Protein 2YIN (pdb70)

Secondary structure (DSSP, 8-state):
-HHHHHHHHHHHHHHHHHHT-HHHHHHHHHHHHHHHHHTT-HHHHHHHHHHHHTT--SS----HHHHHHHHHHHHHHHHHHHT-HHHHHHHHHHHHHIIIIIS--HHHHHHHHHHHHHHHHHHHHS--PPPPEEEEEEESTTS-TTTTTEEEEEEPPTT--HHHHHHHHHHH-SS-EE-S--SPPPHHHHH-SS-EEEEEEEEEEPPP-GGGSSS---HHHHHHHHHSSEEEEEEEEEEE-S---SS-HHHHEEEEEEEEEEEEEESSSSSEEEEEEEEEEEE-HHHHHHHHHHHHHHHHHHHHHHHHH-SSS-SHHHHHHHHHHH--SSS--THHHHHHH-SHHHHHH--TTHHHHHHHHHHHHHHHHHHHHHHHHHHHT--GGGHHHHHHHHHHHHHHHHHHHHHH---/-HHHHHHHHHHHHHHHHTT-HHHHHHHHHHHHHHHHHHT-HHHHHHHHHHHHTT--SS----HHHHHHHHHHHHHHHHHHHT-HHHHHHHHHHHHHIIIIIS--HHHHHHHHHHHHHHHHHHHHS--PPP-EEEEEE-STTS-TTTTTEEEEEEPPTT--HHHHHHHHHHH-SS-EE-S--SPP-HHHHT-SS-EEEEEEEEE-PPP-STTSSS---HHHHHHHHSSSEEEEEEEEEEE-S---SS-GGGGEEEEEEEEEEEEEESSSSSEEEEEEEEEEEE-HHHHHHHHHHHHHHHHHHHHHHHHH-SSS-SHHHHHHHHHHH---SS--THHHHHHH-SHHHHHH-STTHHHHHHHHHHHHHHHHHHHHHHHHHHHT--GGGHHHHHHHHHHHHHHHHHHHHHS---/---PEEEEEEEE--GGG--HHHHHHHHTT--SS-----SS--EEEEEEETTEEEEEEEEE---SSGGGTTGGGG-TT-SEEEEEEETT-HHHHHHIIIIIHHHHHHH-SSS-EEEEEE-TTTTT-HHHHHHHHHTT--PPPHHHHHHHHHHHT-SEEEE--TTT-TTHHHHHHHHHHTT-/----PEEEEEEEE--GGG-HHHHHHHHHTT--SS-----SS--EEEEEEETTEEEEEEEEE---SGGGGTTGGGG-TT-SEEEEEEETT-HHHHHHIIIIIHHHHHHH-SSS-EEEEEE-TTGGG-HHHHHHHHHTT--PPPHHHHHHHHHHHT-SEEEE--TTT-TTHHHHHHHHHHHH-

Radius of gyration: 41.95 Å; Cα contacts (8 Å, |Δi|>4): 1909; chains: 4; bounding box: 64×72×157 Å

GO terms:
  GO:0005515 protein binding (F, IPI)
  GO:0005085 guanyl-nucleotide exchange factor activity (F, TAS)
  GO:0035580 specific granule lumen (C, TAS)
  GO:0005576 extracellular region (C, TAS)
  GO:0005829 cytosol (C, TAS)
  GO:0051056 regulation of small GTPase mediated signal transduction (P, TAS)
  GO:0005085 guanyl-nucleotide exchange factor activity (F, IDA)
  GO:0042608 T cell receptor binding (F, IDA)
  GO:0030036 actin cytoskeleton organization (P, TAS)
  GO:0070062 extracellular exosome (C, HDA)
  GO:0016020 membrane (C, HDA)

B-factor: mean 68.97, std 21.31, range [21.59, 166.81]

InterPro domains:
  IPR001452 SH3 domain [PF07653] (12-63)
  IPR001452 SH3 domain [PS50002] (8-69)
  IPR001452 SH3 domain [SM00326] (11-68)
  IPR016024 Armadillo-type fold [SSF48371] (645-1333)
  IPR026791 Dedicator of cytokinesis [PTHR45653] (3-1752)
  IPR026799 Dedicator of cytokinesis protein 2, DHR2 domain [cd11706] (1200-1620)
  IPR027007 C2 DOCK-type domain [PF14429] (419-615)
  IPR027007 C2 DOCK-type domain [PS51650] (423-607)
  IPR027357 DOCKER domain [PS51651] (1211-1622)
  IPR032376 Dedicator of cytokinesis, N-terminal domain [PF16172] (72-414)
  IPR035892 C2 domain superfamily [G3DSA:2.60.40.150] (423-617)
  IPR036028 SH3-like domain superfamily [SSF50044] (9-66)
  IPR042455 Dedicator of cytokinesis, N-terminal, subdomain 1 [G3DSA:1.20.1270.350] (81-177)
  IPR043161 Dedicator of cytokinesis, C-terminal, lobe A [G3DSA:1.25.40.410] (1187-1337)
  IPR043162 Dedicator of cytokinesis, C-terminal, lobe C [G3DSA:1.20.58.740] (1493-1622)
  IPR046769 DOCKER, Lobe A [PF06920] (1205-1334)
  IPR046770 DOCKER, Lobe B [PF20422] (1395-1473)
  IPR046773 DOCKER, Lobe C [PF20421] (1514-1615)
  IPR056372 Dedicator of cytokinesis, TPR repeats region [PF23554] (626-1156)

Organism: Homo sapiens (NCBI:txid9606)

Nearest PDB structures (foldseek):
  2yin-assembly1_B  TM=1.001E+00  e=1.514E-69  Homo sapiens
  3b13-assembly1_C  TM=9.935E-01  e=2.365E-67  Homo sapiens
  6tgc-assembly1_D  TM=9.607E-01  e=6.500E-53  Homo sapiens
  7dpa-assembly1_D  TM=9.639E-01  e=2.703E-47  Homo sapiens
  8zj2-assembly1_B  TM=9.642E-01  e=5.658E-46  Homo sapiens

Structure (mmCIF, N/CA/C/O backbone):
data_2YIN
#
_entry.id   2YIN
#
_cell.length_a   68.510
_cell.length_b   98.610
_cell.length_c   130.130
_cell.angle_alpha   90.00
_cell.angle_beta   99.64
_cell.angle_gamma   90.00
#
_symmetry.space_group_name_H-M   'P 1 21 1'
#
loop_
_entity.id
_entity.type
_entity.pdbx_description
1 polymer 'DEDICATOR OF CYTOKINESIS PROTEIN 2'
2 polymer 'RAS-RELATED C3 BOTULINUM TOXIN SUBSTRATE 1'
3 water water
#
loop_
_atom_site.group_PDB
_atom_site.id
_atom_site.type_symbol
_atom_site.label_atom_id
_atom_site.label_alt_id
_atom_site.label_comp_id
_atom_site.label_asym_id
_atom_site.label_entity_id
_atom_site.label_seq_id
_atom_site.pdbx_PDB_ins_code
_atom_site.Cartn_x
_atom_site.Cartn_y
_atom_site.Cartn_z
_atom_site.occupancy
_atom_site.B_iso_or_equiv
_atom_site.auth_seq_id
_atom_site.auth_comp_id
_atom_site.auth_asym_id
_atom_site.auth_atom_id
_atom_site.pdbx_PDB_model_num
ATOM 1 N N . SER A 1 10 ? 10.675 62.138 162.384 1.00 68.15 1196 SER A N 1
ATOM 2 C CA . SER A 1 10 ? 11.176 62.411 163.763 1.00 79.77 1196 SER A CA 1
ATOM 3 C C . SER A 1 10 ? 10.216 61.840 164.817 1.00 90.54 1196 SER A C 1
ATOM 4 O O . SER A 1 10 ? 10.653 61.499 165.917 1.00 102.86 1196 SER A O 1
ATOM 7 N N . LYS A 1 11 ? 8.926 61.723 164.477 1.00 90.23 1197 LYS A N 1
ATOM 8 C CA . LYS A 1 11 ? 8.008 60.819 165.193 1.00 97.16 1197 LYS A CA 1
ATOM 9 C C . LYS A 1 11 ? 8.751 59.515 165.468 1.00 101.50 1197 LYS A C 1
ATOM 10 O O . LYS A 1 11 ? 8.946 59.113 166.621 1.00 87.47 1197 LYS A O 1
ATOM 16 N N . ASP A 1 12 ? 9.194 58.881 164.388 1.00 102.60 1198 ASP A N 1
ATOM 17 C CA . ASP A 1 12 ? 9.974 57.657 164.477 1.00 98.66 1198 ASP A CA 1
ATOM 18 C C . ASP A 1 12 ? 11.328 57.863 165.152 1.00 87.94 1198 ASP A C 1
ATOM 19 O O . ASP A 1 12 ? 11.811 56.992 165.851 1.00 84.13 1198 ASP A O 1
ATOM 24 N N . ASN A 1 13 ? 11.932 59.021 164.956 1.00 85.86 1199 ASN A N 1
ATOM 25 C CA . ASN A 1 13 ? 13.217 59.274 165.572 1.00 85.16 1199 ASN A CA 1
ATOM 26 C C . ASN A 1 13 ? 13.178 59.274 167.093 1.00 84.51 1199 ASN A C 1
ATOM 27 O O . ASN A 1 13 ? 14.034 58.648 167.734 1.00 90.63 1199 ASN A O 1
ATOM 32 N N . ARG A 1 14 ? 12.184 59.951 167.665 1.00 63.24 1200 ARG A N 1
ATOM 33 C CA . ARG A 1 14 ? 12.126 60.133 169.105 1.00 55.82 1200 ARG A CA 1
ATOM 34 C C . ARG A 1 14 ? 11.942 58.796 169.753 1.00 72.39 1200 ARG A C 1
ATOM 35 O O . ARG A 1 14 ? 12.415 58.560 170.858 1.00 80.65 1200 ARG A O 1
ATOM 43 N N . MET A 1 15 ? 11.295 57.897 169.029 1.00 62.19 1201 MET A N 1
ATOM 44 C CA . MET A 1 15 ? 11.040 56.561 169.526 1.00 63.90 1201 MET A CA 1
ATOM 45 C C . MET A 1 15 ? 12.254 55.653 169.507 1.00 66.92 1201 MET A C 1
ATOM 46 O O . MET A 1 15 ? 12.573 55.021 170.501 1.00 75.83 1201 MET A O 1
ATOM 51 N N . SER A 1 16 ? 12.930 55.599 168.377 1.00 52.99 1202 SER A N 1
ATOM 52 C CA . SER A 1 16 ? 14.049 54.719 168.215 1.00 53.09 1202 SER A CA 1
ATOM 53 C C . SER A 1 16 ? 15.054 55.106 169.257 1.00 62.90 1202 SER A C 1
ATOM 54 O O . SER A 1 16 ? 15.689 54.248 169.882 1.00 62.83 1202 SER A O 1
ATOM 57 N N . CYS A 1 17 ? 15.145 56.422 169.438 1.00 50.80 1203 CYS A N 1
ATOM 58 C CA . CYS A 1 17 ? 16.047 57.059 170.361 1.00 62.70 1203 CYS A CA 1
ATOM 59 C C . CYS A 1 17 ? 15.806 56.553 171.769 1.00 69.89 1203 CYS A C 1
ATOM 60 O O . CYS A 1 17 ? 16.730 56.074 172.460 1.00 68.32 1203 CYS A O 1
ATOM 63 N N . THR A 1 18 ? 14.546 56.638 172.173 1.00 48.39 1204 THR A N 1
ATOM 64 C CA . THR A 1 18 ? 14.135 56.248 173.500 1.00 59.29 1204 THR A CA 1
ATOM 65 C C . THR A 1 18 ? 14.432 54.791 173.778 1.00 58.80 1204 THR A C 1
ATOM 66 O O . THR A 1 18 ? 14.819 54.459 174.892 1.00 61.12 1204 THR A O 1
ATOM 70 N N . VAL A 1 19 ? 14.164 53.952 172.787 1.00 49.80 1205 VAL A N 1
ATOM 71 C CA . VAL A 1 19 ? 14.368 52.522 172.893 1.00 49.69 1205 VAL A CA 1
ATOM 72 C C . VAL A 1 19 ? 15.834 52.202 173.068 1.00 61.49 1205 VAL A C 1
ATOM 73 O O . VAL A 1 19 ? 16.189 51.308 173.819 1.00 71.43 1205 VAL A O 1
ATOM 77 N N . ASN A 1 20 ? 16.688 52.927 172.359 1.00 59.62 1206 ASN A N 1
ATOM 78 C CA . ASN A 1 20 ? 18.121 52.732 172.491 1.00 73.75 1206 ASN A CA 1
ATOM 79 C C . ASN A 1 20 ? 18.590 53.094 173.895 1.00 70.45 1206 ASN A C 1
ATOM 80 O O . ASN A 1 20 ? 19.379 52.376 174.507 1.00 83.60 1206 ASN A O 1
ATOM 85 N N . LEU A 1 21 ? 18.104 54.222 174.397 1.00 56.77 1207 LEU A N 1
ATOM 86 C CA . LEU A 1 21 ? 18.428 54.666 175.743 1.00 57.76 1207 LEU A CA 1
ATOM 87 C C . LEU A 1 21 ? 17.890 53.670 176.751 1.00 75.46 1207 LEU A C 1
ATOM 88 O O . LEU A 1 21 ? 18.537 53.357 177.746 1.00 83.18 1207 LEU A O 1
ATOM 93 N N . LEU A 1 22 ? 16.689 53.179 176.480 1.00 63.11 1208 LEU A N 1
ATOM 94 C CA . LEU A 1 22 ? 16.030 52.222 177.347 1.00 45.75 1208 LEU A CA 1
ATOM 95 C C . LEU A 1 22 ? 16.838 50.938 177.420 1.00 54.62 1208 LEU A C 1
ATOM 96 O O . LEU A 1 22 ? 17.000 50.360 178.488 1.00 64.55 1208 LEU A O 1
ATOM 101 N N . ASN A 1 23 ? 17.345 50.497 176.276 1.00 60.09 1209 ASN A N 1
ATOM 102 C CA . ASN A 1 23 ? 18.170 49.299 176.209 1.00 66.81 1209 ASN A CA 1
ATOM 103 C C . ASN A 1 23 ? 19.467 49.474 176.976 1.00 67.08 1209 ASN A C 1
ATOM 104 O O . ASN A 1 23 ? 19.924 48.568 177.665 1.00 59.92 1209 ASN A O 1
ATOM 109 N N . PHE A 1 24 ? 20.054 50.656 176.843 1.00 70.68 1210 PHE A N 1
ATOM 110 C CA . PHE A 1 24 ? 21.298 50.969 177.517 1.00 68.33 1210 PHE A CA 1
ATOM 111 C C . PHE A 1 24 ? 21.119 50.934 179.023 1.00 76.71 1210 PHE A C 1
ATOM 112 O O . PHE A 1 24 ? 21.961 50.406 179.740 1.00 84.50 1210 PHE A O 1
ATOM 120 N N . TYR A 1 25 ? 20.031 51.518 179.508 1.00 67.22 1211 TYR A N 1
ATOM 121 C CA . TYR A 1 25 ? 19.782 51.534 180.942 1.00 74.66 1211 TYR A CA 1
ATOM 122 C C . TYR A 1 25 ? 19.567 50.142 181.520 1.00 84.37 1211 TYR A C 1
ATOM 123 O O . TYR A 1 25 ? 20.080 49.826 182.586 1.00 98.39 1211 TYR A O 1
ATOM 132 N N . LYS A 1 26 ? 18.810 49.309 180.817 1.00 75.31 1212 LYS A N 1
ATOM 133 C CA . LYS A 1 26 ? 18.554 47.957 181.294 1.00 88.73 1212 LYS A CA 1
ATOM 134 C C . LYS A 1 26 ? 19.845 47.154 181.337 1.00 81.81 1212 LYS A C 1
ATOM 135 O O . LYS A 1 26 ? 20.082 46.386 182.265 1.00 89.74 1212 LYS A O 1
ATOM 141 N N . ASP A 1 27 ? 20.676 47.342 180.321 1.00 62.43 1213 ASP A N 1
ATOM 142 C CA . ASP A 1 27 ? 21.951 46.644 180.219 1.00 75.24 1213 ASP A CA 1
ATOM 143 C C . ASP A 1 27 ? 22.886 47.000 181.362 1.00 80.16 1213 ASP A C 1
ATOM 144 O O . ASP A 1 27 ? 23.605 46.148 181.879 1.00 95.34 1213 ASP A O 1
ATOM 149 N N . ASN A 1 28 ? 22.878 48.269 181.746 1.00 80.07 1214 ASN A N 1
ATOM 150 C CA . ASN A 1 28 ? 23.727 48.752 182.824 1.00 82.79 1214 ASN A CA 1
ATOM 151 C C . ASN A 1 28 ? 23.093 48.724 184.214 1.00 92.51 1214 ASN A C 1
ATOM 152 O O . ASN A 1 28 ? 23.714 49.140 185.188 1.00 118.92 1214 ASN A O 1
ATOM 157 N N . ASN A 1 29 ? 21.870 48.225 184.306 1.00 74.34 1215 ASN A N 1
ATOM 158 C CA . ASN A 1 29 ? 21.195 48.138 185.592 1.00 98.75 1215 ASN A CA 1
ATOM 159 C C . ASN A 1 29 ? 20.709 49.460 186.165 1.00 96.17 1215 ASN A C 1
ATOM 160 O O . ASN A 1 29 ? 20.407 49.552 187.352 1.00 85.00 1215 ASN A O 1
ATOM 165 N N . ARG A 1 30 ? 20.627 50.481 185.324 1.00 86.12 1216 ARG A N 1
ATOM 166 C CA . ARG A 1 30 ? 20.157 51.774 185.780 1.00 72.88 1216 ARG A CA 1
ATOM 167 C C . ARG A 1 30 ? 18.650 51.672 185.713 1.00 78.84 1216 ARG A C 1
ATOM 168 O O . ARG A 1 30 ? 18.015 52.215 184.815 1.00 82.40 1216 ARG A O 1
ATOM 176 N N . GLU A 1 31 ? 18.073 50.991 186.695 1.00 77.76 1217 GLU A N 1
ATOM 177 C CA . GLU A 1 31 ? 16.631 50.787 186.758 1.00 85.52 1217 GLU A CA 1
ATOM 178 C C . GLU A 1 31 ? 15.778 52.045 186.840 1.00 81.55 1217 GLU A C 1
ATOM 179 O O . GLU A 1 31 ? 14.729 52.114 186.211 1.00 78.36 1217 GLU A O 1
ATOM 185 N N . GLU A 1 32 ? 16.201 53.039 187.606 1.00 74.41 1218 GLU A N 1
ATOM 186 C CA . GLU A 1 32 ? 15.396 54.247 187.703 1.00 64.62 1218 GLU A CA 1
ATOM 187 C C . GLU A 1 32 ? 15.282 54.917 186.345 1.00 73.63 1218 GLU A C 1
ATOM 188 O O . GLU A 1 32 ? 14.217 55.386 185.963 1.00 73.47 1218 GLU A O 1
ATOM 194 N N . MET A 1 33 ? 16.391 54.963 185.621 1.00 78.32 1219 MET A N 1
ATOM 195 C CA . MET A 1 33 ? 16.420 55.567 184.298 1.00 63.93 1219 MET A CA 1
ATOM 196 C C . MET A 1 33 ? 15.565 54.794 183.307 1.00 67.76 1219 MET A C 1
ATOM 197 O O . MET A 1 33 ? 14.861 55.374 182.490 1.00 55.06 1219 MET A O 1
ATOM 202 N N . TYR A 1 34 ? 15.641 53.473 183.396 1.00 66.13 1220 TYR A N 1
ATOM 203 C CA . TYR A 1 34 ? 14.903 52.584 182.515 1.00 52.45 1220 TYR A CA 1
ATOM 204 C C . TYR A 1 34 ? 13.407 52.784 182.664 1.00 46.78 1220 TYR A C 1
ATOM 205 O O . TYR A 1 34 ? 12.679 52.847 181.680 1.00 63.26 1220 TYR A O 1
ATOM 214 N N . ILE A 1 35 ? 12.954 52.886 183.902 1.00 51.50 1221 ILE A N 1
ATOM 215 C CA . ILE A 1 35 ? 11.546 53.089 184.193 1.00 55.17 1221 ILE A CA 1
ATOM 216 C C . ILE A 1 35 ? 11.021 54.438 183.728 1.00 55.57 1221 ILE A C 1
ATOM 217 O O . ILE A 1 35 ? 9.894 54.548 183.262 1.00 75.92 1221 ILE A O 1
ATOM 222 N N . ARG A 1 36 ? 11.842 55.467 183.873 1.00 47.01 1222 ARG A N 1
ATOM 223 C CA . ARG A 1 36 ? 11.450 56.791 183.499 1.00 60.49 1222 ARG A CA 1
ATOM 224 C C . ARG A 1 36 ? 11.256 56.782 182.013 1.00 63.85 1222 ARG A C 1
ATOM 225 O O . ARG A 1 36 ? 10.314 57.353 181.483 1.00 64.11 1222 ARG A O 1
ATOM 233 N N . TYR A 1 37 ? 12.162 56.106 181.340 1.00 53.49 1223 TYR A N 1
ATOM 234 C CA . TYR A 1 37 ? 12.088 55.956 179.906 1.00 55.02 1223 TYR A CA 1
ATOM 235 C C . TYR A 1 37 ? 10.921 55.154 179.425 1.00 66.31 1223 TYR A C 1
ATOM 236 O O . TYR A 1 37 ? 10.416 55.409 178.362 1.00 59.25 1223 TYR A O 1
ATOM 245 N N . LEU A 1 38 ? 10.498 54.156 180.174 1.00 55.37 1224 LEU A N 1
ATOM 246 C CA . LEU A 1 38 ? 9.359 53.427 179.707 1.00 49.05 1224 LEU A CA 1
ATOM 247 C C . LEU A 1 38 ? 8.262 54.405 179.636 1.00 56.75 1224 LEU A C 1
ATOM 248 O O . LEU A 1 38 ? 7.553 54.464 178.674 1.00 61.88 1224 LEU A O 1
ATOM 253 N N . TYR A 1 39 ? 8.114 55.197 180.675 1.00 53.96 1225 TYR A N 1
ATOM 254 C CA . TYR A 1 39 ? 7.013 56.133 180.655 1.00 61.40 1225 TYR A CA 1
ATOM 255 C C . TYR A 1 39 ? 7.143 57.153 179.543 1.00 56.60 1225 TYR A C 1
ATOM 256 O O . TYR A 1 39 ? 6.169 57.534 178.934 1.00 47.03 1225 TYR A O 1
ATOM 265 N N . LYS A 1 40 ? 8.349 57.605 179.272 1.00 39.52 1226 LYS A N 1
ATOM 266 C CA . LYS A 1 40 ? 8.508 58.551 178.196 1.00 58.68 1226 LYS A CA 1
ATOM 267 C C . LYS A 1 40 ? 8.082 57.945 176.876 1.00 59.54 1226 LYS A C 1
ATOM 268 O O . LYS A 1 40 ? 7.409 58.577 176.104 1.00 55.81 1226 LYS A O 1
ATOM 274 N N . LEU A 1 41 ? 8.476 56.703 176.636 1.00 46.80 1227 LEU A N 1
ATOM 275 C CA . LEU A 1 41 ? 8.118 56.023 175.402 1.00 55.22 1227 LEU A CA 1
ATOM 276 C C . LEU A 1 41 ? 6.613 55.855 175.281 1.00 43.27 1227 LEU A C 1
ATOM 277 O O . LEU A 1 41 ? 6.049 56.026 174.209 1.00 55.22 1227 LEU A O 1
ATOM 282 N N . ARG A 1 42 ? 5.963 55.522 176.387 1.00 42.40 1228 ARG A N 1
ATOM 283 C CA . ARG A 1 42 ? 4.523 55.336 176.378 1.00 49.43 1228 ARG A CA 1
ATOM 284 C C . ARG A 1 42 ? 3.807 56.620 176.011 1.00 60.80 1228 ARG A C 1
ATOM 285 O O . ARG A 1 42 ? 2.827 56.604 175.274 1.00 56.14 1228 ARG A O 1
ATOM 293 N N . ASP A 1 43 ? 4.299 57.734 176.530 1.00 59.70 1229 ASP A N 1
ATOM 294 C CA . ASP A 1 43 ? 3.695 59.023 176.248 1.00 61.86 1229 ASP A CA 1
ATOM 295 C C . ASP A 1 43 ? 3.790 59.312 174.760 1.00 60.04 1229 ASP A C 1
ATOM 296 O O . ASP A 1 43 ? 2.860 59.844 174.165 1.00 56.96 1229 ASP A O 1
ATOM 301 N N . LEU A 1 44 ? 4.922 58.957 174.163 1.00 61.77 1230 LEU A N 1
ATOM 302 C CA . LEU A 1 44 ? 5.130 59.175 172.740 1.00 66.85 1230 LEU A CA 1
ATOM 303 C C . LEU A 1 44 ? 4.109 58.368 171.964 1.00 64.34 1230 LEU A C 1
ATOM 304 O O . LEU A 1 44 ? 3.543 58.832 170.982 1.00 62.78 1230 LEU A O 1
ATOM 309 N N . HIS A 1 45 ? 3.881 57.147 172.423 1.00 53.87 1231 HIS A N 1
ATOM 310 C CA . HIS A 1 45 ? 2.925 56.258 171.794 1.00 47.09 1231 HIS A CA 1
ATOM 311 C C . HIS A 1 45 ? 1.525 56.825 171.892 1.00 63.15 1231 HIS A C 1
ATOM 312 O O . HIS A 1 45 ? 0.730 56.690 170.969 1.00 54.21 1231 HIS A O 1
ATOM 319 N N . LEU A 1 46 ? 1.219 57.451 173.022 1.00 62.01 1232 LEU A N 1
ATOM 320 C CA . LE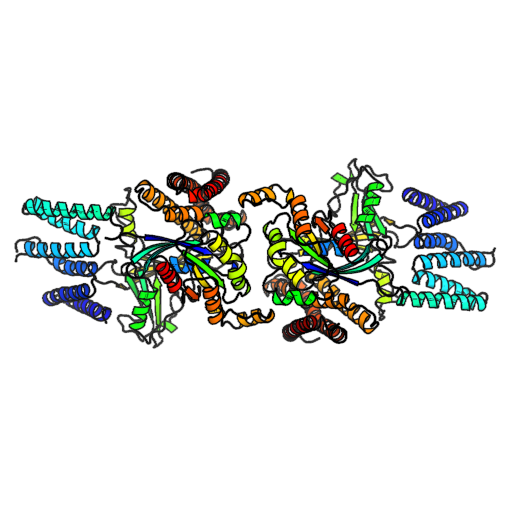U A 1 46 ? -0.112 58.016 173.222 1.00 47.68 1232 LEU A CA 1
ATOM 321 C C . LEU A 1 46 ? -0.322 59.251 172.394 1.00 63.98 1232 LEU A C 1
ATOM 322 O O . LEU A 1 46 ? -1.433 59.500 171.934 1.00 70.13 1232 LEU A O 1
ATOM 327 N N . ASP A 1 47 ? 0.746 60.018 172.189 1.00 66.68 1233 ASP A N 1
ATOM 328 C CA . ASP A 1 47 ? 0.678 61.156 171.281 1.00 69.38 1233 ASP A CA 1
ATOM 329 C C . ASP A 1 47 ? 0.207 60.651 169.936 1.00 61.21 1233 ASP A C 1
ATOM 330 O O . ASP A 1 47 ? -0.677 61.225 169.351 1.00 74.09 1233 ASP A O 1
ATOM 335 N N . CYS A 1 48 ? 0.773 59.544 169.478 1.00 74.25 1234 CYS A N 1
ATOM 336 C CA . CYS A 1 48 ? 0.410 58.968 168.194 1.00 63.90 1234 CYS A CA 1
ATOM 337 C C . CYS A 1 48 ? -0.814 58.062 168.191 1.00 68.60 1234 CYS A C 1
ATOM 338 O O . CYS A 1 48 ? -1.175 57.542 167.146 1.00 74.21 1234 CYS A O 1
ATOM 341 N N . ASP A 1 49 ? -1.432 57.845 169.348 1.00 64.09 1235 ASP A N 1
ATOM 342 C CA . ASP A 1 49 ? -2.545 56.890 169.476 1.00 54.98 1235 ASP A CA 1
ATOM 343 C C . ASP A 1 49 ? -2.202 55.427 169.257 1.00 53.56 1235 ASP A C 1
ATOM 344 O O . ASP A 1 49 ? -3.087 54.646 168.962 1.00 50.45 1235 ASP A O 1
ATOM 349 N N . ASN A 1 50 ? -0.930 55.060 169.400 1.00 55.92 1236 ASN A N 1
ATOM 350 C CA . ASN A 1 50 ? -0.512 53.671 169.359 1.00 57.25 1236 ASN A CA 1
ATOM 351 C C . ASN A 1 50 ? -0.834 53.036 170.689 1.00 57.43 1236 ASN A C 1
ATOM 352 O O . ASN A 1 50 ? -0.003 53.004 171.586 1.00 63.93 1236 ASN A O 1
ATOM 357 N N . TYR A 1 51 ? -2.041 52.542 170.838 1.00 43.19 1237 TYR A N 1
ATOM 358 C CA . TYR A 1 51 ? -2.443 52.044 172.122 1.00 52.34 1237 TYR A CA 1
ATOM 359 C C . TYR A 1 51 ? -1.755 50.768 172.457 1.00 59.89 1237 TYR A C 1
ATOM 360 O O . TYR A 1 51 ? -1.255 50.618 173.575 1.00 48.78 1237 TYR A O 1
ATOM 369 N N . THR A 1 52 ? -1.687 49.861 171.487 1.00 54.82 1238 THR A N 1
ATOM 370 C CA . THR A 1 52 ? -1.194 48.533 171.791 1.00 50.78 1238 THR A CA 1
ATOM 371 C C . THR A 1 52 ? 0.322 48.558 172.030 1.00 45.88 1238 THR A C 1
ATOM 372 O O . THR A 1 52 ? 0.863 47.841 172.880 1.00 39.38 1238 THR A O 1
ATOM 376 N N . GLU A 1 53 ? 1.003 49.434 171.330 1.00 32.30 1239 GLU A N 1
ATOM 377 C CA . GLU A 1 53 ? 2.409 49.535 171.582 1.00 47.10 1239 GLU A CA 1
ATOM 378 C C . GLU A 1 53 ? 2.616 50.218 172.913 1.00 44.38 1239 GLU A C 1
ATOM 379 O O . GLU A 1 53 ? 3.545 49.870 173.635 1.00 55.81 1239 GLU A O 1
ATOM 385 N N . ALA A 1 54 ? 1.721 51.133 173.275 1.00 50.31 1240 ALA A N 1
ATOM 386 C CA . ALA A 1 54 ? 1.794 51.776 174.604 1.00 56.07 1240 ALA A CA 1
ATOM 387 C C . ALA A 1 54 ? 1.616 50.756 175.744 1.00 57.37 1240 ALA A C 1
ATOM 388 O O . ALA A 1 54 ? 2.382 50.761 176.733 1.00 44.56 1240 ALA A O 1
ATOM 390 N N . ALA A 1 55 ? 0.612 49.889 175.575 1.00 42.64 1241 ALA A N 1
ATOM 391 C CA . ALA A 1 55 ? 0.363 48.801 176.473 1.00 34.86 1241 ALA A CA 1
ATOM 392 C C . ALA A 1 55 ? 1.560 47.836 176.635 1.00 54.66 1241 ALA A C 1
ATOM 393 O O . ALA A 1 55 ? 1.906 47.425 177.736 1.00 50.50 1241 ALA A O 1
ATOM 395 N N . TYR A 1 56 ? 2.179 47.432 175.547 1.00 48.83 1242 TYR A N 1
ATOM 396 C CA . TYR A 1 56 ? 3.304 46.529 175.671 1.00 40.59 1242 TYR A CA 1
ATOM 397 C C . TYR A 1 56 ? 4.457 47.153 176.427 1.00 54.65 1242 TYR A C 1
ATOM 398 O O . TYR A 1 56 ? 5.288 46.436 177.024 1.00 43.64 1242 TYR A O 1
ATOM 407 N N . THR A 1 57 ? 4.541 48.485 176.360 1.00 33.33 1243 THR A N 1
ATOM 408 C CA . THR A 1 57 ? 5.687 49.141 176.966 1.00 52.87 1243 THR A CA 1
ATOM 409 C C . THR A 1 57 ? 5.507 49.248 178.468 1.00 56.21 1243 THR A C 1
ATOM 410 O O . THR A 1 57 ? 6.464 49.027 179.202 1.00 57.13 1243 THR A O 1
ATOM 414 N N . LEU A 1 58 ? 4.301 49.546 178.924 1.00 38.38 1244 LEU A N 1
ATOM 415 C CA . LEU A 1 58 ? 3.997 49.410 180.338 1.00 35.68 1244 LEU A CA 1
ATOM 416 C C . LEU A 1 58 ? 4.252 47.992 180.927 1.00 50.96 1244 LEU A C 1
ATOM 417 O O . LEU A 1 58 ? 4.615 47.855 182.085 1.00 42.04 1244 LEU A O 1
ATOM 422 N N . LEU A 1 59 ? 4.066 46.948 180.122 1.00 48.89 1245 LEU A N 1
ATOM 423 C CA . LEU A 1 59 ? 4.300 45.581 180.539 1.00 43.50 1245 LEU A CA 1
ATOM 424 C C . LEU A 1 59 ? 5.763 45.348 180.820 1.00 55.30 1245 LEU A C 1
ATOM 425 O O . LEU A 1 59 ? 6.151 44.305 181.357 1.00 69.82 1245 LEU A O 1
ATOM 430 N N . LEU A 1 60 ? 6.588 46.300 180.436 1.00 52.21 1246 LEU A N 1
ATOM 431 C CA . LEU A 1 60 ? 7.989 46.201 180.767 1.00 55.22 1246 LEU A CA 1
ATOM 432 C C . LEU A 1 60 ? 8.216 46.564 182.234 1.00 65.05 1246 LEU A C 1
ATOM 433 O O . LEU A 1 60 ? 9.138 46.011 182.871 1.00 70.96 1246 LEU A O 1
ATOM 438 N N . HIS A 1 61 ? 7.382 47.475 182.750 1.00 41.16 1247 HIS A N 1
ATOM 439 C CA . HIS A 1 61 ? 7.362 47.817 184.169 1.00 53.67 1247 HIS A CA 1
ATOM 440 C C . HIS A 1 61 ? 6.914 46.642 185.019 1.00 65.88 1247 HIS A C 1
ATOM 441 O O . HIS A 1 61 ? 7.605 46.260 185.980 1.00 74.33 1247 HIS A O 1
ATOM 448 N N . THR A 1 62 ? 5.768 46.066 184.666 1.00 51.41 1248 THR A N 1
ATOM 449 C CA . THR A 1 62 ? 5.149 45.067 185.502 1.00 54.84 1248 THR A CA 1
ATOM 450 C C . THR A 1 62 ? 6.014 43.827 185.580 1.00 56.43 1248 THR A C 1
ATOM 451 O O . THR A 1 62 ? 5.861 43.021 186.488 1.00 65.00 1248 THR A O 1
ATOM 455 N N . TRP A 1 63 ? 6.917 43.670 184.618 1.00 54.84 1249 TRP A N 1
ATOM 456 C CA . TRP A 1 63 ? 7.863 42.565 184.629 1.00 67.96 1249 TRP A CA 1
ATOM 457 C C . TRP A 1 63 ? 8.782 42.672 185.855 1.00 71.25 1249 TRP A C 1
ATOM 458 O O . TRP A 1 63 ? 9.345 41.687 186.346 1.00 67.23 1249 TRP A O 1
ATOM 469 N N . LEU A 1 64 ? 8.891 43.886 186.360 1.00 51.24 1250 LEU A N 1
ATOM 470 C CA . LEU A 1 64 ? 9.690 44.158 187.531 1.00 56.54 1250 LEU A CA 1
ATOM 471 C C . LEU A 1 64 ? 8.918 44.047 188.825 1.00 71.68 1250 LEU A C 1
ATOM 472 O O . LEU A 1 64 ? 9.479 44.074 189.904 1.00 55.68 1250 LEU A O 1
ATOM 477 N N . LEU A 1 65 ? 7.603 43.956 188.716 1.00 74.49 1251 LEU A N 1
ATOM 478 C CA . LEU A 1 65 ? 6.756 43.869 189.894 1.00 58.58 1251 LEU A CA 1
ATOM 479 C C . LEU A 1 65 ? 6.386 42.455 190.306 1.00 66.23 1251 LEU A C 1
ATOM 480 O O . LEU A 1 65 ? 6.393 41.534 189.497 1.00 77.20 1251 LEU A O 1
ATOM 485 N N . LYS A 1 66 ? 6.059 42.306 191.584 1.00 75.78 1252 LYS A N 1
ATOM 486 C CA . LYS A 1 66 ? 5.678 41.025 192.153 1.00 81.18 1252 LYS A CA 1
ATOM 487 C C . LYS A 1 66 ? 4.364 41.176 192.890 1.00 79.84 1252 LYS A C 1
ATOM 488 O O . LYS A 1 66 ? 4.040 42.252 193.384 1.00 67.53 1252 LYS A O 1
ATOM 494 N N . TRP A 1 67 ? 3.607 40.091 192.963 1.00 71.85 1253 TRP A N 1
ATOM 495 C CA . TRP A 1 67 ? 2.333 40.118 193.653 1.00 85.31 1253 TRP A CA 1
ATOM 496 C C . TRP A 1 67 ? 2.586 39.881 195.133 1.00 85.61 1253 TRP A C 1
ATOM 497 O O . TRP A 1 67 ? 2.301 38.808 195.658 1.00 88.39 1253 TRP A O 1
ATOM 508 N N . SER A 1 68 ? 3.127 40.890 195.803 1.00 90.74 1254 SER A N 1
ATOM 509 C CA . SER A 1 68 ? 3.418 40.794 197.225 1.00 92.05 1254 SER A CA 1
ATOM 510 C C . SER A 1 68 ? 3.205 42.128 197.922 1.00 93.61 1254 SER A C 1
ATOM 511 O O . SER A 1 68 ? 3.234 43.180 197.293 1.00 105.02 1254 SER A O 1
ATOM 514 N N . ASP A 1 69 ? 3.030 42.097 199.229 1.00 88.40 1255 ASP A N 1
ATOM 515 C CA . ASP A 1 69 ? 2.803 43.330 199.954 1.00 99.84 1255 ASP A CA 1
ATOM 516 C C . ASP A 1 69 ? 4.047 44.201 200.053 1.00 117.97 1255 ASP A C 1
ATOM 517 O O . ASP A 1 69 ? 3.955 45.390 200.327 1.00 137.34 1255 ASP A O 1
ATOM 522 N N . GLU A 1 70 ? 5.208 43.614 199.801 1.00 103.42 1256 GLU A N 1
ATOM 523 C CA . GLU A 1 70 ? 6.449 44.368 199.833 1.00 95.69 1256 GLU A CA 1
ATOM 524 C C . GLU A 1 70 ? 6.195 45.837 199.534 1.00 96.20 1256 GLU A C 1
ATOM 525 O O . GLU A 1 70 ? 7.127 46.593 199.272 1.00 81.92 1256 GLU A O 1
ATOM 531 N N . GLN A 1 85 ? 2.856 52.573 198.156 1.00 108.30 1271 GLN A N 1
ATOM 532 C CA . GLN A 1 85 ? 2.110 51.504 197.422 1.00 103.89 1271 GLN A CA 1
ATOM 533 C C . GLN A 1 85 ? 2.936 50.228 197.329 1.00 92.33 1271 GLN A C 1
ATOM 534 O O . GLN A 1 85 ? 4.000 50.212 196.688 1.00 113.82 1271 GLN A O 1
ATOM 540 N N . THR A 1 86 ? 2.461 49.146 197.930 1.00 63.87 1272 THR A N 1
ATOM 541 C CA . THR A 1 86 ? 3.191 47.873 197.829 1.00 80.88 1272 THR A CA 1
ATOM 542 C C . THR A 1 86 ? 3.054 47.313 196.404 1.00 95.54 1272 THR A C 1
ATOM 543 O O . THR A 1 86 ? 2.189 47.751 195.627 1.00 103.30 1272 THR A O 1
ATOM 547 N N . HIS A 1 87 ? 3.902 46.345 196.070 1.00 78.44 1273 HIS A N 1
ATOM 548 C CA . HIS A 1 87 ? 3.898 45.722 194.748 1.00 78.50 1273 HIS A CA 1
ATOM 549 C C . HIS A 1 87 ? 2.520 45.426 194.160 1.00 85.42 1273 HIS A C 1
ATOM 550 O O . HIS A 1 87 ? 2.131 46.030 193.160 1.00 87.15 1273 HIS A O 1
ATOM 557 N N . ARG A 1 88 ? 1.788 44.506 194.789 1.00 88.62 1274 ARG A N 1
ATOM 558 C CA . ARG A 1 88 ? 0.456 44.113 194.341 1.00 80.64 1274 ARG A CA 1
ATOM 559 C C . ARG A 1 88 ? -0.478 45.275 193.952 1.00 75.48 1274 ARG A C 1
ATOM 560 O O . ARG A 1 88 ? -1.105 45.220 192.902 1.00 77.61 1274 ARG A O 1
ATOM 568 N N . GLN A 1 89 ? -0.600 46.317 194.761 1.00 83.98 1275 GLN A N 1
ATOM 569 C CA . GLN A 1 89 ? -1.525 47.379 194.341 1.00 86.16 1275 GLN A CA 1
ATOM 570 C C . GLN A 1 89 ? -0.979 48.128 193.144 1.00 82.08 1275 GLN A C 1
ATOM 571 O O . GLN A 1 89 ? -1.754 48.588 192.294 1.00 79.11 1275 GLN A O 1
ATOM 577 N N . LEU A 1 90 ? 0.332 48.326 193.107 1.00 71.26 1276 LEU A N 1
ATOM 578 C CA . LEU A 1 90 ? 0.933 49.024 191.985 1.00 67.99 1276 LEU A CA 1
ATOM 579 C C . LEU A 1 90 ? 0.770 48.215 190.712 1.00 55.94 1276 LEU A C 1
ATOM 580 O O . LEU A 1 90 ? 0.410 48.744 189.668 1.00 55.05 1276 LEU A O 1
ATOM 585 N N . LYS A 1 91 ? 1.025 46.918 190.820 1.00 46.32 1277 LYS A N 1
ATOM 586 C CA . LYS A 1 91 ? 0.918 46.014 189.686 1.00 48.91 1277 LYS A CA 1
ATOM 587 C C . LYS A 1 91 ? -0.519 45.930 189.207 1.00 69.15 1277 LYS A C 1
ATOM 588 O O . LYS A 1 91 ? -0.785 45.885 188.012 1.00 68.23 1277 LYS A O 1
ATOM 594 N N . GLU A 1 92 ? -1.442 45.905 190.159 1.00 62.68 1278 GLU A N 1
ATOM 595 C CA . GLU A 1 92 ? -2.860 45.827 189.853 1.00 59.77 1278 GLU A CA 1
ATOM 596 C C . GLU A 1 92 ? -3.306 47.054 189.078 1.00 59.99 1278 GLU A C 1
ATOM 597 O O . GLU A 1 92 ? -4.064 46.953 188.122 1.00 48.79 1278 GLU A O 1
ATOM 603 N N . THR A 1 93 ? -2.829 48.217 189.498 1.00 57.23 1279 THR A N 1
ATOM 604 C CA . THR A 1 93 ? -3.158 49.461 188.824 1.00 62.30 1279 THR A CA 1
ATOM 605 C C . THR A 1 93 ? -2.601 49.473 187.409 1.00 62.61 1279 THR A C 1
ATOM 606 O O . THR A 1 93 ? -3.262 49.916 186.475 1.00 57.73 1279 THR A O 1
ATOM 610 N N . LEU A 1 94 ? -1.372 48.990 187.260 1.00 64.18 1280 LEU A N 1
ATOM 611 C CA . LEU A 1 94 ? -0.729 48.939 185.954 1.00 69.05 1280 LEU A CA 1
ATOM 612 C C . LEU A 1 94 ? -1.470 48.010 185.012 1.00 66.51 1280 LEU A C 1
ATOM 613 O O . LEU A 1 94 ? -1.702 48.343 183.856 1.00 41.23 1280 LEU A O 1
ATOM 618 N N . TYR A 1 95 ? -1.861 46.849 185.518 1.00 43.37 1281 TYR A N 1
ATOM 619 C CA . TYR A 1 95 ? -2.619 45.911 184.710 1.00 47.03 1281 TYR A CA 1
ATOM 620 C C . TYR A 1 95 ? -3.922 46.503 184.256 1.00 56.98 1281 TYR A C 1
ATOM 621 O O . TYR A 1 95 ? -4.334 46.269 183.137 1.00 65.45 1281 TYR A O 1
ATOM 630 N N . GLU A 1 96 ? -4.577 47.266 185.120 1.00 48.75 1282 GLU A N 1
ATOM 631 C CA . GLU A 1 96 ? -5.829 47.888 184.751 1.00 44.35 1282 GLU A CA 1
ATOM 632 C C . GLU A 1 96 ? -5.653 48.847 183.591 1.00 54.78 1282 GLU A C 1
ATOM 633 O O . GLU A 1 96 ? -6.465 48.849 182.662 1.00 66.63 1282 GLU A O 1
ATOM 639 N N . THR A 1 97 ? -4.597 49.655 183.647 1.00 48.13 1283 THR A N 1
ATOM 640 C CA . THR A 1 97 ? -4.342 50.663 182.633 1.00 59.50 1283 THR A CA 1
ATOM 641 C C . THR A 1 97 ? -3.987 49.975 181.325 1.00 68.10 1283 THR A C 1
ATOM 642 O O . THR A 1 97 ? -4.605 50.262 180.296 1.00 56.18 1283 THR A O 1
ATOM 646 N N . ILE A 1 98 ? -3.012 49.060 181.387 1.00 43.51 1284 ILE A N 1
ATOM 647 C CA . ILE A 1 98 ? -2.596 48.241 180.254 1.00 40.06 1284 ILE A CA 1
ATOM 648 C C . ILE A 1 98 ? -3.806 47.570 179.617 1.00 49.62 1284 ILE A C 1
ATOM 649 O O . ILE A 1 98 ? -4.024 47.640 178.423 1.00 44.04 1284 ILE A O 1
ATOM 654 N N . ILE A 1 99 ? -4.613 46.919 180.424 1.00 49.15 1285 ILE A N 1
ATOM 655 C CA . ILE A 1 99 ? -5.771 46.242 179.886 1.00 35.54 1285 ILE A CA 1
ATOM 656 C C . ILE A 1 99 ? -6.604 47.253 179.184 1.00 43.64 1285 ILE A C 1
ATOM 657 O O . ILE A 1 99 ? -7.251 46.930 178.213 1.00 56.21 1285 ILE A O 1
ATOM 662 N N . GLY A 1 100 ? -6.584 48.480 179.669 1.00 36.74 1286 GLY A N 1
ATOM 663 C CA . GLY A 1 100 ? -7.418 49.496 179.093 1.00 40.02 1286 GLY A CA 1
ATOM 664 C C . GLY A 1 100 ? -6.878 49.787 177.713 1.00 59.02 1286 GLY A C 1
ATOM 665 O O . GLY A 1 100 ? -7.634 49.979 176.770 1.00 49.96 1286 GLY A O 1
ATOM 666 N N . TYR A 1 101 ? -5.557 49.790 177.581 1.00 61.05 1287 TYR A N 1
ATOM 667 C CA . TYR A 1 101 ? -4.944 50.151 176.325 1.00 43.69 1287 TYR A CA 1
ATOM 668 C C . TYR A 1 101 ? -5.274 49.080 175.296 1.00 52.41 1287 TYR A C 1
ATOM 669 O O . TYR A 1 101 ? -5.740 49.372 174.198 1.00 44.92 1287 TYR A O 1
ATOM 678 N N . PHE A 1 102 ? -5.057 47.829 175.665 1.00 34.94 1288 PHE A N 1
ATOM 679 C CA . PHE A 1 102 ? -5.282 46.748 174.748 1.00 43.42 1288 PHE A CA 1
ATOM 680 C C . PHE A 1 102 ? -6.687 46.764 174.246 1.00 45.02 1288 PHE A C 1
ATOM 681 O O . PHE A 1 102 ? -6.925 46.402 173.112 1.00 54.31 1288 PHE A O 1
ATOM 689 N N . ASP A 1 103 ? -7.617 47.164 175.102 1.00 43.90 1289 ASP A N 1
ATOM 690 C CA . ASP A 1 103 ? -8.984 47.281 174.700 1.00 41.63 1289 ASP A CA 1
ATOM 691 C C . ASP A 1 103 ? -9.106 48.274 173.547 1.00 48.56 1289 ASP A C 1
ATOM 692 O O . ASP A 1 103 ? -9.659 47.935 172.513 1.00 55.20 1289 ASP A O 1
ATOM 697 N N . LYS A 1 104 ? -8.572 49.482 173.702 1.00 47.59 1290 LYS A N 1
ATOM 698 C CA . LYS A 1 104 ? -8.566 50.448 172.597 1.00 53.83 1290 LYS A CA 1
ATOM 699 C C . LYS A 1 104 ? -7.865 49.896 171.364 1.00 47.56 1290 LYS A C 1
ATOM 700 O O . LYS A 1 104 ? -8.333 50.088 170.257 1.00 53.92 1290 LYS A O 1
ATOM 706 N N . GLY A 1 105 ? -6.768 49.174 171.577 1.00 52.23 1291 GLY A N 1
ATOM 707 C CA . GLY A 1 105 ? -6.004 48.573 170.498 1.00 44.66 1291 GLY A CA 1
ATOM 708 C C . GLY A 1 105 ? -6.701 47.386 169.901 1.00 51.10 1291 GLY A C 1
ATOM 709 O O . GLY A 1 105 ? -6.296 46.875 168.871 1.00 54.99 1291 GLY A O 1
ATOM 710 N N . LYS A 1 106 ? -7.760 46.937 170.553 1.00 55.58 1292 LYS A N 1
ATOM 711 C CA . LYS A 1 106 ? -8.512 45.753 170.111 1.00 59.91 1292 LYS A CA 1
ATOM 712 C C . LYS A 1 106 ? -7.687 44.462 170.138 1.00 64.36 1292 LYS A C 1
ATOM 713 O O . LYS A 1 106 ? -7.972 43.492 169.411 1.00 53.27 1292 LYS A O 1
ATOM 719 N N . MET A 1 107 ? -6.675 44.473 171.002 1.00 46.33 1293 MET A N 1
ATOM 720 C CA . MET A 1 107 ? -5.932 43.298 171.371 1.00 48.52 1293 MET A CA 1
ATOM 721 C C . MET A 1 107 ? -6.660 42.513 172.483 1.00 46.43 1293 MET A C 1
ATOM 722 O O . MET A 1 107 ? -6.151 42.367 173.593 1.00 46.49 1293 MET A O 1
ATOM 727 N N . TRP A 1 108 ? -7.864 42.051 172.189 1.00 37.43 1294 TRP A N 1
ATOM 728 C CA . TRP A 1 108 ? -8.682 41.385 173.193 1.00 38.25 1294 TRP A CA 1
ATOM 729 C C . TRP A 1 108 ? -8.091 40.110 173.766 1.00 42.18 1294 TRP A C 1
ATOM 730 O O . TRP A 1 108 ? -8.231 39.848 174.951 1.00 59.45 1294 TRP A O 1
ATOM 741 N N . GLU A 1 109 ? -7.439 39.311 172.939 1.00 50.10 1295 GLU A N 1
ATOM 742 C CA . GLU A 1 109 ? -6.832 38.101 173.451 1.00 46.69 1295 GLU A CA 1
ATOM 743 C C . GLU A 1 109 ? -5.763 38.463 174.473 1.00 26.69 1295 GLU A C 1
ATOM 744 O O . GLU A 1 109 ? -5.665 37.833 175.517 1.00 55.71 1295 GLU A O 1
ATOM 750 N N . GLU A 1 110 ? -4.967 39.482 174.172 1.00 45.06 1296 GLU A N 1
ATOM 751 C CA . GLU A 1 110 ? -3.925 39.937 175.086 1.00 55.12 1296 GLU A CA 1
ATOM 752 C C . GLU A 1 110 ? -4.512 40.487 176.378 1.00 55.11 1296 GLU A C 1
ATOM 753 O O . GLU A 1 110 ? -4.000 40.237 177.461 1.00 50.11 1296 GLU A O 1
ATOM 759 N N . ALA A 1 111 ? -5.588 41.250 176.249 1.00 40.83 1297 ALA A N 1
ATOM 760 C CA . ALA A 1 111 ? -6.249 41.837 177.401 1.00 31.48 1297 ALA A CA 1
ATOM 761 C C . ALA A 1 111 ? -6.820 40.766 178.311 1.00 52.79 1297 ALA A C 1
ATOM 762 O O . ALA A 1 111 ? -6.727 40.858 179.528 1.00 54.02 1297 ALA A O 1
ATOM 764 N N . ILE A 1 112 ? -7.403 39.737 177.716 1.00 49.72 1298 ILE A N 1
ATOM 765 C CA . ILE A 1 112 ? -8.001 38.656 178.482 1.00 51.56 1298 ILE A CA 1
ATOM 766 C C . ILE A 1 112 ? -6.974 37.926 179.324 1.00 44.59 1298 ILE A C 1
ATOM 767 O O . ILE A 1 112 ? -7.242 37.566 180.463 1.00 61.58 1298 ILE A O 1
ATOM 772 N N . SER A 1 113 ? -5.792 37.711 178.765 1.00 52.73 1299 SER A N 1
ATOM 773 C CA . SER A 1 113 ? -4.753 37.008 179.491 1.00 48.91 1299 SER A CA 1
ATOM 774 C C . SER A 1 113 ? -4.404 37.803 180.732 1.00 44.21 1299 SER A C 1
ATOM 775 O O . SER A 1 113 ? -4.195 37.235 181.794 1.00 52.99 1299 SER A O 1
ATOM 778 N N . LEU A 1 114 ? -4.342 39.121 180.599 1.00 41.84 1300 LEU A N 1
ATOM 779 C CA . LEU A 1 114 ? -4.055 39.965 181.747 1.00 42.23 1300 LEU A CA 1
ATOM 780 C C . LEU A 1 114 ? -5.172 39.824 182.769 1.00 57.48 1300 LEU A C 1
ATOM 781 O O . LEU A 1 114 ? -4.916 39.712 183.959 1.00 38.61 1300 LEU A O 1
ATOM 786 N N . CYS A 1 115 ? -6.414 39.807 182.298 1.00 47.46 1301 CYS A N 1
ATOM 787 C CA . CYS A 1 115 ? -7.537 39.608 183.195 1.00 40.58 1301 CYS A CA 1
ATOM 788 C C . CYS A 1 115 ? -7.424 38.323 183.983 1.00 49.40 1301 CYS A C 1
ATOM 789 O O . CYS A 1 115 ? -7.751 38.275 185.152 1.00 43.75 1301 CYS A O 1
ATOM 792 N N . LYS A 1 116 ? -6.941 37.286 183.344 1.00 44.20 1302 LYS A N 1
ATOM 793 C CA . LYS A 1 116 ? -6.854 35.996 184.000 1.00 51.12 1302 LYS A CA 1
ATOM 794 C C . LYS A 1 116 ? -5.886 36.038 185.149 1.00 46.25 1302 LYS A C 1
ATOM 795 O O . LYS A 1 116 ? -6.168 35.486 186.211 1.00 59.72 1302 LYS A O 1
ATOM 801 N N . GLU A 1 117 ? -4.774 36.726 184.961 1.00 43.53 1303 GLU A N 1
ATOM 802 C CA . GLU A 1 117 ? -3.777 36.797 186.016 1.00 54.61 1303 GLU A CA 1
ATOM 803 C C . GLU A 1 117 ? -4.309 37.494 187.240 1.00 55.79 1303 GLU A C 1
ATOM 804 O O . GLU A 1 117 ? -4.048 37.048 188.368 1.00 62.72 1303 GLU A O 1
ATOM 810 N N . LEU A 1 118 ? -5.023 38.588 187.008 1.00 30.56 1304 LEU A N 1
ATOM 811 C CA . LEU A 1 118 ? -5.697 39.292 188.058 1.00 34.14 1304 LEU A CA 1
ATOM 812 C C . LEU A 1 118 ? -6.739 38.401 188.721 1.00 47.51 1304 LEU A C 1
ATOM 813 O O . LEU A 1 118 ? -6.762 38.287 189.926 1.00 58.96 1304 LEU A O 1
ATOM 818 N N . ALA A 1 119 ? -7.587 37.750 187.942 1.00 49.77 1305 ALA A N 1
ATOM 819 C CA . ALA A 1 119 ? -8.640 36.951 188.517 1.00 38.08 1305 ALA A CA 1
ATOM 820 C C . ALA A 1 119 ? -8.057 35.878 189.428 1.00 51.95 1305 ALA A C 1
ATOM 821 O O . ALA A 1 119 ? -8.657 35.511 190.435 1.00 45.70 1305 ALA A O 1
ATOM 823 N N . GLU A 1 120 ? -6.878 35.373 189.103 1.00 45.98 1306 GLU A N 1
ATOM 824 C CA . GLU A 1 120 ? -6.292 34.367 189.981 1.00 48.70 1306 GLU A CA 1
ATOM 825 C C . GLU A 1 120 ? -5.995 34.968 191.365 1.00 54.32 1306 GLU A C 1
ATOM 826 O O . GLU A 1 120 ? -6.299 34.384 192.396 1.00 60.26 1306 GLU A O 1
ATOM 832 N N . GLN A 1 121 ? -5.418 36.155 191.391 1.00 54.34 1307 GLN A N 1
ATOM 833 C CA . GLN A 1 121 ? -5.161 36.795 192.651 1.00 56.96 1307 GLN A CA 1
ATOM 834 C C . GLN A 1 121 ? -6.457 37.036 193.421 1.00 62.05 1307 GLN A C 1
ATOM 835 O O . GLN A 1 121 ? -6.503 36.856 194.634 1.00 58.33 1307 GLN A O 1
ATOM 841 N N . TYR A 1 122 ? -7.503 37.449 192.713 1.00 48.64 1308 TYR A N 1
ATOM 842 C CA . TYR A 1 122 ? -8.754 37.817 193.361 1.00 56.50 1308 TYR A CA 1
ATOM 843 C C . TYR A 1 122 ? -9.431 36.595 193.942 1.00 47.58 1308 TYR A C 1
ATOM 844 O O . TYR A 1 122 ? -9.966 36.644 195.040 1.00 72.61 1308 TYR A O 1
ATOM 853 N N . GLU A 1 123 ? -9.464 35.530 193.157 1.00 39.30 1309 GLU A N 1
ATOM 854 C CA . GLU A 1 123 ? -10.085 34.284 193.565 1.00 41.94 1309 GLU A CA 1
ATOM 855 C C . GLU A 1 123 ? -9.379 33.515 194.675 1.00 57.73 1309 GLU A C 1
ATOM 856 O O . GLU A 1 123 ? -10.022 32.995 195.579 1.00 72.10 1309 GLU A O 1
ATOM 862 N N . MET A 1 124 ? -8.057 33.429 194.600 1.00 57.98 1310 MET A N 1
ATOM 863 C CA . MET A 1 124 ? -7.309 32.690 195.608 1.00 61.41 1310 MET A CA 1
ATOM 864 C C . MET A 1 124 ? -6.186 33.373 196.367 1.00 67.63 1310 MET A C 1
ATOM 865 O O . MET A 1 124 ? -5.589 32.757 197.242 1.00 67.63 1310 MET A O 1
ATOM 870 N N . GLU A 1 125 ? -5.871 34.618 196.049 1.00 68.18 1311 GLU A N 1
ATOM 871 C CA . GLU A 1 125 ? -4.786 35.254 196.776 1.00 58.31 1311 GLU A CA 1
ATOM 872 C C . GLU A 1 125 ? -5.202 36.352 197.745 1.00 69.37 1311 GLU A C 1
ATOM 873 O O . GLU A 1 125 ? -4.447 36.694 198.649 1.00 75.56 1311 GLU A O 1
ATOM 879 N N . ILE A 1 126 ? -6.395 36.905 197.571 1.00 57.00 1312 ILE A N 1
ATOM 880 C CA . ILE A 1 126 ? -6.837 37.967 198.470 1.00 50.36 1312 ILE A CA 1
ATOM 881 C C . ILE A 1 126 ? -8.349 37.948 198.552 1.00 47.81 1312 ILE A C 1
ATOM 882 O O . ILE A 1 126 ? -8.972 38.763 199.214 1.00 54.12 1312 ILE A O 1
ATOM 887 N N . PHE A 1 127 ? -8.937 37.009 197.833 1.00 54.95 1313 PHE A N 1
ATOM 888 C CA . PHE A 1 127 ? -10.363 36.764 197.886 1.00 53.02 1313 PHE A CA 1
ATOM 889 C C . PHE A 1 127 ? -11.134 38.043 197.781 1.00 66.80 1313 PHE A C 1
ATOM 890 O O . PHE A 1 127 ? -11.949 38.368 198.656 1.00 52.19 1313 PHE A O 1
ATOM 898 N N . ASP A 1 128 ? -10.890 38.784 196.706 1.00 59.71 1314 ASP A N 1
ATOM 899 C CA . ASP A 1 128 ? -11.772 39.901 196.449 1.00 52.83 1314 ASP A CA 1
ATOM 900 C C . ASP A 1 128 ? -12.827 39.575 195.395 1.00 52.09 1314 ASP A C 1
ATOM 901 O O . ASP A 1 128 ? -12.694 39.944 194.245 1.00 63.94 1314 ASP A O 1
ATOM 906 N N . TYR A 1 129 ? -13.886 38.898 195.803 1.00 44.18 1315 TYR A N 1
ATOM 907 C CA . TYR A 1 129 ? -14.901 38.475 194.862 1.00 51.63 1315 TYR A CA 1
ATOM 908 C C . TYR A 1 129 ? -15.643 39.598 194.160 1.00 40.26 1315 TYR A C 1
ATOM 909 O O . TYR A 1 129 ? -16.170 39.398 193.094 1.00 53.81 1315 TYR A O 1
ATOM 918 N N . GLU A 1 130 ? -15.761 40.754 194.778 1.00 42.29 1316 GLU A N 1
ATOM 919 C CA . GLU A 1 130 ? -16.497 41.838 194.142 1.00 58.66 1316 GLU A CA 1
ATOM 920 C C . GLU A 1 130 ? -15.690 42.302 192.926 1.00 63.71 1316 GLU A C 1
ATOM 921 O O . GLU A 1 130 ? -16.221 42.464 191.828 1.00 64.27 1316 GLU A O 1
ATOM 927 N N . LEU A 1 131 ? -14.392 42.471 193.139 1.00 49.97 1317 LEU A N 1
ATOM 928 C CA . LEU A 1 131 ? -13.437 42.728 192.068 1.00 56.03 1317 LEU A CA 1
ATOM 929 C C . LEU A 1 131 ? -13.335 41.636 191.036 1.00 50.97 1317 LEU A C 1
ATOM 930 O O . LEU A 1 131 ? -13.110 41.906 189.878 1.00 52.17 1317 LEU A O 1
ATOM 935 N N . LEU A 1 132 ? -13.474 40.403 191.502 1.00 58.84 1318 LEU A N 1
ATOM 936 C CA . LEU A 1 132 ? -13.408 39.231 190.654 1.00 46.96 1318 LEU A CA 1
ATOM 937 C C . LEU A 1 132 ? -14.560 39.214 189.672 1.00 51.97 1318 LEU A C 1
ATOM 938 O O . LEU A 1 132 ? -14.389 38.878 188.511 1.00 54.08 1318 LEU A O 1
ATOM 943 N N . SER A 1 133 ? -15.741 39.577 190.154 1.00 48.34 1319 SER A N 1
ATOM 944 C CA . SER A 1 133 ? -16.931 39.606 189.320 1.00 63.34 1319 SER A CA 1
ATOM 945 C C . SER A 1 133 ? -16.777 40.634 188.217 1.00 52.75 1319 SER A C 1
ATOM 946 O O . SER A 1 133 ? -17.156 40.396 187.077 1.00 57.10 1319 SER A O 1
ATOM 949 N N . GLN A 1 134 ? -16.215 41.783 188.567 1.00 44.87 1320 GLN A N 1
ATOM 950 C CA . GLN A 1 134 ? -16.004 42.847 187.603 1.00 54.16 1320 GLN A CA 1
ATOM 951 C C . GLN A 1 134 ? -15.048 42.359 186.535 1.00 47.24 1320 GLN A C 1
ATOM 952 O O . GLN A 1 134 ? -15.225 42.636 185.357 1.00 53.89 1320 GLN A O 1
ATOM 958 N N . ASN A 1 135 ? -14.031 41.626 186.964 1.00 51.53 1321 ASN A N 1
ATOM 959 C CA . ASN A 1 135 ? -13.035 41.081 186.064 1.00 39.78 1321 ASN A CA 1
ATOM 960 C C . ASN A 1 135 ? -13.678 40.100 185.103 1.00 51.70 1321 ASN A C 1
ATOM 961 O O . ASN A 1 135 ? -13.396 40.103 183.911 1.00 41.18 1321 ASN A O 1
ATOM 966 N N . LEU A 1 136 ? -14.538 39.247 185.640 1.00 49.29 1322 LEU A N 1
ATOM 967 C CA . LEU A 1 136 ? -15.232 38.250 184.843 1.00 31.24 1322 LEU A CA 1
ATOM 968 C C . LEU A 1 136 ? -16.148 38.915 183.834 1.00 41.49 1322 LEU A C 1
ATOM 969 O O . LEU A 1 136 ? -16.268 38.460 182.706 1.00 64.71 1322 LEU A O 1
ATOM 974 N N . ILE A 1 137 ? -16.799 39.994 184.245 1.00 29.79 1323 ILE A N 1
ATOM 975 C CA . ILE A 1 137 ? -17.695 40.711 183.353 1.00 51.58 1323 ILE A CA 1
ATOM 976 C C . ILE A 1 137 ? -16.882 41.253 182.191 1.00 55.02 1323 ILE A C 1
ATOM 977 O O . ILE A 1 137 ? -17.313 41.212 181.046 1.00 46.97 1323 ILE A O 1
ATOM 982 N N . GLN A 1 138 ? -15.691 41.750 182.492 1.00 40.39 1324 GLN A N 1
ATOM 983 C CA . GLN A 1 138 ? -14.798 42.281 181.477 1.00 42.82 1324 GLN A CA 1
ATOM 984 C C . GLN A 1 138 ? -14.296 41.204 180.535 1.00 53.05 1324 GLN A C 1
ATOM 985 O O . GLN A 1 138 ? -14.278 41.391 179.336 1.00 55.18 1324 GLN A O 1
ATOM 991 N N . GLN A 1 139 ? -13.874 40.075 181.076 1.00 36.52 1325 GLN A N 1
ATOM 992 C CA . GLN A 1 139 ? -13.390 38.997 180.237 1.00 40.38 1325 GLN A CA 1
ATOM 993 C C . GLN A 1 139 ? -14.467 38.520 179.292 1.00 55.53 1325 GLN A C 1
ATOM 994 O O . GLN A 1 139 ? -14.179 37.972 178.241 1.00 64.63 1325 GLN A O 1
ATOM 1000 N N . ALA A 1 140 ? -15.717 38.710 179.679 1.00 45.41 1326 ALA A N 1
ATOM 1001 C CA . ALA A 1 140 ? -16.831 38.243 178.878 1.00 39.19 1326 ALA A CA 1
ATOM 1002 C C . ALA A 1 140 ? -17.105 39.186 177.730 1.00 46.35 1326 ALA A C 1
ATOM 1003 O O . ALA A 1 140 ? -17.560 38.771 176.679 1.00 56.54 1326 ALA A O 1
ATOM 1005 N N . LYS A 1 141 ? -16.821 40.463 177.939 1.00 45.46 1327 LYS A N 1
ATOM 1006 C CA . LYS A 1 141 ? -16.969 41.468 176.901 1.00 60.16 1327 LYS A CA 1
ATOM 1007 C C . LYS A 1 141 ? -15.970 41.210 175.804 1.00 55.52 1327 LYS A C 1
ATOM 1008 O O . LYS A 1 141 ? -16.267 41.328 174.628 1.00 47.75 1327 LYS A O 1
ATOM 1014 N N . PHE A 1 142 ? -14.759 40.878 176.208 1.00 60.11 1328 PHE A N 1
ATOM 1015 C CA . PHE A 1 142 ? -13.702 40.676 175.279 1.00 50.66 1328 PHE A CA 1
ATOM 1016 C C . PHE A 1 142 ? -14.002 39.477 174.415 1.00 53.82 1328 PHE A C 1
ATOM 1017 O O . PHE A 1 142 ? -13.986 39.563 173.202 1.00 57.14 1328 PHE A O 1
ATOM 1025 N N . TYR A 1 143 ? -14.316 38.346 175.033 1.00 56.55 1329 TYR A N 1
ATOM 1026 C CA . TYR A 1 143 ? -14.565 37.120 174.294 1.00 51.63 1329 TYR A CA 1
ATOM 1027 C C . TYR A 1 143 ? -15.713 37.289 173.340 1.00 39.03 1329 TYR A C 1
ATOM 1028 O O . TYR A 1 143 ? -15.756 36.630 172.328 1.00 49.19 1329 TYR A O 1
ATOM 1037 N N . GLU A 1 144 ? -16.662 38.150 173.705 1.00 48.10 1330 GLU A N 1
ATOM 1038 C CA . GLU A 1 144 ? -17.793 38.375 172.852 1.00 48.98 1330 GLU A CA 1
ATOM 1039 C C . GLU A 1 144 ? -17.252 39.157 171.651 1.00 61.73 1330 GLU A C 1
ATOM 1040 O O . GLU A 1 144 ? -17.373 38.701 170.504 1.00 57.65 1330 GLU A O 1
ATOM 1046 N N . SER A 1 145 ? -16.620 40.300 171.927 1.00 39.67 1331 SER A N 1
ATOM 1047 C CA . SER A 1 145 ? -16.086 41.149 170.903 1.00 36.01 1331 SER A CA 1
ATOM 1048 C C . SER A 1 145 ? -15.260 40.380 169.914 1.00 45.69 1331 SER A C 1
ATOM 1049 O O . SER A 1 145 ? -15.294 40.666 168.738 1.00 48.72 1331 SER A O 1
ATOM 1052 N N . ILE A 1 146 ? -14.490 39.419 170.397 1.00 40.65 1332 ILE A N 1
ATOM 1053 C CA . ILE A 1 146 ? -13.644 38.640 169.536 1.00 37.61 1332 ILE A CA 1
ATOM 1054 C C . ILE A 1 146 ? -14.482 38.003 168.489 1.00 47.06 1332 ILE A C 1
ATOM 1055 O O . ILE A 1 146 ? -14.077 37.946 167.340 1.00 72.89 1332 ILE A O 1
ATOM 1060 N N . MET A 1 147 ? -15.669 37.563 168.877 1.00 50.35 1333 MET A N 1
ATOM 1061 C CA . MET A 1 147 ? -16.573 36.864 167.968 1.00 54.60 1333 MET A CA 1
ATOM 1062 C C . MET A 1 147 ? -17.397 37.778 167.117 1.00 51.60 1333 MET A C 1
ATOM 1063 O O . MET A 1 147 ? -17.683 37.422 165.985 1.00 61.10 1333 MET A O 1
ATOM 1068 N N . LYS A 1 148 ? -17.789 38.931 167.658 1.00 51.61 1334 LYS A N 1
ATOM 1069 C CA . LYS A 1 148 ? -18.822 39.766 167.031 1.00 54.96 1334 LYS A CA 1
ATOM 1070 C C . LYS A 1 148 ? -18.334 41.096 166.461 1.00 64.15 1334 LYS A C 1
ATOM 1071 O O . LYS A 1 148 ? -19.061 41.764 165.749 1.00 76.88 1334 LYS A O 1
ATOM 1077 N N . ILE A 1 149 ? -17.131 41.520 166.806 1.00 66.04 1335 ILE A N 1
ATOM 1078 C CA . ILE A 1 149 ? -16.556 42.698 166.186 1.00 61.46 1335 ILE A CA 1
ATOM 1079 C C . ILE A 1 149 ? -15.387 42.267 165.302 1.00 77.07 1335 ILE A C 1
ATOM 1080 O O . ILE A 1 149 ? -14.401 41.683 165.801 1.00 80.46 1335 ILE A O 1
ATOM 1085 N N . LEU A 1 150 ? -15.507 42.530 163.990 1.00 91.71 1336 LEU A N 1
ATOM 1086 C CA . LEU A 1 150 ? -14.424 42.226 163.016 1.00 93.49 1336 LEU A CA 1
ATOM 1087 C C . LEU A 1 150 ? -13.418 43.356 163.087 1.00 81.74 1336 LEU A C 1
ATOM 1088 O O . LEU A 1 150 ? -13.796 44.554 163.090 1.00 75.91 1336 LEU A O 1
ATOM 1093 N N . ARG A 1 151 ? -12.152 42.973 163.216 1.00 50.39 1337 ARG A N 1
ATOM 1094 C CA . ARG A 1 151 ? -11.094 43.954 163.374 1.00 52.82 1337 ARG A CA 1
ATOM 1095 C C . ARG A 1 151 ? -10.295 43.908 162.092 1.00 55.17 1337 ARG A C 1
ATOM 1096 O O . ARG A 1 151 ? -9.844 42.843 161.678 1.00 55.63 1337 ARG A O 1
ATOM 1104 N N . PRO A 1 152 ? -10.109 45.054 161.456 1.00 42.14 1338 PRO A N 1
ATOM 1105 C CA . PRO A 1 152 ? -9.495 45.085 160.142 1.00 42.91 1338 PRO A CA 1
ATOM 1106 C C . PRO A 1 152 ? -8.102 44.503 160.213 1.00 46.20 1338 PRO A C 1
ATOM 1107 O O . PRO A 1 152 ? -7.367 44.812 161.146 1.00 55.87 1338 PRO A O 1
ATOM 1111 N N . LYS A 1 153 ? -7.754 43.657 159.251 1.00 50.11 1339 LYS A N 1
ATOM 1112 C CA . LYS A 1 153 ? -6.466 43.045 159.217 1.00 29.64 1339 LYS A CA 1
ATOM 1113 C C . LYS A 1 153 ? -5.423 44.118 158.883 1.00 57.01 1339 LYS A C 1
ATOM 1114 O O . LYS A 1 153 ? -5.599 44.907 157.952 1.00 45.85 1339 LYS A O 1
ATOM 1120 N N . PRO A 1 154 ? -4.354 44.208 159.682 1.00 34.14 1340 PRO A N 1
ATOM 1121 C CA . PRO A 1 154 ? -3.327 45.171 159.356 1.00 43.32 1340 PRO A CA 1
ATOM 1122 C C . PRO A 1 154 ? -2.389 44.661 158.222 1.00 55.78 1340 PRO A C 1
ATOM 1123 O O . PRO A 1 154 ? -2.302 43.435 157.954 1.00 40.82 1340 PRO A O 1
ATOM 1127 N N . ASP A 1 155 ? -1.697 45.590 157.559 1.00 47.50 1341 ASP A N 1
ATOM 1128 C CA . ASP A 1 155 ? -0.715 45.200 156.574 1.00 29.52 1341 ASP A CA 1
ATOM 1129 C C . ASP A 1 155 ? 0.663 45.331 157.180 1.00 52.05 1341 ASP A C 1
ATOM 1130 O O . ASP A 1 155 ? 0.891 46.139 158.097 1.00 48.25 1341 ASP A O 1
ATOM 1135 N N . TYR A 1 156 ? 1.585 44.553 156.619 1.00 52.20 1342 TYR A N 1
ATOM 1136 C CA . TYR A 1 156 ? 2.990 44.683 156.922 1.00 50.65 1342 TYR A CA 1
ATOM 1137 C C . TYR A 1 156 ? 3.853 45.109 155.725 1.00 57.16 1342 TYR A C 1
ATOM 1138 O O . TYR A 1 156 ? 3.680 44.621 154.617 1.00 54.69 1342 TYR A O 1
ATOM 1147 N N . PHE A 1 157 ? 4.756 46.056 155.958 1.00 44.36 1343 PHE A N 1
ATOM 1148 C CA . PHE A 1 157 ? 5.568 46.591 154.916 1.00 34.52 1343 PHE A CA 1
ATOM 1149 C C . PHE A 1 157 ? 7.008 46.371 155.307 1.00 47.60 1343 PHE A C 1
ATOM 1150 O O . PHE A 1 157 ? 7.443 46.700 156.401 1.00 48.75 1343 PHE A O 1
ATOM 1158 N N . ALA A 1 158 ? 7.781 45.852 154.368 1.00 53.93 1344 ALA A N 1
ATOM 1159 C CA . ALA A 1 158 ? 9.190 45.656 154.610 1.00 50.73 1344 ALA A CA 1
ATOM 1160 C C . ALA A 1 158 ? 9.901 46.825 153.960 1.00 37.43 1344 ALA A C 1
ATOM 1161 O O . ALA A 1 158 ? 9.744 47.065 152.771 1.00 54.15 1344 ALA A O 1
ATOM 1163 N N . VAL A 1 159 ? 10.677 47.562 154.744 1.00 43.65 1345 VAL A N 1
ATOM 1164 C CA . VAL A 1 159 ? 11.416 48.692 154.208 1.00 52.59 1345 VAL A CA 1
ATOM 1165 C C . VAL A 1 159 ? 12.898 48.442 154.389 1.00 55.60 1345 VAL A C 1
ATOM 1166 O O . VAL A 1 159 ? 13.358 48.135 155.482 1.00 42.59 1345 VAL A O 1
ATOM 1170 N N . GLY A 1 160 ? 13.644 48.582 153.304 1.00 43.91 1346 GLY A N 1
ATOM 1171 C CA . GLY A 1 160 ? 15.071 48.370 153.340 1.00 54.11 1346 GLY A CA 1
ATOM 1172 C C . GLY A 1 160 ? 15.793 49.659 153.040 1.00 57.14 1346 GLY A C 1
ATOM 1173 O O . GLY A 1 160 ? 15.474 50.347 152.080 1.00 47.50 1346 GLY A O 1
ATOM 1174 N N . TYR A 1 161 ? 16.768 49.991 153.873 1.00 59.02 1347 TYR A N 1
ATOM 1175 C CA . TYR A 1 161 ? 17.534 51.201 153.669 1.00 59.69 1347 TYR A CA 1
ATOM 1176 C C . TYR A 1 161 ? 18.900 50.800 153.163 1.00 71.16 1347 TYR A C 1
ATOM 1177 O O . TYR A 1 161 ? 19.624 50.067 153.828 1.00 78.41 1347 TYR A O 1
ATOM 1186 N N . TYR A 1 162 ? 19.258 51.286 151.983 1.00 66.74 1348 TYR A N 1
ATOM 1187 C CA . TYR A 1 162 ? 20.535 50.954 151.414 1.00 64.41 1348 TYR A CA 1
ATOM 1188 C C . TYR A 1 162 ? 21.237 52.192 150.963 1.00 81.89 1348 TYR A C 1
ATOM 1189 O O . TYR A 1 162 ? 20.617 53.133 150.502 1.00 99.09 1348 TYR A O 1
ATOM 1198 N N . GLY A 1 163 ? 22.549 52.171 151.087 1.00 75.91 1349 GLY A N 1
ATOM 1199 C CA . GLY A 1 163 ? 23.382 53.306 150.766 1.00 88.17 1349 GLY A CA 1
ATOM 1200 C C . GLY A 1 163 ? 24.014 53.751 152.058 1.00 81.73 1349 GLY A C 1
ATOM 1201 O O . GLY A 1 163 ? 23.519 53.452 153.126 1.00 86.53 1349 GLY A O 1
ATOM 1202 N N . GLN A 1 164 ? 25.117 54.467 151.970 1.00 84.85 1350 GLN A N 1
ATOM 1203 C CA . GLN A 1 164 ? 25.803 54.886 153.170 1.00 90.20 1350 GLN A CA 1
ATOM 1204 C C . GLN A 1 164 ? 25.238 56.189 153.664 1.00 94.15 1350 GLN A C 1
ATOM 1205 O O . GLN A 1 164 ? 25.682 56.731 154.658 1.00 95.56 1350 GLN A O 1
ATOM 1211 N N . GLY A 1 165 ? 24.245 56.696 152.965 1.00 89.12 1351 GLY A N 1
ATOM 1212 C CA . GLY A 1 165 ? 23.641 57.935 153.381 1.00 97.64 1351 GLY A CA 1
ATOM 1213 C C . GLY A 1 165 ? 23.069 57.721 154.756 1.00 99.04 1351 GLY A C 1
ATOM 1214 O O . GLY A 1 165 ? 23.098 58.595 155.594 1.00 101.72 1351 GLY A O 1
ATOM 1215 N N . PHE A 1 166 ? 22.527 56.539 154.974 1.00 96.28 1352 PHE A N 1
ATOM 1216 C CA . PHE A 1 166 ? 21.907 56.189 156.238 1.00 91.82 1352 PHE A CA 1
ATOM 1217 C C . PHE A 1 166 ? 22.818 56.016 157.438 1.00 81.18 1352 PHE A C 1
ATOM 1218 O O . PHE A 1 166 ? 23.949 55.578 157.328 1.00 57.96 1352 PHE A O 1
ATOM 1226 N N . PRO A 1 167 ? 22.255 56.273 158.611 1.00 78.55 1353 PRO A N 1
ATOM 1227 C CA . PRO A 1 167 ? 22.967 56.124 159.877 1.00 76.11 1353 PRO A CA 1
ATOM 1228 C C . PRO A 1 167 ? 23.221 54.650 160.139 1.00 86.69 1353 PRO A C 1
ATOM 1229 O O . PRO A 1 167 ? 22.579 53.805 159.524 1.00 95.70 1353 PRO A O 1
ATOM 1233 N N . SER A 1 168 ? 24.150 54.346 161.036 1.00 84.32 1354 SER A N 1
ATOM 1234 C CA . SER A 1 168 ? 24.533 52.968 161.306 1.00 89.66 1354 SER A CA 1
ATOM 1235 C C . SER A 1 168 ? 23.352 52.132 161.758 1.00 89.05 1354 SER A C 1
ATOM 1236 O O . SER A 1 168 ? 23.244 50.965 161.395 1.00 95.05 1354 SER A O 1
ATOM 1239 N N . PHE A 1 169 ? 22.469 52.717 162.553 1.00 82.72 1355 PHE A N 1
ATOM 1240 C CA . PHE A 1 169 ? 21.297 51.987 163.018 1.00 85.55 1355 PHE A CA 1
ATOM 1241 C C . PHE A 1 169 ? 20.387 51.566 161.857 1.00 77.48 1355 PHE A C 1
ATOM 1242 O O . PHE A 1 169 ? 19.760 50.513 161.915 1.00 65.40 1355 PHE A O 1
ATOM 1250 N N . LEU A 1 170 ? 20.302 52.393 160.817 1.00 75.43 1356 LEU A N 1
ATOM 1251 C CA . LEU A 1 170 ? 19.463 52.073 159.649 1.00 68.39 1356 LEU A CA 1
ATOM 1252 C C . LEU A 1 170 ? 20.218 51.477 158.466 1.00 68.66 1356 LEU A C 1
ATOM 1253 O O . LEU A 1 170 ? 19.610 50.853 157.609 1.00 71.26 1356 LEU A O 1
ATOM 1258 N N . ARG A 1 171 ? 21.528 51.703 158.401 1.00 85.04 1357 ARG A N 1
ATOM 1259 C CA . ARG A 1 171 ? 22.373 51.358 157.221 1.00 96.06 1357 ARG A CA 1
ATOM 1260 C C . ARG A 1 171 ? 22.217 49.943 156.692 1.00 81.48 1357 ARG A C 1
ATOM 1261 O O . ARG A 1 171 ? 22.504 48.986 157.409 1.00 75.46 1357 ARG A O 1
ATOM 1269 N N . ASN A 1 172 ? 21.820 49.817 155.426 1.00 78.29 1358 ASN A N 1
ATOM 1270 C CA . ASN A 1 172 ? 21.700 48.505 154.761 1.00 78.89 1358 ASN A CA 1
ATOM 1271 C C . ASN A 1 172 ? 20.921 47.488 155.577 1.00 67.48 1358 ASN A C 1
ATOM 1272 O O . ASN A 1 172 ? 21.324 46.341 155.693 1.00 58.97 1358 ASN A O 1
ATOM 1277 N N . LYS A 1 173 ? 19.810 47.926 156.147 1.00 66.43 1359 LYS A N 1
ATOM 1278 C CA . LYS A 1 173 ? 18.988 47.086 156.971 1.00 48.18 1359 LYS A CA 1
ATOM 1279 C C . LYS A 1 173 ? 17.549 47.099 156.479 1.00 52.22 1359 LYS A C 1
ATOM 1280 O O . LYS A 1 173 ? 17.099 48.036 155.780 1.00 61.44 1359 LYS A O 1
ATOM 1286 N N . VAL A 1 174 ? 16.849 46.037 156.858 1.00 49.51 1360 VAL A N 1
ATOM 1287 C CA . VAL A 1 174 ? 15.465 45.816 156.524 1.00 43.09 1360 VAL A CA 1
ATOM 1288 C C . VAL A 1 174 ? 14.626 45.781 157.816 1.00 56.06 1360 VAL A C 1
ATOM 1289 O O . VAL A 1 174 ? 14.956 45.104 158.794 1.00 53.19 1360 VAL A O 1
ATOM 1293 N N . PHE A 1 175 ? 13.526 46.508 157.804 1.00 48.43 1361 PHE A N 1
ATOM 1294 C CA . PHE A 1 175 ? 12.611 46.499 158.906 1.00 51.32 1361 PHE A CA 1
ATOM 1295 C C . PHE A 1 175 ? 11.232 46.115 158.399 1.00 50.03 1361 PHE A C 1
ATOM 1296 O O . PHE A 1 175 ? 10.802 46.524 157.303 1.00 53.83 1361 PHE A O 1
ATOM 1304 N N . ILE A 1 176 ? 10.517 45.370 159.224 1.00 37.56 1362 ILE A N 1
ATOM 1305 C CA . ILE A 1 176 ? 9.110 45.160 159.013 1.00 36.09 1362 ILE A CA 1
ATOM 1306 C C . ILE A 1 176 ? 8.277 46.127 159.844 1.00 42.11 1362 ILE A C 1
ATOM 1307 O O . ILE A 1 176 ? 8.467 46.269 161.051 1.00 50.61 1362 ILE A O 1
ATOM 1312 N N . TYR A 1 177 ? 7.347 46.779 159.163 1.00 35.11 1363 TYR A N 1
ATOM 1313 C CA . TYR A 1 177 ? 6.506 47.778 159.749 1.00 37.85 1363 TYR A CA 1
ATOM 1314 C C . TYR A 1 177 ? 5.088 47.267 159.806 1.00 37.78 1363 TYR A C 1
ATOM 1315 O O . TYR A 1 177 ? 4.604 46.670 158.872 1.00 44.87 1363 TYR A O 1
ATOM 1324 N N . ARG A 1 178 ? 4.434 47.501 160.926 1.00 36.13 1364 ARG A N 1
ATOM 1325 C CA . ARG A 1 178 ? 3.068 47.116 161.109 1.00 41.23 1364 ARG A CA 1
ATOM 1326 C C . ARG A 1 178 ? 2.205 48.281 160.673 1.00 47.10 1364 ARG A C 1
ATOM 1327 O O . ARG A 1 178 ? 2.342 49.399 161.169 1.00 62.38 1364 ARG A O 1
ATOM 1335 N N . GLY A 1 179 ? 1.311 48.039 159.727 1.00 40.37 1365 GLY A N 1
ATOM 1336 C CA . GLY A 1 179 ? 0.470 49.119 159.253 1.00 51.77 1365 GLY A CA 1
ATOM 1337 C C . GLY A 1 179 ? -0.579 49.525 160.250 1.00 45.11 1365 GLY A C 1
ATOM 1338 O O . GLY A 1 179 ? -1.071 48.707 161.010 1.00 57.69 1365 GLY A O 1
ATOM 1339 N N . LYS A 1 180 ? -0.952 50.790 160.233 1.00 44.27 1366 LYS A N 1
ATOM 1340 C CA . LYS A 1 180 ? -2.082 51.232 161.012 1.00 49.14 1366 LYS A CA 1
ATOM 1341 C C . LYS A 1 180 ? -3.330 50.684 160.359 1.00 39.01 1366 LYS A C 1
ATOM 1342 O O . LYS A 1 180 ? -3.274 50.086 159.314 1.00 52.30 1366 LYS A O 1
ATOM 1348 N N . GLU A 1 181 ? -4.469 50.864 160.988 1.00 63.70 1367 GLU A N 1
ATOM 1349 C CA . GLU A 1 181 ? -5.723 50.290 160.484 1.00 66.84 1367 GLU A CA 1
ATOM 1350 C C . GLU A 1 181 ? -6.020 50.903 159.128 1.00 53.53 1367 GLU A C 1
ATOM 1351 O O . GLU A 1 181 ? -6.011 52.127 158.999 1.00 67.10 1367 GLU A O 1
ATOM 1357 N N . TYR A 1 182 ? -6.252 50.057 158.124 1.00 50.73 1368 TYR A N 1
ATOM 1358 C CA . TYR A 1 182 ? -6.516 50.505 156.754 1.00 37.28 1368 TYR A CA 1
ATOM 1359 C C . TYR A 1 182 ? -5.416 51.329 156.159 1.00 32.12 1368 TYR A C 1
ATOM 1360 O O . TYR A 1 182 ? -5.593 51.991 155.176 1.00 54.39 1368 TYR A O 1
ATOM 1369 N N . GLU A 1 183 ? -4.260 51.309 156.767 1.00 54.78 1369 GLU A N 1
ATOM 1370 C CA . GLU A 1 183 ? -3.124 51.921 156.142 1.00 42.43 1369 GLU A CA 1
ATOM 1371 C C . GLU A 1 183 ? -2.616 51.078 154.981 1.00 46.64 1369 GLU A C 1
ATOM 1372 O O . GLU A 1 183 ? -2.324 49.898 155.103 1.00 47.59 1369 GLU A O 1
ATOM 1378 N N . ARG A 1 184 ? -2.496 51.741 153.851 1.00 69.00 1370 ARG A N 1
ATOM 1379 C CA . ARG A 1 184 ? -2.056 51.139 152.627 1.00 61.49 1370 ARG A CA 1
ATOM 1380 C C . ARG A 1 184 ? -0.627 51.578 152.365 1.00 58.14 1370 ARG A C 1
ATOM 1381 O O . ARG A 1 184 ? -0.225 52.657 152.827 1.00 52.95 1370 ARG A O 1
ATOM 1389 N N . ARG A 1 185 ? 0.117 50.792 151.598 1.00 49.98 1371 ARG A N 1
ATOM 1390 C CA . ARG A 1 185 ? 1.511 51.094 151.284 1.00 41.46 1371 ARG A CA 1
ATOM 1391 C C . ARG A 1 185 ? 1.763 52.423 150.580 1.00 45.40 1371 ARG A C 1
ATOM 1392 O O . ARG A 1 185 ? 2.779 53.064 150.829 1.00 54.31 1371 ARG A O 1
ATOM 1400 N N . GLU A 1 186 ? 0.868 52.846 149.699 1.00 34.14 1372 GLU A N 1
ATOM 1401 C CA . GLU A 1 186 ? 1.097 54.108 149.016 1.00 58.06 1372 GLU A CA 1
ATOM 1402 C C . GLU A 1 186 ? 1.179 55.249 150.023 1.00 62.23 1372 GLU A C 1
ATOM 1403 O O . GLU A 1 186 ? 2.045 56.112 149.920 1.00 70.01 1372 GLU A O 1
ATOM 1409 N N . ASP A 1 187 ? 0.274 55.249 150.995 1.00 64.63 1373 ASP A N 1
ATOM 1410 C CA . ASP A 1 187 ? 0.241 56.277 152.031 1.00 55.99 1373 ASP A CA 1
ATOM 1411 C C . ASP A 1 187 ? 1.446 56.250 152.959 1.00 56.80 1373 ASP A C 1
ATOM 1412 O O . ASP A 1 187 ? 1.993 57.284 153.326 1.00 48.24 1373 ASP A O 1
ATOM 1417 N N . PHE A 1 188 ? 1.841 55.042 153.334 1.00 40.18 1374 PHE A N 1
ATOM 1418 C CA . PHE A 1 188 ? 2.926 54.810 154.221 1.00 49.29 1374 PHE A CA 1
ATOM 1419 C C . PHE A 1 188 ? 4.184 55.245 153.567 1.00 54.19 1374 PHE A C 1
ATOM 1420 O O . PHE A 1 188 ? 4.975 55.978 154.139 1.00 59.80 1374 PHE A O 1
ATOM 1428 N N . GLN A 1 189 ? 4.376 54.776 152.349 1.00 67.87 1375 GLN A N 1
ATOM 1429 C CA . GLN A 1 189 ? 5.608 55.053 151.647 1.00 66.05 1375 GLN A CA 1
ATOM 1430 C C . GLN A 1 189 ? 5.791 56.538 151.427 1.00 67.33 1375 GLN A C 1
ATOM 1431 O O . GLN A 1 189 ? 6.902 57.035 151.482 1.00 73.57 1375 GLN A O 1
ATOM 1437 N N . MET A 1 190 ? 4.683 57.226 151.183 1.00 69.37 1376 MET A N 1
ATOM 1438 C CA . MET A 1 190 ? 4.692 58.633 150.866 1.00 67.93 1376 MET A CA 1
ATOM 1439 C C . MET A 1 190 ? 5.156 59.408 152.071 1.00 80.84 1376 MET A C 1
ATOM 1440 O O . MET A 1 190 ? 5.979 60.316 151.950 1.00 89.29 1376 MET A O 1
ATOM 1445 N N . GLN A 1 191 ? 4.627 59.032 153.233 1.00 69.77 1377 GLN A N 1
ATOM 1446 C CA . GLN A 1 191 ? 5.038 59.612 154.496 1.00 69.60 1377 GLN A CA 1
ATOM 1447 C C . GLN A 1 191 ? 6.532 59.350 154.714 1.00 73.59 1377 GLN A C 1
ATOM 1448 O O . GLN A 1 191 ? 7.283 60.243 155.118 1.00 77.12 1377 GLN A O 1
ATOM 1454 N N . LEU A 1 192 ? 6.951 58.125 154.419 1.00 65.81 1378 LEU A N 1
ATOM 1455 C CA . LEU A 1 192 ? 8.334 57.715 154.566 1.00 64.90 1378 LEU A CA 1
ATOM 1456 C C . LEU A 1 192 ? 9.297 58.443 153.605 1.00 67.22 1378 LEU A C 1
ATOM 1457 O O . LEU A 1 192 ? 10.414 58.774 153.978 1.00 77.08 1378 LEU A O 1
ATOM 1462 N N . MET A 1 193 ? 8.884 58.637 152.375 1.00 76.34 1379 MET A N 1
ATOM 1463 C CA . MET A 1 193 ? 9.741 59.247 151.399 1.00 73.66 1379 MET A CA 1
ATOM 1464 C C . MET A 1 193 ? 10.000 60.641 151.878 1.00 76.00 1379 MET A C 1
ATOM 1465 O O . MET A 1 193 ? 10.975 61.266 151.556 1.00 74.18 1379 MET A O 1
ATOM 1470 N N . THR A 1 194 ? 9.091 61.133 152.671 1.00 78.21 1380 THR A N 1
ATOM 1471 C CA . THR A 1 194 ? 9.217 62.462 153.168 1.00 73.20 1380 THR A CA 1
ATOM 1472 C C . THR A 1 194 ? 10.204 62.586 154.310 1.00 81.06 1380 THR A C 1
ATOM 1473 O O . THR A 1 194 ? 10.765 63.620 154.514 1.00 76.13 1380 THR A O 1
ATOM 1477 N N . GLN A 1 195 ? 10.418 61.531 155.064 1.00 74.93 1381 GLN A N 1
ATOM 1478 C CA . GLN A 1 195 ? 11.404 61.583 156.112 1.00 62.88 1381 GLN A CA 1
ATOM 1479 C C . GLN A 1 195 ? 12.762 61.692 155.484 1.00 71.35 1381 GLN A C 1
ATOM 1480 O O . GLN A 1 195 ? 13.694 62.160 156.093 1.00 85.06 1381 GLN A O 1
ATOM 1486 N N . PHE A 1 196 ? 12.863 61.249 154.246 1.00 82.78 1382 PHE A N 1
ATOM 1487 C CA . PHE A 1 196 ? 14.088 61.329 153.481 1.00 84.37 1382 PHE A CA 1
ATOM 1488 C C . PHE A 1 196 ? 13.778 61.814 152.098 1.00 89.83 1382 PHE A C 1
ATOM 1489 O O . PHE A 1 196 ? 13.246 61.084 151.312 1.00 94.03 1382 PHE A O 1
ATOM 1497 N N . PRO A 1 197 ? 14.134 63.039 151.785 1.00 85.96 1383 PRO A N 1
ATOM 1498 C CA . PRO A 1 197 ? 13.757 63.602 150.505 1.00 81.62 1383 PRO A CA 1
ATOM 1499 C C . PRO A 1 197 ? 14.882 63.479 149.532 1.00 90.64 1383 PRO A C 1
ATOM 1500 O O . PRO A 1 197 ? 14.726 63.791 148.376 1.00 83.82 1383 PRO A O 1
ATOM 1504 N N . ASN A 1 198 ? 16.018 63.017 150.004 1.00 97.96 1384 ASN A N 1
ATOM 1505 C CA . ASN A 1 198 ? 17.134 62.791 149.129 1.00 100.69 1384 ASN A CA 1
ATOM 1506 C C . ASN A 1 198 ? 17.195 61.327 148.814 1.00 87.21 1384 ASN A C 1
ATOM 1507 O O . ASN A 1 198 ? 17.973 60.878 147.997 1.00 77.30 1384 ASN A O 1
ATOM 1512 N N . ALA A 1 199 ? 16.356 60.574 149.484 1.00 69.74 1385 ALA A N 1
ATOM 1513 C CA . ALA A 1 199 ? 16.303 59.165 149.218 1.00 70.70 1385 ALA A CA 1
ATOM 1514 C C . ALA A 1 199 ? 15.672 58.937 147.852 1.00 77.28 1385 ALA A C 1
ATOM 1515 O O . ALA A 1 199 ? 14.792 59.699 147.416 1.00 76.44 1385 ALA A O 1
ATOM 1517 N N . GLU A 1 200 ? 16.146 57.902 147.168 1.00 68.53 1386 GLU A N 1
ATOM 1518 C CA . GLU A 1 200 ? 15.669 57.537 145.842 1.00 85.56 1386 GLU A CA 1
ATOM 1519 C C . GLU A 1 200 ? 14.917 56.246 146.055 1.00 84.73 1386 GLU A C 1
ATOM 1520 O O . GLU A 1 200 ? 15.432 55.340 146.700 1.00 95.47 1386 GLU A O 1
ATOM 1526 N N . LYS A 1 201 ? 13.698 56.142 145.540 1.00 64.97 1387 LYS A N 1
ATOM 1527 C CA . LYS A 1 201 ? 12.961 54.888 145.785 1.00 76.15 1387 LYS A CA 1
ATOM 1528 C C . LYS A 1 201 ? 13.241 53.790 144.774 1.00 64.35 1387 LYS A C 1
ATOM 1529 O O . LYS A 1 201 ? 12.952 53.940 143.602 1.00 78.07 1387 LYS A O 1
ATOM 1535 N N . MET A 1 202 ? 13.813 52.688 145.241 1.00 55.68 1388 MET A N 1
ATOM 1536 C CA . MET A 1 202 ? 14.174 51.586 144.362 1.00 58.47 1388 MET A CA 1
ATOM 1537 C C . MET A 1 202 ? 12.989 51.072 143.555 1.00 66.14 1388 MET A C 1
ATOM 1538 O O . MET A 1 202 ? 11.835 51.195 143.967 1.00 70.59 1388 MET A O 1
ATOM 1543 N N . ASN A 1 203 ? 13.285 50.506 142.390 1.00 70.32 1389 ASN A N 1
ATOM 1544 C CA . ASN A 1 203 ? 12.251 49.955 141.547 1.00 79.34 1389 ASN A CA 1
ATOM 1545 C C . ASN A 1 203 ? 12.323 48.434 141.434 1.00 82.40 1389 ASN A C 1
ATOM 1546 O O . ASN A 1 203 ? 11.744 47.846 140.532 1.00 85.02 1389 ASN A O 1
ATOM 1551 N N . THR A 1 204 ? 13.014 47.786 142.357 1.00 81.52 1390 THR A N 1
ATOM 1552 C CA . THR A 1 204 ? 12.947 46.323 142.440 1.00 81.60 1390 THR A CA 1
ATOM 1553 C C . THR A 1 204 ? 12.738 45.891 143.862 1.00 74.65 1390 THR A C 1
ATOM 1554 O O . THR A 1 204 ? 13.049 46.634 144.792 1.00 77.35 1390 THR A O 1
ATOM 1558 N N . THR A 1 205 ? 12.199 44.690 144.034 1.00 59.55 1391 THR A N 1
ATOM 1559 C CA . THR A 1 205 ? 12.020 44.104 145.350 1.00 57.13 1391 THR A CA 1
ATOM 1560 C C . THR A 1 205 ? 13.151 43.114 145.568 1.00 67.64 1391 THR A C 1
ATOM 1561 O O . THR A 1 205 ? 13.259 42.495 146.621 1.00 78.01 1391 THR A O 1
ATOM 1565 N N . SER A 1 206 ? 13.989 42.970 144.547 1.00 83.71 1392 SER A N 1
ATOM 1566 C CA . SER A 1 206 ? 15.123 42.056 144.579 1.00 62.35 1392 SER A CA 1
ATOM 1567 C C . SER A 1 206 ? 16.201 42.557 145.523 1.00 70.55 1392 SER A C 1
ATOM 1568 O O . SER A 1 206 ? 16.373 43.761 145.685 1.00 85.86 1392 SER A O 1
ATOM 1571 N N . ALA A 1 207 ? 16.935 41.639 146.143 1.00 68.18 1393 ALA A N 1
ATOM 1572 C CA . ALA A 1 207 ? 17.985 42.052 147.057 1.00 76.14 1393 ALA A CA 1
ATOM 1573 C C . ALA A 1 207 ? 19.007 42.843 146.265 1.00 67.45 1393 ALA A C 1
ATOM 1574 O O . ALA A 1 207 ? 19.438 42.424 145.198 1.00 77.72 1393 ALA A O 1
ATOM 1576 N N . PRO A 1 208 ? 19.360 44.003 146.798 1.00 83.42 1394 PRO A N 1
ATOM 1577 C CA . PRO A 1 208 ? 20.290 44.926 146.155 1.00 68.58 1394 PRO A CA 1
ATOM 1578 C C . PRO A 1 208 ? 21.721 44.423 146.108 1.00 83.79 1394 PRO A C 1
ATOM 1579 O O . PRO A 1 208 ? 22.163 43.674 146.976 1.00 84.55 1394 PRO A O 1
ATOM 1583 N N . GLY A 1 209 ? 22.433 44.853 145.077 1.00 105.26 1395 GLY A N 1
ATOM 1584 C CA . GLY A 1 209 ? 23.820 44.493 144.875 1.00 120.06 1395 GLY A CA 1
ATOM 1585 C C . GLY A 1 209 ? 24.727 45.195 145.863 1.00 122.79 1395 GLY A C 1
ATOM 1586 O O . GLY A 1 209 ? 24.350 46.195 146.469 1.00 110.85 1395 GLY A O 1
ATOM 1587 N N . ASP A 1 210 ? 25.931 44.666 146.023 1.00 124.97 1396 ASP A N 1
ATOM 1588 C CA . ASP A 1 210 ? 26.902 45.232 146.945 1.00 119.18 1396 ASP A CA 1
ATOM 1589 C C . ASP A 1 210 ? 27.222 46.660 146.528 1.00 107.78 1396 ASP A C 1
ATOM 1590 O O . ASP A 1 210 ? 27.461 47.522 147.370 1.00 91.17 1396 ASP A O 1
ATOM 1595 N N . ASP A 1 211 ? 27.237 46.902 145.223 1.00 105.69 1397 ASP A N 1
ATOM 1596 C CA . ASP A 1 211 ? 27.529 48.227 144.699 1.00 96.92 1397 ASP A CA 1
ATOM 1597 C C . ASP A 1 211 ? 26.512 49.251 145.185 1.00 86.79 1397 ASP A C 1
ATOM 1598 O O . ASP A 1 211 ? 26.878 50.358 145.563 1.00 80.84 1397 ASP A O 1
ATOM 1603 N N . VAL A 1 212 ? 25.237 48.886 145.172 1.00 79.86 1398 VAL A N 1
ATOM 1604 C CA . VAL A 1 212 ? 24.198 49.779 145.665 1.00 67.39 1398 VAL A CA 1
ATOM 1605 C C . VAL A 1 212 ? 24.422 49.981 147.153 1.00 81.99 1398 VAL A C 1
ATOM 1606 O O . VAL A 1 212 ? 24.307 51.082 147.683 1.00 77.07 1398 VAL A O 1
ATOM 1610 N N . LYS A 1 213 ? 24.753 48.878 147.807 1.00 77.87 1399 LYS A N 1
ATOM 1611 C CA . LYS A 1 213 ? 25.010 48.818 149.245 1.00 68.00 1399 LYS A CA 1
ATOM 1612 C C . LYS A 1 213 ? 26.120 49.734 149.730 1.00 76.11 1399 LYS A C 1
ATOM 1613 O O . LYS A 1 213 ? 26.102 50.167 150.887 1.00 81.45 1399 LYS A O 1
ATOM 1619 N N . ASN A 1 214 ? 27.086 50.020 148.853 1.00 96.58 1400 ASN A N 1
ATOM 1620 C CA . ASN A 1 214 ? 28.251 50.847 149.208 1.00 97.42 1400 ASN A CA 1
ATOM 1621 C C . ASN A 1 214 ? 28.237 52.262 148.605 1.00 101.45 1400 ASN A C 1
ATOM 1622 O O . ASN A 1 214 ? 29.075 53.095 148.953 1.00 117.54 1400 ASN A O 1
ATOM 1627 N N . ALA A 1 215 ? 27.255 52.539 147.748 1.00 98.17 1401 ALA A N 1
ATOM 1628 C CA . ALA A 1 215 ? 27.010 53.892 147.225 1.00 93.37 1401 ALA A CA 1
ATOM 1629 C C . ALA A 1 215 ? 26.788 54.925 148.344 1.00 96.88 1401 ALA A C 1
ATOM 1630 O O . ALA A 1 215 ? 26.356 54.561 149.427 1.00 97.37 1401 ALA A O 1
ATOM 1632 N N . PRO A 1 216 ? 27.074 56.220 148.078 1.00 107.60 1402 PRO A N 1
ATOM 1633 C CA . PRO A 1 216 ? 26.924 57.272 149.108 1.00 117.68 1402 PRO A CA 1
ATOM 1634 C C . PRO A 1 216 ? 25.481 57.792 149.352 1.00 105.63 1402 PRO A C 1
ATOM 1635 O O . PRO A 1 216 ? 25.156 58.183 150.484 1.00 96.75 1402 PRO A O 1
ATOM 1639 N N . GLY A 1 217 ? 24.645 57.812 148.303 1.00 102.76 1403 GLY A N 1
ATOM 1640 C CA . GLY A 1 217 ? 23.240 58.252 148.399 1.00 94.34 1403 GLY A CA 1
ATOM 1641 C C . GLY A 1 217 ? 22.327 57.291 149.152 1.00 87.90 1403 GLY A C 1
ATOM 1642 O O . GLY A 1 217 ? 22.741 56.207 149.569 1.00 84.50 1403 GLY A O 1
ATOM 1643 N N . GLN A 1 218 ? 21.077 57.701 149.322 1.00 76.83 1404 GLN A N 1
ATOM 1644 C CA . GLN A 1 218 ? 20.068 56.907 150.012 1.00 66.04 1404 GLN A CA 1
ATOM 1645 C C . GLN A 1 218 ? 19.132 56.190 149.030 1.00 79.30 1404 GLN A C 1
ATOM 1646 O O . GLN A 1 218 ? 18.414 56.828 148.231 1.00 81.11 1404 GLN A O 1
ATOM 1652 N N . TYR A 1 219 ? 19.123 54.864 149.097 1.00 80.13 1405 TYR A N 1
ATOM 1653 C CA . TYR A 1 219 ? 18.157 54.099 148.312 1.00 83.33 1405 TYR A CA 1
ATOM 1654 C C . TYR A 1 219 ? 17.213 53.298 149.210 1.00 74.21 1405 TYR A C 1
ATOM 1655 O O . TYR A 1 219 ? 17.671 52.551 150.081 1.00 72.79 1405 TYR A O 1
ATOM 1664 N N . ILE A 1 220 ? 15.907 53.472 148.978 1.00 67.47 1406 ILE A N 1
ATOM 1665 C CA . ILE A 1 220 ? 14.852 52.872 149.783 1.00 43.15 1406 ILE A CA 1
ATOM 1666 C C . ILE A 1 220 ? 13.978 51.873 149.000 1.00 60.05 1406 ILE A C 1
ATOM 1667 O O . ILE A 1 220 ? 13.363 52.202 147.970 1.00 52.25 1406 ILE A O 1
ATOM 1672 N N . GLN A 1 221 ? 13.914 50.660 149.538 1.00 53.91 1407 GLN A N 1
ATOM 1673 C CA . GLN A 1 221 ? 13.084 49.578 149.046 1.00 40.91 1407 GLN A CA 1
ATOM 1674 C C . GLN A 1 221 ? 11.875 49.376 149.963 1.00 60.46 1407 GLN A C 1
ATOM 1675 O O . GLN A 1 221 ? 12.014 49.145 151.175 1.00 55.24 1407 GLN A O 1
ATOM 1681 N N . CYS A 1 222 ? 10.680 49.438 149.392 1.00 56.66 1408 CYS A N 1
ATOM 1682 C CA . CYS A 1 222 ? 9.491 49.253 150.185 1.00 52.05 1408 CYS A CA 1
ATOM 1683 C C . CYS A 1 222 ? 8.458 48.395 149.468 1.00 55.51 1408 CYS A C 1
ATOM 1684 O O . CYS A 1 222 ? 8.057 48.686 148.332 1.00 61.40 1408 CYS A O 1
ATOM 1687 N N . PHE A 1 223 ? 7.994 47.355 150.149 1.00 46.36 1409 PHE A N 1
ATOM 1688 C CA . PHE A 1 223 ? 6.920 46.543 149.618 1.00 39.16 1409 PHE A CA 1
ATOM 1689 C C . PHE A 1 223 ? 6.132 45.848 150.714 1.00 53.02 1409 PHE A C 1
ATOM 1690 O O . PHE A 1 223 ? 6.687 45.558 151.780 1.00 53.10 1409 PHE A O 1
ATOM 1698 N N . THR A 1 224 ? 4.858 45.543 150.422 1.00 42.97 1410 THR A N 1
ATOM 1699 C CA . THR A 1 224 ? 3.986 44.791 151.326 1.00 43.37 1410 THR A CA 1
ATOM 1700 C C . THR A 1 224 ? 4.416 43.345 151.444 1.00 43.56 1410 THR A C 1
ATOM 1701 O O . THR A 1 224 ? 4.667 42.690 150.458 1.00 37.45 1410 THR A O 1
ATOM 1705 N N . VAL A 1 225 ? 4.485 42.855 152.670 1.00 40.71 1411 VAL A N 1
ATOM 1706 C CA . VAL A 1 225 ? 4.840 41.454 152.948 1.00 42.25 1411 VAL A CA 1
ATOM 1707 C C . VAL A 1 225 ? 3.687 40.703 153.623 1.00 36.59 1411 VAL A C 1
ATOM 1708 O O . VAL A 1 225 ? 2.837 41.312 154.236 1.00 50.24 1411 VAL A O 1
ATOM 1712 N N . GLN A 1 226 ? 3.646 39.387 153.501 1.00 40.08 1412 GLN A N 1
ATOM 1713 C CA . GLN A 1 226 ? 2.530 38.629 154.033 1.00 45.12 1412 GLN A CA 1
ATOM 1714 C C . GLN A 1 226 ? 2.869 37.938 155.377 1.00 49.01 1412 GLN A C 1
ATOM 1715 O O . GLN A 1 226 ? 3.837 37.190 155.470 1.00 46.82 1412 GLN A O 1
ATOM 1721 N N . PRO A 1 227 ? 2.065 38.187 156.429 1.00 61.14 1413 PRO A N 1
ATOM 1722 C CA . PRO A 1 227 ? 2.323 37.582 157.739 1.00 42.42 1413 PRO A CA 1
ATOM 1723 C C . PRO A 1 227 ? 2.154 36.098 157.667 1.00 48.85 1413 PRO A C 1
ATOM 1724 O O . PRO A 1 227 ? 1.330 35.620 156.875 1.00 56.60 1413 PRO A O 1
ATOM 1728 N N . VAL A 1 228 ? 2.899 35.384 158.504 1.00 32.22 1414 VAL A N 1
ATOM 1729 C CA . VAL A 1 228 ? 2.798 33.946 158.583 1.00 41.05 1414 VAL A CA 1
ATOM 1730 C C . VAL A 1 228 ? 2.306 33.515 159.941 1.00 56.72 1414 VAL A C 1
ATOM 1731 O O . VAL A 1 228 ? 2.936 33.807 160.952 1.00 50.03 1414 VAL A O 1
ATOM 1735 N N . LEU A 1 229 ? 1.195 32.795 159.993 1.00 66.97 1415 LEU A N 1
ATOM 1736 C CA . LEU A 1 229 ? 0.682 32.375 161.285 1.00 55.12 1415 LEU A CA 1
ATOM 1737 C C . LEU A 1 229 ? 1.718 31.598 162.081 1.00 51.91 1415 LEU A C 1
ATOM 1738 O O . LEU A 1 229 ? 2.339 30.664 161.585 1.00 61.63 1415 LEU A O 1
ATOM 1743 N N . ASP A 1 230 ? 1.885 32.010 163.333 1.00 76.55 1416 ASP A N 1
ATOM 1744 C CA . ASP A 1 230 ? 2.827 31.394 164.256 1.00 79.30 1416 ASP A CA 1
ATOM 1745 C C . ASP A 1 230 ? 2.219 30.155 164.890 1.00 80.60 1416 ASP A C 1
ATOM 1746 O O . ASP A 1 230 ? 1.003 30.018 164.950 1.00 81.66 1416 ASP A O 1
ATOM 1751 N N . GLU A 1 231 ? 3.063 29.252 165.366 1.00 92.95 1417 GLU A N 1
ATOM 1752 C CA . GLU A 1 231 ? 2.569 28.033 165.983 1.00 108.09 1417 GLU A CA 1
ATOM 1753 C C . GLU A 1 231 ? 1.986 28.255 167.374 1.00 94.74 1417 GLU A C 1
ATOM 1754 O O . GLU A 1 231 ? 2.637 28.812 168.256 1.00 67.44 1417 GLU A O 1
ATOM 1760 N N . HIS A 1 232 ? 0.749 27.804 167.556 1.00 89.80 1418 HIS A N 1
ATOM 1761 C CA . HIS A 1 232 ? 0.055 27.925 168.829 1.00 85.63 1418 HIS A CA 1
ATOM 1762 C C . HIS A 1 232 ? -0.449 26.547 169.228 1.00 104.46 1418 HIS A C 1
ATOM 1763 O O . HIS A 1 232 ? -1.193 25.912 168.487 1.00 119.33 1418 HIS A O 1
ATOM 1770 N N . PRO A 1 233 ? -0.039 26.093 170.403 1.00 87.15 1419 PRO A N 1
ATOM 1771 C CA . PRO A 1 233 ? -0.429 24.777 170.917 1.00 89.73 1419 PRO A CA 1
ATOM 1772 C C . PRO A 1 233 ? -1.909 24.568 171.214 1.00 86.58 1419 PRO A C 1
ATOM 1773 O O . PRO A 1 233 ? -2.440 23.496 170.930 1.00 79.85 1419 PRO A O 1
ATOM 1777 N N . ARG A 1 234 ? -2.562 25.572 171.783 1.00 88.99 1420 ARG A N 1
ATOM 1778 C CA . ARG A 1 234 ? -3.954 25.464 172.127 1.00 74.94 1420 ARG A CA 1
ATOM 1779 C C . ARG A 1 234 ? -4.737 25.021 170.929 1.00 74.69 1420 ARG A C 1
ATOM 1780 O O . ARG A 1 234 ? -5.705 24.309 171.074 1.00 69.02 1420 ARG A O 1
ATOM 1782 N N . PHE A 1 235 ? -4.339 25.440 169.741 1.00 65.66 1421 PHE A N 1
ATOM 1783 C CA . PHE A 1 235 ? -5.081 25.045 168.562 1.00 77.60 1421 PHE A CA 1
ATOM 1784 C C . PHE A 1 235 ? -4.418 23.940 167.767 1.00 78.08 1421 PHE A C 1
ATOM 1785 O O . PHE A 1 235 ? -4.812 23.700 166.644 1.00 89.18 1421 PHE A O 1
ATOM 1793 N N . LYS A 1 236 ? -3.412 23.277 168.315 1.00 83.71 1422 LYS A N 1
ATOM 1794 C CA . LYS A 1 236 ? -2.689 22.254 167.568 1.00 92.05 1422 LYS A CA 1
ATOM 1795 C C . LYS A 1 236 ? -3.514 21.084 167.031 1.00 88.43 1422 LYS A C 1
ATOM 1796 O O . LYS A 1 236 ? -3.337 20.690 165.882 1.00 101.22 1422 LYS A O 1
ATOM 1798 N N . ASN A 1 237 ? -4.406 20.524 167.836 1.00 66.00 1423 ASN A N 1
ATOM 1799 C CA . ASN A 1 237 ? -5.237 19.425 167.351 1.00 99.32 1423 ASN A CA 1
ATOM 1800 C C . ASN A 1 237 ? -6.721 19.762 167.335 1.00 98.29 1423 ASN A C 1
ATOM 1801 O O . ASN A 1 237 ? -7.522 19.086 166.696 1.00 87.27 1423 ASN A O 1
ATOM 1806 N N . LYS A 1 238 ? -7.068 20.824 168.047 1.00 106.96 1424 LYS A N 1
ATOM 1807 C CA . LYS A 1 238 ? -8.448 21.256 168.208 1.00 98.07 1424 LYS A CA 1
ATOM 1808 C C . LYS A 1 238 ? -9.016 21.911 166.959 1.00 99.73 1424 LYS A C 1
ATOM 1809 O O . LYS A 1 238 ? -8.277 22.326 166.072 1.00 81.02 1424 LYS A O 1
ATOM 1815 N N . PRO A 1 239 ? -10.340 21.987 166.894 1.00 99.40 1425 PRO A N 1
ATOM 1816 C CA . PRO A 1 239 ? -11.014 22.655 165.784 1.00 84.63 1425 PRO A CA 1
ATOM 1817 C C . PRO A 1 239 ? -11.366 24.063 166.226 1.00 82.67 1425 PRO A C 1
ATOM 1818 O O . PRO A 1 239 ? -12.096 24.230 167.198 1.00 91.22 1425 PRO A O 1
ATOM 1822 N N . VAL A 1 240 ? -10.856 25.060 165.513 1.00 69.35 1426 VAL A N 1
ATOM 1823 C CA . VAL A 1 240 ? -11.028 26.454 165.896 1.00 48.17 1426 VAL A CA 1
ATOM 1824 C C . VAL A 1 240 ? -11.779 27.251 164.845 1.00 47.93 1426 VAL A C 1
ATOM 1825 O O . VAL A 1 240 ? -11.526 27.113 163.655 1.00 50.51 1426 VAL A O 1
ATOM 1829 N N . PRO A 1 241 ? -12.709 28.082 165.294 1.00 54.85 1427 PRO A N 1
ATOM 1830 C CA . PRO A 1 241 ? -13.501 28.912 164.389 1.00 45.26 1427 PRO A CA 1
ATOM 1831 C C . PRO A 1 241 ? -12.630 29.917 163.655 1.00 57.82 1427 PRO A C 1
ATOM 1832 O O . PRO A 1 241 ? -11.655 30.415 164.203 1.00 53.26 1427 PRO A O 1
ATOM 1836 N N . ASP A 1 242 ? -13.015 30.248 162.433 1.00 64.15 1428 ASP A N 1
ATOM 1837 C CA . ASP A 1 242 ? -12.262 31.186 161.621 1.00 65.42 1428 ASP A CA 1
ATOM 1838 C C . ASP A 1 242 ? -12.115 32.515 162.327 1.00 52.31 1428 ASP A C 1
ATOM 1839 O O . ASP A 1 242 ? -11.083 33.166 162.225 1.00 53.78 1428 ASP A O 1
ATOM 1844 N N . GLN A 1 243 ? -13.137 32.923 163.063 1.00 45.70 1429 GLN A N 1
ATOM 1845 C CA . GLN A 1 243 ? -13.052 34.198 163.751 1.00 53.38 1429 GLN A CA 1
ATOM 1846 C C . GLN A 1 243 ? -11.917 34.278 164.766 1.00 61.36 1429 GLN A C 1
ATOM 1847 O O . GLN A 1 243 ? -11.171 35.250 164.779 1.00 65.46 1429 GLN A O 1
ATOM 1853 N N . ILE A 1 244 ? -11.777 33.269 165.616 1.00 63.91 1430 ILE A N 1
ATOM 1854 C CA . ILE A 1 244 ? -10.703 33.287 166.604 1.00 49.60 1430 ILE A CA 1
ATOM 1855 C C . ILE A 1 244 ? -9.303 33.102 166.008 1.00 40.31 1430 ILE A C 1
ATOM 1856 O O . ILE A 1 244 ? -8.359 33.782 166.387 1.00 71.00 1430 ILE A O 1
ATOM 1861 N N . ILE A 1 245 ? -9.192 32.160 165.080 1.00 47.66 1431 ILE A N 1
ATOM 1862 C CA . ILE A 1 245 ? -7.937 31.831 164.398 1.00 43.51 1431 ILE A CA 1
ATOM 1863 C C . ILE A 1 245 ? -7.328 32.846 163.422 1.00 58.33 1431 ILE A C 1
ATOM 1864 O O . ILE A 1 245 ? -6.119 33.041 163.392 1.00 61.42 1431 ILE A O 1
ATOM 1869 N N . ASN A 1 246 ? -8.178 33.477 162.622 1.00 67.47 1432 ASN A N 1
ATOM 1870 C CA . ASN A 1 246 ? -7.763 34.447 161.622 1.00 55.09 1432 ASN A CA 1
ATOM 1871 C C . ASN A 1 246 ? -6.983 35.619 162.191 1.00 69.67 1432 ASN A C 1
ATOM 1872 O O . ASN A 1 246 ? -6.039 36.099 161.572 1.00 83.51 1432 ASN A O 1
ATOM 1877 N N . PHE A 1 247 ? -7.374 36.082 163.367 1.00 55.21 1433 PHE A N 1
ATOM 1878 C CA . PHE A 1 247 ? -6.696 37.209 163.981 1.00 50.37 1433 PHE A CA 1
ATOM 1879 C C . PHE A 1 247 ? -5.234 36.885 164.240 1.00 53.81 1433 PHE A C 1
ATOM 1880 O O . PHE A 1 247 ? -4.362 37.728 164.077 1.00 54.00 1433 PHE A O 1
ATOM 1888 N N . TYR A 1 248 ? -4.975 35.653 164.647 1.00 48.40 1434 TYR A N 1
ATOM 1889 C CA . TYR A 1 248 ? -3.621 35.202 164.933 1.00 62.38 1434 TYR A CA 1
ATOM 1890 C C . TYR A 1 248 ? -2.719 35.247 163.707 1.00 47.78 1434 TYR A C 1
ATOM 1891 O O . TYR A 1 248 ? -1.529 35.518 163.818 1.00 53.45 1434 TYR A O 1
ATOM 1900 N N . LYS A 1 249 ? -3.289 34.958 162.546 1.00 47.30 1435 LYS A N 1
ATOM 1901 C CA . LYS A 1 249 ? -2.535 34.968 161.302 1.00 50.23 1435 LYS A CA 1
ATOM 1902 C C . LYS A 1 249 ? -1.973 36.351 160.993 1.00 46.65 1435 LYS A C 1
ATOM 1903 O O . LYS A 1 249 ? -0.848 36.474 160.526 1.00 65.28 1435 LYS A O 1
ATOM 1909 N N . SER A 1 250 ? -2.760 37.390 161.240 1.00 53.06 1436 SER A N 1
ATOM 1910 C CA . SER A 1 250 ? -2.321 38.758 160.985 1.00 51.70 1436 SER A CA 1
ATOM 1911 C C . SER A 1 250 ? -1.665 39.466 162.175 1.00 44.49 1436 SER A C 1
ATOM 1912 O O . SER A 1 250 ? -1.126 40.556 162.020 1.00 40.39 1436 SER A O 1
ATOM 1915 N N . ASN A 1 251 ? -1.711 38.855 163.355 1.00 53.49 1437 ASN A N 1
ATOM 1916 C CA . ASN A 1 251 ? -1.137 39.458 164.559 1.00 46.35 1437 ASN A CA 1
ATOM 1917 C C . ASN A 1 251 ? -0.318 38.475 165.380 1.00 43.17 1437 ASN A C 1
ATOM 1918 O O . ASN A 1 251 ? -0.533 37.272 165.298 1.00 37.77 1437 ASN A O 1
ATOM 1923 N N . TYR A 1 252 ? 0.623 38.988 166.169 1.00 34.90 1438 TYR A N 1
ATOM 1924 C CA . TYR A 1 252 ? 1.482 38.128 166.975 1.00 44.13 1438 TYR A CA 1
ATOM 1925 C C . TYR A 1 252 ? 2.434 37.373 166.103 1.00 41.59 1438 TYR A C 1
ATOM 1926 O O . TYR A 1 252 ? 2.803 36.243 166.400 1.00 53.57 1438 TYR A O 1
ATOM 1935 N N . VAL A 1 253 ? 2.823 38.004 165.012 1.00 63.09 1439 VAL A N 1
ATOM 1936 C CA . VAL A 1 253 ? 3.547 37.326 163.963 1.00 45.65 1439 VAL A CA 1
ATOM 1937 C C . VAL A 1 253 ? 5.026 37.745 164.004 1.00 50.06 1439 VAL A C 1
ATOM 1938 O O . VAL A 1 253 ? 5.374 38.870 164.393 1.00 47.91 1439 VAL A O 1
ATOM 1942 N N . GLN A 1 254 ? 5.897 36.807 163.654 1.00 56.55 1440 GLN A N 1
ATOM 1943 C CA . GLN A 1 254 ? 7.318 37.100 163.623 1.00 41.73 1440 GLN A CA 1
ATOM 1944 C C . GLN A 1 254 ? 7.930 36.724 162.271 1.00 52.06 1440 GLN A C 1
ATOM 1945 O O . GLN A 1 254 ? 9.048 37.108 161.980 1.00 48.32 1440 GLN A O 1
ATOM 1951 N N . ARG A 1 255 ? 7.169 35.978 161.459 1.00 34.97 1441 ARG A N 1
ATOM 1952 C CA . ARG A 1 255 ? 7.563 35.622 160.095 1.00 47.09 1441 ARG A CA 1
ATOM 1953 C C . ARG A 1 255 ? 6.718 36.259 158.955 1.00 48.52 1441 ARG A C 1
ATOM 1954 O O . ARG A 1 255 ? 5.502 36.323 159.045 1.00 43.05 1441 ARG A O 1
ATOM 1962 N N . PHE A 1 256 ? 7.388 36.696 157.885 1.00 41.78 1442 PHE A N 1
ATOM 1963 C CA . PHE A 1 256 ? 6.715 37.201 156.717 1.00 39.06 1442 PHE A CA 1
ATOM 1964 C C . PHE A 1 256 ? 7.234 36.696 155.388 1.00 43.82 1442 PHE A C 1
ATOM 1965 O O . PHE A 1 256 ? 8.369 36.259 155.284 1.00 55.41 1442 PHE A O 1
ATOM 1973 N N . HIS A 1 257 ? 6.386 36.757 154.367 1.00 52.65 1443 HIS A N 1
ATOM 1974 C CA . HIS A 1 257 ? 6.726 36.328 153.005 1.00 46.57 1443 HIS A CA 1
ATOM 1975 C C . HIS A 1 257 ? 6.593 37.502 152.026 1.00 56.09 1443 HIS A C 1
ATOM 1976 O O . HIS A 1 257 ? 5.723 38.376 152.189 1.00 53.86 1443 HIS A O 1
ATOM 1983 N N . TYR A 1 258 ? 7.428 37.522 150.996 1.00 46.66 1444 TYR A N 1
ATOM 1984 C CA . TYR A 1 258 ? 7.088 38.242 149.784 1.00 44.06 1444 TYR A CA 1
ATOM 1985 C C . TYR A 1 258 ? 7.193 37.238 148.640 1.00 55.36 1444 TYR A C 1
ATOM 1986 O O . TYR A 1 258 ? 8.159 36.470 148.559 1.00 43.67 1444 TYR A O 1
ATOM 1995 N N . SER A 1 259 ? 6.194 37.233 147.762 1.00 56.36 1445 SER A N 1
ATOM 1996 C CA . SER A 1 259 ? 6.257 36.391 146.589 1.00 45.17 1445 SER A CA 1
ATOM 1997 C C . SER A 1 259 ? 6.290 37.245 145.330 1.00 59.72 1445 SER A C 1
ATOM 1998 O O . SER A 1 259 ? 5.529 38.210 145.189 1.00 48.40 1445 SER A O 1
ATOM 2001 N N . ARG A 1 260 ? 7.226 36.910 144.442 1.00 60.60 1446 ARG A N 1
ATOM 2002 C CA . ARG A 1 260 ? 7.281 37.511 143.098 1.00 61.96 1446 ARG A CA 1
ATOM 2003 C C . ARG A 1 260 ? 7.321 36.491 141.953 1.00 61.61 1446 ARG A C 1
ATOM 2004 O O . ARG A 1 260 ? 7.957 35.422 142.063 1.00 44.22 1446 ARG A O 1
ATOM 2012 N N . PRO A 1 261 ? 6.665 36.821 140.868 1.00 68.50 1447 PRO A N 1
ATOM 2013 C CA . PRO A 1 261 ? 6.627 35.933 139.729 1.00 71.81 1447 PRO A CA 1
ATOM 2014 C C . PRO A 1 261 ? 7.830 36.126 138.846 1.00 70.94 1447 PRO A C 1
ATOM 2015 O O . PRO A 1 261 ? 8.222 37.247 138.576 1.00 64.86 1447 PRO A O 1
ATOM 2019 N N . VAL A 1 262 ? 8.413 35.020 138.417 1.00 88.15 1448 VAL A N 1
ATOM 2020 C CA . VAL A 1 262 ? 9.444 35.033 137.408 1.00 86.87 1448 VAL A CA 1
ATOM 2021 C C . VAL A 1 262 ? 9.037 33.994 136.383 1.00 90.65 1448 VAL A C 1
ATOM 2022 O O . VAL A 1 262 ? 8.444 32.981 136.721 1.00 84.45 1448 VAL A O 1
ATOM 2026 N N . ARG A 1 263 ? 9.341 34.264 135.124 1.00 99.32 1449 ARG A N 1
ATOM 2027 C CA . ARG A 1 263 ? 8.986 33.365 134.047 1.00 97.29 1449 ARG A CA 1
ATOM 2028 C C . ARG A 1 263 ? 10.245 32.675 133.599 1.00 98.05 1449 ARG A C 1
ATOM 2029 O O . ARG A 1 263 ? 11.257 33.322 133.377 1.00 112.09 1449 ARG A O 1
ATOM 2033 N N . ARG A 1 264 ? 10.193 31.354 133.495 1.00 85.87 1450 ARG A N 1
ATOM 2034 C CA . ARG A 1 264 ? 11.374 30.586 133.138 1.00 100.34 1450 ARG A CA 1
ATOM 2035 C C . ARG A 1 264 ? 11.356 30.029 131.719 1.00 108.89 1450 ARG A C 1
ATOM 2036 O O . ARG A 1 264 ? 12.006 30.555 130.821 1.00 85.59 1450 ARG A O 1
ATOM 2040 N N . GLY A 1 265 ? 10.584 28.973 131.528 1.00 102.83 1451 GLY A N 1
ATOM 2041 C CA . GLY A 1 265 ? 10.482 28.320 130.245 1.00 108.95 1451 GLY A CA 1
ATOM 2042 C C . GLY A 1 265 ? 9.736 29.266 129.352 1.00 137.40 1451 GLY A C 1
ATOM 2043 O O . GLY A 1 265 ? 9.117 30.190 129.849 1.00 159.14 1451 GLY A O 1
ATOM 2044 N N . THR A 1 266 ? 9.792 29.049 128.046 1.00 133.62 1452 THR A N 1
ATOM 2045 C CA . THR A 1 266 ? 9.087 29.917 127.123 1.00 124.87 1452 THR A CA 1
ATOM 2046 C C . THR A 1 266 ? 7.597 29.790 127.378 1.00 103.12 1452 THR A C 1
ATOM 2047 O O . THR A 1 266 ? 7.105 28.720 127.697 1.00 83.53 1452 THR A O 1
ATOM 2049 N N . VAL A 1 267 ? 6.883 30.894 127.241 1.00 95.14 1453 VAL A N 1
ATOM 2050 C CA . VAL A 1 267 ? 5.477 30.944 127.604 1.00 106.32 1453 VAL A CA 1
ATOM 2051 C C . VAL A 1 267 ? 4.495 30.954 126.451 1.00 115.68 1453 VAL A C 1
ATOM 2052 O O . VAL A 1 267 ? 4.639 31.739 125.533 1.00 133.94 1453 VAL A O 1
ATOM 2056 N N . ASP A 1 268 ? 3.482 30.097 126.514 1.00 101.43 1454 ASP A N 1
ATOM 2057 C CA . ASP A 1 268 ? 2.402 30.145 125.552 1.00 94.67 1454 ASP A CA 1
ATOM 2058 C C . ASP A 1 268 ? 1.713 31.433 125.810 1.00 94.94 1454 ASP A C 1
ATOM 2059 O O . ASP A 1 268 ? 1.589 31.832 126.935 1.00 94.07 1454 ASP A O 1
ATOM 2064 N N . PRO A 1 269 ? 1.224 32.091 124.787 1.00 114.04 1455 PRO A N 1
ATOM 2065 C CA . PRO A 1 269 ? 0.453 33.293 125.050 1.00 110.32 1455 PRO A CA 1
ATOM 2066 C C . PRO A 1 269 ? -0.756 32.878 125.841 1.00 101.55 1455 PRO A C 1
ATOM 2067 O O . PRO A 1 269 ? -1.109 33.497 126.823 1.00 113.12 1455 PRO A O 1
ATOM 2071 N N . GLU A 1 270 ? -1.366 31.790 125.405 1.00 108.69 1456 GLU A N 1
ATOM 2072 C CA . GLU A 1 270 ? -2.572 31.271 126.014 1.00 123.24 1456 GLU A CA 1
ATOM 2073 C C . GLU A 1 270 ? -2.418 30.802 127.451 1.00 115.46 1456 GLU A C 1
ATOM 2074 O O . GLU A 1 270 ? -3.317 30.988 128.244 1.00 120.44 1456 GLU A O 1
ATOM 2080 N N . ASN A 1 271 ? -1.307 30.172 127.794 1.00 104.31 1457 ASN A N 1
ATOM 2081 C CA . ASN A 1 271 ? -1.155 29.708 129.162 1.00 95.96 1457 ASN A CA 1
ATOM 2082 C C . ASN A 1 271 ? 0.093 30.140 129.912 1.00 94.50 1457 ASN A C 1
ATOM 2083 O O . ASN A 1 271 ? 1.068 29.422 129.980 1.00 83.11 1457 ASN A O 1
ATOM 2088 N N . GLU A 1 272 ? 0.035 31.321 130.499 1.00 97.44 1458 GLU A N 1
ATOM 2089 C CA . GLU A 1 272 ? 1.147 31.853 131.251 1.00 87.76 1458 GLU A CA 1
ATOM 2090 C C . GLU A 1 272 ? 1.462 30.970 132.434 1.00 79.43 1458 GLU A C 1
ATOM 2091 O O . GLU A 1 272 ? 2.602 30.767 132.790 1.00 77.75 1458 GLU A O 1
ATOM 2097 N N . PHE A 1 273 ? 0.417 30.430 133.037 1.00 75.86 1459 PHE A N 1
ATOM 2098 C CA . PHE A 1 273 ? 0.532 29.692 134.282 1.00 86.37 1459 PHE A CA 1
ATOM 2099 C C . PHE A 1 273 ? 1.470 28.502 134.217 1.00 88.35 1459 PHE A C 1
ATOM 2100 O O . PHE A 1 273 ? 2.168 28.216 135.183 1.00 84.95 1459 PHE A O 1
ATOM 2108 N N . ALA A 1 274 ? 1.495 27.808 133.090 1.00 84.44 1460 ALA A N 1
ATOM 2109 C CA . ALA A 1 274 ? 2.387 26.671 132.958 1.00 77.01 1460 ALA A CA 1
ATOM 2110 C C . ALA A 1 274 ? 3.843 27.112 133.103 1.00 73.78 1460 ALA A C 1
ATOM 2111 O O . ALA A 1 274 ? 4.642 26.425 133.731 1.00 72.79 1460 ALA A O 1
ATOM 2113 N N . SER A 1 275 ? 4.188 28.252 132.515 1.00 68.02 1461 SER A N 1
ATOM 2114 C CA . SER A 1 275 ? 5.558 28.759 132.578 1.00 77.37 1461 SER A CA 1
ATOM 2115 C C . SER A 1 275 ? 5.911 29.581 133.818 1.00 83.34 1461 SER A C 1
ATOM 2116 O O . SER A 1 275 ? 7.084 29.844 134.072 1.00 89.41 1461 SER A O 1
ATOM 2119 N N . MET A 1 276 ? 4.908 30.000 134.579 1.00 87.70 1462 MET A N 1
ATOM 2120 C CA . MET A 1 276 ? 5.157 30.832 135.756 1.00 89.39 1462 MET A CA 1
ATOM 2121 C C . MET A 1 276 ? 5.821 30.136 136.945 1.00 85.07 1462 MET A C 1
ATOM 2122 O O . MET A 1 276 ? 5.450 29.031 137.330 1.00 87.64 1462 MET A O 1
ATOM 2127 N N . TRP A 1 277 ? 6.795 30.828 137.524 1.00 69.42 1463 TRP A N 1
ATOM 2128 C CA . TRP A 1 277 ? 7.529 30.382 138.692 1.00 72.81 1463 TRP A CA 1
ATOM 2129 C C . TRP A 1 277 ? 7.590 31.531 139.670 1.00 73.23 1463 TRP A C 1
ATOM 2130 O O . TRP A 1 277 ? 7.736 32.682 139.271 1.00 87.39 1463 TRP A O 1
ATOM 2141 N N . ILE A 1 278 ? 7.474 31.221 140.951 1.00 45.78 1464 ILE A N 1
ATOM 2142 C CA . ILE A 1 278 ? 7.504 32.252 141.970 1.00 57.72 1464 ILE A CA 1
ATOM 2143 C C . ILE A 1 278 ? 8.734 32.180 142.859 1.00 63.77 1464 ILE A C 1
ATOM 2144 O O . ILE A 1 278 ? 9.082 31.123 143.368 1.00 62.50 1464 ILE A O 1
ATOM 2149 N N . GLU A 1 279 ? 9.386 33.321 143.046 1.00 51.34 1465 GLU A N 1
ATOM 2150 C CA . GLU A 1 279 ? 10.541 33.391 143.918 1.00 56.77 1465 GLU A CA 1
ATOM 2151 C C . GLU A 1 279 ? 10.009 33.969 145.215 1.00 64.81 1465 GLU A C 1
ATOM 2152 O O . GLU A 1 279 ? 9.492 35.080 145.243 1.00 50.95 1465 GLU A O 1
ATOM 2155 N N . ARG A 1 280 ? 10.134 33.205 146.290 1.00 49.27 1466 ARG A N 1
ATOM 2156 C CA . ARG A 1 280 ? 9.603 33.616 147.577 1.00 46.47 1466 ARG A CA 1
ATOM 2157 C C . ARG A 1 280 ? 10.669 33.939 148.596 1.00 66.70 1466 ARG A C 1
ATOM 2158 O O . ARG A 1 280 ? 11.572 33.146 148.835 1.00 83.07 1466 ARG A O 1
ATOM 2166 N N . THR A 1 281 ? 10.555 35.109 149.209 1.00 53.82 1467 THR A N 1
ATOM 2167 C CA . THR A 1 281 ? 11.499 35.490 150.220 1.00 53.18 1467 THR A CA 1
ATOM 2168 C C . THR A 1 281 ? 10.869 35.392 151.604 1.00 55.44 1467 THR A C 1
ATOM 2169 O O . THR A 1 281 ? 9.687 35.733 151.806 1.00 68.20 1467 THR A O 1
ATOM 2173 N N . SER A 1 282 ? 11.647 34.915 152.569 1.00 53.43 1468 SER A N 1
ATOM 2174 C CA . SER A 1 282 ? 11.184 34.901 153.950 1.00 57.93 1468 SER A CA 1
ATOM 2175 C C . SER A 1 282 ? 11.950 35.888 154.799 1.00 56.30 1468 SER A C 1
ATOM 2176 O O . SER A 1 282 ? 13.175 35.966 154.683 1.00 54.99 1468 SER A O 1
ATOM 2179 N N . PHE A 1 283 ? 11.219 36.659 155.620 1.00 60.08 1469 PHE A N 1
ATOM 2180 C CA . PHE A 1 283 ? 11.806 37.560 156.636 1.00 60.38 1469 PHE A CA 1
ATOM 2181 C C . PHE A 1 283 ? 11.371 37.162 158.051 1.00 48.66 1469 PHE A C 1
ATOM 2182 O O . PHE A 1 283 ? 10.196 36.898 158.316 1.00 59.87 1469 PHE A O 1
ATOM 2190 N N . VAL A 1 284 ? 12.344 37.093 158.952 1.00 49.17 1470 VAL A N 1
ATOM 2191 C CA . VAL A 1 284 ? 12.078 36.870 160.381 1.00 45.54 1470 VAL A CA 1
ATOM 2192 C C . VAL A 1 284 ? 12.570 38.061 161.168 1.00 43.87 1470 VAL A C 1
ATOM 2193 O O . VAL A 1 284 ? 13.753 38.404 161.077 1.00 52.92 1470 VAL A O 1
ATOM 2197 N N . THR A 1 285 ? 11.679 38.693 161.928 1.00 32.96 1471 THR A N 1
ATOM 2198 C CA . THR A 1 285 ? 12.057 39.857 162.726 1.00 42.21 1471 THR A CA 1
ATOM 2199 C C . THR A 1 285 ? 12.499 39.407 164.099 1.00 42.92 1471 THR A C 1
ATOM 2200 O O . THR A 1 285 ? 12.102 38.351 164.591 1.00 46.73 1471 THR A O 1
ATOM 2204 N N . ALA A 1 286 ? 13.302 40.253 164.736 1.00 53.12 1472 ALA A N 1
ATOM 2205 C CA . ALA A 1 286 ? 13.866 39.953 166.052 1.00 53.12 1472 ALA A CA 1
ATOM 2206 C C . ALA A 1 286 ? 12.790 39.809 167.118 1.00 56.16 1472 ALA A C 1
ATOM 2207 O O . ALA A 1 286 ? 12.950 39.000 168.025 1.00 51.86 1472 ALA A O 1
ATOM 2209 N N . TYR A 1 287 ? 11.717 40.594 167.014 1.00 44.95 1473 TYR A N 1
ATOM 2210 C CA . TYR A 1 287 ? 10.575 40.461 167.921 1.00 47.64 1473 TYR A CA 1
ATOM 2211 C C . TYR A 1 287 ? 9.257 40.339 167.166 1.00 55.12 1473 TYR A C 1
ATOM 2212 O O . TYR A 1 287 ? 9.160 40.778 166.037 1.00 60.24 1473 TYR A O 1
ATOM 2221 N N . LYS A 1 288 ? 8.270 39.739 167.803 1.00 49.79 1474 LYS A N 1
ATOM 2222 C CA . LYS A 1 288 ? 6.927 39.682 167.258 1.00 42.75 1474 LYS A CA 1
ATOM 2223 C C . LYS A 1 288 ? 6.308 41.061 167.090 1.00 45.00 1474 LYS A C 1
ATOM 2224 O O . LYS A 1 288 ? 6.621 41.999 167.798 1.00 52.37 1474 LYS A O 1
ATOM 2230 N N . LEU A 1 289 ? 5.377 41.174 166.151 1.00 37.02 1475 LEU A N 1
ATOM 2231 C CA . LEU A 1 289 ? 4.519 42.333 166.075 1.00 44.32 1475 LEU A CA 1
ATOM 2232 C C . LEU A 1 289 ? 3.082 41.915 166.400 1.00 45.93 1475 LEU A C 1
ATOM 2233 O O . LEU A 1 289 ? 2.645 40.888 165.895 1.00 41.35 1475 LEU A O 1
ATOM 2238 N N . PRO A 1 290 ? 2.342 42.699 167.220 1.00 35.98 1476 PRO A N 1
ATOM 2239 C CA . PRO A 1 290 ? 2.647 43.982 167.840 1.00 44.61 1476 PRO A CA 1
ATOM 2240 C C . PRO A 1 290 ? 3.651 43.887 168.993 1.00 43.53 1476 PRO A C 1
ATOM 2241 O O . PRO A 1 290 ? 3.862 42.818 169.565 1.00 54.95 1476 PRO A O 1
ATOM 2245 N N . GLY A 1 291 ? 4.251 45.007 169.336 1.00 39.43 1477 GLY A N 1
ATOM 2246 C CA . GLY A 1 291 ? 5.236 45.041 170.393 1.00 32.78 1477 GLY A CA 1
ATOM 2247 C C . GLY A 1 291 ? 5.417 46.458 170.822 1.00 27.34 1477 GLY A C 1
ATOM 2248 O O . GLY A 1 291 ? 4.503 47.266 170.728 1.00 34.42 1477 GLY A O 1
ATOM 2249 N N . ILE A 1 292 ? 6.625 46.749 171.248 1.00 53.81 1478 ILE A N 1
ATOM 2250 C CA . ILE A 1 292 ? 7.029 48.005 171.910 1.00 52.94 1478 ILE A CA 1
ATOM 2251 C C . ILE A 1 292 ? 7.199 49.114 170.873 1.00 48.57 1478 ILE A C 1
ATOM 2252 O O . ILE A 1 292 ? 7.195 50.285 171.191 1.00 47.41 1478 ILE A O 1
ATOM 2257 N N . LEU A 1 293 ? 7.366 48.712 169.615 1.00 51.07 1479 LEU A N 1
ATOM 2258 C CA . LEU A 1 293 ? 7.377 49.618 168.463 1.00 32.62 1479 LEU A CA 1
ATOM 2259 C C . LEU A 1 293 ? 6.531 49.070 167.310 1.00 47.30 1479 LEU A C 1
ATOM 2260 O O . LEU A 1 293 ? 6.086 47.903 167.320 1.00 42.22 1479 LEU A O 1
ATOM 2265 N N . ARG A 1 294 ? 6.291 49.932 166.320 1.00 47.52 1480 ARG A N 1
ATOM 2266 C CA . ARG A 1 294 ? 5.601 49.522 165.081 1.00 41.48 1480 ARG A CA 1
ATOM 2267 C C . ARG A 1 294 ? 6.528 48.805 164.073 1.00 52.70 1480 ARG A C 1
ATOM 2268 O O . ARG A 1 294 ? 6.099 48.320 163.038 1.00 28.86 1480 ARG A O 1
ATOM 2276 N N . TRP A 1 295 ? 7.815 48.753 164.384 1.00 46.48 1481 TRP A N 1
ATOM 2277 C CA . TRP A 1 295 ? 8.755 48.116 163.484 1.00 57.79 1481 TRP A CA 1
ATOM 2278 C C . TRP A 1 295 ? 9.808 47.301 164.201 1.00 46.20 1481 TRP A C 1
ATOM 2279 O O . TRP A 1 295 ? 10.200 47.625 165.295 1.00 52.37 1481 TRP A O 1
ATOM 2290 N N . PHE A 1 296 ? 10.260 46.236 163.572 1.00 45.87 1482 PHE A N 1
ATOM 2291 C CA . PHE A 1 296 ? 11.413 45.532 164.075 1.00 46.02 1482 PHE A CA 1
ATOM 2292 C C . PHE A 1 296 ? 12.333 45.088 162.937 1.00 44.62 1482 PHE A C 1
ATOM 2293 O O . PHE A 1 296 ? 11.884 44.722 161.858 1.00 53.16 1482 PHE A O 1
ATOM 2301 N N . GLU A 1 297 ? 13.627 45.127 163.191 1.00 57.29 1483 GLU A N 1
ATOM 2302 C CA . GLU A 1 297 ? 14.613 44.838 162.179 1.00 43.03 1483 GLU A CA 1
ATOM 2303 C C . GLU A 1 297 ? 14.527 43.392 161.731 1.00 58.81 1483 GLU A C 1
ATOM 2304 O O . GLU A 1 297 ? 14.358 42.491 162.576 1.00 49.75 1483 GLU A O 1
ATOM 2310 N N . VAL A 1 298 ? 14.659 43.156 160.416 1.00 67.72 1484 VAL A N 1
ATOM 2311 C CA . VAL A 1 298 ? 14.707 41.771 159.891 1.00 52.55 1484 VAL A CA 1
ATOM 2312 C C . VAL A 1 298 ? 16.053 41.196 160.247 1.00 52.97 1484 VAL A C 1
ATOM 2313 O O . VAL A 1 298 ? 17.083 41.818 159.990 1.00 57.56 1484 VAL A O 1
ATOM 2317 N N . VAL A 1 299 ? 16.051 40.021 160.843 1.00 50.00 1485 VAL A N 1
ATOM 2318 C CA . VAL A 1 299 ? 17.287 39.455 161.342 1.00 50.50 1485 VAL A CA 1
ATOM 2319 C C . VAL A 1 299 ? 17.729 38.217 160.544 1.00 53.97 1485 VAL A C 1
ATOM 2320 O O . VAL A 1 299 ? 18.928 37.892 160.477 1.00 57.29 1485 VAL A O 1
ATOM 2324 N N . HIS A 1 300 ? 16.763 37.527 159.951 1.00 55.43 1486 HIS A N 1
ATOM 2325 C CA . HIS A 1 300 ? 17.060 36.353 159.148 1.00 59.31 1486 HIS A CA 1
ATOM 2326 C C . HIS A 1 300 ? 16.274 36.365 157.844 1.00 70.01 1486 HIS A C 1
ATOM 2327 O O . HIS A 1 300 ? 15.084 36.655 157.836 1.00 72.36 1486 HIS A O 1
ATOM 2334 N N . MET A 1 301 ? 16.945 36.046 156.744 1.00 65.12 1487 MET A N 1
ATOM 2335 C CA . MET A 1 301 ? 16.301 36.019 155.437 1.00 58.74 1487 MET A CA 1
ATOM 2336 C C . MET A 1 301 ? 16.569 34.713 154.705 1.00 68.85 1487 MET A C 1
ATOM 2337 O O . MET A 1 301 ? 17.674 34.185 154.748 1.00 85.54 1487 MET A O 1
ATOM 2342 N N . SER A 1 302 ? 15.537 34.193 154.058 1.00 67.82 1488 SER A N 1
ATOM 2343 C CA . SER A 1 302 ? 15.640 32.952 153.319 1.00 55.88 1488 SER A CA 1
ATOM 2344 C C . SER A 1 302 ? 14.916 33.075 151.995 1.00 63.12 1488 SER A C 1
ATOM 2345 O O . SER A 1 302 ? 13.867 33.702 151.917 1.00 68.81 1488 SER A O 1
ATOM 2348 N N . GLN A 1 303 ? 15.470 32.474 150.952 1.00 81.16 1489 GLN A N 1
ATOM 2349 C CA . GLN A 1 303 ? 14.834 32.532 149.648 1.00 67.22 1489 GLN A CA 1
ATOM 2350 C C . GLN A 1 303 ? 14.532 31.136 149.137 1.00 51.35 1489 GLN A C 1
ATOM 2351 O O . GLN A 1 303 ? 15.394 30.267 149.124 1.00 70.70 1489 GLN A O 1
ATOM 2357 N N . THR A 1 304 ? 13.295 30.930 148.717 1.00 65.10 1490 THR A N 1
ATOM 2358 C CA . THR A 1 304 ? 12.872 29.641 148.207 1.00 61.74 1490 THR A CA 1
ATOM 2359 C C . THR A 1 304 ? 12.137 29.812 146.897 1.00 68.32 1490 THR A C 1
ATOM 2360 O O . THR A 1 304 ? 11.440 30.801 146.700 1.00 78.96 1490 THR A O 1
ATOM 2364 N N . THR A 1 305 ? 12.290 28.849 145.996 1.00 79.94 1491 THR A N 1
ATOM 2365 C CA . THR A 1 305 ? 11.597 28.939 144.696 1.00 74.16 1491 THR A CA 1
ATOM 2366 C C . THR A 1 305 ? 10.432 27.973 144.620 1.00 64.46 1491 THR A C 1
ATOM 2367 O O . THR A 1 305 ? 10.530 26.857 145.113 1.00 67.95 1491 THR A O 1
ATOM 2371 N N . ILE A 1 306 ? 9.318 28.418 144.036 1.00 63.84 1492 ILE A N 1
ATOM 2372 C CA . ILE A 1 306 ? 8.137 27.546 143.870 1.00 67.69 1492 ILE A CA 1
ATOM 2373 C C . ILE A 1 306 ? 7.687 27.381 142.400 1.00 66.32 1492 ILE A C 1
ATOM 2374 O O . ILE A 1 306 ? 7.618 28.342 141.622 1.00 59.10 1492 ILE A O 1
ATOM 2379 N N . SER A 1 307 ? 7.413 26.134 142.041 1.00 67.99 1493 SER A N 1
ATOM 2380 C CA . SER A 1 307 ? 7.104 25.760 140.666 1.00 75.37 1493 SER A CA 1
ATOM 2381 C C . SER A 1 307 ? 5.663 26.057 140.293 1.00 62.63 1493 SER A C 1
ATOM 2382 O O . SER A 1 307 ? 4.805 26.120 141.168 1.00 68.75 1493 SER A O 1
ATOM 2385 N N . PRO A 1 308 ? 5.389 26.202 138.983 1.00 70.29 1494 PRO A N 1
ATOM 2386 C CA . PRO A 1 308 ? 4.017 26.390 138.517 1.00 71.50 1494 PRO A CA 1
ATOM 2387 C C . PRO A 1 308 ? 3.057 25.394 139.143 1.00 71.28 1494 PRO A C 1
ATOM 2388 O O . PRO A 1 308 ? 1.934 25.754 139.526 1.00 66.77 1494 PRO A O 1
ATOM 2392 N N . LEU A 1 309 ? 3.499 24.158 139.276 1.00 69.46 1495 LEU A N 1
ATOM 2393 C CA . LEU A 1 309 ? 2.634 23.189 139.874 1.00 71.30 1495 LEU A CA 1
ATOM 2394 C C . LEU A 1 309 ? 2.320 23.588 141.301 1.00 74.86 1495 LEU A C 1
ATOM 2395 O O . LEU A 1 309 ? 1.144 23.633 141.688 1.00 68.49 1495 LEU A O 1
ATOM 2400 N N . GLU A 1 310 ? 3.369 23.893 142.072 1.00 77.59 1496 GLU A N 1
ATOM 2401 C CA . GLU A 1 310 ? 3.236 24.144 143.524 1.00 63.90 1496 GLU A CA 1
ATOM 2402 C C . GLU A 1 310 ? 2.359 25.352 143.762 1.00 66.82 1496 GLU A C 1
ATOM 2403 O O . GLU A 1 310 ? 1.572 25.404 144.707 1.00 68.39 1496 GLU A O 1
ATOM 2409 N N . ASN A 1 311 ? 2.506 26.301 142.851 1.00 53.26 1497 ASN A N 1
ATOM 2410 C CA . ASN A 1 311 ? 1.742 27.529 142.811 1.00 66.46 1497 ASN A CA 1
ATOM 2411 C C . ASN A 1 311 ? 0.272 27.362 142.484 1.00 68.72 1497 ASN A C 1
ATOM 2412 O O . ASN A 1 311 ? -0.585 28.024 143.058 1.00 57.50 1497 ASN A O 1
ATOM 2417 N N . ALA A 1 312 ? 0.002 26.502 141.514 1.00 58.74 1498 ALA A N 1
ATOM 2418 C CA . ALA A 1 312 ? -1.345 26.151 141.173 1.00 62.35 1498 ALA A CA 1
ATOM 2419 C C . ALA A 1 312 ? -1.986 25.590 142.398 1.00 67.88 1498 ALA A C 1
ATOM 2420 O O . ALA A 1 312 ? -3.130 25.902 142.686 1.00 71.15 1498 ALA A O 1
ATOM 2422 N N . ILE A 1 313 ? -1.250 24.774 143.136 1.00 57.40 1499 ILE A N 1
ATOM 2423 C CA . ILE A 1 313 ? -1.826 24.152 144.313 1.00 64.96 1499 ILE A CA 1
ATOM 2424 C C . ILE A 1 313 ? -2.263 25.202 145.355 1.00 68.40 1499 ILE A C 1
ATOM 2425 O O . ILE A 1 313 ? -3.417 25.186 145.870 1.00 54.13 1499 ILE A O 1
ATOM 2430 N N . GLU A 1 314 ? -1.355 26.132 145.636 1.00 49.71 1500 GLU A N 1
ATOM 2431 C CA . GLU A 1 314 ? -1.666 27.210 146.558 1.00 68.46 1500 GLU A CA 1
ATOM 2432 C C . GLU A 1 314 ? -2.931 27.929 146.094 1.00 70.17 1500 GLU A C 1
ATOM 2433 O O . GLU A 1 314 ? -3.841 28.183 146.892 1.00 68.47 1500 GLU A O 1
ATOM 2439 N N . THR A 1 315 ? -2.981 28.244 144.806 1.00 46.47 1501 THR A N 1
ATOM 2440 C CA . THR A 1 315 ? -4.058 29.031 144.264 1.00 36.11 1501 THR A CA 1
ATOM 2441 C C . THR A 1 315 ? -5.362 28.310 144.457 1.00 50.46 1501 THR A C 1
ATOM 2442 O O . THR A 1 315 ? -6.373 28.915 144.783 1.00 59.51 1501 THR A O 1
ATOM 2446 N N . MET A 1 316 ? -5.332 27.005 144.290 1.00 57.82 1502 MET A N 1
ATOM 2447 C CA . MET A 1 316 ? -6.532 26.226 144.418 1.00 55.32 1502 MET A CA 1
ATOM 2448 C C . MET A 1 316 ? -6.935 26.119 145.911 1.00 65.64 1502 MET A C 1
ATOM 2449 O O . MET A 1 316 ? -8.117 26.315 146.249 1.00 54.39 1502 MET A O 1
ATOM 2454 N N . SER A 1 317 ? -5.961 25.862 146.794 1.00 44.54 1503 SER A N 1
ATOM 2455 C CA . SER A 1 317 ? -6.244 25.840 148.247 1.00 60.93 1503 SER A CA 1
ATOM 2456 C C . SER A 1 317 ? -6.883 27.131 148.715 1.00 50.38 1503 SER A C 1
ATOM 2457 O O . SER A 1 317 ? -7.827 27.113 149.489 1.00 49.86 1503 SER A O 1
ATOM 2460 N N . THR A 1 318 ? -6.352 28.256 148.260 1.00 48.53 1504 THR A N 1
ATOM 2461 C CA . THR A 1 318 ? -6.833 29.546 148.717 1.00 56.79 1504 THR A CA 1
ATOM 2462 C C . THR A 1 318 ? -8.268 29.749 148.292 1.00 61.55 1504 THR A C 1
ATOM 2463 O O . THR A 1 318 ? -9.101 30.257 149.049 1.00 66.56 1504 THR A O 1
ATOM 2467 N N . ALA A 1 319 ? -8.551 29.327 147.077 1.00 63.97 1505 ALA A N 1
ATOM 2468 C CA . ALA A 1 319 ? -9.841 29.525 146.499 1.00 50.67 1505 ALA A CA 1
ATOM 2469 C C . ALA A 1 319 ? -10.847 28.718 147.290 1.00 64.43 1505 ALA A C 1
ATOM 2470 O O . ALA A 1 319 ? -11.932 29.225 147.633 1.00 55.57 1505 ALA A O 1
ATOM 2472 N N . ASN A 1 320 ? -10.478 27.478 147.619 1.00 54.89 1506 ASN A N 1
ATOM 2473 C CA . ASN A 1 320 ? -11.363 26.627 148.426 1.00 62.45 1506 ASN A CA 1
ATOM 2474 C C . ASN A 1 320 ? -11.530 27.122 149.866 1.00 59.88 1506 ASN A C 1
ATOM 2475 O O . ASN A 1 320 ? -12.662 27.184 150.374 1.00 71.81 1506 ASN A O 1
ATOM 2480 N N . GLU A 1 321 ? -10.415 27.504 150.492 1.00 47.06 1507 GLU A N 1
ATOM 2481 C CA . GLU A 1 321 ? -10.445 28.142 151.797 1.00 62.78 1507 GLU A CA 1
ATOM 2482 C C . GLU A 1 321 ? -11.416 29.323 151.833 1.00 65.61 1507 GLU A C 1
ATOM 2483 O O . GLU A 1 321 ? -12.225 29.450 152.779 1.00 65.75 1507 GLU A O 1
ATOM 2489 N N . LYS A 1 322 ? -11.339 30.166 150.801 1.00 52.71 1508 LYS A N 1
ATOM 2490 C CA . LYS A 1 322 ? -12.185 31.337 150.687 1.00 54.79 1508 LYS A CA 1
ATOM 2491 C C . LYS A 1 322 ? -13.649 30.987 150.536 1.00 67.92 1508 LYS A C 1
ATOM 2492 O O . LYS A 1 322 ? -14.516 31.673 151.096 1.00 65.32 1508 LYS A O 1
ATOM 2498 N N . ILE A 1 323 ? -13.933 29.931 149.770 1.00 68.88 1509 ILE A N 1
ATOM 2499 C CA . ILE A 1 323 ? -15.319 29.540 149.548 1.00 72.71 1509 ILE A CA 1
ATOM 2500 C C . ILE A 1 323 ? -15.873 29.070 150.869 1.00 73.80 1509 ILE A C 1
ATOM 2501 O O . ILE A 1 323 ? -16.890 29.591 151.337 1.00 78.56 1509 ILE A O 1
ATOM 2506 N N . LEU A 1 324 ? -15.177 28.109 151.478 1.00 72.62 1510 LEU A N 1
ATOM 2507 C CA . LEU A 1 324 ? -15.562 27.591 152.786 1.00 65.01 1510 LEU A CA 1
ATOM 2508 C C . LEU A 1 324 ? -15.801 28.728 153.796 1.00 70.46 1510 LEU A C 1
ATOM 2509 O O . LEU A 1 324 ? -16.909 28.855 154.338 1.00 73.72 1510 LEU A O 1
ATOM 2514 N N . MET A 1 325 ? -14.819 29.585 154.009 1.00 67.67 1511 MET A N 1
ATOM 2515 C CA . MET A 1 325 ? -15.017 30.647 154.974 1.00 60.17 1511 MET A CA 1
ATOM 2516 C C . MET A 1 325 ? -16.268 31.419 154.616 1.00 62.47 1511 MET A C 1
ATOM 2517 O O . MET A 1 325 ? -17.022 31.815 155.496 1.00 76.02 1511 MET A O 1
ATOM 2522 N N . MET A 1 326 ? -16.501 31.636 153.333 1.00 78.80 1512 MET A N 1
ATOM 2523 C CA . MET A 1 326 ? -17.698 32.355 152.933 1.00 67.09 1512 MET A CA 1
ATOM 2524 C C . MET A 1 326 ? -19.002 31.608 153.268 1.00 66.66 1512 MET A C 1
ATOM 2525 O O . MET A 1 326 ? -19.968 32.233 153.693 1.00 72.59 1512 MET A O 1
ATOM 2530 N N . ILE A 1 327 ? -19.042 30.286 153.085 1.00 62.05 1513 ILE A N 1
ATOM 2531 C CA . ILE A 1 327 ? -20.271 29.547 153.396 1.00 71.21 1513 ILE A CA 1
ATOM 2532 C C . ILE A 1 327 ? -20.542 29.713 154.880 1.00 72.60 1513 ILE A C 1
ATOM 2533 O O . ILE A 1 327 ? -21.656 30.023 155.290 1.00 85.71 1513 ILE A O 1
ATOM 2538 N N . ASN A 1 328 ? -19.501 29.532 155.680 1.00 61.13 1514 ASN A N 1
ATOM 2539 C CA . ASN A 1 328 ? -19.593 29.716 157.110 1.00 76.44 1514 ASN A CA 1
ATOM 2540 C C . ASN A 1 328 ? -20.150 31.060 157.545 1.00 75.70 1514 ASN A C 1
ATOM 2541 O O . ASN A 1 328 ? -21.090 31.094 158.331 1.00 86.35 1514 ASN A O 1
ATOM 2546 N N . GLN A 1 329 ? -19.618 32.159 157.019 1.00 70.02 1515 GLN A N 1
ATOM 2547 C CA . GLN A 1 329 ? -20.097 33.482 157.431 1.00 62.46 1515 GLN A CA 1
ATOM 2548 C C . GLN A 1 329 ? -21.556 33.656 157.069 1.00 73.70 1515 GLN A C 1
ATOM 2549 O O . GLN A 1 329 ? -22.316 34.278 157.791 1.00 71.61 1515 GLN A O 1
ATOM 2555 N N . TYR A 1 330 ? -21.944 33.101 155.935 1.00 71.52 1516 TYR A N 1
ATOM 2556 C CA . TYR A 1 330 ? -23.284 33.331 155.429 1.00 80.15 1516 TYR A CA 1
ATOM 2557 C C . TYR A 1 330 ? -24.299 32.409 156.082 1.00 90.70 1516 TYR A C 1
ATOM 2558 O O . TYR A 1 330 ? -25.437 32.814 156.307 1.00 97.97 1516 TYR A O 1
ATOM 2567 N N . GLN A 1 331 ? -23.884 31.177 156.377 1.00 91.55 1517 GLN A N 1
ATOM 2568 C CA . GLN A 1 331 ? -24.662 30.255 157.222 1.00 94.27 1517 GLN A CA 1
ATOM 2569 C C . GLN A 1 331 ? -24.961 30.864 158.604 1.00 108.00 1517 GLN A C 1
ATOM 2570 O O . GLN A 1 331 ? -26.083 30.810 159.119 1.00 111.48 1517 GLN A O 1
ATOM 2576 N N . SER A 1 332 ? -23.919 31.443 159.178 1.00 101.45 1518 SER A N 1
ATOM 2577 C CA . SER A 1 332 ? -23.905 31.994 160.505 1.00 82.40 1518 SER A CA 1
ATOM 2578 C C . SER A 1 332 ? -24.730 33.297 160.603 1.00 102.44 1518 SER A C 1
ATOM 2579 O O . SER A 1 332 ? -25.430 33.508 161.600 1.00 127.77 1518 SER A O 1
ATOM 2582 N N . ASP A 1 333 ? -24.697 34.128 159.556 1.00 98.88 1519 ASP A N 1
ATOM 2583 C CA . ASP A 1 333 ? -25.400 35.419 159.562 1.00 83.55 1519 ASP A CA 1
ATOM 2584 C C . ASP A 1 333 ? -26.248 35.616 158.290 1.00 90.03 1519 ASP A C 1
ATOM 2585 O O . ASP A 1 333 ? -25.741 35.443 157.172 1.00 107.90 1519 ASP A O 1
ATOM 2590 N N . GLU A 1 334 ? -27.523 35.982 158.454 1.00 67.30 1520 GLU A N 1
ATOM 2591 C CA . GLU A 1 334 ? -28.413 36.228 157.306 1.00 82.31 1520 GLU A CA 1
ATOM 2592 C C . GLU A 1 334 ? -28.713 37.722 157.019 1.00 85.74 1520 GLU A C 1
ATOM 2593 O O . GLU A 1 334 ? -29.490 38.057 156.105 1.00 84.96 1520 GLU A O 1
ATOM 2599 N N . THR A 1 335 ? -28.123 38.611 157.814 1.00 79.38 1521 THR A N 1
ATOM 2600 C CA . THR A 1 335 ? -28.163 40.042 157.523 1.00 89.87 1521 THR A CA 1
ATOM 2601 C C . THR A 1 335 ? -27.094 40.394 156.465 1.00 95.34 1521 THR A C 1
ATOM 2602 O O . THR A 1 335 ? -27.084 41.513 155.900 1.00 102.96 1521 THR A O 1
ATOM 2606 N N . LEU A 1 336 ? -26.182 39.455 156.213 1.00 76.67 1522 LEU A N 1
ATOM 2607 C CA . LEU A 1 336 ? -25.103 39.700 155.251 1.00 83.36 1522 LEU A CA 1
ATOM 2608 C C . LEU A 1 336 ? -25.602 39.991 153.810 1.00 86.25 1522 LEU A C 1
ATOM 2609 O O . LEU A 1 336 ? -26.481 39.259 153.284 1.00 61.37 1522 LEU A O 1
ATOM 2614 N N . PRO A 1 337 ? -25.050 41.070 153.185 1.00 80.03 1523 PRO A N 1
ATOM 2615 C CA . PRO A 1 337 ? -25.286 41.389 151.769 1.00 95.77 1523 PRO A CA 1
ATOM 2616 C C . PRO A 1 337 ? -24.737 40.275 150.889 1.00 92.50 1523 PRO A C 1
ATOM 2617 O O . PRO A 1 337 ? -23.655 39.733 151.166 1.00 90.09 1523 PRO A O 1
ATOM 2621 N N . ILE A 1 338 ? -25.467 39.931 149.837 1.00 69.14 1524 ILE A N 1
ATOM 2622 C CA . ILE A 1 338 ? -25.035 38.826 148.986 1.00 73.64 1524 ILE A CA 1
ATOM 2623 C C . ILE A 1 338 ? -24.045 39.191 147.881 1.00 64.40 1524 ILE A C 1
ATOM 2624 O O . ILE A 1 338 ? -23.318 38.324 147.410 1.00 67.15 1524 ILE A O 1
ATOM 2629 N N . ASN A 1 339 ? -23.995 40.458 147.481 1.00 49.83 1525 ASN A N 1
ATOM 2630 C CA . ASN A 1 339 ? -23.036 40.857 146.464 1.00 54.39 1525 ASN A CA 1
ATOM 2631 C C . ASN A 1 339 ? -21.667 40.225 146.644 1.00 66.28 1525 ASN A C 1
ATOM 2632 O O . ASN A 1 339 ? -21.187 39.609 145.705 1.00 79.03 1525 ASN A O 1
ATOM 2637 N N . PRO A 1 340 ? -21.045 40.324 147.843 1.00 61.20 1526 PRO A N 1
ATOM 2638 C CA . PRO A 1 340 ? -19.744 39.666 148.055 1.00 63.57 1526 PRO A CA 1
ATOM 2639 C C . PRO A 1 340 ? -19.696 38.180 147.782 1.00 71.34 1526 PRO A C 1
ATOM 2640 O O . PRO A 1 340 ? -18.622 37.644 147.470 1.00 67.20 1526 PRO A O 1
ATOM 2644 N N . LEU A 1 341 ? -20.851 37.526 147.889 1.00 70.27 1527 LEU A N 1
ATOM 2645 C CA . LEU A 1 341 ? -20.953 36.084 147.671 1.00 68.32 1527 LEU A CA 1
ATOM 2646 C C . LEU A 1 341 ? -21.147 35.780 146.192 1.00 65.06 1527 LEU A C 1
ATOM 2647 O O . LEU A 1 341 ? -20.475 34.915 145.630 1.00 66.88 1527 LEU A O 1
ATOM 2652 N N . SER A 1 342 ? -22.062 36.515 145.565 1.00 55.76 1528 SER A N 1
ATOM 2653 C CA . SER A 1 342 ? -22.267 36.444 144.131 1.00 52.34 1528 SER A CA 1
ATOM 2654 C C . SER A 1 342 ? -20.904 36.524 143.492 1.00 60.65 1528 SER A C 1
ATOM 2655 O O . SER A 1 342 ? -20.478 35.609 142.776 1.00 58.85 1528 SER A O 1
ATOM 2658 N N . MET A 1 343 ? -20.221 37.621 143.786 1.00 36.94 1529 MET A N 1
ATOM 2659 C CA . MET A 1 343 ? -18.993 37.929 143.132 1.00 51.31 1529 MET A CA 1
ATOM 2660 C C . MET A 1 343 ? -17.971 36.792 143.221 1.00 64.30 1529 MET A C 1
ATOM 2661 O O . MET A 1 343 ? -17.334 36.429 142.211 1.00 62.26 1529 MET A O 1
ATOM 2666 N N . LEU A 1 344 ? -17.811 36.227 144.421 1.00 59.50 1530 LEU A N 1
ATOM 2667 C CA . LEU A 1 344 ? -16.818 35.179 144.613 1.00 56.53 1530 LEU A CA 1
ATOM 2668 C C . LEU A 1 344 ? -17.212 33.934 143.818 1.00 50.72 1530 LEU A C 1
ATOM 2669 O O . LEU A 1 344 ? -16.402 33.379 143.056 1.00 61.01 1530 LEU A O 1
ATOM 2674 N N . LEU A 1 345 ? -18.462 33.513 143.988 1.00 57.03 1531 LEU A N 1
ATOM 2675 C CA . LEU A 1 345 ? -18.915 32.270 143.374 1.00 59.30 1531 LEU A CA 1
ATOM 2676 C C . LEU A 1 345 ? -18.803 32.350 141.881 1.00 62.03 1531 LEU A C 1
ATOM 2677 O O . LEU A 1 345 ? -18.211 31.468 141.249 1.00 67.34 1531 LEU A O 1
ATOM 2682 N N . ASN A 1 346 ? -19.321 33.439 141.329 1.00 46.86 1532 ASN A N 1
ATOM 2683 C CA . ASN A 1 346 ? -19.380 33.551 139.903 1.00 74.24 1532 ASN A CA 1
ATOM 2684 C C . ASN A 1 346 ? -18.032 33.494 139.245 1.00 70.84 1532 ASN A C 1
ATOM 2685 O O . ASN A 1 346 ? -17.857 32.756 138.275 1.00 73.64 1532 ASN A O 1
ATOM 2690 N N . GLY A 1 347 ? -17.090 34.264 139.782 1.00 57.65 1533 GLY A N 1
ATOM 2691 C CA . GLY A 1 347 ? -15.731 34.315 139.261 1.00 58.02 1533 GLY A CA 1
ATOM 2692 C C . GLY A 1 347 ? -14.971 33.012 139.380 1.00 62.20 1533 GLY A C 1
ATOM 2693 O O . GLY A 1 347 ? -13.910 32.853 138.771 1.00 64.07 1533 GLY A O 1
ATOM 2694 N N . ILE A 1 348 ? -15.494 32.084 140.183 1.00 60.31 1534 ILE A N 1
ATOM 2695 C CA . ILE A 1 348 ? -14.879 30.766 140.274 1.00 62.17 1534 ILE A CA 1
ATOM 2696 C C . ILE A 1 348 ? -15.610 29.764 139.399 1.00 63.99 1534 ILE A C 1
ATOM 2697 O O . ILE A 1 348 ? -15.010 28.799 138.879 1.00 70.09 1534 ILE A O 1
ATOM 2702 N N . VAL A 1 349 ? -16.910 29.988 139.253 1.00 53.47 1535 VAL A N 1
ATOM 2703 C CA . VAL A 1 349 ? -17.749 29.073 138.506 1.00 62.17 1535 VAL A CA 1
ATOM 2704 C C . VAL A 1 349 ? -17.610 29.361 137.017 1.00 66.66 1535 VAL A C 1
ATOM 2705 O O . VAL A 1 349 ? -17.575 28.447 136.197 1.00 52.99 1535 VAL A O 1
ATOM 2709 N N . ASP A 1 350 ? -17.505 30.640 136.678 1.00 64.30 1536 ASP A N 1
ATOM 2710 C CA . ASP A 1 350 ? -17.399 31.049 135.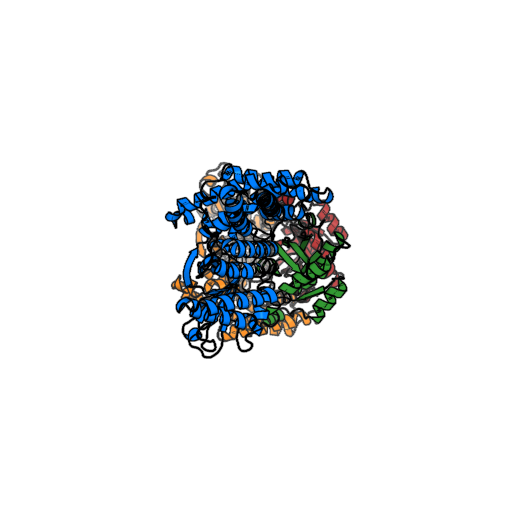281 1.00 64.41 1536 ASP A CA 1
ATOM 2711 C C . ASP A 1 350 ? -16.258 32.073 135.058 1.00 59.48 1536 ASP A C 1
ATOM 2712 O O . ASP A 1 350 ? -16.492 33.254 134.826 1.00 45.97 1536 ASP A O 1
ATOM 2717 N N . PRO A 1 351 ? -15.010 31.600 135.140 1.00 53.97 1537 PRO A N 1
ATOM 2718 C CA . PRO A 1 351 ? -13.861 32.454 134.986 1.00 51.94 1537 PRO A CA 1
ATOM 2719 C C . PRO A 1 351 ? -13.591 32.798 133.521 1.00 56.68 1537 PRO A C 1
ATOM 2720 O O . PRO A 1 351 ? -12.585 32.354 132.929 1.00 53.67 1537 PRO A O 1
ATOM 2724 N N . ALA A 1 352 ? -14.493 33.599 132.954 1.00 53.69 1538 ALA A N 1
ATOM 2725 C CA . ALA A 1 352 ? -14.415 34.026 131.550 1.00 57.37 1538 ALA A CA 1
ATOM 2726 C C . ALA A 1 352 ? -13.115 34.731 131.162 1.00 59.43 1538 ALA A C 1
ATOM 2727 O O . ALA A 1 352 ? -12.534 34.467 130.111 1.00 68.73 1538 ALA A O 1
ATOM 2729 N N . VAL A 1 353 ? -12.667 35.637 132.004 1.00 39.58 1539 VAL A N 1
ATOM 2730 C CA . VAL A 1 353 ? -11.538 36.488 131.683 1.00 44.60 1539 VAL A CA 1
ATOM 2731 C C . VAL A 1 353 ? -10.234 35.735 131.893 1.00 45.14 1539 VAL A C 1
ATOM 2732 O O . VAL A 1 353 ? -9.420 35.617 131.000 1.00 58.75 1539 VAL A O 1
ATOM 2736 N N . MET A 1 354 ? -10.035 35.236 133.098 1.00 66.51 1540 MET A N 1
ATOM 2737 C CA . MET A 1 354 ? -8.848 34.466 133.358 1.00 57.71 1540 MET A CA 1
ATOM 2738 C C . MET A 1 354 ? -9.219 33.049 132.992 1.00 55.87 1540 MET A C 1
ATOM 2739 O O . MET A 1 354 ? -10.392 32.719 132.887 1.00 65.46 1540 MET A O 1
ATOM 2744 N N . GLY A 1 355 ? -8.224 32.212 132.773 1.00 52.87 1541 GLY A N 1
ATOM 2745 C CA . GLY A 1 355 ? -8.483 30.853 132.355 1.00 81.10 1541 GLY A CA 1
ATOM 2746 C C . GLY A 1 355 ? -9.561 30.088 133.092 1.00 66.38 1541 GLY A C 1
ATOM 2747 O O . GLY A 1 355 ? -10.645 29.862 132.576 1.00 73.20 1541 GLY A O 1
ATOM 2748 N N . GLY A 1 356 ? -9.228 29.712 134.319 1.00 63.83 1542 GLY A N 1
ATOM 2749 C CA . GLY A 1 356 ? -10.065 28.893 135.170 1.00 53.16 1542 GLY A CA 1
ATOM 2750 C C . GLY A 1 356 ? -9.105 27.783 135.528 1.00 64.65 1542 GLY A C 1
ATOM 2751 O O . GLY A 1 356 ? -7.929 27.876 135.179 1.00 61.89 1542 GLY A O 1
ATOM 2752 N N . PHE A 1 357 ? -9.556 26.735 136.203 1.00 64.85 1543 PHE A N 1
ATOM 2753 C CA . PHE A 1 357 ? -8.610 25.680 136.510 1.00 70.00 1543 PHE A CA 1
ATOM 2754 C C . PHE A 1 357 ? -8.322 24.840 135.278 1.00 82.25 1543 PHE A C 1
ATOM 2755 O O . PHE A 1 357 ? -7.422 24.009 135.288 1.00 68.90 1543 PHE A O 1
ATOM 2763 N N . ALA A 1 358 ? -9.075 25.066 134.206 1.00 85.50 1544 ALA A N 1
ATOM 2764 C CA . ALA A 1 358 ? -8.812 24.337 132.971 1.00 80.22 1544 ALA A CA 1
ATOM 2765 C C . ALA A 1 358 ? -7.356 24.490 132.566 1.00 66.27 1544 ALA A C 1
ATOM 2766 O O . ALA A 1 358 ? -6.750 23.561 132.044 1.00 59.57 1544 ALA A O 1
ATOM 2768 N N . LYS A 1 359 ? -6.796 25.666 132.803 1.00 66.26 1545 LYS A N 1
ATOM 2769 C CA . LYS A 1 359 ? -5.407 25.922 132.455 1.00 69.32 1545 LYS A CA 1
ATOM 2770 C C . LYS A 1 359 ? -4.467 24.987 133.199 1.00 68.23 1545 LYS A C 1
ATOM 2771 O O . LYS A 1 359 ? -3.477 24.532 132.640 1.00 66.75 1545 LYS A O 1
ATOM 2777 N N . TYR A 1 360 ? -4.770 24.701 134.459 1.00 60.93 1546 TYR A N 1
ATOM 2778 C CA . TYR A 1 360 ? -3.924 23.807 135.237 1.00 62.59 1546 TYR A CA 1
ATOM 2779 C C . TYR A 1 360 ? -3.924 22.420 134.592 1.00 74.07 1546 TYR A C 1
ATOM 2780 O O . TYR A 1 360 ? -2.886 21.774 134.498 1.00 74.94 1546 TYR A O 1
ATOM 2789 N N . GLU A 1 361 ? -5.094 21.978 134.142 1.00 77.65 1547 GLU A N 1
ATOM 2790 C CA . GLU A 1 361 ? -5.244 20.666 133.461 1.00 72.51 1547 GLU A CA 1
ATOM 2791 C C . GLU A 1 361 ? -4.405 20.580 132.207 1.00 70.46 1547 GLU A C 1
ATOM 2792 O O . GLU A 1 361 ? -3.656 19.623 132.008 1.00 71.79 1547 GLU A O 1
ATOM 2798 N N . LYS A 1 362 ? -4.569 21.592 131.361 1.00 68.72 1548 LYS A N 1
ATOM 2799 C CA . LYS A 1 362 ? -3.809 21.735 130.145 1.00 70.82 1548 LYS A CA 1
ATOM 2800 C C . LYS A 1 362 ? -2.313 21.829 130.432 1.00 83.71 1548 LYS A C 1
ATOM 2801 O O . LYS A 1 362 ? -1.515 21.304 129.656 1.00 94.22 1548 LYS A O 1
ATOM 2803 N N . ALA A 1 363 ? -1.918 22.457 131.540 1.00 84.49 1549 ALA A N 1
ATOM 2804 C CA . ALA A 1 363 ? -0.487 22.672 131.789 1.00 76.71 1549 ALA A CA 1
ATOM 2805 C C . ALA A 1 363 ? 0.270 21.490 132.400 1.00 80.30 1549 ALA A C 1
ATOM 2806 O O . ALA A 1 363 ? 1.438 21.281 132.073 1.00 77.91 1549 ALA A O 1
ATOM 2808 N N . PHE A 1 364 ? -0.374 20.720 133.276 1.00 84.40 1550 PHE A N 1
ATOM 2809 C CA . PHE A 1 364 ? 0.343 19.646 133.991 1.00 90.60 1550 PHE A CA 1
ATOM 2810 C C . PHE A 1 364 ? -0.181 18.224 133.791 1.00 92.63 1550 PHE A C 1
ATOM 2811 O O . PHE A 1 364 ? 0.490 17.252 134.171 1.00 100.01 1550 PHE A O 1
ATOM 2819 N N . PHE A 1 365 ? -1.370 18.096 133.208 1.00 83.95 1551 PHE A N 1
ATOM 2820 C CA . PHE A 1 365 ? -1.993 16.776 133.071 1.00 91.86 1551 PHE A CA 1
ATOM 2821 C C . PHE A 1 365 ? -1.695 16.018 131.751 1.00 103.59 1551 PHE A C 1
ATOM 2822 O O . PHE A 1 365 ? -2.158 14.888 131.547 1.00 102.21 1551 PHE A O 1
ATOM 2830 N N . THR A 1 366 ? -0.896 16.638 130.885 1.00 94.51 1552 THR A N 1
ATOM 2831 C CA . THR A 1 366 ? -0.351 15.984 129.702 1.00 98.65 1552 THR A CA 1
ATOM 2832 C C . THR A 1 366 ? 0.389 14.698 130.084 1.00 107.19 1552 THR A C 1
ATOM 2833 O O . THR A 1 366 ? 0.948 14.593 131.192 1.00 90.27 1552 THR A O 1
ATOM 2837 N N . GLU A 1 367 ? 0.414 13.733 129.164 1.00 104.49 1553 GLU A N 1
ATOM 2838 C CA . GLU A 1 367 ? 1.274 12.563 129.353 1.00 107.00 1553 GLU A CA 1
ATOM 2839 C C . GLU A 1 367 ? 2.769 12.922 129.399 1.00 105.21 1553 GLU A C 1
ATOM 2840 O O . GLU A 1 367 ? 3.538 12.217 130.064 1.00 106.65 1553 GLU A O 1
ATOM 2846 N N . GLU A 1 368 ? 3.189 14.001 128.722 1.00 95.51 1554 GLU A N 1
ATOM 2847 C CA . GLU A 1 368 ? 4.615 14.389 128.829 1.00 97.57 1554 GLU A CA 1
ATOM 2848 C C . GLU A 1 368 ? 4.932 15.003 130.135 1.00 110.53 1554 GLU A C 1
ATOM 2849 O O . GLU A 1 368 ? 6.001 14.730 130.689 1.00 122.80 1554 GLU A O 1
ATOM 2855 N N . TYR A 1 369 ? 4.054 15.831 130.674 1.00 111.73 1555 TYR A N 1
ATOM 2856 C CA . TYR A 1 369 ? 4.402 16.435 131.943 1.00 113.51 1555 TYR A CA 1
ATOM 2857 C C . TYR A 1 369 ? 4.630 15.358 132.980 1.00 103.48 1555 TYR A C 1
ATOM 2858 O O . TYR A 1 369 ? 5.564 15.444 133.772 1.00 99.76 1555 TYR A O 1
ATOM 2867 N N . VAL A 1 370 ? 3.789 14.337 132.976 1.00 82.72 1556 VAL A N 1
ATOM 2868 C CA . VAL A 1 370 ? 3.951 13.271 133.942 1.00 88.02 1556 VAL A CA 1
ATOM 2869 C C . VAL A 1 370 ? 5.286 12.567 133.741 1.00 113.47 1556 VAL A C 1
ATOM 2870 O O . VAL A 1 370 ? 5.989 12.277 134.706 1.00 121.89 1556 VAL A O 1
ATOM 2874 N N . ARG A 1 371 ? 5.635 12.295 132.487 1.00 123.59 1557 ARG A N 1
ATOM 2875 C CA . ARG A 1 371 ? 6.896 11.621 132.185 1.00 123.33 1557 ARG A CA 1
ATOM 2876 C C . ARG A 1 371 ? 8.148 12.424 132.532 1.00 120.46 1557 ARG A C 1
ATOM 2877 O O . ARG A 1 371 ? 9.111 11.878 133.063 1.00 128.29 1557 ARG A O 1
ATOM 2885 N N . ASP A 1 372 ? 8.133 13.717 132.231 1.00 110.86 1558 ASP A N 1
ATOM 2886 C CA . ASP A 1 372 ? 9.277 14.577 132.517 1.00 115.04 1558 ASP A CA 1
ATOM 2887 C C . ASP A 1 372 ? 9.542 14.691 134.014 1.00 113.69 1558 ASP A C 1
ATOM 2888 O O . ASP A 1 372 ? 10.687 14.667 134.459 1.00 106.62 1558 ASP A O 1
ATOM 2893 N N . HIS A 1 373 ? 8.461 14.811 134.776 1.00 115.80 1559 HIS A N 1
ATOM 2894 C CA . HIS A 1 373 ? 8.503 14.928 136.244 1.00 108.84 1559 HIS A CA 1
ATOM 2895 C C . HIS A 1 373 ? 7.699 13.803 136.901 1.00 113.50 1559 HIS A C 1
ATOM 2896 O O . HIS A 1 373 ? 6.468 13.876 136.949 1.00 106.41 1559 HIS A O 1
ATOM 2903 N N . PRO A 1 374 ? 8.387 12.740 137.374 1.00 124.83 1560 PRO A N 1
ATOM 2904 C CA . PRO A 1 374 ? 7.730 11.716 138.214 1.00 126.90 1560 PRO A CA 1
ATOM 2905 C C . PRO A 1 374 ? 7.858 11.960 139.746 1.00 104.34 1560 PRO A C 1
ATOM 2906 O O . PRO A 1 374 ? 7.093 11.394 140.532 1.00 91.41 1560 PRO A O 1
ATOM 2910 N N . GLU A 1 375 ? 8.811 12.796 140.158 1.00 92.56 1561 GLU A N 1
ATOM 2911 C CA . GLU A 1 375 ? 8.971 13.204 141.562 1.00 98.48 1561 GLU A CA 1
ATOM 2912 C C . GLU A 1 375 ? 7.690 13.843 142.118 1.00 107.86 1561 GLU A C 1
ATOM 2913 O O . GLU A 1 375 ? 7.390 13.699 143.310 1.00 107.14 1561 GLU A O 1
ATOM 2919 N N . ASP A 1 376 ? 6.947 14.527 141.233 1.00 106.09 1562 ASP A N 1
ATOM 2920 C CA . ASP A 1 376 ? 5.692 15.231 141.568 1.00 107.96 1562 ASP A CA 1
ATOM 2921 C C . ASP A 1 376 ? 4.416 14.384 141.506 1.00 113.45 1562 ASP A C 1
ATOM 2922 O O . ASP A 1 376 ? 3.338 14.915 141.763 1.00 123.77 1562 ASP A O 1
ATOM 2927 N N . GLN A 1 377 ? 4.531 13.084 141.283 1.00 112.87 1563 GLN A N 1
ATOM 2928 C CA . GLN A 1 377 ? 3.343 12.262 141.128 1.00 102.56 1563 GLN A CA 1
ATOM 2929 C C . GLN A 1 377 ? 2.472 12.433 142.353 1.00 106.09 1563 GLN A C 1
ATOM 2930 O O . GLN A 1 377 ? 1.250 12.495 142.246 1.00 94.19 1563 GLN A O 1
ATOM 2936 N N . ASP A 1 378 ? 3.098 12.519 143.516 1.00 113.39 1564 ASP A N 1
ATOM 2937 C CA . ASP A 1 378 ? 2.356 12.699 144.749 1.00 112.46 1564 ASP A CA 1
ATOM 2938 C C . ASP A 1 378 ? 1.600 14.026 144.684 1.00 101.79 1564 ASP A C 1
ATOM 2939 O O . ASP A 1 378 ? 0.453 14.119 145.113 1.00 87.90 1564 ASP A O 1
ATOM 2944 N N . LYS A 1 379 ? 2.261 15.050 144.152 1.00 100.84 1565 LYS A N 1
ATOM 2945 C CA . LYS A 1 379 ? 1.680 16.387 144.009 1.00 85.61 1565 LYS A CA 1
ATOM 2946 C C . LYS A 1 379 ? 0.488 16.509 143.057 1.00 92.64 1565 LYS A C 1
ATOM 2947 O O . LYS A 1 379 ? -0.472 17.216 143.350 1.00 88.56 1565 LYS A O 1
ATOM 2953 N N . LEU A 1 380 ? 0.552 15.822 141.921 1.00 90.09 1566 LEU A N 1
ATOM 2954 C CA . LEU A 1 380 ? -0.508 15.901 140.920 1.00 81.38 1566 LEU A CA 1
ATOM 2955 C C . LEU A 1 380 ? -1.834 15.410 141.473 1.00 86.98 1566 LEU A C 1
ATOM 2956 O O . LEU A 1 380 ? -2.885 15.979 141.190 1.00 89.41 1566 LEU A O 1
ATOM 2961 N N . THR A 1 381 ? -1.782 14.347 142.260 1.00 82.85 1567 THR A N 1
ATOM 2962 C CA . THR A 1 381 ? -2.988 13.807 142.857 1.00 106.08 1567 THR A CA 1
ATOM 2963 C C . THR A 1 381 ? -3.582 14.867 143.770 1.00 106.82 1567 THR A C 1
ATOM 2964 O O . THR A 1 381 ? -4.797 15.044 143.831 1.00 110.61 1567 THR A O 1
ATOM 2968 N N . HIS A 1 382 ? -2.709 15.574 144.479 1.00 91.68 1568 HIS A N 1
ATOM 2969 C CA . HIS A 1 382 ? -3.130 16.619 145.391 1.00 84.87 1568 HIS A CA 1
ATOM 2970 C C . HIS A 1 382 ? -3.921 17.693 144.643 1.00 89.81 1568 HIS A C 1
ATOM 2971 O O . HIS A 1 382 ? -4.975 18.142 145.113 1.00 82.51 1568 HIS A O 1
ATOM 2978 N N . LEU A 1 383 ? -3.421 18.094 143.475 1.00 85.49 1569 LEU A N 1
ATOM 2979 C CA . LEU A 1 383 ? -4.115 19.073 142.640 1.00 74.21 1569 LEU A CA 1
ATOM 2980 C C . LEU A 1 383 ? -5.453 18.524 142.133 1.00 82.19 1569 LEU A C 1
ATOM 2981 O O . LEU A 1 383 ? -6.464 19.217 142.178 1.00 68.39 1569 LEU A O 1
ATOM 2986 N N . LYS A 1 384 ? -5.461 17.274 141.673 1.00 89.75 1570 LYS A N 1
ATOM 2987 C CA . LYS A 1 384 ? -6.697 16.625 141.270 1.00 98.18 1570 LYS A CA 1
ATOM 2988 C C . LYS A 1 384 ? -7.717 16.695 142.425 1.00 89.95 1570 LYS A C 1
ATOM 2989 O O . LYS A 1 384 ? -8.873 17.102 142.228 1.00 78.86 1570 LYS A O 1
ATOM 2991 N N . ASP A 1 385 ? -7.254 16.347 143.629 1.00 83.87 1571 ASP A N 1
ATOM 2992 C CA . ASP A 1 385 ? -8.082 16.343 144.841 1.00 95.56 1571 ASP A CA 1
ATOM 2993 C C . ASP A 1 385 ? -8.843 17.644 145.017 1.00 86.37 1571 ASP A C 1
ATOM 2994 O O . ASP A 1 385 ? -10.051 17.641 145.231 1.00 87.65 1571 ASP A O 1
ATOM 2999 N N . LEU A 1 386 ? -8.118 18.753 144.929 1.00 82.96 1572 LEU A N 1
ATOM 3000 C CA . LEU A 1 386 ? -8.681 20.085 145.124 1.00 70.69 1572 LEU A CA 1
ATOM 3001 C C . LEU A 1 386 ? -9.764 20.440 144.122 1.00 75.94 1572 LEU A C 1
ATOM 3002 O O . LEU A 1 386 ? -10.761 21.058 144.482 1.00 72.50 1572 LEU A O 1
ATOM 3007 N N . ILE A 1 387 ? -9.575 20.057 142.867 1.00 69.57 1573 ILE A N 1
ATOM 3008 C CA . ILE A 1 387 ? -10.572 20.359 141.856 1.00 79.41 1573 ILE A CA 1
ATOM 3009 C C . ILE A 1 387 ? -11.874 19.665 142.229 1.00 80.51 1573 ILE A C 1
ATOM 3010 O O . ILE A 1 387 ? -12.950 20.247 142.114 1.00 77.06 1573 ILE A O 1
ATOM 3015 N N . ALA A 1 388 ? -11.771 18.419 142.678 1.00 58.22 1574 ALA A N 1
ATOM 3016 C CA . ALA A 1 388 ? -12.939 17.664 143.104 1.00 63.96 1574 ALA A CA 1
ATOM 3017 C C . ALA A 1 388 ? -13.548 18.321 144.335 1.00 72.67 1574 ALA A C 1
ATOM 3018 O O . ALA A 1 388 ? -14.760 18.460 144.456 1.00 79.11 1574 ALA A O 1
ATOM 3020 N N . TRP A 1 389 ? -12.670 18.728 145.242 1.00 80.68 1575 TRP A N 1
ATOM 3021 C CA . TRP A 1 389 ? -13.036 19.378 146.485 1.00 78.90 1575 TRP A CA 1
ATOM 3022 C C . TRP A 1 389 ? -13.751 20.691 146.222 1.00 85.38 1575 TRP A C 1
ATOM 3023 O O . TRP A 1 389 ? -14.682 21.049 146.935 1.00 98.15 1575 TRP A O 1
ATOM 3034 N N . GLN A 1 390 ? -13.320 21.410 145.197 1.00 79.72 1576 GLN A N 1
ATOM 3035 C CA . GLN A 1 390 ? -13.918 22.696 144.867 1.00 70.48 1576 GLN A CA 1
ATOM 3036 C C . GLN A 1 390 ? -15.395 22.628 144.497 1.00 73.02 1576 GLN A C 1
ATOM 3037 O O . GLN A 1 390 ? -16.171 23.495 144.887 1.00 87.54 1576 GLN A O 1
ATOM 3043 N N . ILE A 1 391 ? -15.789 21.605 143.751 1.00 70.79 1577 ILE A N 1
ATOM 3044 C CA . ILE A 1 391 ? -17.176 21.487 143.307 1.00 67.09 1577 ILE A CA 1
ATOM 3045 C C . ILE A 1 391 ? -18.183 21.373 144.444 1.00 63.23 1577 ILE A C 1
ATOM 3046 O O . ILE A 1 391 ? -19.248 21.981 144.392 1.00 57.55 1577 ILE A O 1
ATOM 3051 N N . PRO A 1 392 ? -17.852 20.607 145.472 1.00 73.47 1578 PRO A N 1
ATOM 3052 C CA . PRO A 1 392 ? -18.768 20.461 146.602 1.00 77.55 1578 PRO A CA 1
ATOM 3053 C C . PRO A 1 392 ? -18.972 21.813 147.257 1.00 88.81 1578 PRO A C 1
ATOM 3054 O O . PRO A 1 392 ? -20.088 22.167 147.627 1.00 73.81 1578 PRO A O 1
ATOM 3058 N N . PHE A 1 393 ? -17.882 22.560 147.396 1.00 88.26 1579 PHE A N 1
ATOM 3059 C CA . PHE A 1 393 ? -17.922 23.889 147.984 1.00 77.71 1579 PHE A CA 1
ATOM 3060 C C . PHE A 1 393 ? -18.736 24.859 147.143 1.00 82.78 1579 PHE A C 1
ATOM 3061 O O . PHE A 1 393 ? -19.502 25.658 147.673 1.00 81.34 1579 PHE A O 1
ATOM 3069 N N . LEU A 1 394 ? -18.564 24.794 145.828 1.00 63.83 1580 LEU A N 1
ATOM 3070 C CA . LEU A 1 394 ? -19.284 25.698 144.947 1.00 70.90 1580 LEU A CA 1
ATOM 3071 C C . LEU A 1 394 ? -20.782 25.472 145.044 1.00 76.86 1580 LEU A C 1
ATOM 3072 O O . LEU A 1 394 ? -21.555 26.419 145.142 1.00 72.58 1580 LEU A O 1
ATOM 3077 N N . GLY A 1 395 ? -21.188 24.211 145.049 1.00 45.95 1581 GLY A N 1
ATOM 3078 C CA . GLY A 1 395 ? -22.576 23.891 145.183 1.00 63.11 1581 GLY A CA 1
ATOM 3079 C C . GLY A 1 395 ? -23.091 24.408 146.500 1.00 78.23 1581 GLY A C 1
ATOM 3080 O O . GLY A 1 395 ? -24.121 25.104 146.550 1.00 78.64 1581 GLY A O 1
ATOM 3081 N N . ALA A 1 396 ? -22.361 24.082 147.564 1.00 62.99 1582 ALA A N 1
ATOM 3082 C CA . ALA A 1 396 ? -22.751 24.485 148.908 1.00 69.99 1582 ALA A CA 1
ATOM 3083 C C . ALA A 1 396 ? -23.051 25.989 148.963 1.00 74.39 1582 ALA A C 1
ATOM 3084 O O . ALA A 1 396 ? -24.105 26.417 149.460 1.00 70.68 1582 ALA A O 1
ATOM 3086 N N . GLY A 1 397 ? -22.132 26.775 148.403 1.00 58.32 1583 GLY A N 1
ATOM 3087 C CA . GLY A 1 397 ? -22.305 28.213 148.300 1.00 50.76 1583 GLY A CA 1
ATOM 3088 C C . GLY A 1 397 ? -23.438 28.592 147.367 1.00 68.93 1583 GLY A C 1
ATOM 3089 O O . GLY A 1 397 ? -24.083 29.647 147.554 1.00 63.90 1583 GLY A O 1
ATOM 3090 N N . ILE A 1 398 ? -23.692 27.747 146.356 1.00 56.17 1584 ILE A N 1
ATOM 3091 C CA . ILE A 1 398 ? -24.746 28.056 145.376 1.00 52.58 1584 ILE A CA 1
ATOM 3092 C C . ILE A 1 398 ? -26.109 27.841 145.977 1.00 64.15 1584 ILE A C 1
ATOM 3093 O O . ILE A 1 398 ? -27.017 28.653 145.773 1.00 54.23 1584 ILE A O 1
ATOM 3098 N N . LYS A 1 399 ? -26.218 26.751 146.732 1.00 73.25 1585 LYS A N 1
ATOM 3099 C CA . LYS A 1 399 ? -27.360 26.491 147.607 1.00 78.23 1585 LYS A CA 1
ATOM 3100 C C . LYS A 1 399 ? -27.793 27.759 148.376 1.00 76.91 1585 LYS A C 1
ATOM 3101 O O . LYS A 1 399 ? -28.966 28.170 148.290 1.00 82.29 1585 LYS A O 1
ATOM 3105 N N . ILE A 1 400 ? -26.843 28.381 149.091 1.00 64.86 1586 ILE A N 1
ATOM 3106 C CA . ILE A 1 400 ? -27.113 29.582 149.904 1.00 71.59 1586 ILE A CA 1
ATOM 3107 C C . ILE A 1 400 ? -27.477 30.776 149.048 1.00 71.94 1586 ILE A C 1
ATOM 3108 O O . ILE A 1 400 ? -28.350 31.570 149.409 1.00 66.23 1586 ILE A O 1
ATOM 3113 N N . HIS A 1 401 ? -26.780 30.913 147.932 1.00 63.74 1587 HIS A N 1
ATOM 3114 C CA . HIS A 1 401 ? -27.040 32.003 147.040 1.00 57.26 1587 HIS A CA 1
ATOM 3115 C C . HIS A 1 401 ? -28.483 31.916 146.549 1.00 72.91 1587 HIS A C 1
ATOM 3116 O O . HIS A 1 401 ? -29.194 32.934 146.519 1.00 65.92 1587 HIS A O 1
ATOM 3123 N N . GLU A 1 402 ? -28.908 30.694 146.201 1.00 66.24 1588 GLU A N 1
ATOM 3124 C CA . GLU A 1 402 ? -30.267 30.432 145.721 1.00 87.51 1588 GLU A CA 1
ATOM 3125 C C . GLU A 1 402 ? -31.351 30.892 146.686 1.00 89.49 1588 GLU A C 1
ATOM 3126 O O . GLU A 1 402 ? -32.336 31.520 146.260 1.00 75.90 1588 GLU A O 1
ATOM 3132 N N . LYS A 1 403 ? -31.176 30.565 147.970 1.00 76.29 1589 LYS A N 1
ATOM 3133 C CA . LYS A 1 403 ? -32.140 30.980 149.002 1.00 91.71 1589 LYS A CA 1
ATOM 3134 C C . LYS A 1 403 ? -32.192 32.512 149.233 1.00 90.13 1589 LYS A C 1
ATOM 3135 O O . LYS A 1 403 ? -33.272 33.082 149.362 1.00 91.18 1589 LYS A O 1
ATOM 3138 N N . ARG A 1 404 ? -31.056 33.198 149.247 1.00 85.13 1590 ARG A N 1
ATOM 3139 C CA . ARG A 1 404 ? -31.106 34.609 149.626 1.00 87.18 1590 ARG A CA 1
ATOM 3140 C C . ARG A 1 404 ? -30.694 35.576 148.523 1.00 82.93 1590 ARG A C 1
ATOM 3141 O O . ARG A 1 404 ? -29.885 36.459 148.771 1.00 91.45 1590 ARG A O 1
ATOM 3143 N N . VAL A 1 405 ? -31.247 35.435 147.320 1.00 77.06 1591 VAL A N 1
ATOM 3144 C CA . VAL A 1 405 ? -30.846 36.289 146.198 1.00 84.86 1591 VAL A CA 1
ATOM 3145 C C . VAL A 1 405 ? -31.999 37.198 145.826 1.00 92.43 1591 VAL A C 1
ATOM 3146 O O . VAL A 1 405 ? -33.118 36.723 145.650 1.00 100.62 1591 VAL A O 1
ATOM 3150 N N . SER A 1 406 ? -31.733 38.482 145.636 1.00 96.39 1592 SER A N 1
ATOM 3151 C CA . SER A 1 406 ? -32.799 39.388 145.254 1.00 92.20 1592 SER A CA 1
ATOM 3152 C C . SER A 1 406 ? -33.321 38.856 143.927 1.00 88.22 1592 SER A C 1
ATOM 3153 O O . SER A 1 406 ? -32.566 38.304 143.137 1.00 101.49 1592 SER A O 1
ATOM 3156 N N . ASP A 1 407 ? -34.617 39.019 143.694 1.00 80.58 1593 ASP A N 1
ATOM 3157 C CA . ASP A 1 407 ? -35.267 38.540 142.474 1.00 86.00 1593 ASP A CA 1
ATOM 3158 C C . ASP A 1 407 ? -34.741 39.116 141.164 1.00 87.76 1593 ASP A C 1
ATOM 3159 O O . ASP A 1 407 ? -34.712 38.421 140.152 1.00 85.23 1593 ASP A O 1
ATOM 3164 N N . ASN A 1 408 ? -34.329 40.375 141.172 1.00 92.35 1594 ASN A N 1
ATOM 3165 C CA . ASN A 1 408 ? -33.817 40.987 139.956 1.00 80.89 1594 ASN A CA 1
ATOM 3166 C C . ASN A 1 408 ? -32.617 40.201 139.449 1.00 75.57 1594 ASN A C 1
ATOM 3167 O O . ASN A 1 408 ? -32.395 40.100 138.248 1.00 82.20 1594 ASN A O 1
ATOM 3172 N N . LEU A 1 409 ? -31.843 39.652 140.375 1.00 77.53 1595 LEU A N 1
ATOM 3173 C CA . LEU A 1 409 ? -30.660 38.871 140.033 1.00 81.47 1595 LEU A CA 1
ATOM 3174 C C . LEU A 1 409 ? -30.904 37.378 139.762 1.00 81.42 1595 LEU A C 1
ATOM 3175 O O . LEU A 1 409 ? -29.966 36.660 139.429 1.00 84.46 1595 LEU A O 1
ATOM 3180 N N . ARG A 1 410 ? -32.140 36.900 139.904 1.00 82.60 1596 ARG A N 1
ATOM 3181 C CA . ARG A 1 410 ? -32.414 35.472 139.659 1.00 84.59 1596 ARG A CA 1
ATOM 3182 C C . ARG A 1 410 ? -31.948 35.000 138.249 1.00 88.27 1596 ARG A C 1
ATOM 3183 O O . ARG A 1 410 ? -31.361 33.907 138.154 1.00 77.21 1596 ARG A O 1
ATOM 3185 N N . PRO A 1 411 ? -32.145 35.826 137.165 1.00 77.64 1597 PRO A N 1
ATOM 3186 C CA . PRO A 1 411 ? -31.600 35.355 135.882 1.00 72.93 1597 PRO A CA 1
ATOM 3187 C C . PRO A 1 411 ? -30.109 35.019 135.995 1.00 82.34 1597 PRO A C 1
ATOM 3188 O O . PRO A 1 411 ? -29.688 33.942 135.535 1.00 79.63 1597 PRO A O 1
ATOM 3192 N N . PHE A 1 412 ? -29.350 35.934 136.630 1.00 77.71 1598 PHE A N 1
ATOM 3193 C CA . PHE A 1 412 ? -27.910 35.796 136.907 1.00 70.26 1598 PHE A CA 1
ATOM 3194 C C . PHE A 1 412 ? -27.590 34.546 137.705 1.00 71.12 1598 PHE A C 1
ATOM 3195 O O . PHE A 1 412 ? -26.662 33.796 137.380 1.00 63.90 1598 PHE A O 1
ATOM 3203 N N . HIS A 1 413 ? -28.355 34.331 138.763 1.00 59.59 1599 HIS A N 1
ATOM 3204 C CA . HIS A 1 413 ? -28.166 33.159 139.577 1.00 63.81 1599 HIS A CA 1
ATOM 3205 C C . HIS A 1 413 ? -28.432 31.896 138.747 1.00 73.89 1599 HIS A C 1
ATOM 3206 O O . HIS A 1 413 ? -27.676 30.917 138.833 1.00 62.04 1599 HIS A O 1
ATOM 3213 N N . ASP A 1 414 ? -29.491 31.927 137.933 1.00 68.32 1600 ASP A N 1
ATOM 3214 C CA . ASP A 1 414 ? -29.938 30.731 137.220 1.00 84.36 1600 ASP A CA 1
ATOM 3215 C C . ASP A 1 414 ? -28.850 30.236 136.280 1.00 82.54 1600 ASP A C 1
ATOM 3216 O O . ASP A 1 414 ? -28.558 29.033 136.187 1.00 70.25 1600 ASP A O 1
ATOM 3221 N N . ARG A 1 415 ? -28.247 31.216 135.618 1.00 74.97 1601 ARG A N 1
ATOM 3222 C CA . ARG A 1 415 ? -27.161 31.024 134.681 1.00 78.68 1601 ARG A CA 1
ATOM 3223 C C . ARG A 1 415 ? -25.913 30.451 135.371 1.00 71.81 1601 ARG A C 1
ATOM 3224 O O . ARG A 1 415 ? -25.242 29.577 134.827 1.00 58.68 1601 ARG A O 1
ATOM 3232 N N . MET A 1 416 ? -25.635 30.931 136.578 1.00 58.85 1602 MET A N 1
ATOM 3233 C CA . MET A 1 416 ? -24.517 30.461 137.382 1.00 62.26 1602 MET A CA 1
ATOM 3234 C C . MET A 1 416 ? -24.691 29.001 137.774 1.00 65.00 1602 MET A C 1
ATOM 3235 O O . MET A 1 416 ? -23.716 28.250 137.837 1.00 62.94 1602 MET A O 1
ATOM 3240 N N . GLU A 1 417 ? -25.938 28.610 138.035 1.00 59.24 1603 GLU A N 1
ATOM 3241 C CA . GLU A 1 417 ? -26.273 27.210 138.293 1.00 74.31 1603 GLU A CA 1
ATOM 3242 C C . GLU A 1 417 ? -25.989 26.316 137.093 1.00 88.96 1603 GLU A C 1
ATOM 3243 O O . GLU A 1 417 ? -25.416 25.232 137.237 1.00 102.90 1603 GLU A O 1
ATOM 3249 N N . GLU A 1 418 ? -26.391 26.773 135.912 1.00 56.50 1604 GLU A N 1
ATOM 3250 C CA . GLU A 1 418 ? -26.173 26.010 134.711 1.00 56.40 1604 GLU A CA 1
ATOM 3251 C C . GLU A 1 418 ? -24.713 25.692 134.525 1.00 60.91 1604 GLU A C 1
ATOM 3252 O O . GLU A 1 418 ? -24.364 24.526 134.331 1.00 75.27 1604 GLU A O 1
ATOM 3258 N N . CYS A 1 419 ? -23.863 26.715 134.610 1.00 56.49 1605 CYS A N 1
ATOM 3259 C CA . CYS A 1 419 ? -22.420 26.501 134.543 1.00 67.29 1605 CYS A CA 1
ATOM 3260 C C . CYS A 1 419 ? -21.978 25.518 135.607 1.00 79.30 1605 CYS A C 1
ATOM 3261 O O . CYS A 1 419 ? -21.244 24.560 135.334 1.00 97.24 1605 CYS A O 1
ATOM 3264 N N . PHE A 1 420 ? -22.413 25.763 136.833 1.00 58.34 1606 PHE A N 1
ATOM 3265 C CA . PHE A 1 420 ? -22.024 24.887 137.880 1.00 76.90 1606 PHE A CA 1
ATOM 3266 C C . PHE A 1 420 ? -22.406 23.471 137.487 1.00 72.41 1606 PHE A C 1
ATOM 3267 O O . PHE A 1 420 ? -21.591 22.551 137.596 1.00 65.34 1606 PHE A O 1
ATOM 3275 N N . LYS A 1 421 ? -23.642 23.320 137.004 1.00 65.54 1607 LYS A N 1
ATOM 3276 C CA . LYS A 1 421 ? -24.212 22.010 136.705 1.00 81.21 1607 LYS A CA 1
ATOM 3277 C C . LYS A 1 421 ? -23.363 21.318 135.641 1.00 82.02 1607 LYS A C 1
ATOM 3278 O O . LYS A 1 421 ? -22.994 20.151 135.786 1.00 73.19 1607 LYS A O 1
ATOM 3280 N N . ASN A 1 422 ? -23.031 22.063 134.596 1.00 76.00 1608 ASN A N 1
ATOM 3281 C CA . ASN A 1 422 ? -22.056 21.643 133.609 1.00 80.48 1608 ASN A CA 1
ATOM 3282 C C . ASN A 1 422 ? -20.752 21.227 134.262 1.00 92.99 1608 ASN A C 1
ATOM 3283 O O . ASN A 1 422 ? -20.196 20.156 133.968 1.00 94.65 1608 ASN A O 1
ATOM 3288 N N . LEU A 1 423 ? -20.250 22.098 135.128 1.00 95.03 1609 LEU A N 1
ATOM 3289 C CA . LEU A 1 423 ? -18.992 21.873 135.825 1.00 89.21 1609 LEU A CA 1
ATOM 3290 C C . LEU A 1 423 ? -18.972 20.665 136.748 1.00 93.95 1609 LEU A C 1
ATOM 3291 O O . LEU A 1 423 ? -17.995 19.920 136.780 1.00 100.62 1609 LEU A O 1
ATOM 3296 N N . LYS A 1 424 ? -20.045 20.463 137.497 1.00 80.49 1610 LYS A N 1
ATOM 3297 C CA . LYS A 1 424 ? -20.090 19.333 138.402 1.00 75.77 1610 LYS A CA 1
ATOM 3298 C C . LYS A 1 424 ? -20.009 18.034 137.620 1.00 96.81 1610 LYS A C 1
ATOM 3299 O O . LYS A 1 424 ? -19.291 17.114 138.003 1.00 109.75 1610 LYS A O 1
ATOM 3305 N N . MET A 1 425 ? -20.750 17.965 136.520 1.00 90.01 1611 MET A N 1
ATOM 3306 C CA . MET A 1 425 ? -20.764 16.773 135.684 1.00 92.00 1611 MET A CA 1
ATOM 3307 C C . MET A 1 425 ? -19.433 16.450 135.020 1.00 98.24 1611 MET A C 1
ATOM 3308 O O . MET A 1 425 ? -18.979 15.311 135.038 1.00 101.47 1611 MET A O 1
ATOM 3313 N N . LYS A 1 426 ? -18.811 17.465 134.438 1.00 93.43 1612 LYS A N 1
ATOM 3314 C CA . LYS A 1 426 ? -17.531 17.303 133.765 1.00 78.34 1612 LYS A CA 1
ATOM 3315 C C . LYS A 1 426 ? -16.454 16.939 134.769 1.00 94.93 1612 LYS A C 1
ATOM 3316 O O . LYS A 1 426 ? -15.568 16.132 134.504 1.00 104.92 1612 LYS A O 1
ATOM 3322 N N . VAL A 1 427 ? -16.554 17.567 135.930 1.00 86.64 1613 VAL A N 1
ATOM 3323 C CA . VAL A 1 427 ? -15.608 17.375 137.052 1.00 91.43 1613 VAL A CA 1
ATOM 3324 C C . VAL A 1 427 ? -15.808 16.091 137.880 1.00 94.26 1613 VAL A C 1
ATOM 3325 O O . VAL A 1 427 ? -14.823 15.496 138.361 1.00 100.15 1613 VAL A O 1
ATOM 3329 N N . GLU A 1 428 ? -17.051 15.685 138.069 1.00 110.51 1614 GLU A N 1
ATOM 3330 C CA . GLU A 1 428 ? -17.286 14.496 138.849 1.00 103.10 1614 GLU A CA 1
ATOM 3331 C C . GLU A 1 428 ? -16.763 13.310 138.093 1.00 99.86 1614 GLU A C 1
ATOM 3332 O O . GLU A 1 428 ? -16.143 12.428 138.659 1.00 113.60 1614 GLU A O 1
ATOM 3338 N N . LYS A 1 429 ? -17.018 13.283 136.799 1.00 99.65 1615 LYS A N 1
ATOM 3339 C CA . LYS A 1 429 ? -16.551 12.165 136.023 1.00 107.90 1615 LYS A CA 1
ATOM 3340 C C . LYS A 1 429 ? -15.060 12.052 135.974 1.00 107.80 1615 LYS A C 1
ATOM 3341 O O . LYS A 1 429 ? -14.510 10.988 136.207 1.00 109.69 1615 LYS A O 1
ATOM 3343 N N . GLU A 1 430 ? -14.388 13.148 135.681 1.00 102.90 1616 GLU A N 1
ATOM 3344 C CA . GLU A 1 430 ? -12.945 13.083 135.611 1.00 112.28 1616 GLU A CA 1
ATOM 3345 C C . GLU A 1 430 ? -12.230 12.845 136.912 1.00 101.37 1616 GLU A C 1
ATOM 3346 O O . GLU A 1 430 ? -11.315 12.048 136.993 1.00 106.61 1616 GLU A O 1
ATOM 3352 N N . TYR A 1 431 ? -12.655 13.548 137.939 1.00 100.61 1617 TYR A N 1
ATOM 3353 C CA . TYR A 1 431 ? -12.027 13.415 139.230 1.00 97.16 1617 TYR A CA 1
ATOM 3354 C C . TYR A 1 431 ? -12.888 12.717 140.233 1.00 101.73 1617 TYR A C 1
ATOM 3355 O O . TYR A 1 431 ? -12.556 12.658 141.403 1.00 106.98 1617 TYR A O 1
ATOM 3364 N N . GLY A 1 432 ? -14.003 12.181 139.771 1.00 111.13 1618 GLY A N 1
ATOM 3365 C CA . GLY A 1 432 ? -14.889 11.490 140.672 1.00 127.52 1618 GLY A CA 1
ATOM 3366 C C . GLY A 1 432 ? -15.486 12.572 141.518 1.00 119.25 1618 GLY A C 1
ATOM 3367 O O . GLY A 1 432 ? -15.515 13.717 141.102 1.00 120.91 1618 GLY A O 1
ATOM 3368 N N . VAL A 1 433 ? -15.955 12.220 142.702 1.00 95.56 1619 VAL A N 1
ATOM 3369 C CA . VAL A 1 433 ? -16.547 13.196 143.580 1.00 101.42 1619 VAL A CA 1
ATOM 3370 C C . VAL A 1 433 ? -15.878 13.156 144.928 1.00 108.33 1619 VAL A C 1
ATOM 3371 O O . VAL A 1 433 ? -15.291 12.153 145.299 1.00 116.15 1619 VAL A O 1
ATOM 3375 N N . ARG A 1 434 ? -15.956 14.255 145.662 1.00 98.43 1620 ARG A N 1
ATOM 3376 C CA . ARG A 1 434 ? -15.346 14.319 146.975 1.00 95.55 1620 ARG A CA 1
ATOM 3377 C C . ARG A 1 434 ? -16.366 14.789 147.988 1.00 95.64 1620 ARG A C 1
ATOM 3378 O O . ARG A 1 434 ? -17.525 14.977 147.650 1.00 87.41 1620 ARG A O 1
ATOM 3380 N N . LYS B 1 11 ? -19.492 12.098 73.679 1.00 93.35 1197 LYS B N 1
ATOM 3381 C CA . LYS B 1 11 ? -19.444 10.654 73.761 1.00 100.82 1197 LYS B CA 1
ATOM 3382 C C . LYS B 1 11 ? -18.052 10.210 74.136 1.00 104.47 1197 LYS B C 1
ATOM 3383 O O . LYS B 1 11 ? -17.321 9.725 73.299 1.00 93.54 1197 LYS B O 1
ATOM 3385 N N . ASP B 1 12 ? -17.684 10.355 75.399 1.00 103.83 1198 ASP B N 1
ATOM 3386 C CA . ASP B 1 12 ? -16.356 9.958 75.815 1.00 101.39 1198 ASP B CA 1
ATOM 3387 C C . ASP B 1 12 ? -16.172 8.510 75.538 1.00 94.65 1198 ASP B C 1
ATOM 3388 O O . ASP B 1 12 ? -15.136 8.097 75.083 1.00 85.33 1198 ASP B O 1
ATOM 3393 N N . ASN B 1 13 ? -17.192 7.726 75.818 1.00 88.79 1199 ASN B N 1
ATOM 3394 C CA . ASN B 1 13 ? -17.102 6.311 75.594 1.00 86.98 1199 ASN B CA 1
ATOM 3395 C C . ASN B 1 13 ? -16.891 5.999 74.131 1.00 92.17 1199 ASN B C 1
ATOM 3396 O O . ASN B 1 13 ? -16.041 5.205 73.780 1.00 93.94 1199 ASN B O 1
ATOM 3401 N N . ARG B 1 14 ? -17.641 6.645 73.263 1.00 70.35 1200 ARG B N 1
ATOM 3402 C CA . ARG B 1 14 ? -17.476 6.379 71.856 1.00 66.80 1200 ARG B CA 1
ATOM 3403 C C . ARG B 1 14 ? -16.085 6.752 71.408 1.00 80.15 1200 ARG B C 1
ATOM 3404 O O . ARG B 1 14 ? -15.467 6.028 70.643 1.00 80.80 1200 ARG B O 1
ATOM 3406 N N . MET B 1 15 ? -15.586 7.884 71.880 1.00 76.25 1201 MET B N 1
ATOM 3407 C CA . MET B 1 15 ? -14.256 8.316 71.494 1.00 70.20 1201 MET B CA 1
ATOM 3408 C C . MET B 1 15 ? -13.183 7.391 71.994 1.00 75.01 1201 MET B C 1
ATOM 3409 O O . MET B 1 15 ? -12.237 7.094 71.297 1.00 77.83 1201 MET B O 1
ATOM 3414 N N . SER B 1 16 ? -13.339 6.939 73.222 1.00 61.50 1202 SER B N 1
ATOM 3415 C CA . SER B 1 16 ? -12.378 6.062 73.833 1.00 59.50 1202 SER B CA 1
ATOM 3416 C C . SER B 1 16 ? -12.369 4.805 73.039 1.00 71.68 1202 SER B C 1
ATOM 3417 O O . SER B 1 16 ? -11.342 4.201 72.816 1.00 69.10 1202 SER B O 1
ATOM 3420 N N . CYS B 1 17 ? -13.557 4.421 72.619 1.00 65.15 1203 CYS B N 1
ATOM 3421 C CA . CYS B 1 17 ? -13.773 3.237 71.833 1.00 66.90 1203 CYS B CA 1
ATOM 3422 C C . CYS B 1 17 ? -13.145 3.449 70.495 1.00 72.24 1203 CYS B C 1
ATOM 3423 O O . CYS B 1 17 ? -12.350 2.640 70.061 1.00 60.39 1203 CYS B O 1
ATOM 3426 N N . THR B 1 18 ? -13.498 4.542 69.828 1.00 52.55 1204 THR B N 1
ATOM 3427 C CA . THR B 1 18 ? -12.903 4.765 68.528 1.00 57.20 1204 THR B CA 1
ATOM 3428 C C . THR B 1 18 ? -11.370 4.713 68.591 1.00 59.09 1204 THR B C 1
ATOM 3429 O O . THR B 1 18 ? -10.729 4.177 67.708 1.00 54.89 1204 THR B O 1
ATOM 3433 N N . VAL B 1 19 ? -10.788 5.274 69.642 1.00 57.43 1205 VAL B N 1
ATOM 3434 C CA . VAL B 1 19 ? -9.343 5.341 69.755 1.00 56.46 1205 VAL B CA 1
ATOM 3435 C C . VAL B 1 19 ? -8.807 3.957 70.052 1.00 64.19 1205 VAL B C 1
ATOM 3436 O O . VAL B 1 19 ? -7.761 3.571 69.556 1.00 70.92 1205 VAL B O 1
ATOM 3440 N N . ASN B 1 20 ? -9.536 3.196 70.858 1.00 63.36 1206 ASN B N 1
ATOM 3441 C CA . ASN B 1 20 ? -9.146 1.812 71.112 1.00 77.20 1206 ASN B CA 1
ATOM 3442 C C . ASN B 1 20 ? -9.150 1.020 69.797 1.00 84.19 1206 ASN B C 1
ATOM 3443 O O . ASN B 1 20 ? -8.176 0.320 69.486 1.00 81.95 1206 ASN B O 1
ATOM 3448 N N . LEU B 1 21 ? -10.230 1.161 69.016 1.00 73.73 1207 LEU B N 1
ATOM 3449 C CA . LEU B 1 21 ? -10.276 0.587 67.659 1.00 70.84 1207 LEU B CA 1
ATOM 3450 C C . LEU B 1 21 ? -9.097 1.106 66.840 1.00 75.24 1207 LEU B C 1
ATOM 3451 O O . LEU B 1 21 ? -8.360 0.348 66.230 1.00 80.21 1207 LEU B O 1
ATOM 3456 N N . LEU B 1 22 ? -8.906 2.408 66.868 1.00 62.04 1208 LEU B N 1
ATOM 3457 C CA . LEU B 1 22 ? -7.959 3.049 65.998 1.00 60.49 1208 LEU B CA 1
ATOM 3458 C C . LEU B 1 22 ? -6.566 2.556 66.288 1.00 62.37 1208 LEU B C 1
ATOM 3459 O O . LEU B 1 22 ? -5.740 2.406 65.389 1.00 66.78 1208 LEU B O 1
ATOM 3464 N N . ASN B 1 23 ? -6.283 2.337 67.558 1.00 70.20 1209 ASN B N 1
ATOM 3465 C CA . ASN B 1 23 ? -4.984 1.841 67.970 1.00 73.66 1209 ASN B CA 1
ATOM 3466 C C . ASN B 1 23 ? -4.698 0.441 67.503 1.00 77.60 1209 ASN B C 1
ATOM 3467 O O . ASN B 1 23 ? -3.616 0.137 67.039 1.00 71.99 1209 ASN B O 1
ATOM 3472 N N . PHE B 1 24 ? -5.699 -0.410 67.623 1.00 81.67 1210 PHE B N 1
ATOM 3473 C CA . PHE B 1 24 ? -5.566 -1.801 67.257 1.00 76.47 1210 PHE B CA 1
ATOM 3474 C C . PHE B 1 24 ? -5.250 -1.916 65.791 1.00 83.58 1210 PHE B C 1
ATOM 3475 O O . PHE B 1 24 ? -4.415 -2.709 65.381 1.00 79.23 1210 PHE B O 1
ATOM 3483 N N . TYR B 1 25 ? -5.919 -1.096 65.003 1.00 77.46 1211 TYR B N 1
ATOM 3484 C CA . TYR B 1 25 ? -5.714 -1.081 63.578 1.00 78.83 1211 TYR B CA 1
ATOM 3485 C C . TYR B 1 25 ? -4.297 -0.682 63.281 1.00 85.48 1211 TYR B C 1
ATOM 3486 O O . TYR B 1 25 ? -3.710 -1.147 62.341 1.00 85.62 1211 TYR B O 1
ATOM 3495 N N . LYS B 1 26 ? -3.743 0.228 64.051 1.00 89.36 1212 LYS B N 1
ATOM 3496 C CA . LYS B 1 26 ? -2.366 0.598 63.803 1.00 97.43 1212 LYS B CA 1
ATOM 3497 C C . LYS B 1 26 ? -1.438 -0.565 64.067 1.00 89.74 1212 LYS B C 1
ATOM 3498 O O . LYS B 1 26 ? -0.507 -0.807 63.321 1.00 86.64 1212 LYS B O 1
ATOM 3501 N N . ASP B 1 27 ? -1.710 -1.285 65.144 1.00 64.42 1213 ASP B N 1
ATOM 3502 C CA . ASP B 1 27 ? -0.872 -2.390 65.561 1.00 77.03 1213 ASP B CA 1
ATOM 3503 C C . ASP B 1 27 ? -0.832 -3.488 64.529 1.00 86.93 1213 ASP B C 1
ATOM 3504 O O . ASP B 1 27 ? 0.221 -4.027 64.231 1.00 99.08 1213 ASP B O 1
ATOM 3509 N N . ASN B 1 28 ? -1.987 -3.802 63.968 1.00 86.10 1214 ASN B N 1
ATOM 3510 C CA . ASN B 1 28 ? -2.077 -4.791 62.917 1.00 85.22 1214 ASN B CA 1
ATOM 3511 C C . ASN B 1 28 ? -2.217 -3.944 61.675 1.00 93.45 1214 ASN B C 1
ATOM 3512 O O . ASN B 1 28 ? -3.170 -3.222 61.533 1.00 120.12 1214 ASN B O 1
ATOM 3517 N N . ASN B 1 29 ? -1.284 -4.014 60.754 1.00 75.63 1215 ASN B N 1
ATOM 3518 C CA . ASN B 1 29 ? -1.315 -3.051 59.684 1.00 99.28 1215 ASN B CA 1
ATOM 3519 C C . ASN B 1 29 ? -2.549 -3.143 58.848 1.00 96.21 1215 ASN B C 1
ATOM 3520 O O . ASN B 1 29 ? -2.651 -3.935 57.935 1.00 91.34 1215 ASN B O 1
ATOM 3525 N N . ARG B 1 30 ? -3.482 -2.274 59.181 1.00 86.42 1216 ARG B N 1
ATOM 3526 C CA . ARG B 1 30 ? -4.738 -2.171 58.498 1.00 76.71 1216 ARG B CA 1
ATOM 3527 C C . ARG B 1 30 ? -4.904 -0.709 58.218 1.00 78.35 1216 ARG B C 1
ATOM 3528 O O . ARG B 1 30 ? -5.662 -0.032 58.874 1.00 88.50 1216 ARG B O 1
ATOM 3530 N N . GLU B 1 31 ? -4.184 -0.221 57.230 1.00 78.56 1217 GLU B N 1
ATOM 3531 C CA . GLU B 1 31 ? -4.202 1.182 56.891 1.00 85.21 1217 GLU B CA 1
ATOM 3532 C C . GLU B 1 31 ? -5.566 1.676 56.483 1.00 82.95 1217 GLU B C 1
ATOM 3533 O O . GLU B 1 31 ? -5.939 2.784 56.783 1.00 80.62 1217 GLU B O 1
ATOM 3539 N N . GLU B 1 32 ? -6.295 0.870 55.724 1.00 75.39 1218 GLU B N 1
ATOM 3540 C CA . GLU B 1 32 ? -7.607 1.296 55.266 1.00 72.12 1218 GLU B CA 1
ATOM 3541 C C . GLU B 1 32 ? -8.557 1.491 56.435 1.00 81.92 1218 GLU B C 1
ATOM 3542 O O . GLU B 1 32 ? -9.302 2.465 56.495 1.00 78.05 1218 GLU B O 1
ATOM 3548 N N . MET B 1 33 ? -8.527 0.539 57.358 1.00 73.12 1219 MET B N 1
ATOM 3549 C CA . MET B 1 33 ? -9.354 0.584 58.552 1.00 72.25 1219 MET B CA 1
ATOM 3550 C C . MET B 1 33 ? -8.965 1.726 59.472 1.00 71.26 1219 MET B C 1
ATOM 3551 O O . MET B 1 33 ? -9.815 2.406 60.036 1.00 62.10 1219 MET B O 1
ATOM 3556 N N . TYR B 1 34 ? -7.661 1.921 59.613 1.00 76.81 1220 TYR B N 1
ATOM 3557 C CA . TYR B 1 34 ? -7.110 2.943 60.485 1.00 58.37 1220 TYR B CA 1
ATOM 3558 C C . TYR B 1 34 ? -7.537 4.327 60.030 1.00 50.39 1220 TYR B C 1
ATOM 3559 O O . TYR B 1 34 ? -7.913 5.169 60.838 1.00 68.40 1220 TYR B O 1
ATOM 3568 N N . ILE B 1 35 ? -7.486 4.552 58.726 1.00 44.67 1221 ILE B N 1
ATOM 3569 C CA . ILE B 1 35 ? -7.901 5.821 58.150 1.00 54.72 1221 ILE B CA 1
ATOM 3570 C C . ILE B 1 35 ? -9.389 6.057 58.354 1.00 55.75 1221 ILE B C 1
ATOM 3571 O O . ILE B 1 35 ? -9.819 7.175 58.611 1.00 70.04 1221 ILE B O 1
ATOM 3576 N N . ARG B 1 36 ? -10.172 4.993 58.233 1.00 52.42 1222 ARG B N 1
ATOM 3577 C CA . ARG B 1 36 ? -11.614 5.089 58.392 1.00 66.35 1222 ARG B CA 1
ATOM 3578 C C . ARG B 1 36 ? -11.927 5.564 59.798 1.00 73.20 1222 ARG B C 1
ATOM 3579 O O . ARG B 1 36 ? -12.818 6.381 60.005 1.00 72.91 1222 ARG B O 1
ATOM 3583 N N . TYR B 1 37 ? -11.179 5.047 60.762 1.00 64.70 1223 TYR B N 1
ATOM 3584 C CA . TYR B 1 37 ? -11.330 5.444 62.143 1.00 63.74 1223 TYR B CA 1
ATOM 3585 C C . TYR B 1 37 ? -10.817 6.836 62.454 1.00 73.81 1223 TYR B C 1
ATOM 3586 O O . TYR B 1 37 ? -11.339 7.495 63.326 1.00 64.95 1223 TYR B O 1
ATOM 3595 N N . LEU B 1 38 ? -9.802 7.292 61.741 1.00 63.46 1224 LEU B N 1
ATOM 3596 C CA . LEU B 1 38 ? -9.330 8.630 61.990 1.00 54.12 1224 LEU B CA 1
ATOM 3597 C C . LEU B 1 38 ? -10.469 9.539 61.701 1.00 57.09 1224 LEU B C 1
ATOM 3598 O O . LEU B 1 38 ? -10.742 10.448 62.447 1.00 55.41 1224 LEU B O 1
ATOM 3603 N N . TYR B 1 39 ? -11.140 9.307 60.594 1.00 63.79 1225 TYR B N 1
ATOM 3604 C CA . TYR B 1 39 ? -12.242 10.185 60.254 1.00 61.03 1225 TYR B CA 1
ATOM 3605 C C . TYR B 1 39 ? -13.410 10.057 61.172 1.00 56.18 1225 TYR B C 1
ATOM 3606 O O . TYR B 1 39 ? -14.089 11.020 61.446 1.00 56.82 1225 TYR B O 1
ATOM 3615 N N . LYS B 1 40 ? -13.663 8.852 61.640 1.00 41.41 1226 LYS B N 1
ATOM 3616 C CA . LYS B 1 40 ? -14.772 8.696 62.540 1.00 55.77 1226 LYS B CA 1
ATOM 3617 C C . LYS B 1 40 ? -14.484 9.548 63.747 1.00 60.50 1226 LYS B C 1
ATOM 3618 O O . LYS B 1 40 ? -15.338 10.256 64.230 1.00 60.22 1226 LYS B O 1
ATOM 3622 N N . LEU B 1 41 ? -13.250 9.495 64.210 1.00 61.66 1227 LEU B N 1
ATOM 3623 C CA . LEU B 1 41 ? -12.828 10.261 65.366 1.00 57.57 1227 LEU B CA 1
ATOM 3624 C C . LEU B 1 41 ? -12.894 11.756 65.143 1.00 51.42 1227 LEU B C 1
ATOM 3625 O O . LEU B 1 41 ? -13.290 12.494 66.005 1.00 52.90 1227 LEU B O 1
ATOM 3630 N N . ARG B 1 42 ? -12.506 12.198 63.971 1.00 42.49 1228 ARG B N 1
ATOM 3631 C CA . ARG B 1 42 ? -12.522 13.602 63.666 1.00 48.99 1228 ARG B CA 1
ATOM 3632 C C . ARG B 1 42 ? -13.914 14.176 63.701 1.00 62.39 1228 ARG B C 1
ATOM 3633 O O . ARG B 1 42 ? -14.133 15.260 64.184 1.00 53.26 1228 ARG B O 1
ATOM 3641 N N . ASP B 1 43 ? -14.863 13.436 63.172 1.00 61.04 1229 ASP B N 1
ATOM 3642 C CA . ASP B 1 43 ? -16.244 13.904 63.076 1.00 63.22 1229 ASP B CA 1
ATOM 3643 C C . ASP B 1 43 ? -16.834 14.098 64.447 1.00 67.28 1229 ASP B C 1
ATOM 3644 O O . ASP B 1 43 ? -17.568 15.067 64.674 1.00 71.36 1229 ASP B O 1
ATOM 3649 N N . LEU B 1 44 ? -16.463 13.206 65.362 1.00 55.51 1230 LEU B N 1
ATOM 3650 C CA . LEU B 1 44 ? -16.886 13.300 66.755 1.00 63.23 1230 LEU B CA 1
ATOM 3651 C C . LEU B 1 44 ? -16.428 14.565 67.463 1.00 66.30 1230 LEU B C 1
ATOM 3652 O O . LEU B 1 44 ? -17.249 15.224 68.118 1.00 69.64 1230 LEU B O 1
ATOM 3657 N N . HIS B 1 45 ? -15.149 14.913 67.313 1.00 47.66 1231 HIS B N 1
ATOM 3658 C CA . HIS B 1 45 ? -14.647 16.186 67.810 1.00 46.81 1231 HIS B CA 1
ATOM 3659 C C . HIS B 1 45 ? -15.361 17.385 67.255 1.00 61.60 1231 HIS B C 1
ATOM 3660 O O . HIS B 1 45 ? -15.546 18.379 67.973 1.00 55.23 1231 HIS B O 1
ATOM 3667 N N . LEU B 1 46 ? -15.765 17.304 65.992 1.00 55.79 1232 LEU B N 1
ATOM 3668 C CA . LEU B 1 46 ? -16.439 18.429 65.368 1.00 57.17 1232 LEU B CA 1
ATOM 3669 C C . LEU B 1 46 ? -17.842 18.655 65.918 1.00 69.24 1232 LEU B C 1
ATOM 3670 O O . LEU B 1 46 ? -18.310 19.802 66.010 1.00 70.89 1232 LEU B O 1
ATOM 3675 N N . ASP B 1 47 ? -18.496 17.563 66.297 1.00 64.39 1233 ASP B N 1
ATOM 3676 C CA . ASP B 1 47 ? -19.776 17.654 66.964 1.00 71.72 1233 ASP B CA 1
ATOM 3677 C C . ASP B 1 47 ? -19.610 18.417 68.254 1.00 66.57 1233 ASP B C 1
ATOM 3678 O O . ASP B 1 47 ? -20.432 19.253 68.604 1.00 81.61 1233 ASP B O 1
ATOM 3683 N N . CYS B 1 48 ? -18.513 18.147 68.941 1.00 73.27 1234 CYS B N 1
ATOM 3684 C CA . CYS B 1 48 ? -18.203 18.825 70.188 1.00 67.73 1234 CYS B CA 1
ATOM 3685 C C . CYS B 1 48 ? -17.517 20.174 70.060 1.00 72.17 1234 CYS B C 1
ATOM 3686 O O . CYS B 1 48 ? -17.328 20.852 71.081 1.00 89.74 1234 CYS B O 1
ATOM 3689 N N . ASP B 1 49 ? -17.136 20.572 68.843 1.00 64.17 1235 ASP B N 1
ATOM 3690 C CA . ASP B 1 49 ? -16.346 21.803 68.637 1.00 63.33 1235 ASP B CA 1
ATOM 3691 C C . ASP B 1 49 ? -14.940 21.712 69.201 1.00 57.02 1235 ASP B C 1
ATOM 3692 O O . ASP B 1 49 ? -14.346 22.737 69.519 1.00 59.86 1235 ASP B O 1
ATOM 3697 N N . ASN B 1 50 ? -14.424 20.496 69.355 1.00 49.54 1236 ASN B N 1
ATOM 3698 C CA . ASN B 1 50 ? -13.032 20.298 69.734 1.00 58.87 1236 ASN B CA 1
ATOM 3699 C C . ASN B 1 50 ? -12.137 20.445 68.523 1.00 60.82 1236 ASN B C 1
ATOM 3700 O O . ASN B 1 50 ? -11.713 19.458 67.898 1.00 52.40 1236 ASN B O 1
ATOM 3705 N N . TYR B 1 51 ? -11.833 21.681 68.185 1.00 47.77 1237 TYR B N 1
ATOM 3706 C CA . TYR B 1 51 ? -11.099 21.887 66.991 1.00 49.63 1237 TYR B CA 1
ATOM 3707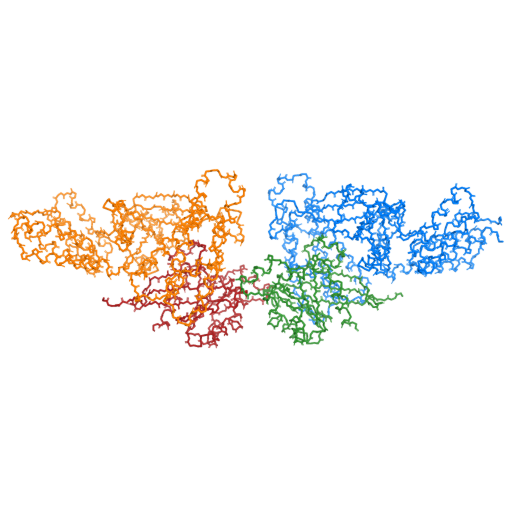 C C . TYR B 1 51 ? -9.691 21.339 67.129 1.00 56.86 1237 TYR B C 1
ATOM 3708 O O . TYR B 1 51 ? -9.206 20.610 66.242 1.00 49.23 1237 TYR B O 1
ATOM 3717 N N . THR B 1 52 ? -9.052 21.628 68.251 1.00 38.29 1238 THR B N 1
ATOM 3718 C CA . THR B 1 52 ? -7.658 21.339 68.283 1.00 50.39 1238 THR B CA 1
ATOM 3719 C C . THR B 1 52 ? -7.437 19.834 68.264 1.00 43.99 1238 THR B C 1
ATOM 3720 O O . THR B 1 52 ? -6.569 19.301 67.574 1.00 37.69 1238 THR B O 1
ATOM 3724 N N . GLU B 1 53 ? -8.285 19.139 68.975 1.00 38.93 1239 GLU B N 1
ATOM 3725 C CA . GLU B 1 53 ? -8.174 17.689 68.997 1.00 53.74 1239 GLU B CA 1
ATOM 3726 C C . GLU B 1 53 ? -8.564 17.134 67.623 1.00 50.20 1239 GLU B C 1
ATOM 3727 O O . GLU B 1 53 ? -7.899 16.228 67.123 1.00 52.16 1239 GLU B O 1
ATOM 3733 N N . ALA B 1 54 ? -9.559 17.733 66.964 1.00 49.76 1240 ALA B N 1
ATOM 3734 C CA . ALA B 1 54 ? -9.836 17.360 65.565 1.00 54.42 1240 ALA B CA 1
ATOM 3735 C C . ALA B 1 54 ? -8.628 17.538 64.644 1.00 52.62 1240 ALA B C 1
ATOM 3736 O O . ALA B 1 54 ? -8.303 16.662 63.832 1.00 47.82 1240 ALA B O 1
ATOM 3738 N N . ALA B 1 55 ? -7.958 18.676 64.773 1.00 43.77 1241 ALA B N 1
ATOM 3739 C CA . ALA B 1 55 ? -6.747 18.924 64.026 1.00 31.44 1241 ALA B CA 1
ATOM 3740 C C . ALA B 1 55 ? -5.644 17.918 64.301 1.00 47.16 1241 ALA B C 1
ATOM 3741 O O . ALA B 1 55 ? -4.952 17.498 63.383 1.00 52.60 1241 ALA B O 1
ATOM 3743 N N . TYR B 1 56 ? -5.442 17.538 65.554 1.00 39.28 1242 TYR B N 1
ATOM 3744 C CA . TYR B 1 56 ? -4.372 16.602 65.838 1.00 38.77 1242 TYR B CA 1
ATOM 3745 C C . TYR B 1 56 ? -4.684 15.254 65.281 1.00 49.51 1242 TYR B C 1
ATOM 3746 O O . TYR B 1 56 ? -3.754 14.468 65.011 1.00 47.73 1242 TYR B O 1
ATOM 3755 N N . THR B 1 57 ? -5.978 14.959 65.117 1.00 32.38 1243 THR B N 1
ATOM 3756 C CA . THR B 1 57 ? -6.316 13.618 64.674 1.00 52.74 1243 THR B CA 1
ATOM 3757 C C . THR B 1 57 ? -6.053 13.481 63.187 1.00 56.38 1243 THR B C 1
ATOM 3758 O O . THR B 1 57 ? -5.458 12.485 62.750 1.00 53.18 1243 THR B O 1
ATOM 3762 N N . LEU B 1 58 ? -6.424 14.517 62.426 1.00 41.58 1244 LEU B N 1
ATOM 3763 C CA . LEU B 1 58 ? -6.066 14.563 61.009 1.00 39.56 1244 LEU B CA 1
ATOM 3764 C C . LEU B 1 58 ? -4.567 14.416 60.778 1.00 52.49 1244 LEU B C 1
ATOM 3765 O O . LEU B 1 58 ? -4.143 13.812 59.798 1.00 56.02 1244 LEU B O 1
ATOM 3770 N N . LEU B 1 59 ? -3.756 14.955 61.678 1.00 46.96 1245 LEU B N 1
ATOM 3771 C CA . LEU B 1 59 ? -2.303 14.833 61.551 1.00 46.75 1245 LEU B CA 1
ATOM 3772 C C . LEU B 1 59 ? -1.865 13.390 61.484 1.00 59.81 1245 LEU B C 1
ATOM 3773 O O . LEU B 1 59 ? -0.735 13.099 61.046 1.00 66.64 1245 LEU B O 1
ATOM 3778 N N . LEU B 1 60 ? -2.744 12.488 61.927 1.00 52.71 1246 LEU B N 1
ATOM 3779 C CA . LEU B 1 60 ? -2.396 11.073 61.912 1.00 53.81 1246 LEU B CA 1
ATOM 3780 C C . LEU B 1 60 ? -2.420 10.527 60.494 1.00 61.30 1246 LEU B C 1
ATOM 3781 O O . LEU B 1 60 ? -1.593 9.683 60.129 1.00 62.51 1246 LEU B O 1
ATOM 3786 N N . HIS B 1 61 ? -3.362 11.040 59.708 1.00 49.77 1247 HIS B N 1
ATOM 3787 C CA . HIS B 1 61 ? -3.408 10.808 58.276 1.00 49.16 1247 HIS B CA 1
ATOM 3788 C C . HIS B 1 61 ? -2.172 11.309 57.543 1.00 54.25 1247 HIS B C 1
ATOM 3789 O O . HIS B 1 61 ? -1.550 10.545 56.803 1.00 67.89 1247 HIS B O 1
ATOM 3796 N N . THR B 1 62 ? -1.817 12.578 57.710 1.00 45.11 1248 THR B N 1
ATOM 3797 C CA . THR B 1 62 ? -0.714 13.127 56.942 1.00 52.16 1248 THR B CA 1
ATOM 3798 C C . THR B 1 62 ? 0.626 12.514 57.335 1.00 55.11 1248 THR B C 1
ATOM 3799 O O . THR B 1 62 ? 1.576 12.577 56.582 1.00 56.63 1248 THR B O 1
ATOM 3803 N N . TRP B 1 63 ? 0.719 11.948 58.527 1.00 56.50 1249 TRP B N 1
ATOM 3804 C CA . TRP B 1 63 ? 1.902 11.199 58.914 1.00 58.01 1249 TRP B CA 1
ATOM 3805 C C . TRP B 1 63 ? 2.166 10.065 57.928 1.00 62.95 1249 TRP B C 1
ATOM 3806 O O . TRP B 1 63 ? 3.293 9.608 57.787 1.00 77.02 1249 TRP B O 1
ATOM 3817 N N . LEU B 1 64 ? 1.115 9.607 57.256 1.00 62.25 1250 LEU B N 1
ATOM 3818 C CA . LEU B 1 64 ? 1.198 8.528 56.285 1.00 55.42 1250 LEU B CA 1
ATOM 3819 C C . LEU B 1 64 ? 1.523 9.051 54.900 1.00 73.49 1250 LEU B C 1
ATOM 3820 O O . LEU B 1 64 ? 1.959 8.313 54.031 1.00 70.11 1250 LEU B O 1
ATOM 3825 N N . LEU B 1 65 ? 1.273 10.330 54.674 1.00 75.51 1251 LEU B N 1
ATOM 3826 C CA . LEU B 1 65 ? 1.512 10.897 53.358 1.00 68.17 1251 LEU B CA 1
ATOM 3827 C C . LEU B 1 65 ? 2.914 11.457 53.218 1.00 72.57 1251 LEU B C 1
ATOM 3828 O O . LEU B 1 65 ? 3.623 11.644 54.203 1.00 82.64 1251 LEU B O 1
ATOM 3833 N N . LYS B 1 66 ? 3.310 11.717 51.981 1.00 79.76 1252 LYS B N 1
ATOM 3834 C CA . LYS B 1 66 ? 4.624 12.270 51.713 1.00 86.55 1252 LYS B CA 1
ATOM 3835 C C . LYS B 1 66 ? 4.539 13.256 50.564 1.00 86.46 1252 LYS B C 1
ATOM 3836 O O . LYS B 1 66 ? 3.601 13.221 49.772 1.00 74.45 1252 LYS B O 1
ATOM 3842 N N . TRP B 1 67 ? 5.522 14.140 50.481 1.00 71.34 1253 TRP B N 1
ATOM 3843 C CA . TRP B 1 67 ? 5.545 15.144 49.435 1.00 83.51 1253 TRP B CA 1
ATOM 3844 C C . TRP B 1 67 ? 6.080 14.574 48.129 1.00 85.04 1253 TRP B C 1
ATOM 3845 O O . TRP B 1 67 ? 7.189 14.893 47.710 1.00 89.09 1253 TRP B O 1
ATOM 3856 N N . SER B 1 68 ? 5.280 13.726 47.492 1.00 94.65 1254 SER B N 1
ATOM 3857 C CA . SER B 1 68 ? 5.651 13.112 46.227 1.00 92.11 1254 SER B CA 1
ATOM 3858 C C . SER B 1 68 ? 4.510 13.281 45.235 1.00 89.66 1254 SER B C 1
ATOM 3859 O O . SER B 1 68 ? 3.439 13.766 45.587 1.00 100.53 1254 SER B O 1
ATOM 3862 N N . ASP B 1 69 ? 4.746 12.884 43.993 1.00 90.83 1255 ASP B N 1
ATOM 3863 C CA . ASP B 1 69 ? 3.728 12.992 42.957 1.00 105.22 1255 ASP B CA 1
ATOM 3864 C C . ASP B 1 69 ? 2.927 11.701 42.806 1.00 121.55 1255 ASP B C 1
ATOM 3865 O O . ASP B 1 69 ? 2.025 11.612 41.976 1.00 138.84 1255 ASP B O 1
ATOM 3870 N N . GLU B 1 70 ? 3.267 10.704 43.614 1.00 103.82 1256 GLU B N 1
ATOM 3871 C CA . GLU B 1 70 ? 2.588 9.416 43.579 1.00 92.99 1256 GLU B CA 1
ATOM 3872 C C . GLU B 1 70 ? 1.128 9.541 43.989 1.00 95.87 1256 GLU B C 1
ATOM 3873 O O . GLU B 1 70 ? 0.516 8.573 44.439 1.00 81.02 1256 GLU B O 1
ATOM 3879 N N . GLN B 1 85 ? -5.789 12.423 43.127 1.00 112.35 1271 GLN B N 1
ATOM 3880 C CA . GLN B 1 85 ? -5.072 13.529 43.705 1.00 110.73 1271 GLN B CA 1
ATOM 3881 C C . GLN B 1 85 ? -3.862 12.833 44.250 1.00 96.89 1271 GLN B C 1
ATOM 3882 O O . GLN B 1 85 ? -3.992 11.843 44.937 1.00 111.55 1271 GLN B O 1
ATOM 3888 N N . THR B 1 86 ? -2.677 13.308 43.922 1.00 74.81 1272 THR B N 1
ATOM 3889 C CA . THR B 1 86 ? -1.481 12.615 44.349 1.00 85.13 1272 THR B CA 1
ATOM 3890 C C . THR B 1 86 ? -1.127 12.996 45.759 1.00 94.77 1272 THR B C 1
ATOM 3891 O O . THR B 1 86 ? -1.798 13.810 46.353 1.00 99.06 1272 THR B O 1
ATOM 3895 N N . HIS B 1 87 ? -0.069 12.411 46.295 1.00 83.61 1273 HIS B N 1
ATOM 3896 C CA . HIS B 1 87 ? 0.259 12.590 47.695 1.00 76.42 1273 HIS B CA 1
ATOM 3897 C C . HIS B 1 87 ? 0.459 14.017 48.140 1.00 83.86 1273 HIS B C 1
ATOM 3898 O O . HIS B 1 87 ? -0.059 14.446 49.167 1.00 85.18 1273 HIS B O 1
ATOM 3905 N N . ARG B 1 88 ? 1.213 14.765 47.367 1.00 91.81 1274 ARG B N 1
ATOM 3906 C CA . ARG B 1 88 ? 1.472 16.142 47.703 1.00 80.67 1274 ARG B CA 1
ATOM 3907 C C . ARG B 1 88 ? 0.209 16.980 47.699 1.00 72.75 1274 ARG B C 1
ATOM 3908 O O . ARG B 1 88 ? 0.018 17.806 48.553 1.00 73.45 1274 ARG B O 1
ATOM 3916 N N . GLN B 1 89 ? -0.675 16.783 46.733 1.00 79.44 1275 GLN B N 1
ATOM 3917 C CA . GLN B 1 89 ? -1.891 17.592 46.738 1.00 84.13 1275 GLN B CA 1
ATOM 3918 C C . GLN B 1 89 ? -2.782 17.202 47.891 1.00 79.01 1275 GLN B C 1
ATOM 3919 O O . GLN B 1 89 ? -3.490 18.061 48.427 1.00 71.82 1275 GLN B O 1
ATOM 3925 N N . LEU B 1 90 ? -2.761 15.921 48.268 1.00 69.17 1276 LEU B N 1
ATOM 3926 C CA . LEU B 1 90 ? -3.653 15.450 49.321 1.00 61.13 1276 LEU B CA 1
ATOM 3927 C C . LEU B 1 90 ? -3.118 15.938 50.634 1.00 58.98 1276 LEU B C 1
ATOM 3928 O O . LEU B 1 90 ? -3.860 16.505 51.431 1.00 53.44 1276 LEU B O 1
ATOM 3933 N N . LYS B 1 91 ? -1.825 15.729 50.852 1.00 56.23 1277 LYS B N 1
ATOM 3934 C CA . LYS B 1 91 ? -1.200 16.220 52.050 1.00 53.47 1277 LYS B CA 1
ATOM 3935 C C . LYS B 1 91 ? -1.413 17.708 52.152 1.00 63.84 1277 LYS B C 1
ATOM 3936 O O . LYS B 1 91 ? -1.585 18.233 53.258 1.00 68.66 1277 LYS B O 1
ATOM 3942 N N . GLU B 1 92 ? -1.440 18.384 51.005 1.00 57.18 1278 GLU B N 1
ATOM 3943 C CA . GLU B 1 92 ? -1.643 19.827 50.970 1.00 61.51 1278 GLU B CA 1
ATOM 3944 C C . GLU B 1 92 ? -3.050 20.216 51.365 1.00 58.58 1278 GLU B C 1
ATOM 3945 O O . GLU B 1 92 ? -3.254 21.140 52.137 1.00 46.53 1278 GLU B O 1
ATOM 3951 N N . THR B 1 93 ? -4.026 19.514 50.822 1.00 59.03 1279 THR B N 1
ATOM 3952 C CA . THR B 1 93 ? -5.400 19.848 51.113 1.00 66.55 1279 THR B CA 1
ATOM 3953 C C . THR B 1 93 ? -5.662 19.625 52.570 1.00 59.20 1279 THR B C 1
ATOM 3954 O O . THR B 1 93 ? -6.337 20.433 53.214 1.00 56.04 1279 THR B O 1
ATOM 3958 N N . LEU B 1 94 ? -5.088 18.535 53.077 1.00 63.55 1280 LEU B N 1
ATOM 3959 C CA . LEU B 1 94 ? -5.125 18.178 54.500 1.00 64.58 1280 LEU B CA 1
ATOM 3960 C C . LEU B 1 94 ? -4.489 19.209 55.440 1.00 71.25 1280 LEU B C 1
ATOM 3961 O O . LEU B 1 94 ? -5.175 19.694 56.353 1.00 58.16 1280 LEU B O 1
ATOM 3966 N N . TYR B 1 95 ? -3.208 19.555 55.214 1.00 45.50 1281 TYR B N 1
ATOM 3967 C CA . TYR B 1 95 ? -2.564 20.650 55.958 1.00 50.47 1281 TYR B CA 1
ATOM 3968 C C . TYR B 1 95 ? -3.415 21.921 56.011 1.00 57.80 1281 TYR B C 1
ATOM 3969 O O . TYR B 1 95 ? -3.501 22.568 57.055 1.00 61.30 1281 TYR B O 1
ATOM 3978 N N . GLU B 1 96 ? -4.047 22.276 54.892 1.00 42.91 1282 GLU B N 1
ATOM 3979 C CA . GLU B 1 96 ? -4.878 23.474 54.877 1.00 51.51 1282 GLU B CA 1
ATOM 3980 C C . GLU B 1 96 ? -6.007 23.349 55.870 1.00 48.62 1282 GLU B C 1
ATOM 3981 O O . GLU B 1 96 ? -6.264 24.279 56.617 1.00 61.26 1282 GLU B O 1
ATOM 3987 N N . THR B 1 97 ? -6.656 22.188 55.890 1.00 46.62 1283 THR B N 1
ATOM 3988 C CA . THR B 1 97 ? -7.820 21.989 56.732 1.00 58.38 1283 THR B CA 1
ATOM 3989 C C . THR B 1 97 ? -7.380 21.957 58.214 1.00 70.91 1283 THR B C 1
ATOM 3990 O O . THR B 1 97 ? -7.965 22.675 59.068 1.00 64.45 1283 THR B O 1
ATOM 3994 N N . ILE B 1 98 ? -6.355 21.142 58.508 1.00 42.78 1284 ILE B N 1
ATOM 3995 C CA . ILE B 1 98 ? -5.744 21.110 59.826 1.00 43.68 1284 ILE B CA 1
ATOM 3996 C C . ILE B 1 98 ? -5.353 22.508 60.320 1.00 51.67 1284 ILE B C 1
ATOM 3997 O O . ILE B 1 98 ? -5.676 22.883 61.435 1.00 49.85 1284 ILE B O 1
ATOM 4002 N N . ILE B 1 99 ? -4.667 23.277 59.481 1.00 47.59 1285 ILE B N 1
ATOM 4003 C CA . ILE B 1 99 ? -4.284 24.613 59.841 1.00 33.36 1285 ILE B CA 1
ATOM 4004 C C . ILE B 1 99 ? -5.496 25.437 60.146 1.00 48.35 1285 ILE B C 1
ATOM 4005 O O . ILE B 1 99 ? -5.461 26.314 61.023 1.00 58.58 1285 ILE B O 1
ATOM 4010 N N . GLY B 1 100 ? -6.580 25.164 59.427 1.00 43.08 1286 GLY B N 1
ATOM 4011 C CA . GLY B 1 100 ? -7.830 25.861 59.665 1.00 41.16 1286 GLY B CA 1
ATOM 4012 C C . GLY B 1 100 ? -8.347 25.566 61.046 1.00 51.55 1286 GLY B C 1
ATOM 4013 O O . GLY B 1 100 ? -8.828 26.458 61.727 1.00 50.20 1286 GLY B O 1
ATOM 4014 N N . TYR B 1 101 ? -8.234 24.297 61.455 1.00 62.37 1287 TYR B N 1
ATOM 4015 C CA . TYR B 1 101 ? -8.711 23.842 62.772 1.00 48.01 1287 TYR B CA 1
ATOM 4016 C C . TYR B 1 101 ? -7.911 24.484 63.903 1.00 58.82 1287 TYR B C 1
ATOM 4017 O O . TYR B 1 101 ? -8.460 24.946 64.906 1.00 49.13 1287 TYR B O 1
ATOM 4026 N N . PHE B 1 102 ? -6.604 24.532 63.735 1.00 42.91 1288 PHE B N 1
ATOM 4027 C CA . PHE B 1 102 ? -5.774 25.043 64.787 1.00 47.01 1288 PHE B CA 1
ATOM 4028 C C . PHE B 1 102 ? -6.052 26.509 64.988 1.00 49.15 1288 PHE B C 1
ATOM 4029 O O . PHE B 1 102 ? -5.938 27.027 66.095 1.00 58.16 1288 PHE B O 1
ATOM 4037 N N . ASP B 1 103 ? -6.402 27.180 63.896 1.00 52.66 1289 ASP B N 1
ATOM 4038 C CA . ASP B 1 103 ? -6.736 28.593 63.949 1.00 42.63 1289 ASP B CA 1
ATOM 4039 C C . ASP B 1 103 ? -7.947 28.806 64.823 1.00 45.58 1289 ASP B C 1
ATOM 4040 O O . ASP B 1 103 ? -7.936 29.705 65.639 1.00 53.37 1289 ASP B O 1
ATOM 4045 N N . LYS B 1 104 ? -8.983 27.994 64.646 1.00 37.32 1290 LYS B N 1
ATOM 4046 C CA . LYS B 1 104 ? -10.170 28.060 65.489 1.00 54.74 1290 LYS B CA 1
ATOM 4047 C C . LYS B 1 104 ? -9.793 27.666 66.912 1.00 50.69 1290 LYS B C 1
ATOM 4048 O O . LYS B 1 104 ? -10.281 28.232 67.884 1.00 55.51 1290 LYS B O 1
ATOM 4052 N N . GLY B 1 105 ? -8.920 26.672 67.005 1.00 49.80 1291 GLY B N 1
ATOM 4053 C CA . GLY B 1 105 ? -8.403 26.169 68.261 1.00 38.65 1291 GLY B CA 1
ATOM 4054 C C . GLY B 1 105 ? -7.613 27.233 68.990 1.00 54.82 1291 GLY B C 1
ATOM 4055 O O . GLY B 1 105 ? -7.619 27.302 70.214 1.00 46.63 1291 GLY B O 1
ATOM 4056 N N . LYS B 1 106 ? -6.911 28.062 68.233 1.00 52.82 1292 LYS B N 1
ATOM 4057 C CA . LYS B 1 106 ? -6.098 29.115 68.816 1.00 50.36 1292 LYS B CA 1
ATOM 4058 C C . LYS B 1 106 ? -4.835 28.425 69.305 1.00 60.05 1292 LYS B C 1
ATOM 4059 O O . LYS B 1 106 ? -4.304 28.750 70.361 1.00 63.25 1292 LYS B O 1
ATOM 4065 N N . MET B 1 107 ? -4.360 27.470 68.516 1.00 38.90 1293 MET B N 1
ATOM 4066 C CA . MET B 1 107 ? -3.037 26.894 68.646 1.00 36.86 1293 MET B CA 1
ATOM 4067 C C . MET B 1 107 ? -2.288 27.485 67.479 1.00 52.12 1293 MET B C 1
ATOM 4068 O O . MET B 1 107 ? -1.947 26.789 66.531 1.00 48.26 1293 MET B O 1
ATOM 4073 N N . TRP B 1 108 ? -2.050 28.786 67.542 1.00 37.47 1294 TRP B N 1
ATOM 4074 C CA . TRP B 1 108 ? -1.400 29.493 66.448 1.00 42.35 1294 TRP B CA 1
ATOM 4075 C C . TRP B 1 108 ? 0.017 29.014 66.155 1.00 47.58 1294 TRP B C 1
ATOM 4076 O O . TRP B 1 108 ? 0.409 28.901 65.000 1.00 61.32 1294 TRP B O 1
ATOM 4087 N N . GLU B 1 109 ? 0.775 28.727 67.204 1.00 46.11 1295 GLU B N 1
ATOM 4088 C CA . GLU B 1 109 ? 2.103 28.193 67.062 1.00 42.75 1295 GLU B CA 1
ATOM 4089 C C . GLU B 1 109 ? 2.058 26.835 66.391 1.00 25.58 1295 GLU B C 1
ATOM 4090 O O . GLU B 1 109 ? 2.900 26.531 65.564 1.00 44.02 1295 GLU B O 1
ATOM 4096 N N . GLU B 1 110 ? 1.073 26.009 66.702 1.00 52.42 1296 GLU B N 1
ATOM 4097 C CA . GLU B 1 110 ? 0.948 24.746 65.946 1.00 58.19 1296 GLU B CA 1
ATOM 4098 C C . GLU B 1 110 ? 0.636 25.024 64.481 1.00 53.53 1296 GLU B C 1
ATOM 4099 O O . GLU B 1 110 ? 1.216 24.393 63.603 1.00 55.23 1296 GLU B O 1
ATOM 4105 N N . ALA B 1 111 ? -0.247 25.983 64.215 1.00 41.73 1297 ALA B N 1
ATOM 4106 C CA . ALA B 1 111 ? -0.598 26.373 62.841 1.00 44.94 1297 ALA B CA 1
ATOM 4107 C C . ALA B 1 111 ? 0.610 26.868 62.063 1.00 51.09 1297 ALA B C 1
ATOM 4108 O O . ALA B 1 111 ? 0.881 26.418 60.951 1.00 49.62 1297 ALA B O 1
ATOM 4110 N N . ILE B 1 112 ? 1.322 27.816 62.654 1.00 46.80 1298 ILE B N 1
ATOM 4111 C CA . ILE B 1 112 ? 2.560 28.316 62.087 1.00 45.92 1298 ILE B CA 1
ATOM 4112 C C . ILE B 1 112 ? 3.469 27.169 61.723 1.00 49.96 1298 ILE B C 1
ATOM 4113 O O . ILE B 1 112 ? 4.034 27.155 60.645 1.00 69.44 1298 ILE B O 1
ATOM 4118 N N . SER B 1 113 ? 3.618 26.184 62.585 1.00 45.85 1299 SER B N 1
ATOM 4119 C CA . SER B 1 113 ? 4.589 25.180 62.283 1.00 43.85 1299 SER B CA 1
ATOM 4120 C C . SER B 1 113 ? 4.206 24.355 61.042 1.00 48.59 1299 SER B C 1
ATOM 4121 O O . SER B 1 113 ? 5.081 23.861 60.317 1.00 50.30 1299 SER B O 1
ATOM 4124 N N . LEU B 1 114 ? 2.911 24.211 60.780 1.00 42.60 1300 LEU B N 1
ATOM 4125 C CA . LEU B 1 114 ? 2.487 23.548 59.566 1.00 36.31 1300 LEU B CA 1
ATOM 4126 C C . LEU B 1 114 ? 2.681 24.457 58.365 1.00 56.12 1300 LEU B C 1
ATOM 4127 O O . LEU B 1 114 ? 3.069 24.001 57.275 1.00 38.68 1300 LEU B O 1
ATOM 4132 N N . CYS B 1 115 ? 2.445 25.747 58.551 1.00 37.29 1301 CYS B N 1
ATOM 4133 C CA . CYS B 1 115 ? 2.696 26.670 57.472 1.00 42.70 1301 CYS B CA 1
ATOM 4134 C C . CYS B 1 115 ? 4.121 26.581 57.008 1.00 45.70 1301 CYS B C 1
ATOM 4135 O O . CYS B 1 115 ? 4.386 26.634 55.823 1.00 59.41 1301 CYS B O 1
ATOM 4138 N N . LYS B 1 116 ? 5.062 26.408 57.909 1.00 36.53 1302 LYS B N 1
ATOM 4139 C CA . LYS B 1 116 ? 6.435 26.443 57.447 1.00 49.42 1302 LYS B CA 1
ATOM 4140 C C . LYS B 1 116 ? 6.743 25.275 56.522 1.00 49.18 1302 LYS B C 1
ATOM 4141 O O . LYS B 1 116 ? 7.434 25.443 55.520 1.00 55.56 1302 LYS B O 1
ATOM 4147 N N . GLU B 1 117 ? 6.217 24.099 56.834 1.00 49.07 1303 GLU B N 1
ATOM 4148 C CA . GLU B 1 117 ? 6.437 22.934 55.977 1.00 57.36 1303 GLU B CA 1
ATOM 4149 C C . GLU B 1 117 ? 5.898 23.203 54.578 1.00 54.26 1303 GLU B C 1
ATOM 4150 O O . GLU B 1 117 ? 6.569 22.932 53.588 1.00 51.71 1303 GLU B O 1
ATOM 4156 N N . LEU B 1 118 ? 4.690 23.729 54.507 1.00 27.60 1304 LEU B N 1
ATOM 4157 C CA . LEU B 1 118 ? 4.146 24.060 53.240 1.00 40.31 1304 LEU B CA 1
ATOM 4158 C C . LEU B 1 118 ? 4.974 25.099 52.508 1.00 46.46 1304 LEU B C 1
ATOM 4159 O O . LEU B 1 118 ? 5.161 25.041 51.315 1.00 53.57 1304 LEU B O 1
ATOM 4164 N N . ALA B 1 119 ? 5.499 26.053 53.229 1.00 51.52 1305 ALA B N 1
ATOM 4165 C CA . ALA B 1 119 ? 6.175 27.121 52.579 1.00 38.47 1305 ALA B CA 1
ATOM 4166 C C . ALA B 1 119 ? 7.458 26.583 52.017 1.00 50.25 1305 ALA B C 1
ATOM 4167 O O . ALA B 1 119 ? 7.972 27.129 51.055 1.00 42.62 1305 ALA B O 1
ATOM 4169 N N . GLU B 1 120 ? 7.981 25.517 52.609 1.00 49.23 1306 GLU B N 1
ATOM 4170 C CA . GLU B 1 120 ? 9.264 25.018 52.154 1.00 53.06 1306 GLU B CA 1
ATOM 4171 C C . GLU B 1 120 ? 9.053 24.408 50.788 1.00 48.50 1306 GLU B C 1
ATOM 4172 O O . GLU B 1 120 ? 9.860 24.566 49.893 1.00 50.03 1306 GLU B O 1
ATOM 4178 N N . GLN B 1 121 ? 7.927 23.735 50.638 1.00 49.18 1307 GLN B N 1
ATOM 4179 C CA . GLN B 1 121 ? 7.595 23.067 49.411 1.00 49.09 1307 GLN B CA 1
ATOM 4180 C C . GLN B 1 121 ? 7.332 24.097 48.345 1.00 62.88 1307 GLN B C 1
ATOM 4181 O O . GLN B 1 121 ? 7.768 23.948 47.200 1.00 64.13 1307 GLN B O 1
ATOM 4187 N N . TYR B 1 122 ? 6.629 25.151 48.715 1.00 43.72 1308 TYR B N 1
ATOM 4188 C CA . TYR B 1 122 ? 6.324 26.177 47.752 1.00 51.70 1308 TYR B CA 1
ATOM 4189 C C . TYR B 1 122 ? 7.585 26.888 47.295 1.00 58.74 1308 TYR B C 1
ATOM 4190 O O . TYR B 1 122 ? 7.744 27.176 46.118 1.00 79.07 1308 TYR B O 1
ATOM 4199 N N . GLU B 1 123 ? 8.421 27.243 48.258 1.00 50.87 1309 GLU B N 1
ATOM 4200 C CA . GLU B 1 123 ? 9.662 27.946 47.993 1.00 47.05 1309 GLU B CA 1
ATOM 4201 C C . GLU B 1 123 ? 10.758 27.163 47.285 1.00 57.50 1309 GLU B C 1
ATOM 4202 O O . GLU B 1 123 ? 11.411 27.682 46.387 1.00 64.66 1309 GLU B O 1
ATOM 4208 N N . MET B 1 124 ? 10.984 25.930 47.738 1.00 55.37 1310 MET B N 1
ATOM 4209 C CA . MET B 1 124 ? 12.032 25.073 47.184 1.00 60.73 1310 MET B CA 1
ATOM 4210 C C . MET B 1 124 ? 11.678 23.808 46.404 1.00 70.82 1310 MET B C 1
ATOM 4211 O O . MET B 1 124 ? 12.552 23.248 45.751 1.00 74.83 1310 MET B O 1
ATOM 4216 N N . GLU B 1 125 ? 10.438 23.336 46.460 1.00 73.22 1311 GLU B N 1
ATOM 4217 C CA . GLU B 1 125 ? 10.105 22.116 45.732 1.00 65.00 1311 GLU B CA 1
ATOM 4218 C C . GLU B 1 125 ? 9.194 22.200 44.508 1.00 70.26 1311 GLU B C 1
ATOM 4219 O O . GLU B 1 125 ? 9.258 21.343 43.634 1.00 79.26 1311 GLU B O 1
ATOM 4225 N N . ILE B 1 126 ? 8.353 23.219 44.437 1.00 65.85 1312 ILE B N 1
ATOM 4226 C CA . ILE B 1 126 ? 7.448 23.350 43.310 1.00 58.91 1312 ILE B CA 1
ATOM 4227 C C . ILE B 1 126 ? 7.291 24.822 42.898 1.00 60.48 1312 ILE B C 1
ATOM 4228 O O . ILE B 1 126 ? 6.466 25.180 42.047 1.00 65.33 1312 ILE B O 1
ATOM 4233 N N . PHE B 1 127 ? 8.072 25.678 43.532 1.00 53.27 1313 PHE B N 1
ATOM 4234 C CA . PHE B 1 127 ? 8.130 27.091 43.182 1.00 56.17 1313 PHE B CA 1
ATOM 4235 C C . PHE B 1 127 ? 6.796 27.707 42.898 1.00 66.42 1313 PHE B C 1
ATOM 4236 O O . PHE B 1 127 ? 6.627 28.350 41.872 1.00 64.30 1313 PHE B O 1
ATOM 4244 N N . ASP B 1 128 ? 5.852 27.531 43.809 1.00 51.71 1314 ASP B N 1
ATOM 4245 C CA . ASP B 1 128 ? 4.628 28.266 43.681 1.00 47.74 1314 ASP B CA 1
ATOM 4246 C C . ASP B 1 128 ? 4.642 29.496 44.589 1.00 51.03 1314 ASP B C 1
ATOM 4247 O O . ASP B 1 128 ? 4.220 29.447 45.755 1.00 69.71 1314 ASP B O 1
ATOM 4252 N N . TYR B 1 129 ? 5.125 30.606 44.058 1.00 43.83 1315 TYR B N 1
ATOM 4253 C CA . TYR B 1 129 ? 5.307 31.832 44.843 1.00 48.15 1315 TYR B CA 1
ATOM 4254 C C . TYR B 1 129 ? 4.000 32.507 45.180 1.00 48.75 1315 TYR B C 1
ATOM 4255 O O . TYR B 1 129 ? 3.898 33.224 46.171 1.00 52.73 1315 TYR B O 1
ATOM 4264 N N . GLU B 1 130 ? 3.000 32.323 44.338 1.00 55.05 1316 GLU B N 1
ATOM 4265 C CA . GLU B 1 130 ? 1.723 32.988 44.586 1.00 61.76 1316 GLU B CA 1
ATOM 4266 C C . GLU B 1 130 ? 1.143 32.356 45.837 1.00 60.37 1316 GLU B C 1
ATOM 4267 O O . GLU B 1 130 ? 0.720 33.055 46.771 1.00 73.64 1316 GLU B O 1
ATOM 4273 N N . LEU B 1 131 ? 1.130 31.032 45.883 1.00 44.10 1317 LEU B N 1
ATOM 4274 C CA . LEU B 1 131 ? 0.613 30.340 47.051 1.00 60.29 1317 LEU B CA 1
ATOM 4275 C C . LEU B 1 131 ? 1.497 30.631 48.250 1.00 60.37 1317 LEU B C 1
ATOM 4276 O O . LEU B 1 131 ? 1.031 30.670 49.382 1.00 60.92 1317 LEU B O 1
ATOM 4281 N N . LEU B 1 132 ? 2.781 30.837 47.988 1.00 66.13 1318 LEU B N 1
ATOM 4282 C CA . LEU B 1 132 ? 3.745 31.123 49.042 1.00 48.49 1318 LEU B CA 1
ATOM 4283 C C . LEU B 1 132 ? 3.444 32.440 49.740 1.00 53.87 1318 LEU B C 1
ATOM 4284 O O . LEU B 1 132 ? 3.455 32.517 50.961 1.00 43.46 1318 LEU B O 1
ATOM 4289 N N . SER B 1 133 ? 3.175 33.479 48.961 1.00 54.11 1319 SER B N 1
ATOM 4290 C CA . SER B 1 133 ? 2.867 34.778 49.532 1.00 60.75 1319 SER B CA 1
ATOM 4291 C C . SER B 1 133 ? 1.624 34.665 50.400 1.00 55.45 1319 SER B C 1
ATOM 4292 O O . SER B 1 133 ? 1.501 35.348 51.409 1.00 65.88 1319 SER B O 1
ATOM 4295 N N . GLN B 1 134 ? 0.702 33.794 50.004 1.00 48.49 1320 GLN B N 1
ATOM 4296 C CA . GLN B 1 134 ? -0.520 33.591 50.766 1.00 57.52 1320 GLN B CA 1
ATOM 4297 C C . GLN B 1 134 ? -0.175 32.959 52.102 1.00 50.06 1320 GLN B C 1
ATOM 4298 O O . GLN B 1 134 ? -0.728 33.320 53.134 1.00 51.35 1320 GLN B O 1
ATOM 4304 N N . ASN B 1 135 ? 0.749 32.009 52.064 1.00 49.53 1321 ASN B N 1
ATOM 4305 C CA . ASN B 1 135 ? 1.198 31.306 53.253 1.00 39.07 1321 ASN B CA 1
ATOM 4306 C C . ASN B 1 135 ? 1.869 32.243 54.245 1.00 55.21 1321 ASN B C 1
ATOM 4307 O O . ASN B 1 135 ? 1.640 32.160 55.445 1.00 43.88 1321 ASN B O 1
ATOM 4312 N N . LEU B 1 136 ? 2.713 33.130 53.731 1.00 49.28 1322 LEU B N 1
ATOM 4313 C CA . LEU B 1 136 ? 3.438 34.082 54.561 1.00 32.00 1322 LEU B CA 1
ATOM 4314 C C . LEU B 1 136 ? 2.509 35.043 55.274 1.00 48.41 1322 LEU B C 1
ATOM 4315 O O . LEU B 1 136 ? 2.728 35.390 56.428 1.00 60.24 1322 LEU B O 1
ATOM 4320 N N . ILE B 1 137 ? 1.469 35.473 54.578 1.00 31.73 1323 ILE B N 1
ATOM 4321 C CA . ILE B 1 137 ? 0.505 36.390 55.155 1.00 56.58 1323 ILE B CA 1
ATOM 4322 C C . ILE B 1 137 ? -0.249 35.690 56.271 1.00 57.24 1323 ILE B C 1
ATOM 4323 O O . ILE B 1 137 ? -0.580 36.290 57.288 1.00 45.69 1323 ILE B O 1
ATOM 4328 N N . GLN B 1 138 ? -0.512 34.408 56.069 1.00 47.71 1324 GLN B N 1
ATOM 4329 C CA . GLN B 1 138 ? -1.218 33.614 57.053 1.00 41.74 1324 GLN B CA 1
ATOM 4330 C C . GLN B 1 138 ? -0.363 33.495 58.303 1.00 58.43 1324 GLN B C 1
ATOM 4331 O O . GLN B 1 138 ? -0.879 33.461 59.413 1.00 61.02 1324 GLN B O 1
ATOM 4337 N N . GLN B 1 139 ? 0.950 33.439 58.117 1.00 42.74 1325 GLN B N 1
ATOM 4338 C CA . GLN B 1 139 ? 1.874 33.332 59.236 1.00 43.78 1325 GLN B CA 1
ATOM 4339 C C . GLN B 1 139 ? 1.996 34.663 59.954 1.00 52.56 1325 GLN B C 1
ATOM 4340 O O . GLN B 1 139 ? 2.168 34.710 61.164 1.00 57.73 1325 GLN B O 1
ATOM 4346 N N . ALA B 1 140 ? 1.911 35.749 59.198 1.00 50.28 1326 ALA B N 1
ATOM 4347 C CA . ALA B 1 140 ? 2.010 37.076 59.776 1.00 43.30 1326 ALA B CA 1
ATOM 4348 C C . ALA B 1 140 ? 0.835 37.276 60.713 1.00 53.16 1326 ALA B C 1
ATOM 4349 O O . ALA B 1 140 ? 0.951 37.925 61.745 1.00 55.06 1326 ALA B O 1
ATOM 4351 N N . LYS B 1 141 ? -0.300 36.705 60.338 1.00 36.63 1327 LYS B N 1
ATOM 4352 C CA . LYS B 1 141 ? -1.513 36.793 61.133 1.00 57.53 1327 LYS B CA 1
ATOM 4353 C C . LYS B 1 141 ? -1.417 36.016 62.438 1.00 55.88 1327 LYS B C 1
ATOM 4354 O O . LYS B 1 141 ? -1.924 36.453 63.465 1.00 45.01 1327 LYS B O 1
ATOM 4360 N N . PHE B 1 142 ? -0.784 34.851 62.392 1.00 58.46 1328 PHE B N 1
ATOM 4361 C CA . PHE B 1 142 ? -0.678 34.025 63.569 1.00 47.27 1328 PHE B CA 1
ATOM 4362 C C . PHE B 1 142 ? 0.350 34.569 64.528 1.00 48.91 1328 PHE B C 1
ATOM 4363 O O . PHE B 1 142 ? 0.123 34.596 65.716 1.00 56.49 1328 PHE B O 1
ATOM 4371 N N . TYR B 1 143 ? 1.485 35.008 64.014 1.00 41.79 1329 TYR B N 1
ATOM 4372 C CA . TYR B 1 143 ? 2.487 35.631 64.851 1.00 46.44 1329 TYR B CA 1
ATOM 4373 C C . TYR B 1 143 ? 1.939 36.877 65.559 1.00 43.20 1329 TYR B C 1
ATOM 4374 O O . TYR B 1 143 ? 2.302 37.167 66.703 1.00 52.61 1329 TYR B O 1
ATOM 4383 N N . GLU B 1 144 ? 1.074 37.608 64.864 1.00 49.27 1330 GLU B N 1
ATOM 4384 C CA . GLU B 1 144 ? 0.552 38.851 65.374 1.00 44.23 1330 GLU B CA 1
ATOM 4385 C C . GLU B 1 144 ? -0.418 38.519 66.480 1.00 57.24 1330 GLU B C 1
ATOM 4386 O O . GLU B 1 144 ? -0.289 39.038 67.582 1.00 46.09 1330 GLU B O 1
ATOM 4392 N N . SER B 1 145 ? -1.385 37.651 66.169 1.00 46.46 1331 SER B N 1
ATOM 4393 C CA . SER B 1 145 ? -2.330 37.121 67.144 1.00 40.63 1331 SER B CA 1
ATOM 4394 C C . SER B 1 145 ? -1.664 36.602 68.433 1.00 47.35 1331 SER B C 1
ATOM 4395 O O . SER B 1 145 ? -2.096 36.919 69.525 1.00 42.97 1331 SER B O 1
ATOM 4398 N N . ILE B 1 146 ? -0.631 35.778 68.305 1.00 46.36 1332 ILE B N 1
ATOM 4399 C CA . ILE B 1 146 ? 0.089 35.319 69.472 1.00 32.86 1332 ILE B CA 1
ATOM 4400 C C . ILE B 1 146 ? 0.343 36.478 70.413 1.00 43.56 1332 ILE B C 1
ATOM 4401 O O . ILE B 1 146 ? 0.024 36.377 71.584 1.00 71.24 1332 ILE B O 1
ATOM 4406 N N . MET B 1 147 ? 0.870 37.589 69.897 1.00 50.24 1333 MET B N 1
ATOM 4407 C CA . MET B 1 147 ? 1.225 38.748 70.700 1.00 52.70 1333 MET B CA 1
ATOM 4408 C C . MET B 1 147 ? 0.046 39.594 71.122 1.00 47.01 1333 MET B C 1
ATOM 4409 O O . MET B 1 147 ? 0.099 40.209 72.175 1.00 64.45 1333 MET B O 1
ATOM 4414 N N . LYS B 1 148 ? -0.997 39.667 70.302 1.00 55.53 1334 LYS B N 1
ATOM 4415 C CA . LYS B 1 148 ? -2.048 40.689 70.504 1.00 54.46 1334 LYS B CA 1
ATOM 4416 C C . LYS B 1 148 ? -3.406 40.134 70.906 1.00 55.15 1334 LYS B C 1
ATOM 4417 O O . LYS B 1 148 ? -4.237 40.853 71.392 1.00 73.57 1334 LYS B O 1
ATOM 4423 N N . ILE B 1 149 ? -3.631 38.847 70.695 1.00 64.24 1335 ILE B N 1
ATOM 4424 C CA . ILE B 1 149 ? -4.907 38.261 71.079 1.00 67.62 1335 ILE B CA 1
ATOM 4425 C C . ILE B 1 149 ? -4.671 37.304 72.233 1.00 79.05 1335 ILE B C 1
ATOM 4426 O O . ILE B 1 149 ? -4.154 36.207 72.045 1.00 74.58 1335 ILE B O 1
ATOM 4431 N N . LEU B 1 150 ? -5.045 37.735 73.433 1.00 89.65 1336 LEU B N 1
ATOM 4432 C CA . LEU B 1 150 ? -4.861 36.918 74.623 1.00 97.04 1336 LEU B CA 1
ATOM 4433 C C . LEU B 1 150 ? -5.806 35.728 74.657 1.00 77.71 1336 LEU B C 1
ATOM 4434 O O . LEU B 1 150 ? -7.011 35.869 74.470 1.00 65.34 1336 LEU B O 1
ATOM 4439 N N . ARG B 1 151 ? -5.235 34.555 74.899 1.00 42.46 1337 ARG B N 1
ATOM 4440 C CA . ARG B 1 151 ? -5.988 33.315 74.961 1.00 47.78 1337 ARG B CA 1
ATOM 4441 C C . ARG B 1 151 ? -6.132 32.875 76.407 1.00 58.45 1337 ARG B C 1
ATOM 4442 O O . ARG B 1 151 ? -5.151 32.813 77.138 1.00 59.59 1337 ARG B O 1
ATOM 4450 N N . PRO B 1 152 ? -7.356 32.573 76.822 1.00 54.06 1338 PRO B N 1
ATOM 4451 C CA . PRO B 1 152 ? -7.608 32.148 78.199 1.00 48.10 1338 PRO B CA 1
ATOM 4452 C C . PRO B 1 152 ? -6.875 30.870 78.527 1.00 42.42 1338 PRO B C 1
ATOM 4453 O O . PRO B 1 152 ? -6.895 29.921 77.751 1.00 55.70 1338 PRO B O 1
ATOM 4457 N N . LYS B 1 153 ? -6.243 30.849 79.691 1.00 54.43 1339 LYS B N 1
ATOM 4458 C CA . LYS B 1 153 ? -5.459 29.704 80.149 1.00 39.19 1339 LYS B CA 1
ATOM 4459 C C . LYS B 1 153 ? -6.439 28.575 80.462 1.00 51.89 1339 LYS B C 1
ATOM 4460 O O . LYS B 1 153 ? -7.430 28.779 81.141 1.00 53.71 1339 LYS B O 1
ATOM 4466 N N . PRO B 1 154 ? -6.209 27.385 79.924 1.00 42.28 1340 PRO B N 1
ATOM 4467 C CA . PRO B 1 154 ? -7.141 26.318 80.257 1.00 50.22 1340 PRO B CA 1
ATOM 4468 C C . PRO B 1 154 ? -6.807 25.711 81.611 1.00 53.06 1340 PRO B C 1
ATOM 4469 O O . PRO B 1 154 ? -5.726 25.937 82.143 1.00 43.45 1340 PRO B O 1
ATOM 4473 N N . ASP B 1 155 ? -7.751 24.973 82.176 1.00 38.84 1341 ASP B N 1
ATOM 4474 C CA . ASP B 1 155 ? -7.521 24.335 83.439 1.00 32.86 1341 ASP B CA 1
ATOM 4475 C C . ASP B 1 155 ? -7.382 22.868 83.211 1.00 48.06 1341 ASP B C 1
ATOM 4476 O O . ASP B 1 155 ? -7.998 22.324 82.323 1.00 46.39 1341 ASP B O 1
ATOM 4481 N N . TYR B 1 156 ? -6.577 22.223 84.042 1.00 49.74 1342 TYR B N 1
ATOM 4482 C CA . TYR B 1 156 ? -6.474 20.797 83.998 1.00 42.07 1342 TYR B CA 1
ATOM 4483 C C . TYR B 1 156 ? -7.088 20.180 85.251 1.00 55.52 1342 TYR B C 1
ATOM 4484 O O . TYR B 1 156 ? -6.898 20.695 86.381 1.00 54.93 1342 TYR B O 1
ATOM 4493 N N . PHE B 1 157 ? -7.847 19.101 85.048 1.00 39.37 1343 PHE B N 1
ATOM 4494 C CA . PHE B 1 157 ? -8.467 18.397 86.137 1.00 32.25 1343 PHE B CA 1
ATOM 4495 C C . PHE B 1 157 ? -8.060 16.960 86.149 1.00 42.71 1343 PHE B C 1
ATOM 4496 O O . PHE B 1 157 ? -8.146 16.290 85.154 1.00 53.61 1343 PHE B O 1
ATOM 4504 N N . ALA B 1 158 ? -7.648 16.470 87.300 1.00 47.61 1344 ALA B N 1
ATOM 4505 C CA . ALA B 1 158 ? -7.324 15.065 87.450 1.00 46.78 1344 ALA B CA 1
ATOM 4506 C C . ALA B 1 158 ? -8.603 14.418 87.852 1.00 36.87 1344 ALA B C 1
ATOM 4507 O O . ALA B 1 158 ? -9.286 14.938 88.713 1.00 52.09 1344 ALA B O 1
ATOM 4509 N N . VAL B 1 159 ? -8.958 13.304 87.233 1.00 36.89 1345 VAL B N 1
ATOM 4510 C CA . VAL B 1 159 ? -10.025 12.495 87.817 1.00 50.24 1345 VAL B CA 1
ATOM 4511 C C . VAL B 1 159 ? -9.497 11.097 88.114 1.00 54.12 1345 VAL B C 1
ATOM 4512 O O . VAL B 1 159 ? -8.784 10.513 87.301 1.00 52.42 1345 VAL B O 1
ATOM 4516 N N . GLY B 1 160 ? -9.820 10.584 89.295 1.00 43.35 1346 GLY B N 1
ATOM 4517 C CA . GLY B 1 160 ? -9.500 9.204 89.634 1.00 53.76 1346 GLY B CA 1
ATOM 4518 C C . GLY B 1 160 ? -10.786 8.415 89.707 1.00 50.19 1346 GLY B C 1
ATOM 4519 O O . GLY B 1 160 ? -11.747 8.896 90.245 1.00 50.18 1346 GLY B O 1
ATOM 4520 N N . TYR B 1 161 ? -10.807 7.224 89.130 1.00 50.76 1347 TYR B N 1
ATOM 4521 C CA . TYR B 1 161 ? -11.976 6.332 89.167 1.00 57.07 1347 TYR B CA 1
ATOM 4522 C C . TYR B 1 161 ? -11.636 5.125 89.998 1.00 72.70 1347 TYR B C 1
ATOM 4523 O O . TYR B 1 161 ? -10.917 4.242 89.526 1.00 81.09 1347 TYR B O 1
ATOM 4532 N N . TYR B 1 162 ? -12.147 5.054 91.215 1.00 62.69 1348 TYR B N 1
ATOM 4533 C CA . TYR B 1 162 ? -11.588 4.093 92.120 1.00 63.42 1348 TYR B CA 1
ATOM 4534 C C . TYR B 1 162 ? -12.464 2.932 92.519 1.00 85.22 1348 TYR B C 1
ATOM 4535 O O . TYR B 1 162 ? -11.955 1.931 93.036 1.00 108.16 1348 TYR B O 1
ATOM 4544 N N . GLY B 1 163 ? -13.763 3.012 92.288 1.00 73.05 1349 GLY B N 1
ATOM 4545 C CA . GLY B 1 163 ? -14.565 1.816 92.538 1.00 91.57 1349 GLY B CA 1
ATOM 4546 C C . GLY B 1 163 ? -14.186 0.572 91.730 1.00 76.38 1349 GLY B C 1
ATOM 4547 O O . GLY B 1 163 ? -13.576 0.665 90.675 1.00 80.21 1349 GLY B O 1
ATOM 4548 N N . GLN B 1 164 ? -14.554 -0.600 92.225 1.00 77.70 1350 GLN B N 1
ATOM 4549 C CA . GLN B 1 164 ? -14.510 -1.803 91.404 1.00 90.78 1350 GLN B CA 1
ATOM 4550 C C . GLN B 1 164 ? -15.674 -1.792 90.399 1.00 95.72 1350 GLN B C 1
ATOM 4551 O O . GLN B 1 164 ? -15.675 -2.552 89.419 1.00 96.37 1350 GLN B O 1
ATOM 4557 N N . GLY B 1 165 ? -16.653 -0.918 90.653 1.00 81.19 1351 GLY B N 1
ATOM 4558 C CA . GLY B 1 165 ? -17.792 -0.707 89.762 1.00 93.34 1351 GLY B CA 1
ATOM 4559 C C . GLY B 1 165 ? -17.437 -0.272 88.344 1.00 102.88 1351 GLY B C 1
ATOM 4560 O O . GLY B 1 165 ? -18.223 -0.474 87.410 1.00 97.48 1351 GLY B O 1
ATOM 4561 N N . PHE B 1 166 ? -16.250 0.315 88.178 1.00 101.17 1352 PHE B N 1
ATOM 4562 C CA . PHE B 1 166 ? -15.791 0.793 86.865 1.00 92.76 1352 PHE B CA 1
ATOM 4563 C C . PHE B 1 166 ? -15.311 -0.312 85.919 1.00 83.80 1352 PHE B C 1
ATOM 4564 O O . PHE B 1 166 ? -14.672 -1.282 86.363 1.00 74.59 1352 PHE B O 1
ATOM 4572 N N . PRO B 1 167 ? -15.624 -0.158 84.613 1.00 75.12 1353 PRO B N 1
ATOM 4573 C CA . PRO B 1 167 ? -15.077 -0.988 83.555 1.00 78.80 1353 PRO B CA 1
ATOM 4574 C C . PRO B 1 167 ? -13.566 -0.981 83.617 1.00 93.12 1353 PRO B C 1
ATOM 4575 O O . PRO B 1 167 ? -12.955 -0.089 84.225 1.00 99.92 1353 PRO B O 1
ATOM 4579 N N . SER B 1 168 ? -12.980 -1.964 82.956 1.00 88.22 1354 SER B N 1
ATOM 4580 C CA . SER B 1 168 ? -11.570 -2.245 83.062 1.00 86.56 1354 SER B CA 1
ATOM 4581 C C . SER B 1 168 ? -10.634 -1.157 82.423 1.00 94.03 1354 SER B C 1
ATOM 4582 O O . SER B 1 168 ? -9.459 -1.012 82.814 1.00 101.03 1354 SER B O 1
ATOM 4585 N N . PHE B 1 169 ? -11.173 -0.340 81.516 1.00 81.14 1355 PHE B N 1
ATOM 4586 C CA . PHE B 1 169 ? -10.367 0.719 80.911 1.00 86.71 1355 PHE B CA 1
ATOM 4587 C C . PHE B 1 169 ? -10.351 1.982 81.781 1.00 80.87 1355 PHE B C 1
ATOM 4588 O O . PHE B 1 169 ? -9.500 2.849 81.602 1.00 66.16 1355 PHE B O 1
ATOM 4596 N N . LEU B 1 170 ? -11.281 2.065 82.731 1.00 77.54 1356 LEU B N 1
ATOM 4597 C CA . LEU B 1 170 ? -11.306 3.154 83.723 1.00 75.53 1356 LEU B CA 1
ATOM 4598 C C . LEU B 1 170 ? -10.837 2.765 85.143 1.00 73.23 1356 LEU B C 1
ATOM 4599 O O . LEU B 1 170 ? -10.411 3.618 85.914 1.00 72.13 1356 LEU B O 1
ATOM 4604 N N . ARG B 1 171 ? -10.949 1.480 85.471 1.00 82.93 1357 ARG B N 1
ATOM 4605 C CA . ARG B 1 171 ? -10.727 0.920 86.818 1.00 89.91 1357 ARG B CA 1
ATOM 4606 C C . ARG B 1 171 ? -9.462 1.382 87.544 1.00 82.33 1357 ARG B C 1
ATOM 4607 O O . ARG B 1 171 ? -8.347 1.092 87.108 1.00 83.65 1357 ARG B O 1
ATOM 4615 N N . ASN B 1 172 ? -9.636 2.055 88.676 1.00 78.43 1358 ASN B N 1
ATOM 4616 C CA . ASN B 1 172 ? -8.512 2.443 89.543 1.00 77.03 1358 ASN B CA 1
ATOM 4617 C C . ASN B 1 172 ? -7.451 3.214 88.794 1.00 66.40 1358 ASN B C 1
ATOM 4618 O O . ASN B 1 172 ? -6.260 3.000 88.987 1.00 54.24 1358 ASN B O 1
ATOM 4623 N N . LYS B 1 173 ? -7.909 4.105 87.925 1.00 70.38 1359 LYS B N 1
ATOM 4624 C CA . LYS B 1 173 ? -7.032 4.862 87.038 1.00 57.04 1359 LYS B CA 1
ATOM 4625 C C . LYS B 1 173 ? -7.222 6.362 87.188 1.00 56.13 1359 LYS B C 1
ATOM 4626 O O . LYS B 1 173 ? -8.295 6.831 87.582 1.00 64.26 1359 LYS B O 1
ATOM 4632 N N . VAL B 1 174 ? -6.170 7.113 86.888 1.00 60.93 1360 VAL B N 1
ATOM 4633 C CA . VAL B 1 174 ? -6.239 8.564 86.958 1.00 51.67 1360 VAL B CA 1
ATOM 4634 C C . VAL B 1 174 ? -6.075 9.098 85.554 1.00 57.94 1360 VAL B C 1
ATOM 4635 O O . VAL B 1 174 ? -5.233 8.602 84.784 1.00 57.62 1360 VAL B O 1
ATOM 4639 N N . PHE B 1 175 ? -6.890 10.089 85.218 1.00 41.89 1361 PHE B N 1
ATOM 4640 C CA . PHE B 1 175 ? -6.782 10.741 83.937 1.00 46.76 1361 PHE B CA 1
ATOM 4641 C C . PHE B 1 175 ? -6.675 12.213 84.143 1.00 47.02 1361 PHE B C 1
ATOM 4642 O O . PHE B 1 175 ? -7.273 12.739 85.086 1.00 57.39 1361 PHE B O 1
ATOM 4650 N N . ILE B 1 176 ? -5.933 12.878 83.261 1.00 35.08 1362 ILE B N 1
ATOM 4651 C CA . ILE B 1 176 ? -5.881 14.315 83.263 1.00 34.80 1362 ILE B CA 1
ATOM 4652 C C . ILE B 1 176 ? -6.720 14.811 82.113 1.00 43.95 1362 ILE B C 1
ATOM 4653 O O . ILE B 1 176 ? -6.590 14.325 81.010 1.00 48.53 1362 ILE B O 1
ATOM 4658 N N . TYR B 1 177 ? -7.578 15.784 82.383 1.00 38.71 1363 TYR B N 1
ATOM 4659 C CA . TYR B 1 177 ? -8.511 16.305 81.410 1.00 37.26 1363 TYR B CA 1
ATOM 4660 C C . TYR B 1 177 ? -8.174 17.730 81.186 1.00 45.10 1363 TYR B C 1
ATOM 4661 O O . TYR B 1 177 ? -7.912 18.469 82.131 1.00 52.25 1363 TYR B O 1
ATOM 4670 N N . ARG B 1 178 ? -8.197 18.125 79.924 1.00 46.83 1364 ARG B N 1
ATOM 4671 C CA . ARG B 1 178 ? -7.934 19.483 79.558 1.00 42.33 1364 ARG B CA 1
ATOM 4672 C C . ARG B 1 178 ? -9.253 20.226 79.595 1.00 52.51 1364 ARG B C 1
ATOM 4673 O O . ARG B 1 178 ? -10.244 19.801 78.994 1.00 64.81 1364 ARG B O 1
ATOM 4681 N N . GLY B 1 179 ? -9.284 21.328 80.321 1.00 55.20 1365 GLY B N 1
ATOM 4682 C CA . GLY B 1 179 ? -10.511 22.087 80.456 1.00 55.21 1365 GLY B CA 1
ATOM 4683 C C . GLY B 1 179 ? -10.800 22.850 79.194 1.00 49.96 1365 GLY B C 1
ATOM 4684 O O . GLY B 1 179 ? -9.889 23.267 78.495 1.00 48.77 1365 GLY B O 1
ATOM 4685 N N . LYS B 1 180 ? -12.082 23.025 78.907 1.00 50.25 1366 LYS B N 1
ATOM 4686 C CA . LYS B 1 180 ? -12.532 23.898 77.830 1.00 55.24 1366 LYS B CA 1
ATOM 4687 C C . LYS B 1 180 ? -12.323 25.327 78.287 1.00 42.51 1366 LYS B C 1
ATOM 4688 O O . LYS B 1 180 ? -12.065 25.554 79.453 1.00 56.11 1366 LYS B O 1
ATOM 4694 N N . GLU B 1 181 ? -12.452 26.288 77.385 1.00 61.54 1367 GLU B N 1
ATOM 4695 C CA . GLU B 1 181 ? -12.210 27.700 77.717 1.00 68.54 1367 GLU B CA 1
ATOM 4696 C C . GLU B 1 181 ? -13.108 28.143 78.860 1.00 62.85 1367 GLU B C 1
ATOM 4697 O O . GLU B 1 181 ? -14.328 27.936 78.784 1.00 75.80 1367 GLU B O 1
ATOM 4703 N N . TYR B 1 182 ? -12.515 28.728 79.910 1.00 47.85 1368 TYR B N 1
ATOM 4704 C CA . TYR B 1 182 ? -13.267 29.167 81.092 1.00 39.42 1368 TYR B CA 1
ATOM 4705 C C . TYR B 1 182 ? -14.030 28.051 81.796 1.00 34.93 1368 TYR B C 1
ATOM 4706 O O . TYR B 1 182 ? -14.899 28.295 82.602 1.00 41.81 1368 TYR B O 1
ATOM 4715 N N . GLU B 1 183 ? -13.721 26.812 81.490 1.00 50.64 1369 GLU B N 1
ATOM 4716 C CA . GLU B 1 183 ? -14.388 25.746 82.194 1.00 44.26 1369 GLU B CA 1
ATOM 4717 C C . GLU B 1 183 ? -13.780 25.573 83.555 1.00 50.51 1369 GLU B C 1
ATOM 4718 O O . GLU B 1 183 ? -12.572 25.514 83.700 1.00 60.95 1369 GLU B O 1
ATOM 4724 N N . ARG B 1 184 ? -14.643 25.462 84.550 1.00 65.58 1370 ARG B N 1
ATOM 4725 C CA . ARG B 1 184 ? -14.220 25.449 85.926 1.00 58.03 1370 ARG B CA 1
ATOM 4726 C C . ARG B 1 184 ? -14.565 24.096 86.459 1.00 53.58 1370 ARG B C 1
ATOM 4727 O O . ARG B 1 184 ? -15.512 23.453 85.981 1.00 49.21 1370 ARG B O 1
ATOM 4735 N N . ARG B 1 185 ? -13.866 23.664 87.496 1.00 50.75 1371 ARG B N 1
ATOM 4736 C CA . ARG B 1 185 ? -14.078 22.334 88.048 1.00 41.83 1371 ARG B CA 1
ATOM 4737 C C . ARG B 1 185 ? -15.505 22.076 88.491 1.00 40.25 1371 ARG B C 1
ATOM 4738 O O . ARG B 1 185 ? -15.993 20.963 88.354 1.00 49.44 1371 ARG B O 1
ATOM 4746 N N . GLU B 1 186 ? -16.180 23.083 89.022 1.00 46.08 1372 GLU B N 1
ATOM 4747 C CA . GLU B 1 186 ? -17.547 22.870 89.459 1.00 58.61 1372 GLU B CA 1
ATOM 4748 C C . GLU B 1 186 ? -18.404 22.433 88.277 1.00 65.38 1372 GLU B C 1
ATOM 4749 O O . GLU B 1 186 ? -19.221 21.529 88.404 1.00 71.37 1372 GLU B O 1
ATOM 4755 N N . ASP B 1 187 ? -18.220 23.081 87.133 1.00 59.03 1373 ASP B N 1
ATOM 4756 C CA . ASP B 1 187 ? -18.965 22.743 85.922 1.00 53.67 1373 ASP B CA 1
ATOM 4757 C C . ASP B 1 187 ? -18.642 21.362 85.359 1.00 61.47 1373 ASP B C 1
ATOM 4758 O O . ASP B 1 187 ? -19.526 20.628 84.928 1.00 55.55 1373 ASP B O 1
ATOM 4763 N N . PHE B 1 188 ? -17.358 21.028 85.364 1.00 36.24 1374 PHE B N 1
ATOM 4764 C CA . PHE B 1 188 ? -16.852 19.776 84.830 1.00 51.22 1374 PHE B CA 1
ATOM 4765 C C . PHE B 1 188 ? -17.318 18.569 85.632 1.00 65.78 1374 PHE B C 1
ATOM 4766 O O . PHE B 1 188 ? -17.925 17.626 85.104 1.00 77.04 1374 PHE B O 1
ATOM 4774 N N . GLN B 1 189 ? -17.026 18.601 86.922 1.00 67.39 1375 GLN B N 1
ATOM 4775 C CA . GLN B 1 189 ? -17.389 17.507 87.792 1.00 65.34 1375 GLN B CA 1
ATOM 4776 C C . GLN B 1 189 ? -18.871 17.255 87.761 1.00 62.97 1375 GLN B C 1
ATOM 4777 O O . GLN B 1 189 ? -19.311 16.144 87.985 1.00 72.89 1375 GLN B O 1
ATOM 4783 N N . MET B 1 190 ? -19.649 18.287 87.486 1.00 63.17 1376 MET B N 1
ATOM 4784 C CA . MET B 1 190 ? -21.089 18.124 87.448 1.00 68.63 1376 MET B CA 1
ATOM 4785 C C . MET B 1 190 ? -21.464 17.188 86.313 1.00 79.40 1376 MET B C 1
ATOM 4786 O O . MET B 1 190 ? -22.201 16.223 86.505 1.00 87.72 1376 MET B O 1
ATOM 4791 N N . GLN B 1 191 ? -20.938 17.468 85.130 1.00 66.81 1377 GLN B N 1
ATOM 4792 C CA . GLN B 1 191 ? -21.188 16.625 83.981 1.00 63.32 1377 GLN B CA 1
ATOM 4793 C C . GLN B 1 191 ? -20.677 15.228 84.248 1.00 73.11 1377 GLN B C 1
ATOM 4794 O O . GLN B 1 191 ? -21.264 14.246 83.809 1.00 77.82 1377 GLN B O 1
ATOM 4800 N N . LEU B 1 192 ? -19.569 15.140 84.968 1.00 72.94 1378 LEU B N 1
ATOM 4801 C CA . LEU B 1 192 ? -18.977 13.845 85.278 1.00 68.09 1378 LEU B CA 1
ATOM 4802 C C . LEU B 1 192 ? -19.885 12.989 86.170 1.00 64.27 1378 LEU B C 1
ATOM 4803 O O . LEU B 1 192 ? -20.058 11.776 85.965 1.00 80.35 1378 LEU B O 1
ATOM 4808 N N . MET B 1 193 ? -20.465 13.627 87.172 1.00 66.01 1379 MET B N 1
ATOM 4809 C CA . MET B 1 193 ? -21.338 12.934 88.093 1.00 76.00 1379 MET B CA 1
ATOM 4810 C C . MET B 1 193 ? -22.597 12.565 87.349 1.00 81.69 1379 MET B C 1
ATOM 4811 O O . MET B 1 193 ? -23.245 11.577 87.653 1.00 89.85 1379 MET B O 1
ATOM 4816 N N . THR B 1 194 ? -22.934 13.374 86.357 1.00 87.96 1380 THR B N 1
ATOM 4817 C CA . THR B 1 194 ? -24.094 13.107 85.533 1.00 75.63 1380 THR B CA 1
ATOM 4818 C C . THR B 1 194 ? -23.841 11.815 84.784 1.00 78.37 1380 THR B C 1
ATOM 4819 O O . THR B 1 194 ? -24.701 10.952 84.716 1.00 80.40 1380 THR B O 1
ATOM 4823 N N . GLN B 1 195 ? -22.646 11.688 84.228 1.00 69.18 1381 GLN B N 1
ATOM 4824 C CA . GLN B 1 195 ? -22.250 10.472 83.534 1.00 68.35 1381 GLN B CA 1
ATOM 4825 C C . GLN B 1 195 ? -22.351 9.264 84.451 1.00 75.65 1381 GLN B C 1
ATOM 4826 O O . GLN B 1 195 ? -22.785 8.204 84.023 1.00 87.58 1381 GLN B O 1
ATOM 4832 N N . PHE B 1 196 ? -21.948 9.411 85.709 1.00 79.24 1382 PHE B N 1
ATOM 4833 C CA . PHE B 1 196 ? -22.074 8.284 86.644 1.00 74.80 1382 PHE B CA 1
ATOM 4834 C C . PHE B 1 196 ? -22.969 8.722 87.784 1.00 91.27 1382 PHE B C 1
ATOM 4835 O O . PHE B 1 196 ? -22.562 9.577 88.559 1.00 99.62 1382 PHE B O 1
ATOM 4843 N N . PRO B 1 197 ? -24.181 8.178 87.914 1.00 90.69 1383 PRO B N 1
ATOM 4844 C CA . PRO B 1 197 ? -25.030 8.733 88.968 1.00 84.61 1383 PRO B CA 1
ATOM 4845 C C . PRO B 1 197 ? -24.931 7.946 90.268 1.00 92.47 1383 PRO B C 1
ATOM 4846 O O . PRO B 1 197 ? -25.367 8.429 91.306 1.00 91.15 1383 PRO B O 1
ATOM 4850 N N . ASN B 1 198 ? -24.342 6.759 90.229 1.00 95.02 1384 ASN B N 1
ATOM 4851 C CA . ASN B 1 198 ? -24.183 6.008 91.458 1.00 96.32 1384 ASN B CA 1
ATOM 4852 C C . ASN B 1 198 ? -22.813 6.183 92.086 1.00 87.42 1384 ASN B C 1
ATOM 4853 O O . ASN B 1 198 ? -22.566 5.714 93.208 1.00 81.52 1384 ASN B O 1
ATOM 4858 N N . ALA B 1 199 ? -21.922 6.847 91.365 1.00 69.63 1385 ALA B N 1
ATOM 4859 C CA . ALA B 1 199 ? -20.580 7.075 91.859 1.00 69.44 1385 ALA B CA 1
ATOM 4860 C C . ALA B 1 199 ? -20.621 8.068 93.002 1.00 76.44 1385 ALA B C 1
ATOM 4861 O O . ALA B 1 199 ? -21.427 8.992 93.003 1.00 73.14 1385 ALA B O 1
ATOM 4863 N N . GLU B 1 200 ? -19.748 7.870 93.979 1.00 69.95 1386 GLU B N 1
ATOM 4864 C CA . GLU B 1 200 ? -19.682 8.761 95.121 1.00 81.92 1386 GLU B CA 1
ATOM 4865 C C . GLU B 1 200 ? -18.473 9.650 94.937 1.00 81.20 1386 GLU B C 1
ATOM 4866 O O . GLU B 1 200 ? -17.412 9.176 94.547 1.00 94.43 1386 GLU B O 1
ATOM 4872 N N . LYS B 1 201 ? -18.622 10.938 95.213 1.00 63.05 1387 LYS B N 1
ATOM 4873 C CA . LYS B 1 201 ? -17.498 11.845 95.058 1.00 78.52 1387 LYS B CA 1
ATOM 4874 C C . LYS B 1 201 ? -16.657 11.872 96.329 1.00 67.02 1387 LYS B C 1
ATOM 4875 O O . LYS B 1 201 ? -17.106 12.323 97.377 1.00 74.60 1387 LYS B O 1
ATOM 4881 N N . MET B 1 202 ? -15.432 11.373 96.216 1.00 52.60 1388 MET B N 1
ATOM 4882 C CA . MET B 1 202 ? -14.497 11.317 97.327 1.00 55.85 1388 MET B CA 1
ATOM 4883 C C . MET B 1 202 ? -14.207 12.681 97.893 1.00 63.68 1388 MET B C 1
ATOM 4884 O O . MET B 1 202 ? -14.229 13.663 97.182 1.00 65.42 1388 MET B O 1
ATOM 4889 N N . ASN B 1 203 ? -13.933 12.734 99.188 1.00 74.43 1389 ASN B N 1
ATOM 4890 C CA . ASN B 1 203 ? -13.659 13.998 99.865 1.00 81.36 1389 ASN B CA 1
ATOM 4891 C C . ASN B 1 203 ? -12.190 14.180 100.232 1.00 87.08 1389 ASN B C 1
ATOM 4892 O O . ASN B 1 203 ? -11.839 15.019 101.063 1.00 91.80 1389 ASN B O 1
ATOM 4897 N N . THR B 1 204 ? -11.330 13.388 99.609 1.00 84.57 1390 THR B N 1
ATOM 4898 C CA . THR B 1 204 ? -9.890 13.590 99.739 1.00 88.33 1390 THR B CA 1
ATOM 4899 C C . THR B 1 204 ? -9.239 13.623 98.345 1.00 77.56 1390 THR B C 1
ATOM 4900 O O . THR B 1 204 ? -9.744 13.055 97.371 1.00 70.30 1390 THR B O 1
ATOM 4904 N N . THR B 1 205 ? -8.120 14.309 98.257 1.00 59.31 1391 THR B N 1
ATOM 4905 C CA . THR B 1 205 ? -7.337 14.257 97.061 1.00 54.08 1391 THR B CA 1
ATOM 4906 C C . THR B 1 205 ? -6.257 13.227 97.259 1.00 66.22 1391 THR B C 1
ATOM 4907 O O . THR B 1 205 ? -5.503 12.939 96.328 1.00 79.69 1391 THR B O 1
ATOM 4911 N N . SER B 1 206 ? -6.184 12.675 98.473 1.00 83.02 1392 SER B N 1
ATOM 4912 C CA . SER B 1 206 ? -5.111 11.761 98.861 1.00 63.18 1392 SER B CA 1
ATOM 4913 C C . SER B 1 206 ? -5.301 10.429 98.160 1.00 68.71 1392 SER B C 1
ATOM 4914 O O . SER B 1 206 ? -6.413 9.944 98.014 1.00 78.62 1392 SER B O 1
ATOM 4917 N N . ALA B 1 207 ? -4.201 9.860 97.698 1.00 68.60 1393 ALA B N 1
ATOM 4918 C CA . ALA B 1 207 ? -4.205 8.540 97.078 1.00 73.66 1393 ALA B CA 1
ATOM 4919 C C . ALA B 1 207 ? -4.978 7.530 97.941 1.00 80.69 1393 ALA B C 1
ATOM 4920 O O . ALA B 1 207 ? -4.667 7.344 99.123 1.00 82.90 1393 ALA B O 1
ATOM 4922 N N . PRO B 1 208 ? -6.004 6.923 97.356 1.00 87.62 1394 PRO B N 1
ATOM 4923 C CA . PRO B 1 208 ? -6.864 5.978 98.071 1.00 66.29 1394 PRO B CA 1
ATOM 4924 C C . PRO B 1 208 ? -6.199 4.652 98.390 1.00 83.70 1394 PRO B C 1
ATOM 4925 O O . PRO B 1 208 ? -5.304 4.216 97.682 1.00 82.63 1394 PRO B O 1
ATOM 4929 N N . GLY B 1 209 ? -6.652 4.019 99.463 1.00 108.09 1395 GLY B N 1
ATOM 4930 C CA . GLY B 1 209 ? -6.109 2.747 99.888 1.00 120.17 1395 GLY B CA 1
ATOM 4931 C C . GLY B 1 209 ? -6.659 1.602 99.077 1.00 119.72 1395 GLY B C 1
ATOM 4932 O O . GLY B 1 209 ? -7.514 1.800 98.229 1.00 108.03 1395 GLY B O 1
ATOM 4933 N N . ASP B 1 210 ? -6.162 0.400 99.336 1.00 125.41 1396 ASP B N 1
ATOM 4934 C CA . ASP B 1 210 ? -6.608 -0.780 98.611 1.00 120.30 1396 ASP B CA 1
ATOM 4935 C C . ASP B 1 210 ? -7.981 -1.196 99.107 1.00 106.49 1396 ASP B C 1
ATOM 4936 O O . ASP B 1 210 ? -8.631 -2.054 98.522 1.00 86.17 1396 ASP B O 1
ATOM 4941 N N . ASP B 1 211 ? -8.413 -0.573 100.194 1.00 105.32 1397 ASP B N 1
ATOM 4942 C CA . ASP B 1 211 ? -9.712 -0.856 100.778 1.00 95.35 1397 ASP B CA 1
ATOM 4943 C C . ASP B 1 211 ? -10.799 -0.326 99.868 1.00 90.11 1397 ASP B C 1
ATOM 4944 O O . ASP B 1 211 ? -11.852 -0.932 99.727 1.00 88.21 1397 ASP B O 1
ATOM 4949 N N . VAL B 1 212 ? -10.532 0.819 99.256 1.00 85.57 1398 VAL B N 1
ATOM 4950 C CA . VAL B 1 212 ? -11.470 1.456 98.351 1.00 72.61 1398 VAL B CA 1
ATOM 4951 C C . VAL B 1 212 ? -11.287 0.921 96.947 1.00 79.10 1398 VAL B C 1
ATOM 4952 O O . VAL B 1 212 ? -12.241 0.770 96.197 1.00 77.54 1398 VAL B O 1
ATOM 4956 N N . LYS B 1 213 ? -10.043 0.640 96.597 1.00 71.07 1399 LYS B N 1
ATOM 4957 C CA . LYS B 1 213 ? -9.717 0.132 95.279 1.00 73.68 1399 LYS B CA 1
ATOM 4958 C C . LYS B 1 213 ? -10.415 -1.183 94.981 1.00 77.87 1399 LYS B C 1
ATOM 4959 O O . LYS B 1 213 ? -10.866 -1.411 93.867 1.00 79.48 1399 LYS B O 1
ATOM 4965 N N . ASN B 1 214 ? -10.498 -2.054 95.977 1.00 97.91 1400 ASN B N 1
ATOM 4966 C CA . ASN B 1 214 ? -11.137 -3.347 95.786 1.00 97.39 1400 ASN B CA 1
ATOM 4967 C C . ASN B 1 214 ? -12.581 -3.371 96.245 1.00 100.44 1400 ASN B C 1
ATOM 4968 O O . ASN B 1 214 ? -13.099 -4.417 96.610 1.00 118.78 1400 ASN B O 1
ATOM 4973 N N . ALA B 1 215 ? -13.228 -2.214 96.226 1.00 99.40 1401 ALA B N 1
ATOM 4974 C CA . ALA B 1 215 ? -14.620 -2.118 96.627 1.00 89.08 1401 ALA B CA 1
ATOM 4975 C C . ALA B 1 215 ? -15.541 -2.284 95.429 1.00 96.17 1401 ALA B C 1
ATOM 4976 O O . ALA B 1 215 ? -15.108 -2.181 94.286 1.00 94.07 1401 ALA B O 1
ATOM 4978 N N . PRO B 1 216 ? -16.813 -2.544 95.692 1.00 106.39 1402 PRO B N 1
ATOM 4979 C CA . PRO B 1 216 ? -17.771 -2.870 94.633 1.00 113.05 1402 PRO B CA 1
ATOM 4980 C C . PRO B 1 216 ? -18.392 -1.624 94.024 1.00 101.03 1402 PRO B C 1
ATOM 4981 O O . PRO B 1 216 ? -18.757 -1.631 92.852 1.00 94.44 1402 PRO B O 1
ATOM 4985 N N . GLY B 1 217 ? -18.500 -0.568 94.820 1.00 88.21 1403 GLY B N 1
ATOM 4986 C CA . GLY B 1 217 ? -19.071 0.709 94.362 1.00 93.67 1403 GLY B CA 1
ATOM 4987 C C . GLY B 1 217 ? -18.104 1.605 93.596 1.00 90.79 1403 GLY B C 1
ATOM 4988 O O . GLY B 1 217 ? -16.915 1.327 93.544 1.00 86.33 1403 GLY B O 1
ATOM 4989 N N . GLN B 1 218 ? -18.615 2.686 93.012 1.00 77.79 1404 GLN B N 1
ATOM 4990 C CA . GLN B 1 218 ? -17.809 3.623 92.248 1.00 60.34 1404 GLN B CA 1
ATOM 4991 C C . GLN B 1 218 ? -17.451 4.834 93.081 1.00 76.26 1404 GLN B C 1
ATOM 4992 O O . GLN B 1 218 ? -18.331 5.540 93.584 1.00 74.75 1404 GLN B O 1
ATOM 4998 N N . TYR B 1 219 ? -16.160 5.096 93.227 1.00 79.49 1405 TYR B N 1
ATOM 4999 C CA . TYR B 1 219 ? -15.741 6.312 93.936 1.00 84.13 1405 TYR B CA 1
ATOM 5000 C C . TYR B 1 219 ? -14.878 7.161 93.002 1.00 76.50 1405 TYR B C 1
ATOM 5001 O O . TYR B 1 219 ? -13.980 6.630 92.328 1.00 76.88 1405 TYR B O 1
ATOM 5010 N N . ILE B 1 220 ? -15.175 8.463 92.960 1.00 69.23 1406 ILE B N 1
ATOM 5011 C CA . ILE B 1 220 ? -14.558 9.399 92.022 1.00 38.92 1406 ILE B CA 1
ATOM 5012 C C . ILE B 1 220 ? -13.835 10.532 92.720 1.00 58.37 1406 ILE B C 1
ATOM 5013 O O . ILE B 1 220 ? -14.426 11.281 93.494 1.00 61.27 1406 ILE B O 1
ATOM 5018 N N . GLN B 1 221 ? -12.554 10.664 92.416 1.00 50.70 1407 GLN B N 1
ATOM 5019 C CA . GLN B 1 221 ? -11.739 11.749 92.935 1.00 50.27 1407 GLN B CA 1
ATOM 5020 C C . GLN B 1 221 ? -11.627 12.741 91.803 1.00 62.07 1407 GLN B C 1
ATOM 5021 O O . GLN B 1 221 ? -11.410 12.359 90.630 1.00 58.93 1407 GLN B O 1
ATOM 5027 N N . CYS B 1 222 ? -11.781 14.012 92.147 1.00 52.71 1408 CYS B N 1
ATOM 5028 C CA . CYS B 1 222 ? -11.647 15.059 91.158 1.00 50.64 1408 CYS B CA 1
ATOM 5029 C C . CYS B 1 222 ? -11.066 16.353 91.724 1.00 53.72 1408 CYS B C 1
ATOM 5030 O O . CYS B 1 222 ? -11.632 16.924 92.632 1.00 63.87 1408 CYS B O 1
ATOM 5033 N N . PHE B 1 223 ? -9.956 16.817 91.165 1.00 51.23 1409 PHE B N 1
ATOM 5034 C CA . PHE B 1 223 ? -9.373 18.092 91.558 1.00 45.42 1409 PHE B CA 1
ATOM 5035 C C . PHE B 1 223 ? -8.621 18.780 90.409 1.00 55.28 1409 PHE B C 1
ATOM 5036 O O . PHE B 1 223 ? -8.269 18.158 89.422 1.00 49.79 1409 PHE B O 1
ATOM 5044 N N . THR B 1 224 ? -8.403 20.074 90.551 1.00 39.32 1410 THR B N 1
ATOM 5045 C CA . THR B 1 224 ? -7.664 20.840 89.601 1.00 38.42 1410 THR B CA 1
ATOM 5046 C C . THR B 1 224 ? -6.176 20.622 89.859 1.00 53.01 1410 THR B C 1
ATOM 5047 O O . THR B 1 224 ? -5.748 20.646 91.009 1.00 47.43 1410 THR B O 1
ATOM 5051 N N . VAL B 1 225 ? -5.391 20.451 88.790 1.00 45.88 1411 VAL B N 1
ATOM 5052 C CA . VAL B 1 225 ? -3.953 20.270 88.904 1.00 36.58 1411 VAL B CA 1
ATOM 5053 C C . VAL B 1 225 ? -3.270 21.365 88.130 1.00 33.88 1411 VAL B C 1
ATOM 5054 O O . VAL B 1 225 ? -3.860 21.948 87.254 1.00 41.02 1411 VAL B O 1
ATOM 5058 N N . GLN B 1 226 ? -2.023 21.650 88.490 1.00 44.49 1412 GLN B N 1
ATOM 5059 C CA . GLN B 1 226 ? -1.231 22.700 87.862 1.00 45.54 1412 GLN B CA 1
ATOM 5060 C C . GLN B 1 226 ? -0.254 22.183 86.766 1.00 52.30 1412 GLN B C 1
ATOM 5061 O O . GLN B 1 226 ? 0.553 21.275 87.029 1.00 51.83 1412 GLN B O 1
ATOM 5067 N N . PRO B 1 227 ? -0.341 22.735 85.528 1.00 52.65 1413 PRO B N 1
ATOM 5068 C CA . PRO B 1 227 ? 0.538 22.262 84.457 1.00 42.07 1413 PRO B CA 1
ATOM 5069 C C . PRO B 1 227 ? 1.961 22.706 84.743 1.00 53.11 1413 PRO B C 1
ATOM 5070 O O . PRO B 1 227 ? 2.178 23.720 85.424 1.00 50.42 1413 PRO B O 1
ATOM 5074 N N . VAL B 1 228 ? 2.923 21.956 84.229 1.00 40.45 1414 VAL B N 1
ATOM 5075 C CA . VAL B 1 228 ? 4.315 22.331 84.364 1.00 45.74 1414 VAL B CA 1
ATOM 5076 C C . VAL B 1 228 ? 4.917 22.660 83.000 1.00 52.92 1414 VAL B C 1
ATOM 5077 O O . VAL B 1 228 ? 4.820 21.877 82.038 1.00 56.63 1414 VAL B O 1
ATOM 5081 N N . LEU B 1 229 ? 5.595 23.790 82.923 1.00 57.44 1415 LEU B N 1
ATOM 5082 C CA . LEU B 1 229 ? 6.235 24.180 81.692 1.00 50.24 1415 LEU B CA 1
ATOM 5083 C C . LEU B 1 229 ? 7.238 23.124 81.277 1.00 55.25 1415 LEU B C 1
ATOM 5084 O O . LEU B 1 229 ? 8.171 22.832 81.995 1.00 57.48 1415 LEU B O 1
ATOM 5089 N N . ASP B 1 230 ? 7.033 22.582 80.090 1.00 78.64 1416 ASP B N 1
ATOM 5090 C CA . ASP B 1 230 ? 7.902 21.581 79.528 1.00 79.86 1416 ASP B CA 1
ATOM 5091 C C . ASP B 1 230 ? 9.070 22.381 79.033 1.00 75.81 1416 ASP B C 1
ATOM 5092 O O . ASP B 1 230 ? 8.931 23.539 78.705 1.00 75.89 1416 ASP B O 1
ATOM 5097 N N . GLU B 1 231 ? 10.234 21.771 78.978 1.00 92.15 1417 GLU B N 1
ATOM 5098 C CA . GLU B 1 231 ? 11.404 22.491 78.526 1.00 108.76 1417 GLU B CA 1
ATOM 5099 C C . GLU B 1 231 ? 11.598 22.442 77.025 1.00 94.46 1417 GLU B C 1
ATOM 5100 O O . GLU B 1 231 ? 11.661 21.386 76.428 1.00 67.71 1417 GLU B O 1
ATOM 5103 N N . HIS B 1 232 ? 11.688 23.618 76.431 1.00 90.64 1418 HIS B N 1
ATOM 5104 C CA . HIS B 1 232 ? 11.880 23.765 75.012 1.00 85.20 1418 HIS B CA 1
ATOM 5105 C C . HIS B 1 232 ? 13.244 24.369 74.873 1.00 104.53 1418 HIS B C 1
ATOM 5106 O O . HIS B 1 232 ? 13.601 25.235 75.645 1.00 122.33 1418 HIS B O 1
ATOM 5113 N N . PRO B 1 233 ? 14.014 23.914 73.898 1.00 91.08 1419 PRO B N 1
ATOM 5114 C CA . PRO B 1 233 ? 15.354 24.450 73.700 1.00 89.12 1419 PRO B CA 1
ATOM 5115 C C . PRO B 1 233 ? 15.587 25.679 72.855 1.00 82.24 1419 PRO B C 1
ATOM 5116 O O . PRO B 1 233 ? 16.621 26.328 72.926 1.00 85.88 1419 PRO B O 1
ATOM 5120 N N . ARG B 1 234 ? 14.595 25.994 72.047 1.00 84.08 1420 ARG B N 1
ATOM 5121 C CA . ARG B 1 234 ? 14.435 27.277 71.429 1.00 79.78 1420 ARG B CA 1
ATOM 5122 C C . ARG B 1 234 ? 14.570 28.377 72.452 1.00 73.45 1420 ARG B C 1
ATOM 5123 O O . ARG B 1 234 ? 15.332 29.297 72.265 1.00 68.60 1420 ARG B O 1
ATOM 5125 N N . PHE B 1 235 ? 13.828 28.284 73.539 1.00 67.76 1421 PHE B N 1
ATOM 5126 C CA . PHE B 1 235 ? 13.876 29.307 74.565 1.00 78.27 1421 PHE B CA 1
ATOM 5127 C C . PHE B 1 235 ? 14.850 29.029 75.664 1.00 76.02 1421 PHE B C 1
ATOM 5128 O O . PHE B 1 235 ? 14.803 29.683 76.682 1.00 85.54 1421 PHE B O 1
ATOM 5136 N N . LYS B 1 236 ? 15.731 28.065 75.490 1.00 86.76 1422 LYS B N 1
ATOM 5137 C CA . LYS B 1 236 ? 16.636 27.743 76.566 1.00 92.73 1422 LYS B CA 1
ATOM 5138 C C . LYS B 1 236 ? 17.460 28.856 77.197 1.00 89.46 1422 LYS B C 1
ATOM 5139 O O . LYS B 1 236 ? 17.475 28.947 78.410 1.00 99.04 1422 LYS B O 1
ATOM 5141 N N . ASN B 1 237 ? 18.119 29.728 76.474 1.00 64.35 1423 ASN B N 1
ATOM 5142 C CA . ASN B 1 237 ? 18.810 30.754 77.244 1.00 99.18 1423 ASN B CA 1
ATOM 5143 C C . ASN B 1 237 ? 18.474 32.165 76.856 1.00 101.50 1423 ASN B C 1
ATOM 5144 O O . ASN B 1 237 ? 18.908 33.117 77.474 1.00 92.09 1423 ASN B O 1
ATOM 5149 N N . LYS B 1 238 ? 17.693 32.278 75.804 1.00 107.36 1424 LYS B N 1
ATOM 5150 C CA . LYS B 1 238 ? 17.316 33.553 75.252 1.00 96.87 1424 LYS B CA 1
ATOM 5151 C C . LYS B 1 238 ? 16.293 34.249 76.107 1.00 95.47 1424 LYS B C 1
ATOM 5152 O O . LYS B 1 238 ? 15.702 33.655 76.990 1.00 78.34 1424 LYS B O 1
ATOM 5158 N N . PRO B 1 239 ? 16.115 35.529 75.857 1.00 88.29 1425 PRO B N 1
ATOM 5159 C CA . PRO B 1 239 ? 15.146 36.313 76.595 1.00 82.81 1425 PRO B CA 1
ATOM 5160 C C . PRO B 1 239 ? 13.847 36.279 75.844 1.00 79.50 1425 PRO B C 1
ATOM 5161 O O . PRO B 1 239 ? 13.721 36.963 74.853 1.00 83.15 1425 PRO B O 1
ATOM 5165 N N . VAL B 1 240 ? 12.881 35.526 76.333 1.00 67.23 1426 VAL B N 1
ATOM 5166 C CA . VAL B 1 240 ? 11.613 35.394 75.661 1.00 56.18 1426 VAL B CA 1
ATOM 5167 C C . VAL B 1 240 ? 10.560 36.166 76.381 1.00 55.55 1426 VAL B C 1
ATOM 5168 O O . VAL B 1 240 ? 10.498 36.164 77.583 1.00 50.42 1426 VAL B O 1
ATOM 5172 N N . PRO B 1 241 ? 9.739 36.849 75.617 1.00 53.19 1427 PRO B N 1
ATOM 5173 C CA . PRO B 1 241 ? 8.649 37.641 76.156 1.00 47.89 1427 PRO B CA 1
ATOM 5174 C C . PRO B 1 241 ? 7.576 36.821 76.827 1.00 54.75 1427 PRO B C 1
ATOM 5175 O O . PRO B 1 241 ? 7.165 35.805 76.327 1.00 45.78 1427 PRO B O 1
ATOM 5179 N N . ASP B 1 242 ? 7.109 37.300 77.959 1.00 62.45 1428 ASP B N 1
ATOM 5180 C CA . ASP B 1 242 ? 6.055 36.630 78.719 1.00 68.85 1428 ASP B CA 1
ATOM 5181 C C . ASP B 1 242 ? 5.005 36.120 77.781 1.00 59.72 1428 ASP B C 1
ATOM 5182 O O . ASP B 1 242 ? 4.697 34.935 77.726 1.00 51.96 1428 ASP B O 1
ATOM 5187 N N . GLN B 1 243 ? 4.477 37.068 77.027 1.00 56.74 1429 GLN B N 1
ATOM 5188 C CA . GLN B 1 243 ? 3.464 36.838 76.043 1.00 51.69 1429 GLN B CA 1
ATOM 5189 C C . GLN B 1 243 ? 3.645 35.510 75.285 1.00 56.15 1429 GLN B C 1
ATOM 5190 O O . GLN B 1 243 ? 2.693 34.799 75.074 1.00 58.72 1429 GLN B O 1
ATOM 5196 N N . ILE B 1 244 ? 4.848 35.135 74.896 1.00 56.96 1430 ILE B N 1
ATOM 5197 C CA . ILE B 1 244 ? 4.953 33.943 74.082 1.00 44.24 1430 ILE B CA 1
ATOM 5198 C C . ILE B 1 244 ? 5.491 32.768 74.867 1.00 44.06 1430 ILE B C 1
ATOM 5199 O O . ILE B 1 244 ? 5.611 31.676 74.337 1.00 73.24 1430 ILE B O 1
ATOM 5204 N N . ILE B 1 245 ? 5.818 32.974 76.131 1.00 52.99 1431 ILE B N 1
ATOM 5205 C CA . ILE B 1 245 ? 6.357 31.888 76.952 1.00 47.42 1431 ILE B CA 1
ATOM 5206 C C . ILE B 1 245 ? 5.257 31.335 77.843 1.00 54.94 1431 ILE B C 1
ATOM 5207 O O . ILE B 1 245 ? 5.203 30.152 78.145 1.00 58.35 1431 ILE B O 1
ATOM 5212 N N . ASN B 1 246 ? 4.366 32.218 78.258 1.00 65.41 1432 ASN B N 1
ATOM 5213 C CA . ASN B 1 246 ? 3.274 31.831 79.123 1.00 45.58 1432 ASN B CA 1
ATOM 5214 C C . ASN B 1 246 ? 2.415 30.784 78.488 1.00 67.24 1432 ASN B C 1
ATOM 5215 O O . ASN B 1 246 ? 1.948 29.869 79.161 1.00 84.11 1432 ASN B O 1
ATOM 5220 N N . PHE B 1 247 ? 2.191 30.914 77.190 1.00 58.26 1433 PHE B N 1
ATOM 5221 C CA . PHE B 1 247 ? 1.376 29.961 76.490 1.00 40.72 1433 PHE B CA 1
ATOM 5222 C C . PHE B 1 247 ? 1.869 28.551 76.699 1.00 49.56 1433 PHE B C 1
ATOM 5223 O O . PHE B 1 247 ? 1.062 27.625 76.746 1.00 50.39 1433 PHE B O 1
ATOM 5231 N N . TYR B 1 248 ? 3.179 28.363 76.811 1.00 42.84 1434 TYR B N 1
ATOM 5232 C CA . TYR B 1 248 ? 3.720 26.992 76.912 1.00 54.35 1434 TYR B CA 1
ATOM 5233 C C . TYR B 1 248 ? 3.578 26.444 78.312 1.00 47.19 1434 TYR B C 1
ATOM 5234 O O . TYR B 1 248 ? 3.733 25.247 78.513 1.00 49.15 1434 TYR B O 1
ATOM 5243 N N . LYS B 1 249 ? 3.315 27.327 79.261 1.00 41.06 1435 LYS B N 1
ATOM 5244 C CA . LYS B 1 249 ? 3.116 26.935 80.639 1.00 34.65 1435 LYS B CA 1
ATOM 5245 C C . LYS B 1 249 ? 1.844 26.106 80.798 1.00 49.55 1435 LYS B C 1
ATOM 5246 O O . LYS B 1 249 ? 1.808 25.158 81.570 1.00 65.71 1435 LYS B O 1
ATOM 5252 N N . SER B 1 250 ? 0.796 26.484 80.073 1.00 47.62 1436 SER B N 1
ATOM 5253 C CA . SER B 1 250 ? -0.488 25.789 80.137 1.00 41.35 1436 SER B CA 1
ATOM 5254 C C . SER B 1 250 ? -0.889 24.928 78.929 1.00 43.80 1436 SER B C 1
ATOM 5255 O O . SER B 1 250 ? -2.008 24.436 78.884 1.00 49.48 1436 SER B O 1
ATOM 5258 N N . ASN B 1 251 ? -0.005 24.748 77.955 1.00 42.33 1437 ASN B N 1
ATOM 5259 C CA . ASN B 1 251 ? -0.343 23.966 76.752 1.00 46.01 1437 ASN B CA 1
ATOM 5260 C C . ASN B 1 251 ? 0.880 23.180 76.301 1.00 46.37 1437 ASN B C 1
ATOM 5261 O O . ASN B 1 251 ? 2.019 23.596 76.532 1.00 45.25 1437 ASN B O 1
ATOM 5266 N N . TYR B 1 252 ? 0.678 22.054 75.636 1.00 40.91 1438 TYR B N 1
ATOM 5267 C CA . TYR B 1 252 ? 1.813 21.251 75.253 1.00 40.53 1438 TYR B CA 1
ATOM 5268 C C . TYR B 1 252 ? 2.444 20.636 76.474 1.00 41.80 1438 TYR B C 1
ATOM 5269 O O . TYR B 1 252 ? 3.640 20.453 76.529 1.00 50.62 1438 TYR B O 1
ATOM 5278 N N . VAL B 1 253 ? 1.647 20.329 77.478 1.00 57.76 1439 VAL B N 1
ATOM 5279 C CA . VAL B 1 253 ? 2.188 19.914 78.749 1.00 43.34 1439 VAL B CA 1
ATOM 5280 C C . VAL B 1 253 ? 1.847 18.476 78.976 1.00 41.96 1439 VAL B C 1
ATOM 5281 O O . VAL B 1 253 ? 0.845 17.991 78.477 1.00 39.33 1439 VAL B O 1
ATOM 5285 N N . GLN B 1 254 ? 2.731 17.804 79.707 1.00 51.27 1440 GLN B N 1
ATOM 5286 C CA . GLN B 1 254 ? 2.660 16.390 79.987 1.00 33.54 1440 GLN B CA 1
ATOM 5287 C C . GLN B 1 254 ? 2.795 16.150 81.492 1.00 55.52 1440 GLN B C 1
ATOM 5288 O O . GLN B 1 254 ? 2.425 15.076 81.985 1.00 38.64 1440 GLN B O 1
ATOM 5294 N N . ARG B 1 255 ? 3.329 17.138 82.227 1.00 43.95 1441 ARG B N 1
ATOM 5295 C CA . ARG B 1 255 ? 3.501 17.004 83.666 1.00 39.37 1441 ARG B CA 1
ATOM 5296 C C . ARG B 1 255 ? 2.610 17.940 84.477 1.00 48.07 1441 ARG B C 1
ATOM 5297 O O . ARG B 1 255 ? 2.416 19.110 84.093 1.00 49.79 1441 ARG B O 1
ATOM 5305 N N . PHE B 1 256 ? 2.054 17.434 85.584 1.00 40.24 1442 PHE B N 1
ATOM 5306 C CA . PHE B 1 256 ? 1.164 18.242 86.432 1.00 45.30 1442 PHE B CA 1
ATOM 5307 C C . PHE B 1 256 ? 1.375 18.103 87.946 1.00 45.86 1442 PHE B C 1
ATOM 5308 O O . PHE B 1 256 ? 1.817 17.064 88.403 1.00 49.73 1442 PHE B O 1
ATOM 5316 N N . HIS B 1 257 ? 1.024 19.154 88.694 1.00 48.43 1443 HIS B N 1
ATOM 5317 C CA . HIS B 1 257 ? 1.227 19.246 90.139 1.00 38.87 1443 HIS B CA 1
ATOM 5318 C C . HIS B 1 257 ? -0.090 19.421 90.858 1.00 52.41 1443 HIS B C 1
ATOM 5319 O O . HIS B 1 257 ? -0.980 20.152 90.401 1.00 51.03 1443 HIS B O 1
ATOM 5326 N N . TYR B 1 258 ? -0.215 18.779 92.013 1.00 51.92 1444 TYR B N 1
ATOM 5327 C CA . TYR B 1 258 ? -1.240 19.188 92.997 1.00 51.56 1444 TYR B CA 1
ATOM 5328 C C . TYR B 1 258 ? -0.588 19.440 94.330 1.00 48.42 1444 TYR B C 1
ATOM 5329 O O . TYR B 1 258 ? 0.115 18.586 94.840 1.00 44.82 1444 TYR B O 1
ATOM 5338 N N . SER B 1 259 ? -0.815 20.596 94.904 1.00 42.34 1445 SER B N 1
ATOM 5339 C CA . SER B 1 259 ? -0.178 20.874 96.170 1.00 46.45 1445 SER B CA 1
ATOM 5340 C C . SER B 1 259 ? -1.205 20.926 97.298 1.00 53.39 1445 SER B C 1
ATOM 5341 O O . SER B 1 259 ? -2.222 21.558 97.164 1.00 47.04 1445 SER B O 1
ATOM 5344 N N . ARG B 1 260 ? -0.921 20.270 98.413 1.00 53.85 1446 ARG B N 1
ATOM 5345 C CA . ARG B 1 260 ? -1.832 20.307 99.546 1.00 56.76 1446 ARG B CA 1
ATOM 5346 C C . ARG B 1 260 ? -1.057 20.743 100.776 1.00 63.59 1446 ARG B C 1
ATOM 5347 O O . ARG B 1 260 ? 0.100 20.378 100.947 1.00 53.69 1446 ARG B O 1
ATOM 5355 N N . PRO B 1 261 ? -1.693 21.533 101.628 1.00 63.38 1447 PRO B N 1
ATOM 5356 C CA . PRO B 1 261 ? -1.026 22.031 102.826 1.00 67.17 1447 PRO B CA 1
ATOM 5357 C C . PRO B 1 261 ? -1.311 21.173 104.039 1.00 66.99 1447 PRO B C 1
ATOM 5358 O O . PRO B 1 261 ? -2.466 20.908 104.355 1.00 65.94 1447 PRO B O 1
ATOM 5362 N N . VAL B 1 262 ? -0.251 20.739 104.708 1.00 86.32 1448 VAL B N 1
ATOM 5363 C CA . VAL B 1 262 ? -0.386 19.932 105.903 1.00 81.28 1448 VAL B CA 1
ATOM 5364 C C . VAL B 1 262 ? 0.389 20.583 107.036 1.00 88.52 1448 VAL B C 1
ATOM 5365 O O . VAL B 1 262 ? 1.562 20.907 106.882 1.00 88.16 1448 VAL B O 1
ATOM 5369 N N . ARG B 1 263 ? -0.264 20.769 108.175 1.00 97.65 1449 ARG B N 1
ATOM 5370 C CA . ARG B 1 263 ? 0.405 21.364 109.334 1.00 95.71 1449 ARG B CA 1
ATOM 5371 C C . ARG B 1 263 ? 1.123 20.232 110.089 1.00 93.37 1449 ARG B C 1
ATOM 5372 O O . ARG B 1 263 ? 0.540 19.149 110.274 1.00 107.17 1449 ARG B O 1
ATOM 5374 N N . ARG B 1 264 ? 2.379 20.461 110.497 1.00 79.31 1450 ARG B N 1
ATOM 5375 C CA . ARG B 1 264 ? 3.156 19.402 111.180 1.00 95.55 1450 ARG B CA 1
ATOM 5376 C C . ARG B 1 264 ? 3.072 19.356 112.733 1.00 114.48 1450 ARG B C 1
ATOM 5377 O O . ARG B 1 264 ? 2.989 18.252 113.332 1.00 98.22 1450 ARG B O 1
ATOM 5381 N N . GLY B 1 265 ? 3.065 20.527 113.371 1.00 106.09 1451 GLY B N 1
ATOM 5382 C CA . GLY B 1 265 ? 2.812 20.600 114.808 1.00 88.41 1451 GLY B CA 1
ATOM 5383 C C . GLY B 1 265 ? 3.442 21.855 115.354 1.00 130.54 1451 GLY B C 1
ATOM 5384 O O . GLY B 1 265 ? 4.134 22.564 114.607 1.00 162.30 1451 GLY B O 1
ATOM 5385 N N . THR B 1 266 ? 3.227 22.133 116.646 1.00 135.60 1452 THR B N 1
ATOM 5386 C CA . THR B 1 266 ? 3.579 23.456 117.250 1.00 134.35 1452 THR B CA 1
ATOM 5387 C C . THR B 1 266 ? 2.966 24.701 116.506 1.00 100.25 1452 THR B C 1
ATOM 5388 O O . THR B 1 266 ? 3.660 25.723 116.326 1.00 83.05 1452 THR B O 1
ATOM 5392 N N . VAL B 1 267 ? 1.710 24.570 116.098 1.00 88.23 1453 VAL B N 1
ATOM 5393 C CA . VAL B 1 267 ? 1.010 25.626 115.396 1.00 100.88 1453 VAL B CA 1
ATOM 5394 C C . VAL B 1 267 ? 1.011 26.901 116.213 1.00 113.78 1453 VAL B C 1
ATOM 5395 O O . VAL B 1 267 ? 0.854 26.871 117.431 1.00 133.17 1453 VAL B O 1
ATOM 5399 N N . ASP B 1 268 ? 1.187 28.026 115.534 1.00 98.33 1454 ASP B N 1
ATOM 5400 C CA . ASP B 1 268 ? 1.195 29.312 116.201 1.00 95.07 1454 ASP B CA 1
ATOM 5401 C C . ASP B 1 268 ? -0.005 30.115 115.736 1.00 100.38 1454 ASP B C 1
ATOM 5402 O O . ASP B 1 268 ? -0.259 30.231 114.540 1.00 95.13 1454 ASP B O 1
ATOM 5407 N N . PRO B 1 269 ? -0.746 30.667 116.685 1.00 116.66 1455 PRO B N 1
ATOM 5408 C CA . PRO B 1 269 ? -1.926 31.463 116.354 1.00 111.92 1455 PRO B CA 1
ATOM 5409 C C . PRO B 1 269 ? -1.514 32.750 115.663 1.00 99.22 1455 PRO B C 1
ATOM 5410 O O . PRO B 1 269 ? -2.351 33.446 115.095 1.00 115.78 1455 PRO B O 1
ATOM 5414 N N . GLU B 1 270 ? -0.224 33.058 115.714 1.00 101.40 1456 GLU B N 1
ATOM 5415 C CA . GLU B 1 270 ? 0.294 34.268 115.093 1.00 123.41 1456 GLU B CA 1
ATOM 5416 C C . GLU B 1 270 ? 0.658 34.055 113.632 1.00 114.02 1456 GLU B C 1
ATOM 5417 O O . GLU B 1 270 ? 0.176 34.776 112.764 1.00 114.28 1456 GLU B O 1
ATOM 5423 N N . ASN B 1 271 ? 1.504 33.071 113.351 1.00 101.65 1457 ASN B N 1
ATOM 5424 C CA . ASN B 1 271 ? 1.879 32.810 111.966 1.00 96.81 1457 ASN B CA 1
ATOM 5425 C C . ASN B 1 271 ? 1.893 31.332 111.577 1.00 94.67 1457 ASN B C 1
ATOM 5426 O O . ASN B 1 271 ? 2.833 30.595 111.851 1.00 85.48 1457 ASN B O 1
ATOM 5431 N N . GLU B 1 272 ? 0.808 30.931 110.931 1.00 96.66 1458 GLU B N 1
ATOM 5432 C CA . GLU B 1 272 ? 0.582 29.593 110.456 1.00 85.20 1458 GLU B CA 1
ATOM 5433 C C . GLU B 1 272 ? 1.659 29.136 109.526 1.00 73.88 1458 GLU B C 1
ATOM 5434 O O . GLU B 1 272 ? 1.909 27.963 109.368 1.00 76.16 1458 GLU B O 1
ATOM 5440 N N . PHE B 1 273 ? 2.290 30.093 108.893 1.00 75.60 1459 PHE B N 1
ATOM 5441 C CA . PHE B 1 273 ? 3.328 29.815 107.933 1.00 87.67 1459 PHE B CA 1
ATOM 5442 C C . PHE B 1 273 ? 4.529 29.064 108.459 1.00 85.60 1459 PHE B C 1
ATOM 5443 O O . PHE B 1 273 ? 5.085 28.238 107.762 1.00 80.54 1459 PHE B O 1
ATOM 5451 N N . ALA B 1 274 ? 4.936 29.350 109.679 1.00 84.20 1460 ALA B N 1
ATOM 5452 C CA . ALA B 1 274 ? 6.095 28.681 110.244 1.00 77.75 1460 ALA B CA 1
ATOM 5453 C C . ALA B 1 274 ? 5.886 27.171 110.261 1.00 72.78 1460 ALA B C 1
ATOM 5454 O O . ALA B 1 274 ? 6.811 26.405 110.012 1.00 69.02 1460 ALA B O 1
ATOM 5456 N N . SER B 1 275 ? 4.665 26.754 110.570 1.00 62.82 1461 SER B N 1
ATOM 5457 C CA . SER B 1 275 ? 4.322 25.339 110.655 1.00 68.32 1461 SER B CA 1
ATOM 5458 C C . SER B 1 275 ? 3.661 24.724 109.424 1.00 79.37 1461 SER B C 1
ATOM 5459 O O . SER B 1 275 ? 3.248 23.571 109.470 1.00 87.43 1461 SER B O 1
ATOM 5462 N N . MET B 1 276 ? 3.541 25.468 108.332 1.00 85.53 1462 MET B N 1
ATOM 5463 C CA . MET B 1 276 ? 2.878 24.909 107.158 1.00 85.88 1462 MET B CA 1
ATOM 5464 C C . MET B 1 276 ? 3.800 24.257 106.137 1.00 82.61 1462 MET B C 1
ATOM 5465 O O . MET B 1 276 ? 4.676 24.898 105.568 1.00 81.52 1462 MET B O 1
ATOM 5470 N N . TRP B 1 277 ? 3.561 22.971 105.904 1.00 75.41 1463 TRP B N 1
ATOM 5471 C CA . TRP B 1 277 ? 4.317 22.169 104.934 1.00 72.50 1463 TRP B CA 1
ATOM 5472 C C . TRP B 1 277 ? 3.438 21.889 103.727 1.00 69.66 1463 TRP B C 1
ATOM 5473 O O . TRP B 1 277 ? 2.226 21.939 103.823 1.00 82.23 1463 TRP B O 1
ATOM 5484 N N . ILE B 1 278 ? 4.028 21.606 102.583 1.00 55.91 1464 ILE B N 1
ATOM 5485 C CA . ILE B 1 278 ? 3.212 21.204 101.454 1.00 48.31 1464 ILE B CA 1
ATOM 5486 C C . ILE B 1 278 ? 3.541 19.811 100.969 1.00 51.38 1464 ILE B C 1
ATOM 5487 O O . ILE B 1 278 ? 4.700 19.507 100.678 1.00 46.27 1464 ILE B O 1
ATOM 5492 N N . GLU B 1 279 ? 2.511 18.973 100.869 1.00 42.34 1465 GLU B N 1
ATOM 5493 C CA . GLU B 1 279 ? 2.643 17.719 100.148 1.00 50.22 1465 GLU B CA 1
ATOM 5494 C C . GLU B 1 279 ? 2.314 17.998 98.693 1.00 62.73 1465 GLU B C 1
ATOM 5495 O O . GLU B 1 279 ? 1.230 18.503 98.392 1.00 51.53 1465 GLU B O 1
ATOM 5498 N N . ARG B 1 280 ? 3.243 17.693 97.794 1.00 53.59 1466 ARG B N 1
ATOM 5499 C CA . ARG B 1 280 ? 3.019 17.949 96.377 1.00 42.57 1466 ARG B CA 1
ATOM 5500 C C . ARG B 1 280 ? 3.074 16.685 95.592 1.00 56.97 1466 ARG B C 1
ATOM 5501 O O . ARG B 1 280 ? 4.078 15.972 95.638 1.00 66.97 1466 ARG B O 1
ATOM 5509 N N . THR B 1 281 ? 2.007 16.424 94.849 1.00 47.35 1467 THR B N 1
ATOM 5510 C CA . THR B 1 281 ? 1.913 15.244 94.001 1.00 42.14 1467 THR B CA 1
ATOM 5511 C C . THR B 1 281 ? 2.190 15.621 92.581 1.00 44.14 1467 THR B C 1
ATOM 5512 O O . THR B 1 281 ? 1.802 16.696 92.163 1.00 45.30 1467 THR B O 1
ATOM 5516 N N . SER B 1 282 ? 2.866 14.730 91.855 1.00 56.26 1468 SER B N 1
ATOM 5517 C CA . SER B 1 282 ? 3.192 14.926 90.460 1.00 49.42 1468 SER B CA 1
ATOM 5518 C C . SER B 1 282 ? 2.475 13.876 89.672 1.00 48.05 1468 SER B C 1
ATOM 5519 O O . SER B 1 282 ? 2.431 12.753 90.082 1.00 50.94 1468 SER B O 1
ATOM 5522 N N . PHE B 1 283 ? 1.893 14.261 88.540 1.00 56.84 1469 PHE B N 1
ATOM 5523 C CA . PHE B 1 283 ? 1.284 13.305 87.588 1.00 57.68 1469 PHE B CA 1
ATOM 5524 C C . PHE B 1 283 ? 1.909 13.521 86.255 1.00 52.75 1469 PHE B C 1
ATOM 5525 O O . PHE B 1 283 ? 2.051 14.677 85.846 1.00 65.11 1469 PHE B O 1
ATOM 5533 N N . VAL B 1 284 ? 2.291 12.426 85.588 1.00 50.87 1470 VAL B N 1
ATOM 5534 C CA . VAL B 1 284 ? 2.833 12.483 84.240 1.00 44.14 1470 VAL B CA 1
ATOM 5535 C C . VAL B 1 284 ? 1.928 11.670 83.356 1.00 50.39 1470 VAL B C 1
ATOM 5536 O O . VAL B 1 284 ? 1.680 10.494 83.673 1.00 46.00 1470 VAL B O 1
ATOM 5540 N N . THR B 1 285 ? 1.414 12.282 82.276 1.00 38.23 1471 THR B N 1
ATOM 5541 C CA . THR B 1 285 ? 0.528 11.566 81.356 1.00 34.75 1471 THR B CA 1
ATOM 5542 C C . THR B 1 285 ? 1.384 10.917 80.311 1.00 43.79 1471 THR B C 1
ATOM 5543 O O . THR B 1 285 ? 2.539 11.273 80.152 1.00 42.49 1471 THR B O 1
ATOM 5547 N N . ALA B 1 286 ? 0.824 9.950 79.602 1.00 55.58 1472 ALA B N 1
ATOM 5548 C CA . ALA B 1 286 ? 1.582 9.240 78.590 1.00 46.22 1472 ALA B CA 1
ATOM 5549 C C . ALA B 1 286 ? 1.782 10.095 77.348 1.00 52.60 1472 ALA B C 1
ATOM 5550 O O . ALA B 1 286 ? 2.750 9.912 76.650 1.00 40.57 1472 ALA B O 1
ATOM 5552 N N . TYR B 1 287 ? 0.859 11.016 77.073 1.00 48.67 1473 TYR B N 1
ATOM 5553 C CA . TYR B 1 287 ? 1.003 11.933 75.958 1.00 42.25 1473 TYR B CA 1
ATOM 5554 C C . TYR B 1 287 ? 0.764 13.345 76.431 1.00 61.13 1473 TYR B C 1
ATOM 5555 O O . TYR B 1 287 ? 0.090 13.540 77.443 1.00 69.18 1473 TYR B O 1
ATOM 5564 N N . LYS B 1 288 ? 1.332 14.322 75.723 1.00 44.23 1474 LYS B N 1
ATOM 5565 C CA . LYS B 1 288 ? 1.090 15.734 75.988 1.00 30.21 1474 LYS B CA 1
ATOM 5566 C C . LYS B 1 288 ? -0.330 16.133 75.684 1.00 40.81 1474 LYS B C 1
ATOM 5567 O O . LYS B 1 288 ? -1.002 15.497 74.877 1.00 45.75 1474 LYS B O 1
ATOM 5573 N N . LEU B 1 289 ? -0.771 17.196 76.342 1.00 34.50 1475 LEU B N 1
ATOM 5574 C CA . LEU B 1 289 ? -2.033 17.866 76.014 1.00 36.49 1475 LEU B CA 1
ATOM 5575 C C . LEU B 1 289 ? -1.727 19.239 75.486 1.00 43.79 1475 LEU B C 1
ATOM 5576 O O . LEU B 1 289 ? -0.889 19.944 76.062 1.00 33.14 1475 LEU B O 1
ATOM 5581 N N . PRO B 1 290 ? -2.404 19.648 74.401 1.00 40.73 1476 PRO B N 1
ATOM 5582 C CA . PRO B 1 290 ? -3.506 19.025 73.710 1.00 43.55 1476 PRO B CA 1
ATOM 5583 C C . PRO B 1 290 ? -3.045 17.892 72.793 1.00 48.84 1476 PRO B C 1
ATOM 5584 O O . PRO B 1 290 ? -1.910 17.855 72.345 1.00 52.55 1476 PRO B O 1
ATOM 5588 N N . GLY B 1 291 ? -3.951 16.982 72.494 1.00 41.30 1477 GLY B N 1
ATOM 5589 C CA . GLY B 1 291 ? -3.679 15.958 71.512 1.00 30.57 1477 GLY B CA 1
ATOM 5590 C C . GLY B 1 291 ? -4.968 15.454 70.915 1.00 31.78 1477 GLY B C 1
ATOM 5591 O O . GLY B 1 291 ? -5.914 16.194 70.693 1.00 46.05 1477 GLY B O 1
ATOM 5592 N N . ILE B 1 292 ? -4.982 14.167 70.677 1.00 51.72 1478 ILE B N 1
ATOM 5593 C CA . ILE B 1 292 ? -6.052 13.484 69.980 1.00 57.57 1478 ILE B CA 1
ATOM 5594 C C . ILE B 1 292 ? -7.308 13.340 70.873 1.00 59.37 1478 ILE B C 1
ATOM 5595 O O . ILE B 1 292 ? -8.415 13.039 70.355 1.00 55.30 1478 ILE B O 1
ATOM 5600 N N . LEU B 1 293 ? -7.135 13.513 72.194 1.00 50.12 1479 LEU B N 1
ATOM 5601 C CA . LEU B 1 293 ? -8.248 13.491 73.111 1.00 31.12 1479 LEU B CA 1
ATOM 5602 C C . LEU B 1 293 ? -8.126 14.595 74.115 1.00 53.50 1479 LEU B C 1
ATOM 5603 O O . LEU B 1 293 ? -7.108 15.257 74.189 1.00 53.05 1479 LEU B O 1
ATOM 5608 N N . ARG B 1 294 ? -9.183 14.839 74.880 1.00 53.67 1480 ARG B N 1
ATOM 5609 C CA . ARG B 1 294 ? -9.139 15.887 75.899 1.00 39.41 1480 ARG B CA 1
ATOM 5610 C C . ARG B 1 294 ? -8.542 15.308 77.182 1.00 54.07 1480 ARG B C 1
ATOM 5611 O O . ARG B 1 294 ? -8.361 16.038 78.159 1.00 44.05 1480 ARG B O 1
ATOM 5619 N N . TRP B 1 295 ? -8.251 14.010 77.202 1.00 35.32 1481 TRP B N 1
ATOM 5620 C CA . TRP B 1 295 ? -7.734 13.364 78.413 1.00 58.38 1481 TRP B CA 1
ATOM 5621 C C . TRP B 1 295 ? -6.743 12.269 78.092 1.00 43.49 1481 TRP B C 1
ATOM 5622 O O . TRP B 1 295 ? -6.875 11.545 77.088 1.00 50.98 1481 TRP B O 1
ATOM 5633 N N . PHE B 1 296 ? -5.745 12.140 78.955 1.00 47.25 1482 PHE B N 1
ATOM 5634 C CA . PHE B 1 296 ? -4.793 11.048 78.860 1.00 47.10 1482 PHE B CA 1
ATOM 5635 C C . PHE B 1 296 ? -4.560 10.469 80.228 1.00 37.93 1482 PHE B C 1
ATOM 5636 O O . PHE B 1 296 ? -4.594 11.163 81.211 1.00 57.55 1482 PHE B O 1
ATOM 5644 N N . GLU B 1 297 ? -4.360 9.175 80.294 1.00 49.71 1483 GLU B N 1
ATOM 5645 C CA . GLU B 1 297 ? -4.224 8.481 81.567 1.00 46.54 1483 GLU B CA 1
ATOM 5646 C C . GLU B 1 297 ? -2.914 8.816 82.210 1.00 55.67 1483 GLU B C 1
ATOM 5647 O O . GLU B 1 297 ? -1.905 8.905 81.537 1.00 61.98 1483 GLU B O 1
ATOM 5653 N N . VAL B 1 298 ? -2.922 8.998 83.519 1.00 60.49 1484 VAL B N 1
ATOM 5654 C CA . VAL B 1 298 ? -1.674 9.269 84.240 1.00 52.43 1484 VAL B CA 1
ATOM 5655 C C . VAL B 1 298 ? -0.874 7.990 84.259 1.00 49.61 1484 VAL B C 1
ATOM 5656 O O . VAL B 1 298 ? -1.402 6.938 84.567 1.00 51.50 1484 VAL B O 1
ATOM 5660 N N . VAL B 1 299 ? 0.397 8.060 83.931 1.00 50.15 1485 VAL B N 1
ATOM 5661 C CA . VAL B 1 299 ? 1.167 6.833 83.889 1.00 55.17 1485 VAL B CA 1
ATOM 5662 C C . VAL B 1 299 ? 2.200 6.735 85.029 1.00 53.93 1485 VAL B C 1
ATOM 5663 O O . VAL B 1 299 ? 2.742 5.672 85.331 1.00 52.26 1485 VAL B O 1
ATOM 5667 N N . HIS B 1 300 ? 2.464 7.866 85.657 1.00 52.71 1486 HIS B N 1
ATOM 5668 C CA . HIS B 1 300 ? 3.388 7.940 86.768 1.00 55.28 1486 HIS B CA 1
ATOM 5669 C C . HIS B 1 300 ? 2.978 9.028 87.751 1.00 65.21 1486 HIS B C 1
ATOM 5670 O O . HIS B 1 300 ? 2.579 10.136 87.387 1.00 69.11 1486 HIS B O 1
ATOM 5677 N N . MET B 1 301 ? 3.041 8.676 89.030 1.00 69.45 1487 MET B N 1
ATOM 5678 C CA . MET B 1 301 ? 2.693 9.581 90.118 1.00 59.37 1487 MET B CA 1
ATOM 5679 C C . MET B 1 301 ? 3.798 9.638 91.157 1.00 55.61 1487 MET B C 1
ATOM 5680 O O . MET B 1 301 ? 4.305 8.610 91.584 1.00 77.19 1487 MET B O 1
ATOM 5685 N N . SER B 1 302 ? 4.165 10.841 91.571 1.00 56.38 1488 SER B N 1
ATOM 5686 C CA . SER B 1 302 ? 5.202 11.004 92.573 1.00 52.41 1488 SER B CA 1
ATOM 5687 C C . SER B 1 302 ? 4.799 12.069 93.571 1.00 63.07 1488 SER B C 1
ATOM 5688 O O . SER B 1 302 ? 4.033 12.969 93.252 1.00 62.41 1488 SER B O 1
ATOM 5691 N N . GLN B 1 303 ? 5.314 11.955 94.786 1.00 81.26 1489 GLN B N 1
ATOM 5692 C CA . GLN B 1 303 ? 5.021 12.922 95.829 1.00 68.84 1489 GLN B CA 1
ATOM 5693 C C . GLN B 1 303 ? 6.303 13.426 96.467 1.00 46.68 1489 GLN B C 1
ATOM 5694 O O . GLN B 1 303 ? 7.191 12.644 96.787 1.00 60.70 1489 GLN B O 1
ATOM 5700 N N . THR B 1 304 ? 6.395 14.736 96.649 1.00 64.27 1490 THR B N 1
ATOM 5701 C CA . THR B 1 304 ? 7.532 15.326 97.255 1.00 61.06 1490 THR B CA 1
ATOM 5702 C C . THR B 1 304 ? 6.998 16.273 98.271 1.00 59.29 1490 THR B C 1
ATOM 5703 O O . THR B 1 304 ? 5.958 16.841 98.119 1.00 57.17 1490 THR B O 1
ATOM 5707 N N . THR B 1 305 ? 7.739 16.457 99.356 1.00 77.49 1491 THR B N 1
ATOM 5708 C CA . THR B 1 305 ? 7.314 17.356 100.428 1.00 72.71 1491 THR B CA 1
ATOM 5709 C C . THR B 1 305 ? 8.173 18.610 100.523 1.00 59.12 1491 THR B C 1
ATOM 5710 O O . THR B 1 305 ? 9.396 18.535 100.499 1.00 64.06 1491 THR B O 1
ATOM 5714 N N . ILE B 1 306 ? 7.521 19.764 100.629 1.00 50.95 1492 ILE B N 1
ATOM 5715 C CA . ILE B 1 306 ? 8.228 21.038 100.724 1.00 64.19 1492 ILE B CA 1
ATOM 5716 C C . ILE B 1 306 ? 8.039 21.746 102.067 1.00 60.36 1492 ILE B C 1
ATOM 5717 O O . ILE B 1 306 ? 6.921 21.930 102.535 1.00 56.51 1492 ILE B O 1
ATOM 5722 N N . SER B 1 307 ? 9.156 22.133 102.675 1.00 66.44 1493 SER B N 1
ATOM 5723 C CA . SER B 1 307 ? 9.176 22.819 103.968 1.00 71.71 1493 SER B CA 1
ATOM 5724 C C . SER B 1 307 ? 8.710 24.270 103.948 1.00 58.12 1493 SER B C 1
ATOM 5725 O O . SER B 1 307 ? 8.857 24.964 102.950 1.00 67.92 1493 SER B O 1
ATOM 5728 N N . PRO B 1 308 ? 8.150 24.726 105.063 1.00 72.54 1494 PRO B N 1
ATOM 5729 C CA . PRO B 1 308 ? 7.681 26.089 105.153 1.00 64.65 1494 PRO B CA 1
ATOM 5730 C C . PRO B 1 308 ? 8.671 27.046 104.538 1.00 65.74 1494 PRO B C 1
ATOM 5731 O O . PRO B 1 308 ? 8.241 28.010 103.904 1.00 64.12 1494 PRO B O 1
ATOM 5735 N N . LEU B 1 309 ? 9.970 26.785 104.702 1.00 69.74 1495 LEU B N 1
ATOM 5736 C CA . LEU B 1 309 ? 10.980 27.662 104.119 1.00 70.86 1495 LEU B CA 1
ATOM 5737 C C . LEU B 1 309 ? 10.899 27.658 102.590 1.00 78.60 1495 LEU B C 1
ATOM 5738 O O . LEU B 1 309 ? 10.842 28.719 101.952 1.00 65.57 1495 LEU B O 1
ATOM 5743 N N . GLU B 1 310 ? 10.877 26.451 102.023 1.00 79.75 1496 GLU B N 1
ATOM 5744 C CA . GLU B 1 310 ? 10.870 26.245 100.584 1.00 52.59 1496 GLU B CA 1
ATOM 5745 C C . GLU B 1 310 ? 9.622 26.848 100.010 1.00 62.99 1496 GLU B C 1
ATOM 5746 O O . GLU B 1 310 ? 9.635 27.401 98.911 1.00 65.42 1496 GLU B O 1
ATOM 5752 N N . ASN B 1 311 ? 8.552 26.758 100.788 1.00 47.01 1497 ASN B N 1
ATOM 5753 C CA . ASN B 1 311 ? 7.267 27.323 100.450 1.00 58.69 1497 ASN B CA 1
ATOM 5754 C C . ASN B 1 311 ? 7.226 28.827 100.455 1.00 61.13 1497 ASN B C 1
ATOM 5755 O O . ASN B 1 311 ? 6.638 29.462 99.595 1.00 52.13 1497 ASN B O 1
ATOM 5760 N N . ALA B 1 312 ? 7.827 29.400 101.472 1.00 58.50 1498 ALA B N 1
ATOM 5761 C CA . ALA B 1 312 ? 7.959 30.834 101.538 1.00 63.47 1498 ALA B CA 1
ATOM 5762 C C . ALA B 1 312 ? 8.653 31.311 100.272 1.00 67.54 1498 ALA B C 1
ATOM 5763 O O . ALA B 1 312 ? 8.256 32.313 99.687 1.00 59.86 1498 ALA B O 1
ATOM 5765 N N . ILE B 1 313 ? 9.676 30.576 99.844 1.00 59.89 1499 ILE B N 1
ATOM 5766 C CA . ILE B 1 313 ? 10.460 30.981 98.685 1.00 66.02 1499 ILE B CA 1
ATOM 5767 C C . ILE B 1 313 ? 9.660 30.994 97.387 1.00 64.98 1499 ILE B C 1
ATOM 5768 O O . ILE B 1 313 ? 9.741 31.947 96.608 1.00 54.74 1499 ILE B O 1
ATOM 5773 N N . GLU B 1 314 ? 8.860 29.965 97.170 1.00 56.22 1500 GLU B N 1
ATOM 5774 C CA . GLU B 1 314 ? 8.030 29.909 95.996 1.00 58.20 1500 GLU B CA 1
ATOM 5775 C C . GLU B 1 314 ? 7.084 31.063 96.056 1.00 62.43 1500 GLU B C 1
ATOM 5776 O O . GLU B 1 314 ? 6.845 31.732 95.085 1.00 60.07 1500 GLU B O 1
ATOM 5782 N N . THR B 1 315 ? 6.555 31.302 97.235 1.00 43.76 1501 THR B N 1
ATOM 5783 C CA . THR B 1 315 ? 5.592 32.354 97.432 1.00 42.95 1501 THR B CA 1
ATOM 5784 C C . THR B 1 315 ? 6.194 33.693 97.101 1.00 51.05 1501 THR B C 1
ATOM 5785 O O . THR B 1 315 ? 5.567 34.512 96.489 1.00 52.89 1501 THR B O 1
ATOM 5789 N N . MET B 1 316 ? 7.421 33.917 97.524 1.00 57.40 1502 MET B N 1
ATOM 5790 C CA . MET B 1 316 ? 8.109 35.150 97.233 1.00 51.16 1502 MET B CA 1
ATOM 5791 C C . MET B 1 316 ? 8.384 35.307 95.751 1.00 62.89 1502 MET B C 1
ATOM 5792 O O . MET B 1 316 ? 8.255 36.378 95.207 1.00 47.90 1502 MET B O 1
ATOM 5797 N N . SER B 1 317 ? 8.792 34.237 95.096 1.00 44.61 1503 SER B N 1
ATOM 5798 C CA . SER B 1 317 ? 9.063 34.315 93.681 1.00 55.22 1503 SER B CA 1
ATOM 5799 C C . SER B 1 317 ? 7.832 34.587 92.865 1.00 57.38 1503 SER B C 1
ATOM 5800 O O . SER B 1 317 ? 7.831 35.428 91.995 1.00 43.63 1503 SER B O 1
ATOM 5803 N N . THR B 1 318 ? 6.758 33.892 93.164 1.00 49.58 1504 THR B N 1
ATOM 5804 C CA . THR B 1 318 ? 5.538 34.128 92.435 1.00 53.26 1504 THR B CA 1
ATOM 5805 C C . THR B 1 318 ? 5.148 35.583 92.482 1.00 57.64 1504 THR B C 1
ATOM 5806 O O . THR B 1 318 ? 4.764 36.151 91.462 1.00 59.81 1504 THR B O 1
ATOM 5810 N N . ALA B 1 319 ? 5.270 36.166 93.674 1.00 56.47 1505 ALA B N 1
ATOM 5811 C CA . ALA B 1 319 ? 4.894 37.530 93.942 1.00 41.42 1505 ALA B CA 1
ATOM 5812 C C . ALA B 1 319 ? 5.753 38.455 93.117 1.00 60.55 1505 ALA B C 1
ATOM 5813 O O . ALA B 1 319 ? 5.254 39.376 92.479 1.00 60.17 1505 ALA B O 1
ATOM 5815 N N . ASN B 1 320 ? 7.049 38.206 93.092 1.00 55.83 1506 ASN B N 1
ATOM 5816 C CA . ASN B 1 320 ? 7.910 39.037 92.269 1.00 60.94 1506 ASN B CA 1
ATOM 5817 C C . ASN B 1 320 ? 7.675 38.842 90.769 1.00 56.71 1506 ASN B C 1
ATOM 5818 O O . ASN B 1 320 ? 7.540 39.811 90.048 1.00 70.87 1506 ASN B O 1
ATOM 5823 N N . GLU B 1 321 ? 7.595 37.598 90.308 1.00 43.10 1507 GLU B N 1
ATOM 5824 C CA . GLU B 1 321 ? 7.211 37.323 88.919 1.00 57.32 1507 GLU B CA 1
ATOM 5825 C C . GLU B 1 321 ? 5.951 38.063 88.492 1.00 62.15 1507 GLU B C 1
ATOM 5826 O O . GLU B 1 321 ? 5.909 38.626 87.410 1.00 59.03 1507 GLU B O 1
ATOM 5832 N N . LYS B 1 322 ? 4.928 38.053 89.336 1.00 59.01 1508 LYS B N 1
ATOM 5833 C CA . LYS B 1 322 ? 3.675 38.727 89.015 1.00 62.11 1508 LYS B CA 1
ATOM 5834 C C . LYS B 1 322 ? 3.822 40.239 88.923 1.00 60.83 1508 LYS B C 1
ATOM 5835 O O . LYS B 1 322 ? 3.241 40.875 88.045 1.00 56.30 1508 LYS B O 1
ATOM 5841 N N . ILE B 1 323 ? 4.579 40.819 89.845 1.00 52.83 1509 ILE B N 1
ATOM 5842 C CA . ILE B 1 323 ? 4.776 42.258 89.834 1.00 61.96 1509 ILE B CA 1
ATOM 5843 C C . ILE B 1 323 ? 5.532 42.689 88.590 1.00 73.33 1509 ILE B C 1
ATOM 5844 O O . ILE B 1 323 ? 5.181 43.672 87.948 1.00 77.70 1509 ILE B O 1
ATOM 5849 N N . LEU B 1 324 ? 6.575 41.942 88.253 1.00 73.47 1510 LEU B N 1
ATOM 5850 C CA . LEU B 1 324 ? 7.380 42.251 87.083 1.00 61.93 1510 LEU B CA 1
ATOM 5851 C C . LEU B 1 324 ? 6.567 42.107 85.810 1.00 61.28 1510 LEU B C 1
ATOM 5852 O O . LEU B 1 324 ? 6.659 42.927 84.906 1.00 76.35 1510 LEU B O 1
ATOM 5857 N N . MET B 1 325 ? 5.768 41.053 85.750 1.00 58.59 1511 MET B N 1
ATOM 5858 C CA . MET B 1 325 ? 4.933 40.792 84.591 1.00 55.86 1511 MET B CA 1
ATOM 5859 C C . MET B 1 325 ? 3.919 41.902 84.420 1.00 60.80 1511 MET B C 1
ATOM 5860 O O . MET B 1 325 ? 3.615 42.314 83.308 1.00 76.92 1511 MET B O 1
ATOM 5865 N N . MET B 1 326 ? 3.392 42.379 85.538 1.00 74.05 1512 MET B N 1
ATOM 5866 C CA . MET B 1 326 ? 2.401 43.442 85.520 1.00 67.67 1512 MET B CA 1
ATOM 5867 C C . MET B 1 326 ? 2.990 44.779 85.089 1.00 66.08 1512 MET B C 1
ATOM 5868 O O . MET B 1 326 ? 2.383 45.500 84.304 1.00 73.47 1512 MET B O 1
ATOM 5873 N N . ILE B 1 327 ? 4.171 45.111 85.597 1.00 59.61 1513 ILE B N 1
ATOM 5874 C CA . ILE B 1 327 ? 4.811 46.365 85.233 1.00 69.20 1513 ILE B CA 1
ATOM 5875 C C . ILE B 1 327 ? 5.137 46.343 83.752 1.00 67.97 1513 ILE B C 1
ATOM 5876 O O . ILE B 1 327 ? 5.159 47.380 83.098 1.00 76.87 1513 ILE B O 1
ATOM 5881 N N . ASN B 1 328 ? 5.389 45.154 83.221 1.00 63.36 1514 ASN B N 1
ATOM 5882 C CA . ASN B 1 328 ? 5.702 45.031 81.806 1.00 76.82 1514 ASN B CA 1
ATOM 5883 C C . ASN B 1 328 ? 4.463 45.180 80.932 1.00 79.29 1514 ASN B C 1
ATOM 5884 O O . ASN B 1 328 ? 4.523 45.775 79.860 1.00 79.62 1514 ASN B O 1
ATOM 5889 N N . GLN B 1 329 ? 3.338 44.644 81.393 1.00 75.53 1515 GLN B N 1
ATOM 5890 C CA . GLN B 1 329 ? 2.097 44.742 80.634 1.00 62.77 1515 GLN B CA 1
ATOM 5891 C C . GLN B 1 329 ? 1.679 46.199 80.551 1.00 77.08 1515 GLN B C 1
ATOM 5892 O O . GLN B 1 329 ? 1.151 46.656 79.541 1.00 65.51 1515 GLN B O 1
ATOM 5898 N N . TYR B 1 330 ? 1.921 46.917 81.639 1.00 70.95 1516 TYR B N 1
ATOM 5899 C CA . TYR B 1 330 ? 1.582 48.329 81.753 1.00 75.89 1516 TYR B CA 1
ATOM 5900 C C . TYR B 1 330 ? 2.553 49.275 81.058 1.00 90.75 1516 TYR B C 1
ATOM 5901 O O . TYR B 1 330 ? 2.162 50.345 80.603 1.00 96.10 1516 TYR B O 1
ATOM 5910 N N . GLN B 1 331 ? 3.816 48.889 80.961 1.00 91.83 1517 GLN B N 1
ATOM 5911 C CA . GLN B 1 331 ? 4.770 49.734 80.274 1.00 88.52 1517 GLN B CA 1
ATOM 5912 C C . GLN B 1 331 ? 4.412 49.715 78.802 1.00 106.14 1517 GLN B C 1
ATOM 5913 O O . GLN B 1 331 ? 4.633 50.682 78.085 1.00 110.26 1517 GLN B O 1
ATOM 5919 N N . SER B 1 332 ? 3.853 48.596 78.359 1.00 100.37 1518 SER B N 1
ATOM 5920 C CA . SER B 1 332 ? 3.461 48.419 76.973 1.00 70.73 1518 SER B CA 1
ATOM 5921 C C . SER B 1 332 ? 2.176 49.151 76.671 1.00 99.44 1518 SER B C 1
ATOM 5922 O O . SER B 1 332 ? 2.183 50.197 76.035 1.00 127.26 1518 SER B O 1
ATOM 5925 N N . ASP B 1 333 ? 1.068 48.585 77.128 1.00 101.75 1519 ASP B N 1
ATOM 5926 C CA . ASP B 1 333 ? -0.240 49.168 76.889 1.00 85.07 1519 ASP B CA 1
ATOM 5927 C C . ASP B 1 333 ? -0.632 50.191 77.941 1.00 86.93 1519 ASP B C 1
ATOM 5928 O O . ASP B 1 333 ? -0.335 50.032 79.116 1.00 102.05 1519 ASP B O 1
ATOM 5933 N N . GLU B 1 334 ? -1.305 51.244 77.503 1.00 70.66 1520 GLU B N 1
ATOM 5934 C CA . GLU B 1 334 ? -1.747 52.302 78.393 1.00 76.93 1520 GLU B CA 1
ATOM 5935 C C . GLU B 1 334 ? -3.264 52.417 78.359 1.00 78.35 1520 GLU B C 1
ATOM 5936 O O . GLU B 1 334 ? -3.842 53.337 78.914 1.00 81.98 1520 GLU B O 1
ATOM 5942 N N . THR B 1 335 ? -3.900 51.457 77.704 1.00 80.24 1521 THR B N 1
ATOM 5943 C CA . THR B 1 335 ? -5.346 51.408 77.621 1.00 91.29 1521 THR B CA 1
ATOM 5944 C C . THR B 1 335 ? -5.824 50.420 78.657 1.00 93.00 1521 THR B C 1
ATOM 5945 O O . THR B 1 335 ? -7.001 50.082 78.715 1.00 97.54 1521 THR B O 1
ATOM 5949 N N . LEU B 1 336 ? -4.887 49.952 79.469 1.00 80.39 1522 LEU B N 1
ATOM 5950 C CA . LEU B 1 336 ? -5.175 48.976 80.500 1.00 80.60 1522 LEU B CA 1
ATOM 5951 C C . LEU B 1 336 ? -5.740 49.620 81.744 1.00 83.15 1522 LEU B C 1
ATOM 5952 O O . LEU B 1 336 ? -5.175 50.572 82.263 1.00 69.87 1522 LEU B O 1
ATOM 5957 N N . PRO B 1 337 ? -6.855 49.087 82.222 1.00 81.68 1523 PRO B N 1
ATOM 5958 C CA . PRO B 1 337 ? -7.486 49.602 83.432 1.00 97.02 1523 PRO B CA 1
ATOM 5959 C C . PRO B 1 337 ? -6.483 49.498 84.552 1.00 95.64 1523 PRO B C 1
ATOM 5960 O O . PRO B 1 337 ? -5.702 48.557 84.557 1.00 91.74 1523 PRO B O 1
ATOM 5964 N N . ILE B 1 338 ? -6.485 50.436 85.485 1.00 68.75 1524 ILE B N 1
ATOM 5965 C CA . ILE B 1 338 ? -5.519 50.364 86.567 1.00 66.60 1524 ILE B CA 1
ATOM 5966 C C . ILE B 1 338 ? -5.973 49.547 87.758 1.00 61.66 1524 ILE B C 1
ATOM 5967 O O . ILE B 1 338 ? -5.140 49.015 88.487 1.00 72.87 1524 ILE B O 1
ATOM 5972 N N . ASN B 1 339 ? -7.279 49.402 87.946 1.00 54.74 1525 ASN B N 1
ATOM 5973 C CA . ASN B 1 339 ? -7.752 48.593 89.074 1.00 65.04 1525 ASN B CA 1
ATOM 5974 C C . ASN B 1 339 ? -6.923 47.318 89.346 1.00 61.74 1525 ASN B C 1
ATOM 5975 O O . ASN B 1 339 ? -6.483 47.113 90.464 1.00 69.40 1525 ASN B O 1
ATOM 5980 N N . PRO B 1 340 ? -6.666 46.484 88.321 1.00 62.12 1526 PRO B N 1
ATOM 5981 C CA . PRO B 1 340 ? -5.875 45.273 88.557 1.00 65.91 1526 PRO B CA 1
ATOM 5982 C C . PRO B 1 340 ? -4.463 45.505 89.055 1.00 69.43 1526 PRO B C 1
ATOM 5983 O O . PRO B 1 340 ? -3.844 44.597 89.618 1.00 64.76 1526 PRO B O 1
ATOM 5987 N N . LEU B 1 341 ? -3.957 46.707 88.823 1.00 71.80 1527 LEU B N 1
ATOM 5988 C CA . LEU B 1 341 ? -2.618 47.063 89.251 1.00 69.43 1527 LEU B CA 1
ATOM 5989 C C . LEU B 1 341 ? -2.641 47.550 90.704 1.00 67.48 1527 LEU B C 1
ATOM 5990 O O . LEU B 1 341 ? -1.859 47.075 91.545 1.00 69.57 1527 LEU B O 1
ATOM 5995 N N . SER B 1 342 ? -3.537 48.491 90.992 1.00 52.85 1528 SER B N 1
ATOM 5996 C CA . SER B 1 342 ? -3.734 48.970 92.340 1.00 48.25 1528 SER B CA 1
ATOM 5997 C C . SER B 1 342 ? -3.813 47.755 93.254 1.00 55.24 1528 SER B C 1
ATOM 5998 O O . SER B 1 342 ? -3.023 47.599 94.182 1.00 54.00 1528 SER B O 1
ATOM 6001 N N . MET B 1 343 ? -4.764 46.880 92.947 1.00 46.03 1529 MET B N 1
ATOM 6002 C CA . MET B 1 343 ? -5.044 45.726 93.758 1.00 52.64 1529 MET B CA 1
ATOM 6003 C C . MET B 1 343 ? -3.792 44.931 94.085 1.00 52.12 1529 MET B C 1
ATOM 6004 O O . MET B 1 343 ? -3.561 44.581 95.223 1.00 59.08 1529 MET B O 1
ATOM 6009 N N . LEU B 1 344 ? -2.971 44.655 93.086 1.00 59.14 1530 LEU B N 1
ATOM 6010 C CA . LEU B 1 344 ? -1.867 43.758 93.282 1.00 53.87 1530 LEU B CA 1
ATOM 6011 C C . LEU B 1 344 ? -0.837 44.437 94.142 1.00 48.19 1530 LEU B C 1
ATOM 6012 O O . LEU B 1 344 ? -0.328 43.837 95.077 1.00 59.11 1530 LEU B O 1
ATOM 6017 N N . LEU B 1 345 ? -0.536 45.689 93.819 1.00 50.25 1531 LEU B N 1
ATOM 6018 C CA . LEU B 1 345 ? 0.516 46.411 94.499 1.00 43.61 1531 LEU B CA 1
ATOM 6019 C C . LEU B 1 345 ? 0.164 46.607 95.956 1.00 65.61 1531 LEU B C 1
ATOM 6020 O O . LEU B 1 345 ? 0.965 46.302 96.849 1.00 59.63 1531 LEU B O 1
ATOM 6025 N N . ASN B 1 346 ? -1.046 47.106 96.188 1.00 55.73 1532 ASN B N 1
ATOM 6026 C CA . ASN B 1 346 ? -1.480 47.382 97.537 1.00 77.56 1532 ASN B CA 1
ATOM 6027 C C . ASN B 1 346 ? -1.454 46.147 98.434 1.00 69.42 1532 ASN B C 1
ATOM 6028 O O . ASN B 1 346 ? -0.912 46.198 99.528 1.00 77.87 1532 ASN B O 1
ATOM 6033 N N . GLY B 1 347 ? -2.032 45.047 97.971 1.00 60.54 1533 GLY B N 1
ATOM 6034 C CA . GLY B 1 347 ? -2.012 43.804 98.707 1.00 55.07 1533 GLY B CA 1
ATOM 6035 C C . GLY B 1 347 ? -0.627 43.275 99.021 1.00 58.85 1533 GLY B C 1
ATOM 6036 O O . GLY B 1 347 ? -0.474 42.404 99.878 1.00 67.99 1533 GLY B O 1
ATOM 6037 N N . ILE B 1 348 ? 0.396 43.776 98.343 1.00 53.76 1534 ILE B N 1
ATOM 6038 C CA . ILE B 1 348 ? 1.754 43.341 98.651 1.00 64.78 1534 ILE B CA 1
ATOM 6039 C C . ILE B 1 348 ? 2.475 44.403 99.465 1.00 62.53 1534 ILE B C 1
ATOM 6040 O O . ILE B 1 348 ? 3.362 44.106 100.266 1.00 61.03 1534 ILE B O 1
ATOM 6045 N N . VAL B 1 349 ? 2.099 45.647 99.245 1.00 58.49 1535 VAL B N 1
ATOM 6046 C CA . VAL B 1 349 ? 2.734 46.741 99.954 1.00 64.60 1535 VAL B CA 1
ATOM 6047 C C . VAL B 1 349 ? 2.196 46.853 101.394 1.00 67.55 1535 VAL B C 1
ATOM 6048 O O . VAL B 1 349 ? 2.955 47.088 102.346 1.00 62.46 1535 VAL B O 1
ATOM 6052 N N . ASP B 1 350 ? 0.889 46.661 101.538 1.00 66.75 1536 ASP B N 1
ATOM 6053 C CA . ASP B 1 350 ? 0.244 46.783 102.816 1.00 62.08 1536 ASP B CA 1
ATOM 6054 C C . ASP B 1 350 ? -0.671 45.585 102.980 1.00 51.05 1536 ASP B C 1
ATOM 6055 O O . ASP B 1 350 ? -1.890 45.695 102.789 1.00 54.33 1536 ASP B O 1
ATOM 6060 N N . PRO B 1 351 ? -0.077 44.430 103.317 1.00 41.68 1537 PRO B N 1
ATOM 6061 C CA . PRO B 1 351 ? -0.822 43.209 103.597 1.00 52.94 1537 PRO B CA 1
ATOM 6062 C C . PRO B 1 351 ? -1.406 43.186 105.015 1.00 55.97 1537 PRO B C 1
ATOM 6063 O O . PRO B 1 351 ? -0.927 42.449 105.866 1.00 58.76 1537 PRO B O 1
ATOM 6067 N N . ALA B 1 352 ? -2.442 43.981 105.244 1.00 49.91 1538 ALA B N 1
ATOM 6068 C CA . ALA B 1 352 ? -3.068 44.086 106.536 1.00 53.99 1538 ALA B CA 1
ATOM 6069 C C . ALA B 1 352 ? -3.655 42.764 107.042 1.00 57.38 1538 ALA B C 1
ATOM 6070 O O . ALA B 1 352 ? -3.480 42.413 108.211 1.00 64.05 1538 ALA B O 1
ATOM 6072 N N . VAL B 1 353 ? -4.343 42.033 106.172 1.00 45.32 1539 VAL B N 1
ATOM 6073 C CA . VAL B 1 353 ? -5.132 40.901 106.599 1.00 39.36 1539 VAL B CA 1
ATOM 6074 C C . VAL B 1 353 ? -4.211 39.698 106.820 1.00 45.05 1539 VAL B C 1
ATOM 6075 O O . VAL B 1 353 ? -4.170 39.088 107.884 1.00 57.08 1539 VAL B O 1
ATOM 6079 N N . MET B 1 354 ? -3.456 39.348 105.801 1.00 71.48 1540 MET B N 1
ATOM 6080 C CA . MET B 1 354 ? -2.525 38.247 105.941 1.00 58.35 1540 MET B CA 1
ATOM 6081 C C . MET B 1 354 ? -1.264 38.882 106.436 1.00 62.47 1540 MET B C 1
ATOM 6082 O O . MET B 1 354 ? -1.181 40.111 106.519 1.00 77.98 1540 MET B O 1
ATOM 6087 N N . GLY B 1 355 ? -0.264 38.082 106.775 1.00 60.72 1541 GLY B N 1
ATOM 6088 C CA . GLY B 1 355 ? 0.919 38.664 107.422 1.00 72.84 1541 GLY B CA 1
ATOM 6089 C C . GLY B 1 355 ? 1.685 39.749 106.678 1.00 62.02 1541 GLY B C 1
ATOM 6090 O O . GLY B 1 355 ? 1.808 40.864 107.152 1.00 75.59 1541 GLY B O 1
ATOM 6091 N N . GLY B 1 356 ? 2.189 39.415 105.498 1.00 59.19 1542 GLY B N 1
ATOM 6092 C CA . GLY B 1 356 ? 3.350 40.090 104.937 1.00 50.74 1542 GLY B CA 1
ATOM 6093 C C . GLY B 1 356 ? 4.492 39.127 105.214 1.00 65.65 1542 GLY B C 1
ATOM 6094 O O . GLY B 1 356 ? 4.301 38.111 105.894 1.00 59.57 1542 GLY B O 1
ATOM 6095 N N . PHE B 1 357 ? 5.678 39.425 104.690 1.00 63.15 1543 PHE B N 1
ATOM 6096 C CA . PHE B 1 357 ? 6.862 38.572 104.894 1.00 74.37 1543 PHE B CA 1
ATOM 6097 C C . PHE B 1 357 ? 7.520 38.719 106.265 1.00 81.73 1543 PHE B C 1
ATOM 6098 O O . PHE B 1 357 ? 8.458 38.007 106.592 1.00 64.96 1543 PHE B O 1
ATOM 6106 N N . ALA B 1 358 ? 7.047 39.675 107.054 1.00 82.22 1544 ALA B N 1
ATOM 6107 C CA . ALA B 1 358 ? 7.403 39.747 108.456 1.00 71.99 1544 ALA B CA 1
ATOM 6108 C C . ALA B 1 358 ? 7.244 38.354 109.036 1.00 66.61 1544 ALA B C 1
ATOM 6109 O O . ALA B 1 358 ? 8.087 37.903 109.776 1.00 63.79 1544 ALA B O 1
ATOM 6111 N N . LYS B 1 359 ? 6.164 37.677 108.652 1.00 60.72 1545 LYS B N 1
ATOM 6112 C CA . LYS B 1 359 ? 5.873 36.328 109.100 1.00 69.74 1545 LYS B CA 1
ATOM 6113 C C . LYS B 1 359 ? 6.967 35.373 108.711 1.00 69.24 1545 LYS B C 1
ATOM 6114 O O . LYS B 1 359 ? 7.259 34.428 109.437 1.00 65.51 1545 LYS B O 1
ATOM 6120 N N . TYR B 1 360 ? 7.571 35.612 107.563 1.00 53.65 1546 TYR B N 1
ATOM 6121 C CA . TYR B 1 360 ? 8.653 34.763 107.143 1.00 62.59 1546 TYR B CA 1
ATOM 6122 C C . TYR B 1 360 ? 9.905 35.089 107.951 1.00 77.77 1546 TYR B C 1
ATOM 6123 O O . TYR B 1 360 ? 10.645 34.184 108.329 1.00 74.68 1546 TYR B O 1
ATOM 6132 N N . GLU B 1 361 ? 10.115 36.379 108.241 1.00 79.82 1547 GLU B N 1
ATOM 6133 C CA . GLU B 1 361 ? 11.248 36.843 109.068 1.00 67.91 1547 GLU B CA 1
ATOM 6134 C C . GLU B 1 361 ? 11.122 36.292 110.458 1.00 67.53 1547 GLU B C 1
ATOM 6135 O O . GLU B 1 361 ? 12.074 35.757 111.010 1.00 75.26 1547 GLU B O 1
ATOM 6141 N N . LYS B 1 362 ? 9.944 36.451 111.036 1.00 67.49 1548 LYS B N 1
ATOM 6142 C CA . LYS B 1 362 ? 9.714 35.984 112.377 1.00 68.41 1548 LYS B CA 1
ATOM 6143 C C . LYS B 1 362 ? 9.881 34.480 112.418 1.00 80.56 1548 LYS B C 1
ATOM 6144 O O . LYS B 1 362 ? 10.278 33.951 113.444 1.00 90.35 1548 LYS B O 1
ATOM 6146 N N . ALA B 1 363 ? 9.616 33.791 111.305 1.00 83.20 1549 ALA B N 1
ATOM 6147 C CA . ALA B 1 363 ? 9.553 32.323 111.330 1.00 76.29 1549 ALA B CA 1
ATOM 6148 C C . ALA B 1 363 ? 10.891 31.631 111.120 1.00 72.08 1549 ALA B C 1
ATOM 6149 O O . ALA B 1 363 ? 11.148 30.600 111.732 1.00 74.25 1549 ALA B O 1
ATOM 6151 N N . PHE B 1 364 ? 11.747 32.184 110.269 1.00 79.65 1550 PHE B N 1
ATOM 6152 C CA . PHE B 1 364 ? 13.000 31.500 109.928 1.00 88.61 1550 PHE B CA 1
ATOM 6153 C C . PHE B 1 364 ? 14.284 32.270 110.282 1.00 93.63 1550 PHE B C 1
ATOM 6154 O O . PHE B 1 364 ? 15.374 31.692 110.275 1.00 103.75 1550 PHE B O 1
ATOM 6162 N N . PHE B 1 365 ? 14.173 33.554 110.589 1.00 85.78 1551 PHE B N 1
ATOM 6163 C CA . PHE B 1 365 ? 15.371 34.362 110.803 1.00 90.36 1551 PHE B CA 1
ATOM 6164 C C . PHE B 1 365 ? 15.859 34.437 112.261 1.00 99.85 1551 PHE B C 1
ATOM 6165 O O . PHE B 1 365 ? 16.832 35.122 112.562 1.00 98.17 1551 PHE B O 1
ATOM 6173 N N . THR B 1 366 ? 15.182 33.714 113.151 1.00 99.08 1552 THR B N 1
ATOM 6174 C CA . THR B 1 366 ? 15.596 33.546 114.552 1.00 102.46 1552 THR B CA 1
ATOM 6175 C C . THR B 1 366 ? 16.977 32.914 114.603 1.00 107.16 1552 THR B C 1
ATOM 6176 O O . THR B 1 366 ? 17.320 32.132 113.711 1.00 93.08 1552 THR B O 1
ATOM 6180 N N . GLU B 1 367 ? 17.756 33.210 115.646 1.00 105.94 1553 GLU B N 1
ATOM 6181 C CA . GLU B 1 367 ? 19.089 32.575 115.790 1.00 108.14 1553 GLU B CA 1
ATOM 6182 C C . GLU B 1 367 ? 18.948 31.079 115.942 1.00 100.31 1553 GLU B C 1
ATOM 6183 O O . GLU B 1 367 ? 19.832 30.298 115.599 1.00 98.58 1553 GLU B O 1
ATOM 6189 N N . GLU B 1 368 ? 17.819 30.715 116.520 1.00 96.19 1554 GLU B N 1
ATOM 6190 C CA . GLU B 1 368 ? 17.436 29.339 116.757 1.00 97.61 1554 GLU B CA 1
ATOM 6191 C C . GLU B 1 368 ? 17.112 28.507 115.532 1.00 110.98 1554 GLU B C 1
ATOM 6192 O O . GLU B 1 368 ? 17.524 27.362 115.434 1.00 121.10 1554 GLU B O 1
ATOM 6198 N N . TYR B 1 369 ? 16.349 29.063 114.601 1.00 113.11 1555 TYR B N 1
ATOM 6199 C CA . TYR B 1 369 ? 16.007 28.293 113.417 1.00 114.26 1555 TYR B CA 1
ATOM 6200 C C . TYR B 1 369 ? 17.268 27.956 112.645 1.00 101.05 1555 TYR B C 1
ATOM 6201 O O . TYR B 1 369 ? 17.426 26.846 112.150 1.00 93.21 1555 TYR B O 1
ATOM 6210 N N . VAL B 1 370 ? 18.170 28.921 112.547 1.00 79.60 1556 VAL B N 1
ATOM 6211 C CA . VAL B 1 370 ? 19.408 28.709 111.821 1.00 86.36 1556 VAL B CA 1
ATOM 6212 C C . VAL B 1 370 ? 20.234 27.617 112.482 1.00 111.29 1556 VAL B C 1
ATOM 6213 O O . VAL B 1 370 ? 20.814 26.771 111.806 1.00 120.99 1556 VAL B O 1
ATOM 6217 N N . ARG B 1 371 ? 20.276 27.635 113.809 1.00 122.26 1557 ARG B N 1
ATOM 6218 C CA . ARG B 1 371 ? 21.063 26.661 114.549 1.00 123.56 1557 ARG B CA 1
ATOM 6219 C C . ARG B 1 371 ? 20.562 25.242 114.318 1.00 121.50 1557 ARG B C 1
ATOM 6220 O O . ARG B 1 371 ? 21.352 24.318 114.138 1.00 127.55 1557 ARG B O 1
ATOM 6222 N N . ASP B 1 372 ? 19.246 25.074 114.322 1.00 110.90 1558 ASP B N 1
ATOM 6223 C CA . ASP B 1 372 ? 18.646 23.767 114.099 1.00 112.84 1558 ASP B CA 1
ATOM 6224 C C . ASP B 1 372 ? 18.934 23.239 112.700 1.00 109.49 1558 ASP B C 1
ATOM 6225 O O . ASP B 1 372 ? 19.205 22.054 112.519 1.00 101.19 1558 ASP B O 1
ATOM 6230 N N . HIS B 1 373 ? 18.868 24.120 111.708 1.00 110.92 1559 HIS B N 1
ATOM 6231 C CA . HIS B 1 373 ? 19.150 23.726 110.338 1.00 107.01 1559 HIS B CA 1
ATOM 6232 C C . HIS B 1 373 ? 20.312 24.532 109.779 1.00 113.22 1559 HIS B C 1
ATOM 6233 O O . HIS B 1 373 ? 20.260 25.759 109.743 1.00 109.45 1559 HIS B O 1
ATOM 6240 N N . PRO B 1 374 ? 21.358 23.841 109.335 1.00 120.20 1560 PRO B N 1
ATOM 6241 C CA . PRO B 1 374 ? 22.496 24.509 108.698 1.00 121.65 1560 PRO B CA 1
ATOM 6242 C C . PRO B 1 374 ? 22.426 24.338 107.189 1.00 101.01 1560 PRO B C 1
ATOM 6243 O O . PRO B 1 374 ? 23.092 25.046 106.440 1.00 90.68 1560 PRO B O 1
ATOM 6247 N N . GLU B 1 375 ? 21.606 23.386 106.762 1.00 87.02 1561 GLU B N 1
ATOM 6248 C CA . GLU B 1 375 ? 21.370 23.104 105.355 1.00 97.57 1561 GLU B CA 1
ATOM 6249 C C . GLU B 1 375 ? 20.703 24.292 104.677 1.00 107.86 1561 GLU B C 1
ATOM 6250 O O . GLU B 1 375 ? 20.986 24.620 103.528 1.00 109.52 1561 GLU B O 1
ATOM 6256 N N . ASP B 1 376 ? 19.800 24.920 105.416 1.00 102.11 1562 ASP B N 1
ATOM 6257 C CA . ASP B 1 376 ? 18.968 26.012 104.933 1.00 103.79 1562 ASP B CA 1
ATOM 6258 C C . ASP B 1 376 ? 19.713 27.327 104.741 1.00 111.21 1562 ASP B C 1
ATOM 6259 O O . ASP B 1 376 ? 19.157 28.288 104.213 1.00 125.12 1562 ASP B O 1
ATOM 6264 N N . GLN B 1 377 ? 20.963 27.379 105.178 1.00 106.22 1563 GLN B N 1
ATOM 6265 C CA . GLN B 1 377 ? 21.716 28.620 105.117 1.00 98.75 1563 GLN B CA 1
ATOM 6266 C C . GLN B 1 377 ? 21.792 29.102 103.678 1.00 99.18 1563 GLN B C 1
ATOM 6267 O O . GLN B 1 377 ? 21.679 30.295 103.412 1.00 87.70 1563 GLN B O 1
ATOM 6269 N N . ASP B 1 378 ? 21.975 28.176 102.747 1.00 107.62 1564 ASP B N 1
ATOM 6270 C CA . ASP B 1 378 ? 22.008 28.534 101.338 1.00 109.19 1564 ASP B CA 1
ATOM 6271 C C . ASP B 1 378 ? 20.650 29.111 100.941 1.00 99.24 1564 ASP B C 1
ATOM 6272 O O . ASP B 1 378 ? 20.567 30.082 100.194 1.00 82.93 1564 ASP B O 1
ATOM 6277 N N . LYS B 1 379 ? 19.591 28.500 101.460 1.00 98.13 1565 LYS B N 1
ATOM 6278 C CA . LYS B 1 379 ? 18.218 28.931 101.214 1.00 83.44 1565 LYS B CA 1
ATOM 6279 C C . LYS B 1 379 ? 17.852 30.253 101.846 1.00 90.28 1565 LYS B C 1
ATOM 6280 O O . LYS B 1 379 ? 17.142 31.041 101.262 1.00 89.11 1565 LYS B O 1
ATOM 6286 N N . LEU B 1 380 ? 18.324 30.489 103.053 1.00 85.72 1566 LEU B N 1
ATOM 6287 C CA . LEU B 1 380 ? 17.969 31.703 103.744 1.00 77.93 1566 LEU B CA 1
ATOM 6288 C C . LEU B 1 380 ? 18.437 32.911 102.976 1.00 86.73 1566 LEU B C 1
ATOM 6289 O O . LEU B 1 380 ? 17.736 33.896 102.883 1.00 94.72 1566 LEU B O 1
ATOM 6294 N N . THR B 1 381 ? 19.634 32.825 102.416 1.00 87.82 1567 THR B N 1
ATOM 6295 C CA . THR B 1 381 ? 20.176 33.927 101.643 1.00 104.17 1567 THR B CA 1
ATOM 6296 C C . THR B 1 381 ? 19.279 34.160 100.441 1.00 101.43 1567 THR B C 1
ATOM 6297 O O . THR B 1 381 ? 19.006 35.297 100.067 1.00 106.05 1567 THR B O 1
ATOM 6301 N N . HIS B 1 382 ? 18.818 33.069 99.842 1.00 90.67 1568 HIS B N 1
ATOM 6302 C CA . HIS B 1 382 ? 17.950 33.147 98.679 1.00 84.40 1568 HIS B CA 1
ATOM 6303 C C . HIS B 1 382 ? 16.649 33.844 99.037 1.00 88.33 1568 HIS B C 1
ATOM 6304 O O . HIS B 1 382 ? 16.150 34.672 98.283 1.00 79.09 1568 HIS B O 1
ATOM 6311 N N . LEU B 1 383 ? 16.105 33.510 100.199 1.00 84.55 1569 LEU B N 1
ATOM 6312 C CA . LEU B 1 383 ? 14.872 34.129 100.654 1.00 73.77 1569 LEU B CA 1
ATOM 6313 C C . LEU B 1 383 ? 15.102 35.616 100.874 1.00 86.22 1569 LEU B C 1
ATOM 6314 O O . LEU B 1 383 ? 14.254 36.445 100.557 1.00 75.54 1569 LEU B O 1
ATOM 6319 N N . LYS B 1 384 ? 16.264 35.941 101.426 1.00 89.86 1570 LYS B N 1
ATOM 6320 C CA . LYS B 1 384 ? 16.629 37.322 101.702 1.00 95.78 1570 LYS B CA 1
ATOM 6321 C C . LYS B 1 384 ? 16.710 38.127 100.414 1.00 85.13 1570 LYS B C 1
ATOM 6322 O O . LYS B 1 384 ? 16.302 39.283 100.371 1.00 71.11 1570 LYS B O 1
ATOM 6324 N N . ASP B 1 385 ? 17.250 37.510 99.371 1.00 76.99 1571 ASP B N 1
ATOM 6325 C CA . ASP B 1 385 ? 17.414 38.173 98.084 1.00 92.94 1571 ASP B CA 1
ATOM 6326 C C . ASP B 1 385 ? 16.084 38.581 97.483 1.00 85.35 1571 ASP B C 1
ATOM 6327 O O . ASP B 1 385 ? 15.964 39.649 96.890 1.00 79.15 1571 ASP B O 1
ATOM 6332 N N . LEU B 1 386 ? 15.087 37.721 97.630 1.00 80.26 1572 LEU B N 1
ATOM 6333 C CA . LEU B 1 386 ? 13.769 38.002 97.091 1.00 68.75 1572 LEU B CA 1
ATOM 6334 C C . LEU B 1 386 ? 13.176 39.242 97.739 1.00 74.06 1572 LEU B C 1
ATOM 6335 O O . LEU B 1 386 ? 12.568 40.067 97.067 1.00 71.53 1572 LEU B O 1
ATOM 6340 N N . ILE B 1 387 ? 13.355 39.379 99.047 1.00 70.33 1573 ILE B N 1
ATOM 6341 C CA . ILE B 1 387 ? 12.825 40.539 99.747 1.00 76.00 1573 ILE B CA 1
ATOM 6342 C C . ILE B 1 387 ? 13.470 41.824 99.243 1.00 80.44 1573 ILE B C 1
ATOM 6343 O O . ILE B 1 387 ? 12.787 42.819 99.025 1.00 79.19 1573 ILE B O 1
ATOM 6348 N N . ALA B 1 388 ? 14.785 41.799 99.056 1.00 59.74 1574 ALA B N 1
ATOM 6349 C CA . ALA B 1 388 ? 15.500 42.961 98.550 1.00 69.19 1574 ALA B CA 1
ATOM 6350 C C . ALA B 1 388 ? 15.005 43.216 97.140 1.00 76.82 1574 ALA B C 1
ATOM 6351 O O . ALA B 1 388 ? 14.781 44.350 96.728 1.00 81.61 1574 ALA B O 1
ATOM 6353 N N . TRP B 1 389 ? 14.833 42.123 96.412 1.00 75.14 1575 TRP B N 1
ATOM 6354 C CA . TRP B 1 389 ? 14.344 42.142 95.049 1.00 73.67 1575 TRP B CA 1
ATOM 6355 C C . TRP B 1 389 ? 12.961 42.780 94.968 1.00 85.90 1575 TRP B C 1
ATOM 6356 O O . TRP B 1 389 ? 12.649 43.484 94.008 1.00 94.41 1575 TRP B O 1
ATOM 6367 N N . GLN B 1 390 ? 12.143 42.559 95.993 1.00 79.73 1576 GLN B N 1
ATOM 6368 C CA . GLN B 1 390 ? 10.765 43.015 95.960 1.00 71.02 1576 GLN B CA 1
ATOM 6369 C C . GLN B 1 390 ? 10.624 44.531 95.782 1.00 67.98 1576 GLN B C 1
ATOM 6370 O O . GLN B 1 390 ? 9.805 45.012 94.987 1.00 85.66 1576 GLN B O 1
ATOM 6376 N N . ILE B 1 391 ? 11.449 45.266 96.516 1.00 68.30 1577 ILE B N 1
ATOM 6377 C CA . ILE B 1 391 ? 11.296 46.710 96.654 1.00 61.03 1577 ILE B CA 1
ATOM 6378 C C . ILE B 1 391 ? 11.390 47.467 95.316 1.00 68.08 1577 ILE B C 1
ATOM 6379 O O . ILE B 1 391 ? 10.479 48.229 94.987 1.00 61.62 1577 ILE B O 1
ATOM 6384 N N . PRO B 1 392 ? 12.462 47.228 94.534 1.00 69.06 1578 PRO B N 1
ATOM 6385 C CA . PRO B 1 392 ? 12.613 47.803 93.214 1.00 72.66 1578 PRO B CA 1
ATOM 6386 C C . PRO B 1 392 ? 11.386 47.588 92.380 1.00 83.04 1578 PRO B C 1
ATOM 6387 O O . PRO B 1 392 ? 10.889 48.530 91.784 1.00 76.15 1578 PRO B O 1
ATOM 6391 N N . PHE B 1 393 ? 10.898 46.354 92.345 1.00 79.31 1579 PHE B N 1
ATOM 6392 C CA . PHE B 1 393 ? 9.754 46.019 91.519 1.00 75.06 1579 PHE B CA 1
ATOM 6393 C C . PHE B 1 393 ? 8.572 46.804 92.006 1.00 83.43 1579 PHE B C 1
ATOM 6394 O O . PHE B 1 393 ? 7.837 47.392 91.210 1.00 84.57 1579 PHE B O 1
ATOM 6402 N N . LEU B 1 394 ? 8.395 46.817 93.325 1.00 70.92 1580 LEU B N 1
ATOM 6403 C CA . LEU B 1 394 ? 7.283 47.530 93.929 1.00 74.52 1580 LEU B CA 1
ATOM 6404 C C . LEU B 1 394 ? 7.312 48.997 93.534 1.00 73.41 1580 LEU B C 1
ATOM 6405 O O . LEU B 1 394 ? 6.337 49.530 93.021 1.00 62.92 1580 LEU B O 1
ATOM 6410 N N . GLY B 1 395 ? 8.450 49.637 93.731 1.00 49.80 1581 GLY B N 1
ATOM 6411 C CA . GLY B 1 395 ? 8.573 51.041 93.383 1.00 61.26 1581 GLY B CA 1
ATOM 6412 C C . GLY B 1 395 ? 8.364 51.275 91.902 1.00 77.77 1581 GLY B C 1
ATOM 6413 O O . GLY B 1 395 ? 7.615 52.179 91.508 1.00 73.08 1581 GLY B O 1
ATOM 6414 N N . ALA B 1 396 ? 9.024 50.453 91.086 1.00 65.33 1582 ALA B N 1
ATOM 6415 C CA . ALA B 1 396 ? 8.816 50.468 89.651 1.00 63.45 1582 ALA B CA 1
ATOM 6416 C C . ALA B 1 396 ? 7.322 50.493 89.342 1.00 69.28 1582 ALA B C 1
ATOM 6417 O O . ALA B 1 396 ? 6.861 51.354 88.584 1.00 69.33 1582 ALA B O 1
ATOM 6419 N N . GLY B 1 397 ? 6.565 49.573 89.942 1.00 45.70 1583 GLY B N 1
ATOM 6420 C CA . GLY B 1 397 ? 5.131 49.526 89.723 1.00 45.63 1583 GLY B CA 1
ATOM 6421 C C . GLY B 1 397 ? 4.424 50.729 90.304 1.00 64.75 1583 GLY B C 1
ATOM 6422 O O . GLY B 1 397 ? 3.350 51.131 89.828 1.00 66.91 1583 GLY B O 1
ATOM 6423 N N . ILE B 1 398 ? 5.011 51.302 91.352 1.00 49.66 1584 ILE B N 1
ATOM 6424 C CA . ILE B 1 398 ? 4.361 52.422 92.012 1.00 49.76 1584 ILE B CA 1
ATOM 6425 C C . ILE B 1 398 ? 4.479 53.662 91.127 1.00 67.22 1584 ILE B C 1
ATOM 6426 O O . ILE B 1 398 ? 3.484 54.389 90.926 1.00 59.71 1584 ILE B O 1
ATOM 6431 N N . LYS B 1 399 ? 5.688 53.863 90.574 1.00 75.82 1585 LYS B N 1
ATOM 6432 C CA . LYS B 1 399 ? 5.929 54.893 89.555 1.00 74.25 1585 LYS B CA 1
ATOM 6433 C C . LYS B 1 399 ? 4.814 54.863 88.497 1.00 78.56 1585 LYS B C 1
ATOM 6434 O O . LYS B 1 399 ? 4.112 55.876 88.309 1.00 85.06 1585 LYS B O 1
ATOM 6436 N N . ILE B 1 400 ? 4.612 53.710 87.854 1.00 63.15 1586 ILE B N 1
ATOM 6437 C CA . ILE B 1 400 ? 3.512 53.567 86.899 1.00 66.42 1586 ILE B CA 1
ATOM 6438 C C . ILE B 1 400 ? 2.141 53.970 87.477 1.00 73.61 1586 ILE B C 1
ATOM 6439 O O . ILE B 1 400 ? 1.369 54.680 86.833 1.00 67.54 1586 ILE B O 1
ATOM 6444 N N . HIS B 1 401 ? 1.843 53.506 88.682 1.00 64.89 1587 HIS B N 1
ATOM 6445 C CA . HIS B 1 401 ? 0.544 53.748 89.282 1.00 54.38 1587 HIS B CA 1
ATOM 6446 C C . HIS B 1 401 ? 0.366 55.248 89.447 1.00 66.03 1587 HIS B C 1
ATOM 6447 O O . HIS B 1 401 ? -0.699 55.799 89.131 1.00 68.21 1587 HIS B O 1
ATOM 6454 N N . GLU B 1 402 ? 1.426 55.901 89.927 1.00 59.49 1588 GLU B N 1
ATOM 6455 C CA . GLU B 1 402 ? 1.407 57.349 90.152 1.00 83.36 1588 GLU B CA 1
ATOM 6456 C C . GLU B 1 402 ? 0.993 58.116 88.896 1.00 92.81 1588 GLU B C 1
ATOM 6457 O O . GLU B 1 402 ? 0.085 58.947 88.935 1.00 80.96 1588 GLU B O 1
ATOM 6463 N N . LYS B 1 403 ? 1.668 57.817 87.792 1.00 80.09 1589 LYS B N 1
ATOM 6464 C CA . LYS B 1 403 ? 1.388 58.459 86.537 1.00 89.81 1589 LYS B CA 1
ATOM 6465 C C . LYS B 1 403 ? -0.065 58.239 86.136 1.00 88.06 1589 LYS B C 1
ATOM 6466 O O . LYS B 1 403 ? -0.727 59.154 85.661 1.00 92.27 1589 LYS B O 1
ATOM 6471 N N . ARG B 1 404 ? -0.608 57.055 86.334 1.00 81.52 1590 ARG B N 1
ATOM 6472 C CA . ARG B 1 404 ? -1.874 56.873 85.675 1.00 85.74 1590 ARG B CA 1
ATOM 6473 C C . ARG B 1 404 ? -3.074 56.526 86.520 1.00 81.71 1590 ARG B C 1
ATOM 6474 O O . ARG B 1 404 ? -3.910 55.706 86.144 1.00 86.89 1590 ARG B O 1
ATOM 6482 N N . VAL B 1 405 ? -3.201 57.218 87.635 1.00 80.14 1591 VAL B N 1
ATOM 6483 C CA . VAL B 1 405 ? -4.252 56.885 88.569 1.00 84.25 1591 VAL B CA 1
ATOM 6484 C C . VAL B 1 405 ? -5.318 57.967 88.559 1.00 96.05 1591 VAL B C 1
ATOM 6485 O O . VAL B 1 405 ? -4.999 59.153 88.711 1.00 100.39 1591 VAL B O 1
ATOM 6489 N N . SER B 1 406 ? -6.575 57.562 88.361 1.00 99.42 1592 SER B N 1
ATOM 6490 C CA . SER B 1 406 ? -7.705 58.504 88.407 1.00 93.53 1592 SER B CA 1
ATOM 6491 C C . SER B 1 406 ? -7.613 59.319 89.691 1.00 88.59 1592 SER B C 1
ATOM 6492 O O . SER B 1 406 ? -7.095 58.831 90.691 1.00 97.09 1592 SER B O 1
ATOM 6495 N N . ASP B 1 407 ? -8.054 60.569 89.649 1.00 83.52 1593 ASP B N 1
ATOM 6496 C CA . ASP B 1 407 ? -7.953 61.455 90.809 1.00 87.06 1593 ASP B CA 1
ATOM 6497 C C . ASP B 1 407 ? -8.792 61.136 92.043 1.00 88.46 1593 ASP B C 1
ATOM 6498 O O . ASP B 1 407 ? -8.521 61.659 93.120 1.00 85.73 1593 ASP B O 1
ATOM 6503 N N . ASN B 1 408 ? -9.798 60.286 91.904 1.00 95.86 1594 ASN B N 1
ATOM 6504 C CA . ASN B 1 408 ? -10.617 59.948 93.057 1.00 80.20 1594 ASN B CA 1
ATOM 6505 C C . ASN B 1 408 ? -9.897 58.956 93.963 1.00 79.70 1594 ASN B C 1
ATOM 6506 O O . ASN B 1 408 ? -10.304 58.731 95.098 1.00 76.88 1594 ASN B O 1
ATOM 6511 N N . LEU B 1 409 ? -8.820 58.371 93.450 1.00 79.56 1595 LEU B N 1
ATOM 6512 C CA . LEU B 1 409 ? -8.031 57.401 94.200 1.00 82.24 1595 LEU B CA 1
ATOM 6513 C C . LEU B 1 409 ? -6.656 57.945 94.556 1.00 76.63 1595 LEU B C 1
ATOM 6514 O O . LEU B 1 409 ? -5.787 57.207 95.005 1.00 73.56 1595 LEU B O 1
ATOM 6519 N N . ARG B 1 410 ? -6.461 59.239 94.349 1.00 77.23 1596 ARG B N 1
ATOM 6520 C CA . ARG B 1 410 ? -5.192 59.873 94.651 1.00 85.39 1596 ARG B CA 1
ATOM 6521 C C . ARG B 1 410 ? -4.814 59.675 96.134 1.00 86.50 1596 ARG B C 1
ATOM 6522 O O . ARG B 1 410 ? -3.701 59.267 96.437 1.00 81.51 1596 ARG B O 1
ATOM 6530 N N . PRO B 1 411 ? -5.750 59.942 97.057 1.00 72.52 1597 PRO B N 1
ATOM 6531 C CA . PRO B 1 411 ? -5.473 59.713 98.478 1.00 77.47 1597 PRO B CA 1
ATOM 6532 C C . PRO B 1 411 ? -4.966 58.290 98.757 1.00 78.29 1597 PRO B C 1
ATOM 6533 O O . PRO B 1 411 ? -3.999 58.118 99.509 1.00 67.72 1597 PRO B O 1
ATOM 6537 N N . PHE B 1 412 ? -5.641 57.304 98.149 1.00 76.19 1598 PHE B N 1
ATOM 6538 C CA . PHE B 1 412 ? -5.288 55.880 98.214 1.00 65.62 1598 PHE B CA 1
ATOM 6539 C C . PHE B 1 412 ? -3.867 55.615 97.725 1.00 73.71 1598 PHE B C 1
ATOM 6540 O O . PHE B 1 412 ? -3.109 54.887 98.371 1.00 56.90 1598 PHE B O 1
ATOM 6548 N N . HIS B 1 413 ? -3.518 56.195 96.577 1.00 68.43 1599 HIS B N 1
ATOM 6549 C CA . HIS B 1 413 ? -2.176 56.065 96.049 1.00 60.07 1599 HIS B CA 1
ATOM 6550 C C . HIS B 1 413 ? -1.134 56.702 96.990 1.00 66.56 1599 HIS B C 1
ATOM 6551 O O . HIS B 1 413 ? -0.046 56.155 97.205 1.00 56.59 1599 HIS B O 1
ATOM 6558 N N . ASP B 1 414 ? -1.470 57.848 97.560 1.00 70.63 1600 ASP B N 1
ATOM 6559 C CA . ASP B 1 414 ? -0.538 58.553 98.443 1.00 87.79 1600 ASP B CA 1
ATOM 6560 C C . ASP B 1 414 ? -0.158 57.709 99.707 1.00 86.92 1600 ASP B C 1
ATOM 6561 O O . ASP B 1 414 ? 1.036 57.629 100.091 1.00 69.91 1600 ASP B O 1
ATOM 6566 N N . ARG B 1 415 ? -1.154 57.061 100.329 1.00 67.08 1601 ARG B N 1
ATOM 6567 C CA . ARG B 1 415 ? -0.886 56.168 101.470 1.00 77.63 1601 ARG B CA 1
ATOM 6568 C C . ARG B 1 415 ? 0.035 55.044 101.052 1.00 72.64 1601 ARG B C 1
ATOM 6569 O O . ARG B 1 415 ? 1.001 54.733 101.735 1.00 50.29 1601 ARG B O 1
ATOM 6571 N N . MET B 1 416 ? -0.285 54.451 99.906 1.00 63.03 1602 MET B N 1
ATOM 6572 C CA . MET B 1 416 ? 0.419 53.286 99.392 1.00 63.25 1602 MET B CA 1
ATOM 6573 C C . MET B 1 416 ? 1.909 53.578 99.224 1.00 68.73 1602 MET B C 1
ATOM 6574 O O . MET B 1 416 ? 2.761 52.727 99.498 1.00 62.95 1602 MET B O 1
ATOM 6579 N N . GLU B 1 417 ? 2.203 54.792 98.771 1.00 64.01 1603 GLU B N 1
ATOM 6580 C CA . GLU B 1 417 ? 3.566 55.280 98.685 1.00 75.69 1603 GLU B CA 1
ATOM 6581 C C . GLU B 1 417 ? 4.230 55.373 100.060 1.00 87.04 1603 GLU B C 1
ATOM 6582 O O . GLU B 1 417 ? 5.370 54.952 100.216 1.00 95.39 1603 GLU B O 1
ATOM 6588 N N . GLU B 1 418 ? 3.521 55.936 101.043 1.00 63.94 1604 GLU B N 1
ATOM 6589 C CA . GLU B 1 418 ? 4.065 56.080 102.401 1.00 56.92 1604 GLU B CA 1
ATOM 6590 C C . GLU B 1 418 ? 4.484 54.742 102.979 1.00 65.46 1604 GLU B C 1
ATOM 6591 O O . GLU B 1 418 ? 5.600 54.620 103.475 1.00 73.09 1604 GLU B O 1
ATOM 6597 N N . CYS B 1 419 ? 3.609 53.738 102.897 1.00 49.20 1605 CYS B N 1
ATOM 6598 C CA . CYS B 1 419 ? 3.966 52.403 103.335 1.00 57.92 1605 CYS B CA 1
ATOM 6599 C C . CYS B 1 419 ? 5.163 51.928 102.567 1.00 72.75 1605 CYS B C 1
ATOM 6600 O O . CYS B 1 419 ? 6.095 51.392 103.146 1.00 87.51 1605 CYS B O 1
ATOM 6603 N N . PHE B 1 420 ? 5.131 52.102 101.255 1.00 67.78 1606 PHE B N 1
ATOM 6604 C CA . PHE B 1 420 ? 6.236 51.675 100.449 1.00 76.10 1606 PHE B CA 1
ATOM 6605 C C . PHE B 1 420 ? 7.538 52.321 100.899 1.00 76.27 1606 PHE B C 1
ATOM 6606 O O . PHE B 1 420 ? 8.532 51.630 101.117 1.00 60.52 1606 PHE B O 1
ATOM 6614 N N . LYS B 1 421 ? 7.536 53.650 101.001 1.00 72.04 1607 LYS B N 1
ATOM 6615 C CA . LYS B 1 421 ? 8.684 54.402 101.514 1.00 80.65 1607 LYS B CA 1
ATOM 6616 C C . LYS B 1 421 ? 9.186 53.763 102.814 1.00 79.25 1607 LYS B C 1
ATOM 6617 O O . LYS B 1 421 ? 10.348 53.351 102.914 1.00 65.34 1607 LYS B O 1
ATOM 6623 N N . ASN B 1 422 ? 8.275 53.681 103.787 1.00 70.17 1608 ASN B N 1
ATOM 6624 C CA . ASN B 1 422 ? 8.529 53.035 105.064 1.00 81.07 1608 ASN B CA 1
ATOM 6625 C C . ASN B 1 422 ? 9.189 51.708 104.827 1.00 89.46 1608 ASN B C 1
ATOM 6626 O O . ASN B 1 422 ? 10.204 51.391 105.439 1.00 88.39 1608 ASN B O 1
ATOM 6631 N N . LEU B 1 423 ? 8.586 50.940 103.926 1.00 92.85 1609 LEU B N 1
ATOM 6632 C CA . LEU B 1 423 ? 9.025 49.588 103.617 1.00 89.32 1609 LEU B CA 1
ATOM 6633 C C . LEU B 1 423 ? 10.393 49.579 102.940 1.00 91.60 1609 LEU B C 1
ATOM 6634 O O . LEU B 1 423 ? 11.308 48.897 103.407 1.00 95.56 1609 LEU B O 1
ATOM 6639 N N . LYS B 1 424 ? 10.530 50.347 101.856 1.00 86.94 1610 LYS B N 1
ATOM 6640 C CA . LYS B 1 424 ? 11.812 50.479 101.161 1.00 77.43 1610 LYS B CA 1
ATOM 6641 C C . LYS B 1 424 ? 12.893 50.618 102.202 1.00 91.30 1610 LYS B C 1
ATOM 6642 O O . LYS B 1 424 ? 13.887 49.898 102.211 1.00 100.31 1610 LYS B O 1
ATOM 6646 N N . MET B 1 425 ? 12.620 51.543 103.106 1.00 91.25 1611 MET B N 1
ATOM 6647 C CA . MET B 1 425 ? 13.523 51.982 104.129 1.00 89.34 1611 MET B CA 1
ATOM 6648 C C . MET B 1 425 ? 14.010 50.884 105.076 1.00 92.09 1611 MET B C 1
ATOM 6649 O O . MET B 1 425 ? 15.219 50.636 105.161 1.00 95.47 1611 MET B O 1
ATOM 6654 N N . LYS B 1 426 ? 13.074 50.223 105.768 1.00 91.18 1612 LYS B N 1
ATOM 6655 C CA . LYS B 1 426 ? 13.402 49.146 106.711 1.00 78.93 1612 LYS B CA 1
ATOM 6656 C C . LYS B 1 426 ? 14.143 48.027 106.008 1.00 90.33 1612 LYS B C 1
ATOM 6657 O O . LYS B 1 426 ? 15.042 47.428 106.581 1.00 101.94 1612 LYS B O 1
ATOM 6660 N N . VAL B 1 427 ? 13.784 47.776 104.753 1.00 83.54 1613 VAL B N 1
ATOM 6661 C CA . VAL B 1 427 ? 14.392 46.702 103.983 1.00 86.03 1613 VAL B CA 1
ATOM 6662 C C . VAL B 1 427 ? 15.779 47.066 103.487 1.00 87.73 1613 VAL B C 1
ATOM 6663 O O . VAL B 1 427 ? 16.675 46.222 103.474 1.00 88.87 1613 VAL B O 1
ATOM 6667 N N . GLU B 1 428 ? 15.970 48.300 103.071 1.00 98.82 1614 GLU B N 1
ATOM 6668 C CA . GLU B 1 428 ? 17.254 48.653 102.523 1.00 98.58 1614 GLU B CA 1
ATOM 6669 C C . GLU B 1 428 ? 18.342 48.454 103.544 1.00 104.88 1614 GLU B C 1
ATOM 6670 O O . GLU B 1 428 ? 19.399 47.934 103.227 1.00 116.20 1614 GLU B O 1
ATOM 6676 N N . LYS B 1 429 ? 18.074 48.853 104.775 1.00 104.53 1615 LYS B N 1
ATOM 6677 C CA . LYS B 1 429 ? 19.038 48.708 105.846 1.00 103.23 1615 LYS B CA 1
ATOM 6678 C C . LYS B 1 429 ? 19.337 47.256 106.131 1.00 104.66 1615 LYS B C 1
ATOM 6679 O O . LYS B 1 429 ? 20.474 46.819 106.066 1.00 105.54 1615 LYS B O 1
ATOM 6681 N N . GLU B 1 430 ? 18.295 46.505 106.433 1.00 105.66 1616 GLU B N 1
ATOM 6682 C CA . GLU B 1 430 ? 18.429 45.110 106.788 1.00 113.34 1616 GLU B CA 1
ATOM 6683 C C . GLU B 1 430 ? 19.049 44.341 105.657 1.00 101.80 1616 GLU B C 1
ATOM 6684 O O . GLU B 1 430 ? 19.902 43.497 105.866 1.00 98.90 1616 GLU B O 1
ATOM 6690 N N . TYR B 1 431 ? 18.620 44.650 104.449 1.00 102.14 1617 TYR B N 1
ATOM 6691 C CA . TYR B 1 431 ? 19.164 44.012 103.287 1.00 99.38 1617 TYR B CA 1
ATOM 6692 C C . TYR B 1 431 ? 19.608 45.044 102.262 1.00 103.45 1617 TYR B C 1
ATOM 6693 O O . TYR B 1 431 ? 18.914 46.007 101.984 1.00 112.58 1617 TYR B O 1
ATOM 6702 N N . GLY B 1 432 ? 20.791 44.850 101.736 1.00 108.66 1618 GLY B N 1
ATOM 6703 C CA . GLY B 1 432 ? 21.390 45.851 100.888 1.00 129.68 1618 GLY B CA 1
ATOM 6704 C C . GLY B 1 432 ? 20.497 46.170 99.705 1.00 118.19 1618 GLY B C 1
ATOM 6705 O O . GLY B 1 432 ? 19.716 45.349 99.282 1.00 115.67 1618 GLY B O 1
ATOM 6706 N N . VAL B 1 433 ? 20.608 47.382 99.200 1.00 99.67 1619 VAL B N 1
ATOM 6707 C CA . VAL B 1 433 ? 19.820 47.794 98.067 1.00 104.26 1619 VAL B CA 1
ATOM 6708 C C . VAL B 1 433 ? 20.182 46.924 96.885 1.00 106.42 1619 VAL B C 1
ATOM 6709 O O . VAL B 1 433 ? 21.339 46.618 96.678 1.00 112.47 1619 VAL B O 1
ATOM 6713 N N . ARG B 1 434 ? 19.188 46.528 96.105 1.00 98.02 1620 ARG B N 1
ATOM 6714 C CA . ARG B 1 434 ? 19.424 45.690 94.943 1.00 93.28 1620 ARG B CA 1
ATOM 6715 C C . ARG B 1 434 ? 18.874 46.370 93.710 1.00 93.70 1620 ARG B C 1
ATOM 6716 O O . ARG B 1 434 ? 18.312 47.452 93.804 1.00 87.56 1620 ARG B O 1
ATOM 6718 N N . GLN C 2 17 ? -18.209 49.658 167.054 1.00 75.00 -2 GLN C N 1
ATOM 6719 C CA . GLN C 2 17 ? -16.908 49.620 166.400 1.00 73.10 -2 GLN C CA 1
ATOM 6720 C C . GLN C 2 17 ? -17.004 49.974 164.920 1.00 65.96 -2 GLN C C 1
ATOM 6721 O O . GLN C 2 17 ? -15.992 50.095 164.237 1.00 74.55 -2 GLN C O 1
ATOM 6723 N N . GLY C 2 18 ? -18.227 50.143 164.433 1.00 69.47 -1 GLY C N 1
ATOM 6724 C CA . GLY C 2 18 ? -18.460 50.477 163.041 1.00 68.28 -1 GLY C CA 1
ATOM 6725 C C . GLY C 2 18 ? -18.742 49.253 162.194 1.00 76.16 -1 GLY C C 1
ATOM 6726 O O . GLY C 2 18 ? -18.441 48.132 162.592 1.00 91.25 -1 GLY C O 1
ATOM 6727 N N . THR C 2 19 ? -19.322 49.476 161.020 1.00 86.90 0 THR C N 1
ATOM 6728 C CA . THR C 2 19 ? -19.662 48.399 160.094 1.00 97.95 0 THR C CA 1
ATOM 6729 C C . THR C 2 19 ? -19.198 48.724 158.681 1.00 93.14 0 THR C C 1
ATOM 6730 O O . THR C 2 19 ? -18.926 49.878 158.362 1.00 78.75 0 THR C O 1
ATOM 6734 N N . MET C 2 20 ? -19.097 47.700 157.841 1.00 82.85 1 MET C N 1
ATOM 6735 C CA . MET C 2 20 ? -18.646 47.897 156.468 1.00 63.51 1 MET C CA 1
ATOM 6736 C C . MET C 2 20 ? -19.667 47.888 155.334 1.00 70.36 1 MET C C 1
ATOM 6737 O O . MET C 2 20 ? -20.420 46.936 155.152 1.00 72.60 1 MET C O 1
ATOM 6742 N N . GLN C 2 21 ? -19.655 48.973 154.572 1.00 52.05 2 GLN C N 1
ATOM 6743 C CA . GLN C 2 21 ? -20.489 49.164 153.421 1.00 58.78 2 GLN C CA 1
ATOM 6744 C C . GLN C 2 21 ? -19.949 48.354 152.283 1.00 76.15 2 GLN C C 1
ATOM 6745 O O . GLN C 2 21 ? -18.771 48.418 151.975 1.00 70.59 2 GLN C O 1
ATOM 6751 N N . ALA C 2 22 ? -20.820 47.561 151.674 1.00 76.37 3 ALA C N 1
ATOM 6752 C CA . ALA C 2 22 ? -20.414 46.731 150.558 1.00 63.97 3 ALA C CA 1
ATOM 6753 C C . ALA C 2 22 ? -20.662 47.532 149.300 1.00 69.45 3 ALA C C 1
ATOM 6754 O O . ALA C 2 22 ? -21.788 47.969 149.057 1.00 82.92 3 ALA C O 1
ATOM 6756 N N . ILE C 2 23 ? -19.602 47.760 148.527 1.00 57.49 4 ILE C N 1
ATOM 6757 C CA . ILE C 2 23 ? -19.717 48.455 147.253 1.00 60.47 4 ILE C CA 1
ATOM 6758 C C . ILE C 2 23 ? -19.389 47.528 146.073 1.00 44.81 4 ILE C C 1
ATOM 6759 O O . ILE C 2 23 ? -18.333 46.903 146.020 1.00 35.22 4 ILE C O 1
ATOM 6764 N N . LYS C 2 24 ? -20.323 47.413 145.140 1.00 42.02 5 LYS C N 1
ATOM 6765 C CA . LYS C 2 24 ? -20.137 46.569 143.972 1.00 46.04 5 LYS C CA 1
ATOM 6766 C C . LYS C 2 24 ? -19.819 47.465 142.818 1.00 64.12 5 LYS C C 1
ATOM 6767 O O . LYS C 2 24 ? -20.650 48.288 142.417 1.00 48.32 5 LYS C O 1
ATOM 6773 N N . CYS C 2 25 ? -18.589 47.314 142.322 1.00 50.55 6 CYS C N 1
ATOM 6774 C CA . CYS C 2 25 ? -18.043 48.097 141.218 1.00 59.35 6 CYS C CA 1
ATOM 6775 C C . CYS C 2 25 ? -17.791 47.199 139.985 1.00 45.61 6 CYS C C 1
ATOM 6776 O O . CYS C 2 25 ? -17.078 46.190 140.044 1.00 49.05 6 CYS C O 1
ATOM 6779 N N . VAL C 2 26 ? -18.408 47.542 138.871 1.00 50.07 7 VAL C N 1
ATOM 6780 C CA . VAL C 2 26 ? -18.290 46.689 137.697 1.00 54.47 7 VAL C CA 1
ATOM 6781 C C . VAL C 2 26 ? -17.419 47.378 136.663 1.00 57.20 7 VAL C C 1
ATOM 6782 O O . VAL C 2 26 ? -17.643 48.559 136.333 1.00 42.80 7 VAL C O 1
ATOM 6786 N N . VAL C 2 27 ? -16.422 46.620 136.196 1.00 45.41 8 VAL C N 1
ATOM 6787 C CA . VAL C 2 27 ? -15.400 47.112 135.286 1.00 65.44 8 VAL C CA 1
ATOM 6788 C C . VAL C 2 27 ? -15.608 46.570 133.860 1.00 58.77 8 VAL C C 1
ATOM 6789 O O . VAL C 2 27 ? -15.599 45.364 133.635 1.00 52.77 8 VAL C O 1
ATOM 6793 N N . VAL C 2 28 ? -15.762 47.497 132.916 1.00 41.74 9 VAL C N 1
ATOM 6794 C CA . VAL C 2 28 ? -16.037 47.194 131.520 1.00 53.50 9 VAL C CA 1
ATOM 6795 C C . VAL C 2 28 ? -15.068 47.905 130.588 1.00 65.64 9 VAL C C 1
ATOM 6796 O O . VAL C 2 28 ? -14.547 48.982 130.904 1.00 57.44 9 VAL C O 1
ATOM 6800 N N . GLY C 2 29 ? -14.864 47.294 129.418 1.00 65.76 10 GLY C N 1
ATOM 6801 C CA . GLY C 2 29 ? -13.939 47.799 128.402 1.00 56.51 10 GLY C CA 1
ATOM 6802 C C . GLY C 2 29 ? -13.422 46.655 127.577 1.00 53.85 10 GLY C C 1
ATOM 6803 O O . GLY C 2 29 ? -13.692 45.506 127.885 1.00 64.49 10 GLY C O 1
ATOM 6804 N N . ASP C 2 30 ? -12.674 46.978 126.530 1.00 59.22 11 ASP C N 1
ATOM 6805 C CA . ASP C 2 30 ? -12.127 45.972 125.620 1.00 59.85 11 ASP C CA 1
ATOM 6806 C C . ASP C 2 30 ? -11.062 45.131 126.319 1.00 58.45 11 ASP C C 1
ATOM 6807 O O . ASP C 2 30 ? -10.428 45.565 127.293 1.00 56.62 11 ASP C O 1
ATOM 6812 N N . GLY C 2 31 ? -10.884 43.914 125.825 1.00 57.71 12 GLY C N 1
ATOM 6813 C CA . GLY C 2 31 ? -9.855 43.013 126.332 1.00 59.61 12 GLY C CA 1
ATOM 6814 C C . GLY C 2 31 ? -8.458 43.601 126.248 1.00 71.26 12 GLY C C 1
ATOM 6815 O O . GLY C 2 31 ? -7.594 43.273 127.062 1.00 91.01 12 GLY C O 1
ATOM 6816 N N . ALA C 2 32 ? -8.232 44.488 125.281 1.00 62.83 13 ALA C N 1
ATOM 6817 C CA . ALA C 2 32 ? -6.879 45.004 125.010 1.00 69.76 13 ALA C CA 1
ATOM 6818 C C . ALA C 2 32 ? -6.459 46.096 126.002 1.00 76.59 13 ALA C C 1
ATOM 6819 O O . ALA C 2 32 ? -5.261 46.354 126.203 1.00 68.57 13 ALA C O 1
ATOM 6821 N N . VAL C 2 33 ? -7.464 46.703 126.620 1.00 61.83 14 VAL C N 1
ATOM 6822 C CA . VAL C 2 33 ? -7.285 47.750 127.609 1.00 44.95 14 VAL C CA 1
ATOM 6823 C C . VAL C 2 33 ? -6.328 47.330 128.711 1.00 72.36 14 VAL C C 1
ATOM 6824 O O . VAL C 2 33 ? -5.507 48.120 129.164 1.00 63.83 14 VAL C O 1
ATOM 6828 N N . GLY C 2 34 ? -6.444 46.082 129.148 1.00 67.65 15 GLY C N 1
ATOM 6829 C CA . GLY C 2 34 ? -5.600 45.568 130.209 1.00 63.00 15 GLY C CA 1
ATOM 6830 C C . GLY C 2 34 ? -6.094 46.038 131.559 1.00 68.16 15 GLY C C 1
ATOM 6831 O O . GLY C 2 34 ? -5.329 46.544 132.373 1.00 67.96 15 GLY C O 1
ATOM 6832 N N . LYS C 2 35 ? -7.390 45.870 131.790 1.00 48.54 16 LYS C N 1
ATOM 6833 C CA . LYS C 2 35 ? -8.015 46.291 133.034 1.00 48.20 16 LYS C CA 1
ATOM 6834 C C . LYS C 2 35 ? -7.795 45.297 134.165 1.00 48.06 16 LYS C C 1
ATOM 6835 O O . LYS C 2 35 ? -7.719 45.682 135.323 1.00 62.44 16 LYS C O 1
ATOM 6841 N N . THR C 2 36 ? -7.692 44.019 133.829 1.00 38.37 17 THR C N 1
ATOM 6842 C CA . THR C 2 36 ? -7.470 42.997 134.839 1.00 48.23 17 THR C CA 1
ATOM 6843 C C . THR C 2 36 ? -6.243 43.342 135.666 1.00 43.72 17 THR C C 1
ATOM 6844 O O . THR C 2 36 ? -6.237 43.169 136.880 1.00 48.73 17 THR C O 1
ATOM 6848 N N . CYS C 2 37 ? -5.202 43.834 135.005 1.00 43.36 18 CYS C N 1
ATOM 6849 C CA . CYS C 2 37 ? -3.987 44.234 135.714 1.00 56.48 18 CYS C CA 1
ATOM 6850 C C . CYS C 2 37 ? -4.238 45.356 136.718 1.00 50.89 18 CYS C C 1
ATOM 6851 O O . CYS C 2 37 ? -3.586 45.430 137.741 1.00 49.01 18 CYS C O 1
ATOM 6854 N N . LEU C 2 38 ? -5.167 46.245 136.419 1.00 50.06 19 LEU C N 1
ATOM 6855 C CA . LEU C 2 38 ? -5.484 47.276 137.362 1.00 38.44 19 LEU C CA 1
ATOM 6856 C C . LEU C 2 38 ? -6.016 46.635 138.619 1.00 57.05 19 LEU C C 1
ATOM 6857 O O . LEU C 2 38 ? -5.537 46.916 139.702 1.00 60.08 19 LEU C O 1
ATOM 6862 N N . LEU C 2 39 ? -7.000 45.759 138.465 1.00 51.26 20 LEU C N 1
ATOM 6863 C CA . LEU C 2 39 ? -7.690 45.216 139.592 1.00 46.84 20 LEU C CA 1
ATOM 6864 C C . LEU C 2 39 ? -6.757 44.405 140.477 1.00 56.05 20 LEU C C 1
ATOM 6865 O O . LEU C 2 39 ? -6.772 44.558 141.695 1.00 38.46 20 LEU C O 1
ATOM 6870 N N . ILE C 2 40 ? -5.937 43.560 139.875 1.00 42.68 21 ILE C N 1
ATOM 6871 C CA . ILE C 2 40 ? -5.054 42.713 140.659 1.00 50.37 21 ILE C CA 1
ATOM 6872 C C . ILE C 2 40 ? -3.984 43.506 141.348 1.00 46.26 21 ILE C C 1
ATOM 6873 O O . ILE C 2 40 ? -3.587 43.170 142.450 1.00 58.39 21 ILE C O 1
ATOM 6878 N N . SER C 2 41 ? -3.491 44.546 140.705 1.00 47.53 22 SER C N 1
ATOM 6879 C CA . SER C 2 41 ? -2.412 45.300 141.321 1.00 64.24 22 SER C CA 1
ATOM 6880 C C . SER C 2 41 ? -2.939 45.988 142.539 1.00 52.88 22 SER C C 1
ATOM 6881 O O . SER C 2 41 ? -2.268 46.063 143.546 1.00 58.43 22 SER C O 1
ATOM 6884 N N . TYR C 2 42 ? -4.143 46.502 142.441 1.00 41.07 23 TYR C N 1
ATOM 6885 C CA . TYR C 2 42 ? -4.615 47.339 143.472 1.00 44.14 23 TYR C CA 1
ATOM 6886 C C . TYR C 2 42 ? -5.005 46.481 144.619 1.00 51.84 23 TYR C C 1
ATOM 6887 O O . TYR C 2 42 ? -4.701 46.830 145.733 1.00 46.77 23 TYR C O 1
ATOM 6896 N N . THR C 2 43 ? -5.669 45.359 144.349 1.00 46.60 24 THR C N 1
ATOM 6897 C CA . THR C 2 43 ? -6.288 44.571 145.416 1.00 51.05 24 THR C CA 1
ATOM 6898 C C . THR C 2 43 ? -5.315 43.733 146.177 1.00 47.08 24 THR C C 1
ATOM 6899 O O . THR C 2 43 ? -5.570 43.401 147.303 1.00 48.63 24 THR C O 1
ATOM 6903 N N . THR C 2 44 ? -4.206 43.379 145.548 1.00 49.60 25 THR C N 1
ATOM 6904 C CA . THR C 2 44 ? -3.121 42.627 146.194 1.00 49.42 25 THR C CA 1
ATOM 6905 C C . THR C 2 44 ? -2.026 43.600 146.646 1.00 53.99 25 THR C C 1
ATOM 6906 O O . THR C 2 44 ? -0.973 43.194 147.107 1.00 62.43 25 THR C O 1
ATOM 6910 N N . ASN C 2 45 ? -2.286 44.891 146.528 1.00 54.51 26 ASN C N 1
ATOM 6911 C CA . ASN C 2 45 ? -1.292 45.906 146.851 1.00 74.43 26 ASN C CA 1
ATOM 6912 C C . ASN C 2 45 ? 0.114 45.501 146.386 1.00 66.38 26 ASN C C 1
ATOM 6913 O O . ASN C 2 45 ? 1.082 45.521 147.132 1.00 65.19 26 ASN C O 1
ATOM 6918 N N . ALA C 2 46 ? 0.192 45.144 145.116 1.00 54.16 27 ALA C N 1
ATOM 6919 C CA . ALA C 2 46 ? 1.373 44.542 144.565 1.00 55.24 27 ALA C CA 1
ATOM 6920 C C . ALA C 2 46 ? 2.451 45.573 144.370 1.00 53.58 27 ALA C C 1
ATOM 6921 O O . ALA C 2 46 ? 2.192 46.748 144.305 1.00 54.12 27 ALA C O 1
ATOM 6923 N N . PHE C 2 47 ? 3.681 45.122 144.276 1.00 56.44 28 PHE C N 1
ATOM 6924 C CA . PHE C 2 47 ? 4.739 46.015 143.857 1.00 62.64 28 PHE C CA 1
ATOM 6925 C C . PHE C 2 47 ? 4.494 46.409 142.407 1.00 55.28 28 PHE C C 1
ATOM 6926 O O . PHE C 2 47 ? 3.921 45.618 141.667 1.00 58.80 28 PHE C O 1
ATOM 6934 N N . PRO C 2 48 ? 4.909 47.615 141.993 1.00 51.28 29 PRO C N 1
ATOM 6935 C CA . PRO C 2 48 ? 4.531 48.056 140.645 1.00 69.39 29 PRO C CA 1
ATOM 6936 C C . PRO C 2 48 ? 4.796 47.068 139.487 1.00 78.04 29 PRO C C 1
ATOM 6937 O O . PRO C 2 48 ? 3.883 46.802 138.668 1.00 87.34 29 PRO C O 1
ATOM 6941 N N . GLY C 2 49 ? 5.994 46.501 139.417 1.00 61.49 30 GLY C N 1
ATOM 6942 C CA . GLY C 2 49 ? 6.254 45.555 138.335 1.00 78.43 30 GLY C CA 1
ATOM 6943 C C . GLY C 2 49 ? 5.481 44.261 138.479 1.00 74.71 30 GLY C C 1
ATOM 6944 O O . GLY C 2 49 ? 4.741 43.852 137.593 1.00 74.44 30 GLY C O 1
ATOM 6945 N N . GLU C 2 50 ? 5.607 43.668 139.653 1.00 82.44 31 GLU C N 1
ATOM 6946 C CA . GLU C 2 50 ? 5.431 42.239 139.841 1.00 79.61 31 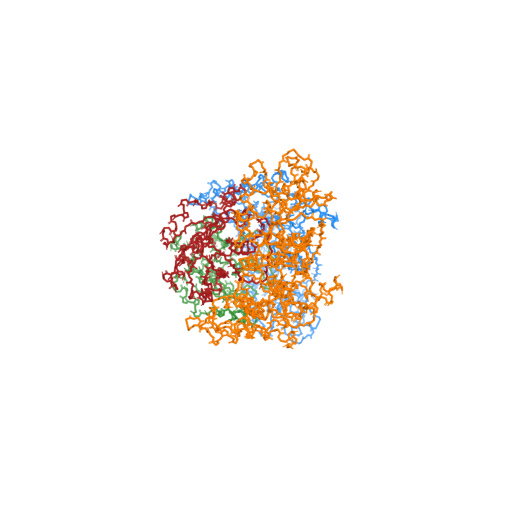GLU C CA 1
ATOM 6947 C C . GLU C 2 50 ? 4.174 41.815 140.557 1.00 65.41 31 GLU C C 1
ATOM 6948 O O . GLU C 2 50 ? 4.092 41.821 141.769 1.00 83.56 31 GLU C O 1
ATOM 6954 N N . TYR C 2 51 ? 3.204 41.387 139.797 1.00 69.45 32 TYR C N 1
ATOM 6955 C CA . TYR C 2 51 ? 2.025 40.850 140.417 1.00 66.73 32 TYR C CA 1
ATOM 6956 C C . TYR C 2 51 ? 1.758 39.421 139.967 1.00 77.66 32 TYR C C 1
ATOM 6957 O O . TYR C 2 51 ? 2.109 39.045 138.836 1.00 58.81 32 TYR C O 1
ATOM 6966 N N . ILE C 2 52 ? 1.131 38.639 140.854 1.00 57.25 33 ILE C N 1
ATOM 6967 C CA . ILE C 2 52 ? 0.757 37.281 140.529 1.00 61.75 33 ILE C CA 1
ATOM 6968 C C . ILE C 2 52 ? -0.664 37.216 140.026 1.00 65.64 33 ILE C C 1
ATOM 6969 O O . ILE C 2 52 ? -1.576 37.692 140.698 1.00 67.25 33 ILE C O 1
ATOM 6974 N N . PRO C 2 53 ? -0.851 36.669 138.813 1.00 61.13 34 PRO C N 1
ATOM 6975 C CA . PRO C 2 53 ? -2.162 36.393 138.292 1.00 53.97 34 PRO C CA 1
ATOM 6976 C C . PRO C 2 53 ? -2.716 35.173 138.965 1.00 60.93 34 PRO C C 1
ATOM 6977 O O . PRO C 2 53 ? -1.973 34.325 139.485 1.00 48.08 34 PRO C O 1
ATOM 6981 N N . THR C 2 54 ? -4.034 35.106 138.936 1.00 63.07 35 THR C N 1
ATOM 6982 C CA . THR C 2 54 ? -4.782 34.021 139.501 1.00 58.15 35 THR C CA 1
ATOM 6983 C C . THR C 2 54 ? -5.560 33.509 138.315 1.00 66.43 35 THR C C 1
ATOM 6984 O O . THR C 2 54 ? -5.648 34.182 137.278 1.00 64.43 35 THR C O 1
ATOM 6988 N N . VAL C 2 55 ? -6.158 32.345 138.476 1.00 70.49 36 VAL C N 1
ATOM 6989 C CA . VAL C 2 55 ? -6.907 31.719 137.409 1.00 55.44 36 VAL C CA 1
ATOM 6990 C C . VAL C 2 55 ? -8.364 32.132 137.477 1.00 55.88 36 VAL C C 1
ATOM 6991 O O . VAL C 2 55 ? -9.123 31.836 136.561 1.00 46.71 36 VAL C O 1
ATOM 6995 N N . PHE C 2 56 ? -8.753 32.840 138.539 1.00 59.97 37 PHE C N 1
ATOM 6996 C CA . PHE C 2 56 ? -10.137 33.306 138.735 1.00 46.69 37 PHE C CA 1
ATOM 6997 C C . PHE C 2 56 ? -10.299 34.836 138.623 1.00 48.02 37 PHE C C 1
ATOM 6998 O O . PHE C 2 56 ? -9.447 35.593 139.070 1.00 63.44 37 PHE C O 1
ATOM 7006 N N . ASP C 2 57 ? -11.399 35.261 138.003 1.00 61.56 38 ASP C N 1
ATOM 7007 C CA . ASP C 2 57 ? -11.734 36.676 137.725 1.00 81.72 38 ASP C CA 1
ATOM 7008 C C . ASP C 2 57 ? -12.006 37.853 138.697 1.00 115.89 38 ASP C C 1
ATOM 7009 O O . ASP C 2 57 ? -11.489 38.943 138.458 1.00 155.68 38 ASP C O 1
ATOM 7014 N N . ASN C 2 58 ? -12.798 37.690 139.750 1.00 52.48 39 ASN C N 1
ATOM 7015 C CA . ASN C 2 58 ? -13.079 38.840 140.634 1.00 60.18 39 ASN C CA 1
ATOM 7016 C C . ASN C 2 58 ? -12.089 39.265 141.730 1.00 52.73 39 ASN C C 1
ATOM 7017 O O . ASN C 2 58 ? -11.302 38.449 142.196 1.00 65.88 39 ASN C O 1
ATOM 7022 N N . TYR C 2 59 ? -12.130 40.539 142.140 1.00 43.88 40 TYR C N 1
ATOM 7023 C CA . TYR C 2 59 ? -11.207 40.989 143.171 1.00 52.15 40 TYR C CA 1
ATOM 7024 C C . TYR C 2 59 ? -11.880 41.837 144.215 1.00 53.15 40 TYR C C 1
ATOM 7025 O O . TYR C 2 59 ? -12.713 42.666 143.899 1.00 61.37 40 TYR C O 1
ATOM 7034 N N . SER C 2 60 ? -11.531 41.591 145.471 1.00 46.39 41 SER C N 1
ATOM 7035 C CA . SER C 2 60 ? -12.098 42.351 146.584 1.00 51.28 41 SER C CA 1
ATOM 7036 C C . SER C 2 60 ? -11.031 42.980 147.466 1.00 43.03 41 SER C C 1
ATOM 7037 O O . SER C 2 60 ? -9.962 42.399 147.696 1.00 50.40 41 SER C O 1
ATOM 7040 N N . ALA C 2 61 ? -11.342 44.177 147.943 1.00 35.54 42 ALA C N 1
ATOM 7041 C CA . ALA C 2 61 ? -10.456 44.899 148.825 1.00 49.81 42 ALA C CA 1
ATOM 7042 C C . ALA C 2 61 ? -11.223 45.567 149.963 1.00 53.30 42 ALA C C 1
ATOM 7043 O O . ALA C 2 61 ? -12.326 46.046 149.772 1.00 40.90 42 ALA C O 1
ATOM 7045 N N . ASN C 2 62 ? -10.631 45.567 151.152 1.00 56.71 43 ASN C N 1
ATOM 7046 C CA . ASN C 2 62 ? -11.202 46.257 152.297 1.00 45.36 43 ASN C CA 1
ATOM 7047 C C . ASN C 2 62 ? -10.489 47.546 152.525 1.00 55.59 43 ASN C C 1
ATOM 7048 O O . ASN C 2 62 ? -9.381 47.555 153.057 1.00 49.60 43 ASN C O 1
ATOM 7053 N N . VAL C 2 63 ? -11.105 48.647 152.158 1.00 49.52 44 VAL C N 1
ATOM 7054 C CA . VAL C 2 63 ? -10.341 49.869 152.139 1.00 44.95 44 VAL C CA 1
ATOM 7055 C C . VAL C 2 63 ? -11.031 50.964 152.916 1.00 52.87 44 VAL C C 1
ATOM 7056 O O . VAL C 2 63 ? -12.246 50.863 153.171 1.00 58.80 44 VAL C O 1
ATOM 7060 N N . MET C 2 64 ? -10.259 51.977 153.313 1.00 42.47 45 MET C N 1
ATOM 7061 C CA . MET C 2 64 ? -10.845 53.132 153.933 1.00 49.61 45 MET C CA 1
ATOM 7062 C C . MET C 2 64 ? -10.616 54.331 153.069 1.00 54.50 45 MET C C 1
ATOM 7063 O O . MET C 2 64 ? -9.492 54.679 152.776 1.00 66.64 45 MET C O 1
ATOM 7068 N N . VAL C 2 65 ? -11.700 54.970 152.669 1.00 69.24 46 VAL C N 1
ATOM 7069 C CA . VAL C 2 65 ? -11.594 56.236 151.965 1.00 79.27 46 VAL C CA 1
ATOM 7070 C C . VAL C 2 65 ? -12.475 57.282 152.662 1.00 77.26 46 VAL C C 1
ATOM 7071 O O . VAL C 2 65 ? -13.667 57.010 152.944 1.00 57.50 46 VAL C O 1
ATOM 7075 N N . ASP C 2 66 ? -11.869 58.454 152.943 1.00 75.21 47 ASP C N 1
ATOM 7076 C CA . ASP C 2 66 ? -12.540 59.565 153.646 1.00 78.02 47 ASP C CA 1
ATOM 7077 C C . ASP C 2 66 ? -13.025 59.148 155.026 1.00 81.51 47 ASP C C 1
ATOM 7078 O O . ASP C 2 66 ? -14.178 59.422 155.407 1.00 73.27 47 ASP C O 1
ATOM 7083 N N . GLY C 2 67 ? -12.158 58.456 155.757 1.00 75.17 48 GLY C N 1
ATOM 7084 C CA . GLY C 2 67 ? -12.515 57.970 157.070 1.00 71.60 48 GLY C CA 1
ATOM 7085 C C . GLY C 2 67 ? -13.619 56.933 157.101 1.00 66.52 48 GLY C C 1
ATOM 7086 O O . GLY C 2 67 ? -14.046 56.543 158.177 1.00 69.07 48 GLY C O 1
ATOM 7087 N N . LYS C 2 68 ? -14.089 56.479 155.944 1.00 69.20 49 LYS C N 1
ATOM 7088 C CA . LYS C 2 68 ? -15.104 55.417 155.900 1.00 59.50 49 LYS C CA 1
ATOM 7089 C C . LYS C 2 68 ? -14.539 54.088 155.371 1.00 69.78 49 LYS C C 1
ATOM 7090 O O . LYS C 2 68 ? -13.870 54.058 154.339 1.00 85.13 49 LYS C O 1
ATOM 7096 N N . PRO C 2 69 ? -14.774 52.991 156.102 1.00 56.50 50 PRO C N 1
ATOM 7097 C CA . PRO C 2 69 ? -14.286 51.698 155.674 1.00 59.20 50 PRO C CA 1
ATOM 7098 C C . PRO C 2 69 ? -15.282 50.979 154.753 1.00 62.25 50 PRO C C 1
ATOM 7099 O O . PRO C 2 69 ? -16.492 50.956 154.999 1.00 66.41 50 PRO C O 1
ATOM 7103 N N . VAL C 2 70 ? -14.755 50.379 153.697 1.00 59.18 51 VAL C N 1
ATOM 7104 C CA . VAL C 2 70 ? -15.595 49.731 152.718 1.00 57.54 51 VAL C CA 1
ATOM 7105 C C . VAL C 2 70 ? -15.047 48.427 152.210 1.00 54.99 51 VAL C C 1
ATOM 7106 O O . VAL C 2 70 ? -13.844 48.277 152.023 1.00 61.97 51 VAL C O 1
ATOM 7110 N N . ASN C 2 71 ? -15.951 47.476 152.016 1.00 54.51 52 ASN C N 1
ATOM 7111 C CA . ASN C 2 71 ? -15.627 46.252 151.327 1.00 52.49 52 ASN C CA 1
ATOM 7112 C C . ASN C 2 71 ? -15.927 46.442 149.857 1.00 56.21 52 ASN C C 1
ATOM 7113 O O . ASN C 2 71 ? -17.084 46.414 149.453 1.00 49.99 52 ASN C O 1
ATOM 7118 N N . LEU C 2 72 ? -14.875 46.636 149.072 1.00 56.23 53 LEU C N 1
ATOM 7119 C CA . LEU C 2 72 ? -15.011 46.901 147.659 1.00 51.47 53 LEU C CA 1
ATOM 7120 C C . LEU C 2 72 ? -14.874 45.654 146.821 1.00 52.60 53 LEU C C 1
ATOM 7121 O O . LEU C 2 72 ? -13.815 45.054 146.787 1.00 53.76 53 LEU C O 1
ATOM 7126 N N . GLY C 2 73 ? -15.963 45.270 146.162 1.00 58.88 54 GLY C N 1
ATOM 7127 C CA . GLY C 2 73 ? -15.960 44.217 145.147 1.00 63.43 54 GLY C CA 1
ATOM 7128 C C . GLY C 2 73 ? -15.693 44.778 143.745 1.00 66.69 54 GLY C C 1
ATOM 7129 O O . GLY C 2 73 ? -16.345 45.734 143.303 1.00 53.60 54 GLY C O 1
ATOM 7130 N N . LEU C 2 74 ? -14.717 44.188 143.056 1.00 53.95 55 LEU C N 1
ATOM 7131 C CA . LEU C 2 74 ? -14.352 44.573 141.681 1.00 51.07 55 LEU C CA 1
ATOM 7132 C C . LEU C 2 74 ? -14.640 43.468 140.691 1.00 49.33 55 LEU C C 1
ATOM 7133 O O . LEU C 2 74 ? -13.962 42.452 140.671 1.00 47.46 55 LEU C O 1
ATOM 7138 N N . TRP C 2 75 ? -15.680 43.679 139.897 1.00 44.72 56 TRP C N 1
ATOM 7139 C CA . TRP C 2 75 ? -16.124 42.691 138.926 1.00 48.26 56 TRP C CA 1
ATOM 7140 C C . TRP C 2 75 ? -15.466 42.919 137.585 1.00 52.54 56 TRP C C 1
ATOM 7141 O O . TRP C 2 75 ? -15.651 43.949 136.950 1.00 41.62 56 TRP C O 1
ATOM 7152 N N . ASP C 2 76 ? -14.700 41.919 137.182 1.00 62.33 57 ASP C N 1
ATOM 7153 C CA . ASP C 2 76 ? -13.943 41.895 135.945 1.00 52.91 57 ASP C CA 1
ATOM 7154 C C . ASP C 2 76 ? -14.820 41.242 134.885 1.00 52.26 57 ASP C C 1
ATOM 7155 O O . ASP C 2 76 ? -14.951 40.021 134.826 1.00 59.50 57 ASP C O 1
ATOM 7160 N N . THR C 2 77 ? -15.473 42.053 134.068 1.00 54.11 58 THR C N 1
ATOM 7161 C CA . THR C 2 77 ? -16.399 41.491 133.091 1.00 38.68 58 THR C CA 1
ATOM 7162 C C . THR C 2 77 ? -15.661 41.050 131.838 1.00 62.89 58 THR C C 1
ATOM 7163 O O . THR C 2 77 ? -14.538 41.482 131.564 1.00 38.25 58 THR C O 1
ATOM 7167 N N . ALA C 2 78 ? -16.303 40.195 131.053 1.00 53.04 59 ALA C N 1
ATOM 7168 C CA . ALA C 2 78 ? -15.713 39.722 129.812 1.00 46.30 59 ALA C CA 1
ATOM 7169 C C . ALA C 2 78 ? -15.963 40.745 128.715 1.00 63.59 59 ALA C C 1
ATOM 7170 O O . ALA C 2 78 ? -17.102 41.111 128.448 1.00 64.43 59 ALA C O 1
ATOM 7172 N N . GLY C 2 79 ? -14.893 41.210 128.085 1.00 54.05 60 GLY C N 1
ATOM 7173 C CA . GLY C 2 79 ? -15.008 42.201 127.034 1.00 70.02 60 GLY C CA 1
ATOM 7174 C C . GLY C 2 79 ? -15.366 41.623 125.682 1.00 64.17 60 GLY C C 1
ATOM 7175 O O . GLY C 2 79 ? -15.669 42.360 124.752 1.00 75.20 60 GLY C O 1
ATOM 7176 N N . GLN C 2 80 ? -15.317 40.302 125.576 1.00 62.52 61 GLN C N 1
ATOM 7177 C CA . GLN C 2 80 ? -15.630 39.627 124.329 1.00 57.06 61 GLN C CA 1
ATOM 7178 C C . GLN C 2 80 ? -17.042 39.953 123.873 1.00 68.26 61 GLN C C 1
ATOM 7179 O O . GLN C 2 80 ? -17.812 40.560 124.607 1.00 64.46 61 GLN C O 1
ATOM 7185 N N . GLU C 2 81 ? -17.373 39.549 122.652 1.00 93.02 62 GLU C N 1
ATOM 7186 C CA . GLU C 2 81 ? -18.689 39.809 122.081 1.00 94.08 62 GLU C CA 1
ATOM 7187 C C . GLU C 2 81 ? -19.654 38.656 122.316 1.00 77.42 62 GLU C C 1
ATOM 7188 O O . GLU C 2 81 ? -20.868 38.840 122.295 1.00 76.60 62 GLU C O 1
ATOM 7194 N N . ASP C 2 82 ? -19.110 37.466 122.536 1.00 57.07 63 ASP C N 1
ATOM 7195 C CA . ASP C 2 82 ? -19.929 36.290 122.775 1.00 65.93 63 ASP C CA 1
ATOM 7196 C C . ASP C 2 82 ? -20.729 36.461 124.053 1.00 80.32 63 ASP C C 1
ATOM 7197 O O . ASP C 2 82 ? -21.801 35.885 124.212 1.00 76.06 63 ASP C O 1
ATOM 7202 N N . TYR C 2 83 ? -20.192 37.256 124.968 1.00 65.82 64 TYR C N 1
ATOM 7203 C CA . TYR C 2 83 ? -20.829 37.483 126.254 1.00 57.76 64 TYR C CA 1
ATOM 7204 C C . TYR C 2 83 ? -21.755 38.685 126.265 1.00 71.90 64 TYR C C 1
ATOM 7205 O O . TYR C 2 83 ? -22.182 39.126 127.326 1.00 67.25 64 TYR C O 1
ATOM 7214 N N . ASP C 2 84 ? -22.075 39.217 125.092 1.00 82.34 65 ASP C N 1
ATOM 7215 C CA . ASP C 2 84 ? -22.970 40.403 125.042 1.00 72.76 65 ASP C CA 1
ATOM 7216 C C . ASP C 2 84 ? -24.300 40.093 125.676 1.00 64.47 65 ASP C C 1
ATOM 7217 O O . ASP C 2 84 ? -24.964 40.975 126.192 1.00 70.92 65 ASP C O 1
ATOM 7222 N N . ARG C 2 85 ? -24.680 38.822 125.615 1.00 67.85 66 ARG C N 1
ATOM 7223 C CA . ARG C 2 85 ? -25.934 38.349 126.192 1.00 81.56 66 ARG C CA 1
ATOM 7224 C C . ARG C 2 85 ? -25.791 37.991 127.690 1.00 80.59 66 ARG C C 1
ATOM 7225 O O . ARG C 2 85 ? -26.661 38.314 128.508 1.00 77.52 66 ARG C O 1
ATOM 7233 N N . LEU C 2 86 ? -24.671 37.358 128.027 1.00 68.06 67 LEU C N 1
ATOM 7234 C CA . LEU C 2 86 ? -24.355 36.955 129.389 1.00 63.30 67 LEU C CA 1
ATOM 7235 C C . LEU C 2 86 ? -23.844 38.026 130.361 1.00 73.46 67 LEU C C 1
ATOM 7236 O O . LEU C 2 86 ? -24.084 37.947 131.552 1.00 67.92 67 LEU C O 1
ATOM 7241 N N . ARG C 2 87 ? -23.118 39.009 129.858 1.00 69.07 68 ARG C N 1
ATOM 7242 C CA . ARG C 2 87 ? -22.422 39.970 130.709 1.00 66.78 68 ARG C CA 1
ATOM 7243 C C . ARG C 2 87 ? -23.382 40.859 131.545 1.00 71.25 68 ARG C C 1
ATOM 7244 O O . ARG C 2 87 ? -23.198 40.989 132.755 1.00 70.17 68 ARG C O 1
ATOM 7252 N N . PRO C 2 88 ? -24.416 41.458 130.913 1.00 71.17 69 PRO C N 1
ATOM 7253 C CA . PRO C 2 88 ? -25.235 42.401 131.681 1.00 59.82 69 PRO C CA 1
ATOM 7254 C C . PRO C 2 88 ? -26.078 41.757 132.790 1.00 66.99 69 PRO C C 1
ATOM 7255 O O . PRO C 2 88 ? -26.733 42.472 133.569 1.00 59.16 69 PRO C O 1
ATOM 7259 N N . LEU C 2 89 ? -26.041 40.424 132.860 1.00 70.67 70 LEU C N 1
ATOM 7260 C CA . LEU C 2 89 ? -26.751 39.675 133.891 1.00 58.13 70 LEU C CA 1
ATOM 7261 C C . LEU C 2 89 ? -26.354 40.100 135.271 1.00 71.54 70 LEU C C 1
ATOM 7262 O O . LEU C 2 89 ? -27.178 40.070 136.176 1.00 94.89 70 LEU C O 1
ATOM 7267 N N . SER C 2 90 ? -25.098 40.479 135.441 1.00 65.29 71 SER C N 1
ATOM 7268 C CA . SER C 2 90 ? -24.620 40.898 136.741 1.00 61.77 71 SER C CA 1
ATOM 7269 C C . SER C 2 90 ? -24.594 42.410 136.932 1.00 59.46 71 SER C C 1
ATOM 7270 O O . SER C 2 90 ? -23.933 42.900 137.843 1.00 68.93 71 SER C O 1
ATOM 7273 N N . TYR C 2 91 ? -25.268 43.128 136.059 1.00 68.87 72 TYR C N 1
ATOM 7274 C CA . TYR C 2 91 ? -25.359 44.579 136.119 1.00 74.34 72 TYR C CA 1
ATOM 7275 C C . TYR C 2 91 ? -26.240 45.212 137.202 1.00 75.51 72 TYR C C 1
ATOM 7276 O O . TYR C 2 91 ? -26.017 46.333 137.615 1.00 72.31 72 TYR C O 1
ATOM 7285 N N . PRO C 2 92 ? -27.245 44.491 137.651 1.00 75.16 73 PRO C N 1
ATOM 7286 C CA . PRO C 2 92 ? -28.280 45.042 138.508 1.00 80.06 73 PRO C CA 1
ATOM 7287 C C . PRO C 2 92 ? -27.944 45.655 139.844 1.00 83.20 73 PRO C C 1
ATOM 7288 O O . PRO C 2 92 ? -28.487 46.707 140.135 1.00 92.56 73 PRO C O 1
ATOM 7292 N N . GLN C 2 93 ? -27.084 45.077 140.643 1.00 69.06 74 GLN C N 1
ATOM 7293 C CA . GLN C 2 93 ? -26.853 45.695 141.928 1.00 75.73 74 GLN C CA 1
ATOM 7294 C C . GLN C 2 93 ? -25.682 46.644 141.954 1.00 74.71 74 GLN C C 1
ATOM 7295 O O . GLN C 2 93 ? -25.256 47.064 143.002 1.00 80.19 74 GLN C O 1
ATOM 7301 N N . THR C 2 94 ? -25.150 46.970 140.795 1.00 74.58 75 THR C N 1
ATOM 7302 C CA . THR C 2 94 ? -23.980 47.814 140.723 1.00 70.52 75 THR C CA 1
ATOM 7303 C C . THR C 2 94 ? -24.137 49.177 141.348 1.00 58.98 75 THR C C 1
ATOM 7304 O O . THR C 2 94 ? -25.109 49.864 141.134 1.00 68.75 75 THR C O 1
ATOM 7308 N N . ASP C 2 95 ? -23.141 49.556 142.129 1.00 49.96 76 ASP C N 1
ATOM 7309 C CA . ASP C 2 95 ? -23.128 50.833 142.795 1.00 61.45 76 ASP C CA 1
ATOM 7310 C C . ASP C 2 95 ? -22.425 51.878 141.971 1.00 64.35 76 ASP C C 1
ATOM 7311 O O . ASP C 2 95 ? -22.762 53.037 142.010 1.00 80.02 76 ASP C O 1
ATOM 7316 N N . VAL C 2 96 ? -21.439 51.444 141.219 1.00 53.02 77 VAL C N 1
ATOM 7317 C CA . VAL C 2 96 ? -20.659 52.319 140.362 1.00 63.02 77 VAL C CA 1
ATOM 7318 C C . VAL C 2 96 ? -20.052 51.488 139.231 1.00 64.36 77 VAL C C 1
ATOM 7319 O O . VAL C 2 96 ? -19.826 50.286 139.382 1.00 54.47 77 VAL C O 1
ATOM 7323 N N . PHE C 2 97 ? -19.822 52.147 138.098 1.00 50.98 78 PHE C N 1
ATOM 7324 C CA . PHE C 2 97 ? -19.279 51.517 136.915 1.00 51.25 78 PHE C CA 1
ATOM 7325 C C . PHE C 2 97 ? -17.963 52.144 136.560 1.00 58.12 78 PHE C C 1
ATOM 7326 O O . PHE C 2 97 ? -17.787 53.363 136.666 1.00 63.05 78 PHE C O 1
ATOM 7334 N N . LEU C 2 98 ? -17.031 51.297 136.151 1.00 53.04 79 LEU C N 1
ATOM 7335 C CA . LEU C 2 98 ? -15.765 51.761 135.633 1.00 58.41 79 LEU C CA 1
ATOM 7336 C C . LEU C 2 98 ? -15.736 51.407 134.176 1.00 51.49 79 LEU C C 1
ATOM 7337 O O . LEU C 2 98 ? -15.802 50.233 133.818 1.00 52.16 79 LEU C O 1
ATOM 7342 N N . ILE C 2 99 ? -15.647 52.430 133.344 1.00 48.20 80 ILE C N 1
ATOM 7343 C CA . ILE C 2 99 ? -15.430 52.252 131.924 1.00 45.43 80 ILE C CA 1
ATOM 7344 C C . ILE C 2 99 ? -13.975 52.574 131.555 1.00 50.94 80 ILE C C 1
ATOM 7345 O O . ILE C 2 99 ? -13.453 53.652 131.857 1.00 45.93 80 ILE C O 1
ATOM 7350 N N . CYS C 2 100 ? -13.312 51.645 130.893 1.00 49.28 81 CYS C N 1
ATOM 7351 C CA . CYS C 2 100 ? -11.929 51.899 130.570 1.00 67.34 81 CYS C CA 1
ATOM 7352 C C . CYS C 2 100 ? -11.595 51.690 129.115 1.00 57.61 81 CYS C C 1
ATOM 7353 O O . CYS C 2 100 ? -12.271 50.963 128.385 1.00 48.70 81 CYS C O 1
ATOM 7356 N N . PHE C 2 101 ? -10.504 52.338 128.730 1.00 56.13 82 PHE C N 1
ATOM 7357 C CA . PHE C 2 101 ? -9.991 52.277 127.395 1.00 48.97 82 PHE C CA 1
ATOM 7358 C C . PHE C 2 101 ? -8.528 52.545 127.540 1.00 45.91 82 PHE C C 1
ATOM 7359 O O . PHE C 2 101 ? -8.101 53.211 128.476 1.00 47.37 82 PHE C O 1
ATOM 7367 N N . SER C 2 102 ? -7.768 52.016 126.599 1.00 62.48 83 SER C N 1
ATOM 7368 C CA . SER C 2 102 ? -6.334 52.233 126.518 1.00 55.08 83 SER C CA 1
ATOM 7369 C C . SER C 2 102 ? -6.047 53.595 125.915 1.00 65.90 83 SER C C 1
ATOM 7370 O O . SER C 2 102 ? -6.564 53.948 124.836 1.00 78.73 83 SER C O 1
ATOM 7373 N N . LEU C 2 103 ? -5.202 54.365 126.578 1.00 66.33 84 LEU C N 1
ATOM 7374 C CA . LEU C 2 103 ? -4.808 55.657 126.007 1.00 70.25 84 LEU C CA 1
ATOM 7375 C C . LEU C 2 103 ? -4.041 55.490 124.689 1.00 71.54 84 LEU C C 1
ATOM 7376 O O . LEU C 2 103 ? -3.979 56.429 123.907 1.00 71.17 84 LEU C O 1
ATOM 7381 N N . VAL C 2 104 ? -3.475 54.298 124.460 1.00 61.24 85 VAL C N 1
ATOM 7382 C CA . VAL C 2 104 ? -2.736 53.993 123.249 1.00 44.59 85 VAL C CA 1
ATOM 7383 C C . VAL C 2 104 ? -3.545 53.118 122.321 1.00 51.40 85 VAL C C 1
ATOM 7384 O O . VAL C 2 104 ? -2.974 52.519 121.405 1.00 59.72 85 VAL C O 1
ATOM 7388 N N . SER C 2 105 ? -4.861 53.048 122.544 1.00 56.24 86 SER C N 1
ATOM 7389 C CA . SER C 2 105 ? -5.732 52.406 121.574 1.00 62.58 86 SER C CA 1
ATOM 7390 C C . SER C 2 105 ? -6.984 53.201 121.211 1.00 56.94 86 SER C C 1
ATOM 7391 O O . SER C 2 105 ? -8.045 53.002 121.800 1.00 56.18 86 SER C O 1
ATOM 7394 N N . PRO C 2 106 ? -6.877 54.074 120.193 1.00 60.63 87 PRO C N 1
ATOM 7395 C CA . PRO C 2 106 ? -8.056 54.875 119.822 1.00 62.76 87 PRO C CA 1
ATOM 7396 C C . PRO C 2 106 ? -9.296 54.028 119.561 1.00 70.40 87 PRO C C 1
ATOM 7397 O O . PRO C 2 106 ? -10.419 54.496 119.783 1.00 66.01 87 PRO C O 1
ATOM 7401 N N . ALA C 2 107 ? -9.108 52.790 119.116 1.00 69.76 88 ALA C N 1
ATOM 7402 C CA . ALA C 2 107 ? -10.250 51.936 118.840 1.00 68.40 88 ALA C CA 1
ATOM 7403 C C . ALA C 2 107 ? -11.040 51.769 120.138 1.00 70.03 88 ALA C C 1
ATOM 7404 O O . ALA C 2 107 ? -12.274 52.030 120.174 1.00 71.07 88 ALA C O 1
ATOM 7406 N N . SER C 2 108 ? -10.327 51.388 121.207 1.00 47.98 89 SER C N 1
ATOM 7407 C CA . SER C 2 108 ? -10.972 51.137 122.509 1.00 60.44 89 SER C CA 1
ATOM 7408 C C . SER C 2 108 ? -11.674 52.391 122.970 1.00 53.35 89 SER C C 1
ATOM 7409 O O . SER C 2 108 ? -12.775 52.344 123.495 1.00 62.31 89 SER C O 1
ATOM 7412 N N . PHE C 2 109 ? -11.007 53.513 122.756 1.00 46.70 90 PHE C N 1
ATOM 7413 C CA . PHE C 2 109 ? -11.574 54.806 123.053 1.00 66.63 90 PHE C CA 1
ATOM 7414 C C . PHE C 2 109 ? -12.903 55.004 122.300 1.00 65.35 90 PHE C C 1
ATOM 7415 O O . PHE C 2 109 ? -13.897 55.438 122.885 1.00 52.85 90 PHE C O 1
ATOM 7423 N N . GLU C 2 110 ? -12.917 54.666 121.016 1.00 57.43 91 GLU C N 1
ATOM 7424 C CA . GLU C 2 110 ? -14.090 54.899 120.221 1.00 50.86 91 GLU C CA 1
ATOM 7425 C C . GLU C 2 110 ? -15.217 53.986 120.698 1.00 60.53 91 GLU C C 1
ATOM 7426 O O . GLU C 2 110 ? -16.383 54.375 120.688 1.00 61.59 91 GLU C O 1
ATOM 7432 N N . ASN C 2 111 ? -14.866 52.788 121.149 1.00 48.00 92 ASN C N 1
ATOM 7433 C CA . ASN C 2 111 ? -15.867 51.846 121.656 1.00 70.38 92 ASN C CA 1
ATOM 7434 C C . ASN C 2 111 ? -16.551 52.260 122.959 1.00 73.65 92 ASN C C 1
ATOM 7435 O O . ASN C 2 111 ? -17.596 51.718 123.330 1.00 63.14 92 ASN C O 1
ATOM 7440 N N . VAL C 2 112 ? -15.946 53.210 123.658 1.00 64.98 93 VAL C N 1
ATOM 7441 C CA . VAL C 2 112 ? -16.547 53.760 124.849 1.00 50.46 93 VAL C CA 1
ATOM 7442 C C . VAL C 2 112 ? -17.870 54.364 124.471 1.00 69.50 93 VAL C C 1
ATOM 7443 O O . VAL C 2 112 ? -18.891 54.072 125.093 1.00 72.80 93 VAL C O 1
ATOM 7447 N N . ARG C 2 113 ? -17.826 55.221 123.449 1.00 76.20 94 ARG C N 1
ATOM 7448 C CA . ARG C 2 113 ? -18.981 55.953 122.943 1.00 70.08 94 ARG C CA 1
ATOM 7449 C C . ARG C 2 113 ? -19.877 55.022 122.134 1.00 65.78 94 ARG C C 1
ATOM 7450 O O . ARG C 2 113 ? -21.092 55.033 122.275 1.00 64.20 94 ARG C O 1
ATOM 7458 N N . ALA C 2 114 ? -19.260 54.191 121.309 1.00 62.70 95 ALA C N 1
ATOM 7459 C CA . ALA C 2 114 ? -19.997 53.271 120.455 1.00 67.16 95 ALA C CA 1
ATOM 7460 C C . ALA C 2 114 ? -20.640 52.062 121.136 1.00 70.28 95 ALA C C 1
ATOM 7461 O O . ALA C 2 114 ? -21.769 51.705 120.810 1.00 69.96 95 ALA C O 1
ATOM 7463 N N . LYS C 2 115 ? -19.932 51.421 122.061 1.00 74.30 96 LYS C N 1
ATOM 7464 C CA . LYS C 2 115 ? -20.457 50.207 122.685 1.00 74.78 96 LYS C CA 1
ATOM 7465 C C . LYS C 2 115 ? -20.712 50.193 124.194 1.00 75.37 96 LYS C C 1
ATOM 7466 O O . LYS C 2 115 ? -21.820 49.902 124.634 1.00 65.95 96 LYS C O 1
ATOM 7472 N N . TRP C 2 116 ? -19.685 50.475 124.983 1.00 74.88 97 TRP C N 1
ATOM 7473 C CA . TRP C 2 116 ? -19.801 50.410 126.439 1.00 76.92 97 TRP C CA 1
ATOM 7474 C C . TRP C 2 116 ? -20.836 51.330 127.088 1.00 75.80 97 TRP C C 1
ATOM 7475 O O . TRP C 2 116 ? -21.790 50.856 127.695 1.00 77.02 97 TRP C O 1
ATOM 7486 N N . TYR C 2 117 ? -20.649 52.636 126.965 1.00 70.48 98 TYR C N 1
ATOM 7487 C CA . TYR C 2 117 ? -21.568 53.585 127.555 1.00 63.16 98 TYR C CA 1
ATOM 7488 C C . TYR C 2 117 ? -23.025 53.200 127.243 1.00 68.38 98 TYR C C 1
ATOM 7489 O O . TYR C 2 117 ? -23.804 53.019 128.160 1.00 80.15 98 TYR C O 1
ATOM 7498 N N . PRO C 2 118 ? -23.386 53.035 125.959 1.00 74.30 99 PRO C N 1
ATOM 7499 C CA . PRO C 2 118 ? -24.741 52.610 125.620 1.00 66.14 99 PRO C CA 1
ATOM 7500 C C . PRO C 2 118 ? -25.230 51.405 126.383 1.00 63.27 99 PRO C C 1
ATOM 7501 O O . PRO C 2 118 ? -26.348 51.413 126.896 1.00 66.43 99 PRO C O 1
ATOM 7505 N N . GLU C 2 119 ? -24.412 50.364 126.463 1.00 62.33 100 GLU C N 1
ATOM 7506 C CA . GLU C 2 119 ? -24.806 49.149 127.164 1.00 68.28 100 GLU C CA 1
ATOM 7507 C C . GLU C 2 119 ? -25.109 49.403 128.632 1.00 71.22 100 GLU C C 1
ATOM 7508 O O . GLU C 2 119 ? -26.139 48.975 129.145 1.00 75.62 100 GLU C O 1
ATOM 7514 N N . VAL C 2 120 ? -24.201 50.096 129.304 1.00 53.64 101 VAL C N 1
ATOM 7515 C CA . VAL C 2 120 ? -24.366 50.399 130.717 1.00 61.89 101 VAL C CA 1
ATOM 7516 C C . VAL C 2 120 ? -25.620 51.215 130.968 1.00 69.35 101 VAL C C 1
ATOM 7517 O O . VAL C 2 120 ? -26.506 50.796 131.708 1.00 74.42 101 VAL C O 1
ATOM 7521 N N . ARG C 2 121 ? -25.687 52.387 130.347 1.00 67.17 102 ARG C N 1
ATOM 7522 C CA . ARG C 2 121 ? -26.826 53.279 130.509 1.00 55.39 102 ARG C CA 1
ATOM 7523 C C . ARG C 2 121 ? -28.143 52.590 130.206 1.00 58.34 102 ARG C C 1
ATOM 7524 O O . ARG C 2 121 ? -29.144 52.834 130.872 1.00 82.41 102 ARG C O 1
ATOM 7532 N N . HIS C 2 122 ? -28.144 51.728 129.201 1.00 51.26 103 HIS C N 1
ATOM 7533 C CA . HIS C 2 122 ? -29.355 51.014 128.842 1.00 74.94 103 HIS C CA 1
ATOM 7534 C C . HIS C 2 122 ? -29.807 50.116 129.978 1.00 84.02 103 HIS C C 1
ATOM 7535 O O . HIS C 2 122 ? -30.998 49.996 130.250 1.00 89.14 103 HIS C O 1
ATOM 7542 N N . HIS C 2 123 ? -28.849 49.479 130.638 1.00 77.91 104 HIS C N 1
ATOM 7543 C CA . HIS C 2 123 ? -29.167 48.564 131.726 1.00 78.06 104 HIS C CA 1
ATOM 7544 C C . HIS C 2 123 ? -29.282 49.254 133.081 1.00 80.81 104 HIS C C 1
ATOM 7545 O O . HIS C 2 123 ? -30.084 48.845 133.921 1.00 74.43 104 HIS C O 1
ATOM 7552 N N . CYS C 2 124 ? -28.478 50.297 133.284 1.00 75.82 105 CYS C N 1
ATOM 7553 C CA . CYS C 2 124 ? -28.418 50.999 134.560 1.00 72.43 105 CYS C CA 1
ATOM 7554 C C . CYS C 2 124 ? -28.363 52.507 134.308 1.00 76.78 105 CYS C C 1
ATOM 7555 O O . CYS C 2 124 ? -27.278 53.112 134.267 1.00 78.75 105 CYS C O 1
ATOM 7558 N N . PRO C 2 125 ? -29.540 53.120 134.130 1.00 72.29 106 PRO C N 1
ATOM 7559 C CA . PRO C 2 125 ? -29.633 54.518 133.753 1.00 69.07 106 PRO C CA 1
ATOM 7560 C C . PRO C 2 125 ? -28.981 55.451 134.754 1.00 78.66 106 PRO C C 1
ATOM 7561 O O . PRO C 2 125 ? -28.309 56.385 134.338 1.00 88.16 106 PRO C O 1
ATOM 7565 N N . ASN C 2 126 ? -29.149 55.187 136.053 1.00 76.95 107 ASN C N 1
ATOM 7566 C CA . ASN C 2 126 ? -28.709 56.132 137.094 1.00 83.16 107 ASN C CA 1
ATOM 7567 C C . ASN C 2 126 ? -27.423 55.819 137.864 1.00 89.59 107 ASN C C 1
ATOM 7568 O O . ASN C 2 126 ? -26.974 56.653 138.654 1.00 94.64 107 ASN C O 1
ATOM 7573 N N . THR C 2 127 ? -26.837 54.640 137.649 1.00 76.49 108 THR C N 1
ATOM 7574 C CA . THR C 2 127 ? -25.578 54.292 138.301 1.00 74.95 108 THR C CA 1
ATOM 7575 C C . THR C 2 127 ? -24.447 55.187 137.784 1.00 72.46 108 THR C C 1
ATOM 7576 O O . THR C 2 127 ? -24.317 55.398 136.570 1.00 62.06 108 THR C O 1
ATOM 7580 N N . PRO C 2 128 ? -23.628 55.732 138.709 1.00 76.17 109 PRO C N 1
ATOM 7581 C CA . PRO C 2 128 ? -22.544 56.610 138.301 1.00 67.78 109 PRO C CA 1
ATOM 7582 C C . PRO C 2 128 ? -21.504 55.894 137.427 1.00 69.24 109 PRO C C 1
ATOM 7583 O O . PRO C 2 128 ? -21.337 54.683 137.495 1.00 51.73 109 PRO C O 1
ATOM 7587 N N . ILE C 2 129 ? -20.800 56.672 136.618 1.00 83.80 110 ILE C N 1
ATOM 7588 C CA . ILE C 2 129 ? -19.777 56.136 135.747 1.00 71.41 110 ILE C CA 1
ATOM 7589 C C . ILE C 2 129 ? -18.465 56.874 135.918 1.00 60.61 110 ILE C C 1
ATOM 7590 O O . ILE C 2 129 ? -18.449 58.090 136.011 1.00 58.91 110 ILE C O 1
ATOM 7595 N N . ILE C 2 130 ? -17.365 56.130 135.946 1.00 72.14 111 ILE C N 1
ATOM 7596 C CA . ILE C 2 130 ? -16.035 56.723 135.823 1.00 67.37 111 ILE C CA 1
ATOM 7597 C C . ILE C 2 130 ? -15.313 56.223 134.566 1.00 68.78 111 ILE C C 1
ATOM 7598 O O . ILE C 2 130 ? -15.310 55.040 134.245 1.00 69.02 111 ILE C O 1
ATOM 7603 N N . LEU C 2 131 ? -14.697 57.159 133.873 1.00 52.74 112 LEU C N 1
ATOM 7604 C CA . LEU C 2 131 ? -13.994 56.884 132.665 1.00 55.27 112 LEU C CA 1
ATOM 7605 C C . LEU C 2 131 ? -12.536 56.705 132.998 1.00 60.55 112 LEU C C 1
ATOM 7606 O O . LEU C 2 131 ? -11.894 57.592 133.578 1.00 56.84 112 LEU C O 1
ATOM 7611 N N . VAL C 2 132 ? -11.996 55.556 132.637 1.00 45.99 113 VAL C N 1
ATOM 7612 C CA . VAL C 2 132 ? -10.608 55.289 132.973 1.00 44.14 113 VAL C CA 1
ATOM 7613 C C . VAL C 2 132 ? -9.703 55.052 131.749 1.00 54.72 113 VAL C C 1
ATOM 7614 O O . VAL C 2 132 ? -9.980 54.207 130.898 1.00 54.07 113 VAL C O 1
ATOM 7618 N N . GLY C 2 133 ? -8.623 55.824 131.687 1.00 51.03 114 GLY C N 1
ATOM 7619 C CA . GLY C 2 133 ? -7.629 55.702 130.649 1.00 55.60 114 GLY C CA 1
ATOM 7620 C C . GLY C 2 133 ? -6.435 54.938 131.187 1.00 63.81 114 GLY C C 1
ATOM 7621 O O . GLY C 2 133 ? -5.740 55.385 132.116 1.00 63.33 114 GLY C O 1
ATOM 7622 N N . THR C 2 134 ? -6.215 53.780 130.579 1.00 61.93 115 THR C N 1
ATOM 7623 C CA . THR C 2 134 ? -5.195 52.825 130.942 1.00 39.78 115 THR C CA 1
ATOM 7624 C C . THR C 2 134 ? -3.905 53.133 130.224 1.00 44.81 115 THR C C 1
ATOM 7625 O O . THR C 2 134 ? -3.866 53.986 129.341 1.00 68.72 115 THR C O 1
ATOM 7629 N N . LYS C 2 135 ? -2.867 52.369 130.542 1.00 56.57 116 LYS C N 1
ATOM 7630 C CA . LYS C 2 135 ? -1.582 52.466 129.862 1.00 49.99 116 LYS C CA 1
ATOM 7631 C C . LYS C 2 135 ? -1.033 53.876 129.769 1.00 56.98 116 LYS C C 1
ATOM 7632 O O . LYS C 2 135 ? -0.544 54.284 128.723 1.00 53.13 116 LYS C O 1
ATOM 7638 N N . LEU C 2 136 ? -1.104 54.618 130.862 1.00 51.00 117 LEU C N 1
ATOM 7639 C CA . LEU C 2 136 ? -0.597 55.978 130.872 1.00 45.77 117 LEU C CA 1
ATOM 7640 C C . LEU C 2 136 ? 0.904 55.985 130.610 1.00 59.50 117 LEU C C 1
ATOM 7641 O O . LEU C 2 136 ? 1.449 56.960 130.104 1.00 68.47 117 LEU C O 1
ATOM 7646 N N . ASP C 2 137 ? 1.567 54.888 130.951 1.00 55.78 118 ASP C N 1
ATOM 7647 C CA . ASP C 2 137 ? 3.011 54.780 130.775 1.00 61.30 118 ASP C CA 1
ATOM 7648 C C . ASP C 2 137 ? 3.453 54.651 129.322 1.00 70.66 118 ASP C C 1
ATOM 7649 O O . ASP C 2 137 ? 4.601 54.937 128.991 1.00 81.26 118 ASP C O 1
ATOM 7654 N N . LEU C 2 138 ? 2.546 54.219 128.457 1.00 61.40 119 LEU C N 1
ATOM 7655 C CA . LEU C 2 138 ? 2.868 54.040 127.055 1.00 62.53 119 LEU C CA 1
ATOM 7656 C C . LEU C 2 138 ? 2.594 55.261 126.164 1.00 58.05 119 LEU C C 1
ATOM 7657 O O . LEU C 2 138 ? 3.115 55.340 125.051 1.00 73.61 119 LEU C O 1
ATOM 7662 N N . ARG C 2 139 ? 1.802 56.215 126.643 1.00 54.86 120 ARG C N 1
ATOM 7663 C CA . ARG C 2 139 ? 1.507 57.417 125.851 1.00 53.27 120 ARG C CA 1
ATOM 7664 C C . ARG C 2 139 ? 2.752 58.212 125.434 1.00 60.74 120 ARG C C 1
ATOM 7665 O O . ARG C 2 139 ? 2.671 59.082 124.564 1.00 84.59 120 ARG C O 1
ATOM 7673 N N . ASP C 2 140 ? 3.890 57.915 126.052 1.00 69.61 121 ASP C N 1
ATOM 7674 C CA . ASP C 2 140 ? 5.114 58.615 125.755 1.00 72.81 121 ASP C CA 1
ATOM 7675 C C . ASP C 2 140 ? 6.136 57.685 125.180 1.00 74.44 121 ASP C C 1
ATOM 7676 O O . ASP C 2 140 ? 7.215 58.131 124.841 1.00 87.54 121 ASP C O 1
ATOM 7681 N N . ASP C 2 141 ? 5.831 56.397 125.088 1.00 79.34 122 ASP C N 1
ATOM 7682 C CA . ASP C 2 141 ? 6.832 55.443 124.597 1.00 88.56 122 ASP C CA 1
ATOM 7683 C C . ASP C 2 141 ? 7.060 55.561 123.092 1.00 90.45 122 ASP C C 1
ATOM 7684 O O . ASP C 2 141 ? 6.125 55.446 122.316 1.00 74.50 122 ASP C O 1
ATOM 7689 N N . LYS C 2 142 ? 8.313 55.764 122.696 1.00 92.66 123 LYS C N 1
ATOM 7690 C CA . LYS C 2 142 ? 8.666 56.047 121.306 1.00 87.29 123 LYS C CA 1
ATOM 7691 C C . LYS C 2 142 ? 8.167 54.975 120.357 1.00 84.29 123 LYS C C 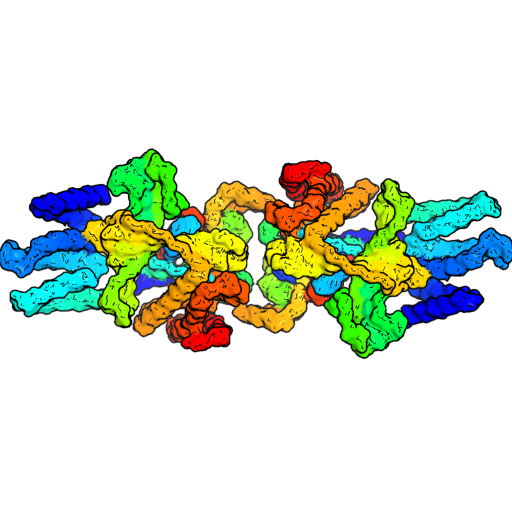1
ATOM 7692 O O . LYS C 2 142 ? 7.456 55.285 119.398 1.00 76.47 123 LYS C O 1
ATOM 7698 N N . ASP C 2 143 ? 8.536 53.721 120.638 1.00 84.02 124 ASP C N 1
ATOM 7699 C CA . ASP C 2 143 ? 8.153 52.576 119.803 1.00 75.28 124 ASP C CA 1
ATOM 7700 C C . ASP C 2 143 ? 6.648 52.555 119.623 1.00 75.88 124 ASP C C 1
ATOM 7701 O O . ASP C 2 143 ? 6.161 52.289 118.524 1.00 87.15 124 ASP C O 1
ATOM 7706 N N . THR C 2 144 ? 5.931 52.874 120.701 1.00 71.38 125 THR C N 1
ATOM 7707 C CA . THR C 2 144 ? 4.468 52.863 120.728 1.00 66.69 125 THR C CA 1
ATOM 7708 C C . THR C 2 144 ? 3.847 53.998 119.886 1.00 63.62 125 THR C C 1
ATOM 7709 O O . THR C 2 144 ? 2.881 53.794 119.155 1.00 58.17 125 THR C O 1
ATOM 7713 N N . ILE C 2 145 ? 4.403 55.197 120.006 1.00 59.17 126 ILE C N 1
ATOM 7714 C CA . ILE C 2 145 ? 3.975 56.328 119.181 1.00 70.47 126 ILE C CA 1
ATOM 7715 C C . ILE C 2 145 ? 4.160 55.998 117.692 1.00 78.62 126 ILE C C 1
ATOM 7716 O O . ILE C 2 145 ? 3.288 56.333 116.885 1.00 58.37 126 ILE C O 1
ATOM 7721 N N . GLU C 2 146 ? 5.302 55.360 117.364 1.00 74.49 127 GLU C N 1
ATOM 7722 C CA . GLU C 2 146 ? 5.708 55.042 115.990 1.00 84.77 127 GLU C CA 1
ATOM 7723 C C . GLU C 2 146 ? 4.708 54.120 115.330 1.00 85.75 127 GLU C C 1
ATOM 7724 O O . GLU C 2 146 ? 4.231 54.388 114.226 1.00 81.51 127 GLU C O 1
ATOM 7730 N N . LYS C 2 147 ? 4.406 53.021 116.008 1.00 74.78 128 LYS C N 1
ATOM 7731 C CA . LYS C 2 147 ? 3.505 52.033 115.460 1.00 69.89 128 LYS C CA 1
ATOM 7732 C C . LYS C 2 147 ? 2.126 52.643 115.282 1.00 60.18 128 LYS C C 1
ATOM 7733 O O . LYS C 2 147 ? 1.411 52.319 114.361 1.00 76.14 128 LYS C O 1
ATOM 7739 N N . LEU C 2 148 ? 1.760 53.560 116.145 1.00 58.69 129 LEU C N 1
ATOM 7740 C CA . LEU C 2 148 ? 0.454 54.188 116.016 1.00 63.02 129 LEU C CA 1
ATOM 7741 C C . LEU C 2 148 ? 0.377 55.051 114.779 1.00 62.39 129 LEU C C 1
ATOM 7742 O O . LEU C 2 148 ? -0.658 55.083 114.108 1.00 62.38 129 LEU C O 1
ATOM 7747 N N . LYS C 2 149 ? 1.456 55.759 114.494 1.00 58.43 130 LYS C N 1
ATOM 7748 C CA . LYS C 2 149 ? 1.507 56.638 113.348 1.00 69.28 130 LYS C CA 1
ATOM 7749 C C . LYS C 2 149 ? 1.407 55.826 112.083 1.00 82.43 130 LYS C C 1
ATOM 7750 O O . LYS C 2 149 ? 0.673 56.164 111.172 1.00 63.17 130 LYS C O 1
ATOM 7756 N N . GLU C 2 150 ? 2.158 54.743 112.028 1.00 65.78 131 GLU C N 1
ATOM 7757 C CA . GLU C 2 150 ? 2.127 53.892 110.863 1.00 67.00 131 GLU C CA 1
ATOM 7758 C C . GLU C 2 150 ? 0.710 53.693 110.371 1.00 75.93 131 GLU C C 1
ATOM 7759 O O . GLU C 2 150 ? 0.482 53.472 109.194 1.00 82.79 131 GLU C O 1
ATOM 7765 N N . LYS C 2 151 ? -0.244 53.771 111.283 1.00 79.21 132 LYS C N 1
ATOM 7766 C CA . LYS C 2 151 ? -1.638 53.563 110.944 1.00 58.92 132 LYS C CA 1
ATOM 7767 C C . LYS C 2 151 ? -2.368 54.876 110.939 1.00 64.45 132 LYS C C 1
ATOM 7768 O O . LYS C 2 151 ? -3.574 54.923 110.764 1.00 56.76 132 LYS C O 1
ATOM 7774 N N . LYS C 2 152 ? -1.612 55.944 111.133 1.00 72.00 133 LYS C N 1
ATOM 7775 C CA . LYS C 2 152 ? -2.147 57.293 111.146 1.00 80.35 133 LYS C CA 1
ATOM 7776 C C . LYS C 2 152 ? -3.040 57.521 112.336 1.00 67.17 133 LYS C C 1
ATOM 7777 O O . LYS C 2 152 ? -4.086 58.140 112.231 1.00 55.62 133 LYS C O 1
ATOM 7783 N N . LEU C 2 153 ? -2.601 57.015 113.476 1.00 64.45 134 LEU C N 1
ATOM 7784 C CA . LEU C 2 153 ? -3.332 57.163 114.714 1.00 72.99 134 LEU C CA 1
ATOM 7785 C C . LEU C 2 153 ? -2.409 57.726 115.764 1.00 78.32 134 LEU C C 1
ATOM 7786 O O . LEU C 2 153 ? -1.228 57.417 115.783 1.00 79.75 134 LEU C O 1
ATOM 7791 N N . THR C 2 154 ? -2.951 58.541 116.652 1.00 76.12 135 THR C N 1
ATOM 7792 C CA . THR C 2 154 ? -2.170 59.031 117.780 1.00 82.03 135 THR C CA 1
ATOM 7793 C C . THR C 2 154 ? -2.804 58.640 119.122 1.00 74.50 135 THR C C 1
ATOM 7794 O O . THR C 2 154 ? -4.018 58.367 119.189 1.00 69.64 135 THR C O 1
ATOM 7798 N N . PRO C 2 155 ? -1.986 58.627 120.197 1.00 65.52 136 PRO C N 1
ATOM 7799 C CA . PRO C 2 155 ? -2.498 58.325 121.520 1.00 59.87 136 PRO C CA 1
ATOM 7800 C C . PRO C 2 155 ? -3.586 59.296 121.886 1.00 57.04 136 PRO C C 1
ATOM 7801 O O . PRO C 2 155 ? -3.568 60.419 121.405 1.00 65.91 136 PRO C O 1
ATOM 7805 N N . ILE C 2 156 ? -4.530 58.861 122.715 1.00 60.20 137 ILE C N 1
ATOM 7806 C CA . ILE C 2 156 ? -5.558 59.735 123.248 1.00 63.28 137 ILE C CA 1
ATOM 7807 C C . ILE C 2 156 ? -4.943 60.746 124.231 1.00 73.80 137 ILE C C 1
ATOM 7808 O O . ILE C 2 156 ? -4.116 60.383 125.060 1.00 90.72 137 ILE C O 1
ATOM 7813 N N . THR C 2 157 ? -5.319 62.016 124.114 1.00 63.46 138 THR C N 1
ATOM 7814 C CA . THR C 2 157 ? -4.784 63.052 124.983 1.00 74.42 138 THR C CA 1
ATOM 7815 C C . THR C 2 157 ? -5.705 63.309 126.158 1.00 75.41 138 THR C C 1
ATOM 7816 O O . THR C 2 157 ? -6.912 63.020 126.079 1.00 66.85 138 THR C O 1
ATOM 7820 N N . TYR C 2 158 ? -5.143 63.890 127.226 1.00 79.40 139 TYR C N 1
ATOM 7821 C CA . TYR C 2 158 ? -5.934 64.255 128.408 1.00 79.46 139 TYR C CA 1
ATOM 7822 C C . TYR C 2 158 ? -7.198 65.040 128.031 1.00 75.28 139 TYR C C 1
ATOM 7823 O O . TYR C 2 158 ? -8.319 64.632 128.384 1.00 71.43 139 TYR C O 1
ATOM 7832 N N . PRO C 2 159 ? -7.028 66.159 127.305 1.00 73.95 140 PRO C N 1
ATOM 7833 C CA . PRO C 2 159 ? -8.188 66.940 126.924 1.00 66.43 140 PRO C CA 1
ATOM 7834 C C . PRO C 2 159 ? -9.214 66.115 126.209 1.00 64.32 140 PRO C C 1
ATOM 7835 O O . PRO C 2 159 ? -10.400 66.351 126.433 1.00 64.60 140 PRO C O 1
ATOM 7839 N N . GLN C 2 160 ? -8.777 65.141 125.400 1.00 57.67 141 GLN C N 1
ATOM 7840 C CA . GLN C 2 160 ? -9.720 64.267 124.670 1.00 67.38 141 GLN C CA 1
ATOM 7841 C C . GLN C 2 160 ? -10.532 63.354 125.588 1.00 79.40 141 GLN C C 1
ATOM 7842 O O . GLN C 2 160 ? -11.751 63.192 125.396 1.00 77.52 141 GLN C O 1
ATOM 7848 N N . GLY C 2 161 ? -9.850 62.744 126.563 1.00 58.50 142 GLY C N 1
ATOM 7849 C CA . GLY C 2 161 ? -10.511 61.840 127.503 1.00 54.68 142 GLY C CA 1
ATOM 7850 C C . GLY C 2 161 ? -11.550 62.585 128.313 1.00 74.60 142 GLY C C 1
ATOM 7851 O O . GLY C 2 161 ? -12.699 62.142 128.499 1.00 60.21 142 GLY C O 1
ATOM 7852 N N . LEU C 2 162 ? -11.116 63.754 128.767 1.00 75.41 143 LEU C N 1
ATOM 7853 C CA . LEU C 2 162 ? -11.946 64.667 129.508 1.00 67.81 143 LEU C CA 1
ATOM 7854 C C . LEU C 2 162 ? -13.244 64.954 128.748 1.00 78.56 143 LEU C C 1
ATOM 7855 O O . LEU C 2 162 ? -14.351 64.849 129.306 1.00 82.04 143 LEU C O 1
ATOM 7860 N N . ALA C 2 163 ? -13.089 65.299 127.469 1.00 79.50 144 ALA C N 1
ATOM 7861 C CA . ALA C 2 163 ? -14.207 65.630 126.594 1.00 65.25 144 ALA C CA 1
ATOM 7862 C C . ALA C 2 163 ? -15.186 64.470 126.488 1.00 69.74 144 ALA C C 1
ATOM 7863 O O . ALA C 2 163 ? -16.408 64.658 126.585 1.00 79.39 144 ALA C O 1
ATOM 7865 N N . MET C 2 164 ? -14.617 63.274 126.309 1.00 64.33 145 MET C N 1
ATOM 7866 C CA . MET C 2 164 ? -15.357 62.027 126.195 1.00 64.96 145 MET C CA 1
ATOM 7867 C C . MET C 2 164 ? -16.137 61.736 127.486 1.00 74.06 145 MET C C 1
ATOM 7868 O O . MET C 2 164 ? -17.285 61.271 127.450 1.00 73.21 145 MET C O 1
ATOM 7873 N N . ALA C 2 165 ? -15.508 62.052 128.616 1.00 68.77 146 ALA C N 1
ATOM 7874 C CA . ALA C 2 165 ? -16.140 61.943 129.931 1.00 77.76 146 ALA C CA 1
ATOM 7875 C C . ALA C 2 165 ? -17.361 62.846 130.052 1.00 80.22 146 ALA C C 1
ATOM 7876 O O . ALA C 2 165 ? -18.452 62.412 130.475 1.00 72.70 146 ALA C O 1
ATOM 7878 N N . LYS C 2 166 ? -17.152 64.111 129.687 1.00 76.85 147 LYS C N 1
ATOM 7879 C CA . LYS C 2 166 ? -18.193 65.103 129.756 1.00 79.11 147 LYS C CA 1
ATOM 7880 C C . LYS C 2 166 ? -19.335 64.626 128.897 1.00 76.96 147 LYS C C 1
ATOM 7881 O O . LYS C 2 166 ? -20.488 64.670 129.309 1.00 78.37 147 LYS C O 1
ATOM 7887 N N . GLU C 2 167 ? -18.981 64.109 127.726 1.00 64.14 148 GLU C N 1
ATOM 7888 C CA . GLU C 2 167 ? -19.947 63.608 126.767 1.00 75.16 148 GLU C CA 1
ATOM 7889 C C . GLU C 2 167 ? -20.864 62.493 127.276 1.00 74.73 148 GLU C C 1
ATOM 7890 O O . GLU C 2 167 ? -22.077 62.526 127.087 1.00 72.70 148 GLU C O 1
ATOM 7896 N N . ILE C 2 168 ? -20.269 61.494 127.901 1.00 71.41 149 ILE C N 1
ATOM 7897 C CA . ILE C 2 168 ? -21.031 60.344 128.361 1.00 74.00 149 ILE C CA 1
ATOM 7898 C C . ILE C 2 168 ? -21.686 60.589 129.718 1.00 86.24 149 ILE C C 1
ATOM 7899 O O . ILE C 2 168 ? -22.490 59.775 130.174 1.00 78.13 149 ILE C O 1
ATOM 7904 N N . GLY C 2 169 ? -21.331 61.712 130.354 1.00 91.07 150 GLY C N 1
ATOM 7905 C CA . GLY C 2 169 ? -21.807 62.055 131.700 1.00 89.75 150 GLY C CA 1
ATOM 7906 C C . GLY C 2 169 ? -21.149 61.249 132.814 1.00 82.87 150 GLY C C 1
ATOM 7907 O O . GLY C 2 169 ? -21.825 60.726 133.710 1.00 77.27 150 GLY C O 1
ATOM 7908 N N . ALA C 2 170 ? -19.829 61.129 132.744 1.00 70.76 151 ALA C N 1
ATOM 7909 C CA . ALA C 2 170 ? -19.095 60.394 133.747 1.00 67.08 151 ALA C CA 1
ATOM 7910 C C . ALA C 2 170 ? -18.710 61.327 134.869 1.00 68.66 151 ALA C C 1
ATOM 7911 O O . ALA C 2 170 ? -18.156 62.388 134.622 1.00 76.23 151 ALA C O 1
ATOM 7913 N N . VAL C 2 171 ? -18.983 60.920 136.102 1.00 61.12 152 VAL C N 1
ATOM 7914 C CA . VAL C 2 171 ? -18.546 61.660 137.291 1.00 60.54 152 VAL C CA 1
ATOM 7915 C C . VAL C 2 171 ? -17.068 62.121 137.301 1.00 66.34 152 VAL C C 1
ATOM 7916 O O . VAL C 2 171 ? -16.760 63.217 137.743 1.00 56.83 152 VAL C O 1
ATOM 7920 N N . LYS C 2 172 ? -16.163 61.278 136.825 1.00 72.71 153 LYS C N 1
ATOM 7921 C CA . LYS C 2 172 ? -14.734 61.611 136.787 1.00 71.04 153 LYS C CA 1
ATOM 7922 C C . LYS C 2 172 ? -14.041 60.957 135.572 1.00 72.23 153 LYS C C 1
ATOM 7923 O O . LYS C 2 172 ? -14.489 59.904 135.070 1.00 72.53 153 LYS C O 1
ATOM 7929 N N . TYR C 2 173 ? -12.981 61.606 135.087 1.00 58.34 154 TYR C N 1
ATOM 7930 C CA . TYR C 2 173 ? -12.096 61.036 134.092 1.00 45.46 154 TYR C CA 1
ATOM 7931 C C . TYR C 2 173 ? -10.728 60.914 134.734 1.00 56.46 154 TYR C C 1
ATOM 7932 O O . TYR C 2 173 ? -10.205 61.877 135.286 1.00 61.86 154 TYR C O 1
ATOM 7941 N N . LEU C 2 174 ? -10.133 59.738 134.663 1.00 45.51 155 LEU C N 1
ATOM 7942 C CA . LEU C 2 174 ? -8.889 59.534 135.352 1.00 52.38 155 LEU C CA 1
ATOM 7943 C C . LEU C 2 174 ? -8.011 58.723 134.480 1.00 57.84 155 LEU C C 1
ATOM 7944 O O . LEU C 2 174 ? -8.512 57.868 133.750 1.00 63.63 155 LEU C O 1
ATOM 7949 N N . GLU C 2 175 ? -6.706 58.955 134.574 1.00 48.49 156 GLU C N 1
ATOM 7950 C CA . GLU C 2 175 ? -5.727 58.173 133.811 1.00 42.22 156 GLU C CA 1
ATOM 7951 C C . GLU C 2 175 ? -4.778 57.485 134.770 1.00 51.30 156 GLU C C 1
ATOM 7952 O O . GLU C 2 175 ? -4.435 58.061 135.801 1.00 64.70 156 GLU C O 1
ATOM 7958 N N . CYS C 2 176 ? -4.355 56.267 134.440 1.00 40.77 157 CYS C N 1
ATOM 7959 C CA . CYS C 2 176 ? -3.484 55.491 135.326 1.00 58.06 157 CYS C CA 1
ATOM 7960 C C . CYS C 2 176 ? -2.655 54.500 134.546 1.00 64.75 157 CYS C C 1
ATOM 7961 O O . CYS C 2 176 ? -2.888 54.275 133.347 1.00 52.97 157 CYS C O 1
ATOM 7964 N N . SER C 2 177 ? -1.636 53.954 135.198 1.00 57.33 158 SER C N 1
ATOM 7965 C CA . SER C 2 177 ? -0.791 52.949 134.577 1.00 41.37 158 SER C CA 1
ATOM 7966 C C . SER C 2 177 ? -0.611 51.775 135.525 1.00 55.44 158 SER C C 1
ATOM 7967 O O . SER C 2 177 ? -0.143 51.945 136.646 1.00 54.86 158 SER C O 1
ATOM 7970 N N . ALA C 2 178 ? -0.976 50.582 135.079 1.00 63.95 159 ALA C N 1
ATOM 7971 C CA . ALA C 2 178 ? -0.838 49.407 135.924 1.00 47.80 159 ALA C CA 1
ATOM 7972 C C . ALA C 2 178 ? 0.615 49.090 136.247 1.00 55.55 159 ALA C C 1
ATOM 7973 O O . ALA C 2 178 ? 0.943 48.758 137.381 1.00 64.40 159 ALA C O 1
ATOM 7975 N N . LEU C 2 179 ? 1.485 49.170 135.246 1.00 66.87 160 LEU C N 1
ATOM 7976 C CA . LEU C 2 179 ? 2.892 48.887 135.475 1.00 61.40 160 LEU C CA 1
ATOM 7977 C C . LEU C 2 179 ? 3.537 49.918 136.386 1.00 52.53 160 LEU C C 1
ATOM 7978 O O . LEU C 2 179 ? 4.230 49.573 137.336 1.00 68.91 160 LEU C O 1
ATOM 7983 N N . THR C 2 180 ? 3.297 51.190 136.088 1.00 54.47 161 THR C N 1
ATOM 7984 C CA . THR C 2 180 ? 3.803 52.283 136.904 1.00 61.02 161 THR C CA 1
ATOM 7985 C C . THR C 2 180 ? 3.090 52.315 138.242 1.00 70.75 161 THR C C 1
ATOM 7986 O O . THR C 2 180 ? 3.686 52.573 139.284 1.00 54.19 161 THR C O 1
ATOM 7990 N N . GLN C 2 181 ? 1.789 52.064 138.186 1.00 72.49 162 GLN C N 1
ATOM 7991 C CA . GLN C 2 181 ? 0.952 52.057 139.368 1.00 68.35 162 GLN C CA 1
ATOM 7992 C C . GLN C 2 181 ? 0.593 53.483 139.753 1.00 59.21 162 GLN C C 1
ATOM 7993 O O . GLN C 2 181 ? -0.035 53.717 140.778 1.00 68.43 162 GLN C O 1
ATOM 7999 N N . ARG C 2 182 ? 0.992 54.433 138.917 1.00 48.20 163 ARG C N 1
ATOM 8000 C CA . ARG C 2 182 ? 0.695 55.836 139.169 1.00 72.26 163 ARG C CA 1
ATOM 8001 C C . ARG C 2 182 ? -0.715 56.168 138.704 1.00 74.85 163 ARG C C 1
ATOM 8002 O O . ARG C 2 182 ? -1.140 55.760 137.627 1.00 54.42 163 ARG C O 1
ATOM 8010 N N . GLY C 2 183 ? -1.441 56.883 139.557 1.00 62.50 164 GLY C N 1
ATOM 8011 C CA . GLY C 2 183 ? -2.814 57.256 139.290 1.00 58.18 164 GLY C CA 1
ATOM 8012 C C . GLY C 2 183 ? -3.758 56.100 139.543 1.00 61.86 164 GLY C C 1
ATOM 8013 O O . GLY C 2 183 ? -4.956 56.204 139.314 1.00 58.26 164 GLY C O 1
ATOM 8014 N N . LEU C 2 184 ? -3.208 54.992 140.024 1.00 36.57 165 LEU C N 1
ATOM 8015 C CA . LEU C 2 184 ? -3.990 53.788 140.275 1.00 53.09 165 LEU C CA 1
ATOM 8016 C C . LEU C 2 184 ? -4.861 53.842 141.525 1.00 48.14 165 LEU C C 1
ATOM 8017 O O . LEU C 2 184 ? -6.033 53.488 141.477 1.00 51.72 165 LEU C O 1
ATOM 8022 N N . LYS C 2 185 ? -4.292 54.274 142.643 1.00 44.08 166 LYS C N 1
ATOM 8023 C CA . LYS C 2 185 ? -5.053 54.356 143.882 1.00 52.42 166 LYS C CA 1
ATOM 8024 C C . LYS C 2 185 ? -6.236 55.291 143.685 1.00 59.94 166 LYS C C 1
ATOM 8025 O O . LYS C 2 185 ? -7.372 54.951 143.995 1.00 43.60 166 LYS C O 1
ATOM 8031 N N . THR C 2 186 ? -5.954 56.474 143.157 1.00 50.18 167 THR C N 1
ATOM 8032 C CA . THR C 2 186 ? -6.982 57.453 142.846 1.00 56.51 167 THR C CA 1
ATOM 8033 C C . THR C 2 186 ? -8.254 56.896 142.220 1.00 63.06 167 THR C C 1
ATOM 8034 O O . THR C 2 186 ? -9.337 57.319 142.608 1.00 54.20 167 THR C O 1
ATOM 8038 N N . VAL C 2 187 ? -8.111 55.963 141.273 1.00 58.00 168 VAL C N 1
ATOM 8039 C CA . VAL C 2 187 ? -9.218 55.421 140.498 1.00 36.47 168 VAL C CA 1
ATOM 8040 C C . VAL C 2 187 ? -10.225 54.802 141.432 1.00 47.35 168 VAL C C 1
ATOM 8041 O O . VAL C 2 187 ? -11.445 55.003 141.341 1.00 54.33 168 VAL C O 1
ATOM 8045 N N . PHE C 2 188 ? -9.707 54.051 142.370 1.00 45.00 169 PHE C N 1
ATOM 8046 C CA . PHE C 2 188 ? -10.577 53.332 143.257 1.00 55.76 169 PHE C CA 1
ATOM 8047 C C . PHE C 2 188 ? -11.069 54.198 144.383 1.00 58.43 169 PHE C C 1
ATOM 8048 O O . PHE C 2 188 ? -12.244 54.090 144.742 1.00 56.07 169 PHE C O 1
ATOM 8056 N N . ASP C 2 189 ? -10.248 55.129 144.840 1.00 43.36 170 ASP C N 1
ATOM 8057 C CA . ASP C 2 189 ? -10.675 56.060 145.856 1.00 54.16 170 ASP C CA 1
ATOM 8058 C C . ASP C 2 189 ? -11.840 56.858 145.321 1.00 60.72 170 ASP C C 1
ATOM 8059 O O . ASP C 2 189 ? -12.803 57.095 146.032 1.00 54.80 170 ASP C O 1
ATOM 8064 N N . GLU C 2 190 ? -11.755 57.274 144.062 1.00 47.43 171 GLU C N 1
ATOM 8065 C CA . GLU C 2 190 ? -12.784 58.124 143.477 1.00 52.83 171 GLU C CA 1
ATOM 8066 C C . GLU C 2 190 ? -14.024 57.350 143.108 1.00 54.21 171 GLU C C 1
ATOM 8067 O O . GLU C 2 190 ? -15.150 57.863 143.185 1.00 58.23 171 GLU C O 1
ATOM 8073 N N . ALA C 2 191 ? -13.829 56.107 142.714 1.00 38.97 172 ALA C N 1
ATOM 8074 C CA . ALA C 2 191 ? -14.956 55.262 142.458 1.00 57.10 172 ALA C CA 1
ATOM 8075 C C . ALA C 2 191 ? -15.813 55.135 143.733 1.00 61.21 172 ALA C C 1
ATOM 8076 O O . ALA C 2 191 ? -17.026 55.059 143.685 1.00 64.81 172 ALA C O 1
ATOM 8078 N N . ILE C 2 192 ? -15.161 55.104 144.883 1.00 52.35 173 ILE C N 1
ATOM 8079 C CA . ILE C 2 192 ? -15.874 54.973 146.143 1.00 57.24 173 ILE C CA 1
ATOM 8080 C C . ILE C 2 192 ? -16.528 56.288 146.560 1.00 61.79 173 ILE C C 1
ATOM 8081 O O . ILE C 2 192 ? -17.648 56.289 147.056 1.00 64.95 173 ILE C O 1
ATOM 8086 N N . ARG C 2 193 ? -15.834 57.402 146.345 1.00 49.70 174 ARG C N 1
ATOM 8087 C CA . ARG C 2 193 ? -16.378 58.709 146.647 1.00 61.17 174 ARG C CA 1
ATOM 8088 C C . ARG C 2 193 ? -17.693 58.919 145.900 1.00 50.96 174 ARG C C 1
ATOM 8089 O O . ARG C 2 193 ? -18.611 59.552 146.401 1.00 72.78 174 ARG C O 1
ATOM 8097 N N . ALA C 2 194 ? -17.783 58.348 144.711 1.00 54.37 175 ALA C N 1
ATOM 8098 C CA . ALA C 2 194 ? -18.963 58.447 143.886 1.00 60.29 175 ALA C CA 1
ATOM 8099 C C . ALA C 2 194 ? -20.171 57.673 144.432 1.00 61.40 175 ALA C C 1
ATOM 8100 O O . ALA C 2 194 ? -21.303 58.018 144.113 1.00 79.25 175 ALA C O 1
ATOM 8102 N N . VAL C 2 195 ? -19.954 56.635 145.233 1.00 59.20 176 VAL C N 1
ATOM 8103 C CA . VAL C 2 195 ? -21.066 55.863 145.813 1.00 60.19 176 VAL C CA 1
ATOM 8104 C C . VAL C 2 195 ? -21.466 56.400 147.186 1.00 76.64 176 VAL C C 1
ATOM 8105 O O . VAL C 2 195 ? -22.623 56.316 147.580 1.00 78.23 176 VAL C O 1
ATOM 8109 N N . LEU C 2 196 ? -20.487 56.907 147.929 1.00 78.35 177 LEU C N 1
ATOM 8110 C CA . LEU C 2 196 ? -20.741 57.722 149.103 1.00 87.59 177 LEU C CA 1
ATOM 8111 C C . LEU C 2 196 ? -21.418 58.970 148.549 1.00 95.86 177 LEU C C 1
ATOM 8112 O O . LEU C 2 196 ? -21.886 59.838 149.288 1.00 85.07 177 LEU C O 1
ATOM 8117 N N . PHE D 2 16 ? -9.255 43.609 68.513 1.00 77.14 -3 PHE D N 1
ATOM 8118 C CA . PHE D 2 16 ? -10.611 43.110 68.297 1.00 89.97 -3 PHE D CA 1
ATOM 8119 C C . PHE D 2 16 ? -11.349 42.778 69.586 1.00 103.41 -3 PHE D C 1
ATOM 8120 O O . PHE D 2 16 ? -10.998 41.831 70.269 1.00 116.56 -3 PHE D O 1
ATOM 8128 N N . GLN D 2 17 ? -12.392 43.540 69.891 1.00 79.22 -2 GLN D N 1
ATOM 8129 C CA . GLN D 2 17 ? -13.190 43.325 71.088 1.00 76.87 -2 GLN D CA 1
ATOM 8130 C C . GLN D 2 17 ? -12.685 44.038 72.340 1.00 98.01 -2 GLN D C 1
ATOM 8131 O O . GLN D 2 17 ? -13.208 43.844 73.423 1.00 118.92 -2 GLN D O 1
ATOM 8137 N N . GLY D 2 18 ? -11.671 44.873 72.178 1.00 107.76 -1 GLY D N 1
ATOM 8138 C CA . GLY D 2 18 ? -11.091 45.642 73.262 1.00 108.76 -1 GLY D CA 1
ATOM 8139 C C . GLY D 2 18 ? -10.475 44.903 74.424 1.00 106.55 -1 GLY D C 1
ATOM 8140 O O . GLY D 2 18 ? -9.708 43.973 74.232 1.00 103.77 -1 GLY D O 1
ATOM 8141 N N . THR D 2 19 ? -10.798 45.319 75.642 1.00 103.94 0 THR D N 1
ATOM 8142 C CA . THR D 2 19 ? -10.240 44.675 76.824 1.00 97.51 0 THR D CA 1
ATOM 8143 C C . THR D 2 19 ? -11.307 44.066 77.719 1.00 88.58 0 THR D C 1
ATOM 8144 O O . THR D 2 19 ? -12.437 44.544 77.761 1.00 105.70 0 THR D O 1
ATOM 8148 N N . MET D 2 20 ? -10.940 43.008 78.436 1.00 70.98 1 MET D N 1
ATOM 8149 C CA . MET D 2 20 ? -11.869 42.344 79.336 1.00 65.50 1 MET D CA 1
ATOM 8150 C C . MET D 2 20 ? -12.384 43.346 80.347 1.00 79.90 1 MET D C 1
ATOM 8151 O O . MET D 2 20 ? -11.645 44.220 80.791 1.00 66.48 1 MET D O 1
ATOM 8156 N N . GLN D 2 21 ? -13.649 43.222 80.722 1.00 56.86 2 GLN D N 1
ATOM 8157 C CA . GLN D 2 21 ? -14.200 44.141 81.695 1.00 63.17 2 GLN D CA 1
ATOM 8158 C C . GLN D 2 21 ? -13.571 43.850 83.045 1.00 86.19 2 GLN D C 1
ATOM 8159 O O . GLN D 2 21 ? -13.649 42.733 83.543 1.00 80.06 2 GLN D O 1
ATOM 8165 N N . ALA D 2 22 ? -12.941 44.859 83.632 1.00 78.63 3 ALA D N 1
ATOM 8166 C CA . ALA D 2 22 ? -12.307 44.701 84.928 1.00 65.27 3 ALA D CA 1
ATOM 8167 C C . ALA D 2 22 ? -13.310 45.062 86.005 1.00 69.27 3 ALA D C 1
ATOM 8168 O O . ALA D 2 22 ? -13.822 46.176 86.033 1.00 79.51 3 ALA D O 1
ATOM 8170 N N . ILE D 2 23 ? -13.593 44.116 86.891 1.00 63.12 4 ILE D N 1
ATOM 8171 C CA . ILE D 2 23 ? -14.541 44.349 87.959 1.00 62.29 4 ILE D CA 1
ATOM 8172 C C . ILE D 2 23 ? -13.853 44.380 89.312 1.00 43.68 4 ILE D C 1
ATOM 8173 O O . ILE D 2 23 ? -13.219 43.422 89.709 1.00 35.53 4 ILE D O 1
ATOM 8178 N N . LYS D 2 24 ? -13.982 45.503 90.005 1.00 44.41 5 LYS D N 1
ATOM 8179 C CA . LYS D 2 24 ? -13.406 45.647 91.327 1.00 55.82 5 LYS D CA 1
ATOM 8180 C C . LYS D 2 24 ? -14.471 45.352 92.368 1.00 64.84 5 LYS D C 1
ATOM 8181 O O . LYS D 2 24 ? -15.485 46.050 92.433 1.00 45.87 5 LYS D O 1
ATOM 8187 N N . CYS D 2 25 ? -14.225 44.299 93.157 1.00 48.54 6 CYS D N 1
ATOM 8188 C CA . CYS D 2 25 ? -15.147 43.852 94.195 1.00 62.23 6 CYS D CA 1
ATOM 8189 C C . CYS D 2 25 ? -14.483 43.902 95.579 1.00 47.30 6 CYS D C 1
ATOM 8190 O O . CYS D 2 25 ? -13.397 43.364 95.792 1.00 44.09 6 CYS D O 1
ATOM 8193 N N . VAL D 2 26 ? -15.120 44.593 96.507 1.00 56.60 7 VAL D N 1
ATOM 8194 C CA . VAL D 2 26 ? -14.473 44.861 97.778 1.00 52.52 7 VAL D CA 1
ATOM 8195 C C . VAL D 2 26 ? -15.244 44.110 98.814 1.00 55.06 7 VAL D C 1
ATOM 8196 O O . VAL D 2 26 ? -16.485 44.217 98.883 1.00 46.87 7 VAL D O 1
ATOM 8200 N N . VAL D 2 27 ? -14.493 43.328 99.597 1.00 54.73 8 VAL D N 1
ATOM 8201 C CA . VAL D 2 27 ? -15.069 42.453 100.630 1.00 68.40 8 VAL D CA 1
ATOM 8202 C C . VAL D 2 27 ? -14.833 43.007 102.048 1.00 59.01 8 VAL D C 1
ATOM 8203 O O . VAL D 2 27 ? -13.701 43.292 102.454 1.00 53.99 8 VAL D O 1
ATOM 8207 N N . VAL D 2 28 ? -15.933 43.190 102.765 1.00 49.92 9 VAL D N 1
ATOM 8208 C CA . VAL D 2 28 ? -15.908 43.704 104.125 1.00 53.96 9 VAL D CA 1
ATOM 8209 C C . VAL D 2 28 ? -16.632 42.734 105.067 1.00 59.25 9 VAL D C 1
ATOM 8210 O O . VAL D 2 28 ? -17.477 41.916 104.629 1.00 50.10 9 VAL D O 1
ATOM 8214 N N . GLY D 2 29 ? -16.276 42.828 106.350 1.00 63.28 10 GLY D N 1
ATOM 8215 C CA . GLY D 2 29 ? -16.848 42.000 107.405 1.00 55.39 10 GLY D CA 1
ATOM 8216 C C . GLY D 2 29 ? -15.859 41.882 108.535 1.00 58.44 10 GLY D C 1
ATOM 8217 O O . GLY D 2 29 ? -14.720 42.323 108.415 1.00 62.08 10 GLY D O 1
ATOM 8218 N N . ASP D 2 30 ? -16.283 41.281 109.636 1.00 63.07 11 ASP D N 1
ATOM 8219 C CA . ASP D 2 30 ? -15.403 41.100 110.787 1.00 57.32 11 ASP D CA 1
ATOM 8220 C C . ASP D 2 30 ? -14.320 40.088 110.468 1.00 52.43 11 ASP D C 1
ATOM 8221 O O . ASP D 2 30 ? -14.500 39.229 109.617 1.00 47.93 11 ASP D O 1
ATOM 8226 N N . GLY D 2 31 ? -13.197 40.196 111.164 1.00 55.36 12 GLY D N 1
ATOM 8227 C CA . GLY D 2 31 ? -12.109 39.215 111.077 1.00 62.12 12 GLY D CA 1
ATOM 8228 C C . GLY D 2 31 ? -12.546 37.771 111.303 1.00 73.60 12 GLY D C 1
ATOM 8229 O O . GLY D 2 31 ? -12.020 36.861 110.671 1.00 90.20 12 GLY D O 1
ATOM 8230 N N . ALA D 2 32 ? -13.526 37.561 112.180 1.00 69.46 13 ALA D N 1
ATOM 8231 C CA . ALA D 2 32 ? -13.978 36.212 112.560 1.00 74.51 13 ALA D CA 1
ATOM 8232 C C . ALA D 2 32 ? -14.824 35.525 111.486 1.00 72.62 13 ALA D C 1
ATOM 8233 O O . ALA D 2 32 ? -15.022 34.307 111.521 1.00 58.80 13 ALA D O 1
ATOM 8235 N N . VAL D 2 33 ? -15.327 36.325 110.555 1.00 56.92 14 VAL D N 1
ATOM 8236 C CA . VAL D 2 33 ? -16.170 35.845 109.470 1.00 50.26 14 VAL D CA 1
ATOM 8237 C C . VAL D 2 33 ? -15.469 34.865 108.540 1.00 67.69 14 VAL D C 1
ATOM 8238 O O . VAL D 2 33 ? -16.117 34.041 107.902 1.00 45.62 14 VAL D O 1
ATOM 8242 N N . GLY D 2 34 ? -14.148 34.960 108.462 1.00 62.37 15 GLY D N 1
ATOM 8243 C CA . GLY D 2 34 ? -13.373 34.082 107.606 1.00 63.33 15 GLY D CA 1
ATOM 8244 C C . GLY D 2 34 ? -13.636 34.343 106.138 1.00 69.09 15 GLY D C 1
ATOM 8245 O O . GLY D 2 34 ? -13.753 33.417 105.342 1.00 57.99 15 GLY D O 1
ATOM 8246 N N . LYS D 2 35 ? -13.729 35.617 105.783 1.00 52.07 16 LYS D N 1
ATOM 8247 C CA . LYS D 2 35 ? -13.984 36.015 104.409 1.00 49.17 16 LYS D CA 1
ATOM 8248 C C . LYS D 2 35 ? -12.799 35.736 103.496 1.00 53.15 16 LYS D C 1
ATOM 8249 O O . LYS D 2 35 ? -12.970 35.529 102.302 1.00 61.01 16 LYS D O 1
ATOM 8255 N N . THR D 2 36 ? -11.599 35.732 104.059 1.00 45.40 17 THR D N 1
ATOM 8256 C CA . THR D 2 36 ? -10.397 35.477 103.276 1.00 47.72 17 THR D CA 1
ATOM 8257 C C . THR D 2 36 ? -10.420 34.077 102.688 1.00 44.48 17 THR D C 1
ATOM 8258 O O . THR D 2 36 ? -10.019 33.867 101.550 1.00 55.09 17 THR D O 1
ATOM 8262 N N . CYS D 2 37 ? -10.892 33.119 103.472 1.00 50.11 18 CYS D N 1
ATOM 8263 C CA . CYS D 2 37 ? -10.979 31.726 103.016 1.00 62.10 18 CYS D CA 1
ATOM 8264 C C . CYS D 2 37 ? -11.871 31.595 101.822 1.00 53.56 18 CYS D C 1
ATOM 8265 O O . CYS D 2 37 ? -11.586 30.760 100.963 1.00 59.74 18 CYS D O 1
ATOM 8268 N N . LEU D 2 38 ? -12.909 32.426 101.743 1.00 42.02 19 LEU D N 1
ATOM 8269 C CA . LEU D 2 38 ? -13.771 32.420 100.572 1.00 44.90 19 LEU D CA 1
ATOM 8270 C C . LEU D 2 38 ? -12.982 32.815 99.325 1.00 56.54 19 LEU D C 1
ATOM 8271 O O . LEU D 2 38 ? -13.006 32.108 98.320 1.00 60.99 19 LEU D O 1
ATOM 8276 N N . LEU D 2 39 ? -12.268 33.934 99.394 1.00 54.84 20 LEU D N 1
ATOM 8277 C CA . LEU D 2 39 ? -11.585 34.463 98.229 1.00 41.15 20 LEU D CA 1
ATOM 8278 C C . LEU D 2 39 ? -10.515 33.505 97.720 1.00 58.79 20 LEU D C 1
ATOM 8279 O O . LEU D 2 39 ? -10.390 33.311 96.518 1.00 41.17 20 LEU D O 1
ATOM 8284 N N . ILE D 2 40 ? -9.756 32.877 98.623 1.00 53.22 21 ILE D N 1
ATOM 8285 C CA . ILE D 2 40 ? -8.654 32.020 98.176 1.00 52.47 21 ILE D CA 1
ATOM 8286 C C . ILE D 2 40 ? -9.211 30.796 97.545 1.00 47.48 21 ILE D C 1
ATOM 8287 O O . ILE D 2 40 ? -8.707 30.345 96.538 1.00 58.68 21 ILE D O 1
ATOM 8292 N N . SER D 2 41 ? -10.249 30.225 98.133 1.00 47.65 22 SER D N 1
ATOM 8293 C CA . SER D 2 41 ? -10.789 28.993 97.589 1.00 65.13 22 SER D CA 1
ATOM 8294 C C . SER D 2 41 ? -11.330 29.174 96.178 1.00 53.16 22 SER D C 1
ATOM 8295 O O . SER D 2 41 ? -11.084 28.350 95.307 1.00 53.97 22 SER D O 1
ATOM 8298 N N . TYR D 2 42 ? -12.079 30.248 95.960 1.00 43.30 23 TYR D N 1
ATOM 8299 C CA . TYR D 2 42 ? -12.633 30.526 94.642 1.00 43.38 23 TYR D CA 1
ATOM 8300 C C . TYR D 2 42 ? -11.604 30.879 93.573 1.00 48.92 23 TYR D C 1
ATOM 8301 O O . TYR D 2 42 ? -11.657 30.375 92.457 1.00 50.60 23 TYR D O 1
ATOM 8310 N N . THR D 2 43 ? -10.666 31.748 93.926 1.00 46.18 24 THR D N 1
ATOM 8311 C CA . THR D 2 43 ? -9.669 32.226 92.974 1.00 57.51 24 THR D CA 1
ATOM 8312 C C . THR D 2 43 ? -8.713 31.154 92.476 1.00 57.06 24 THR D C 1
ATOM 8313 O O . THR D 2 43 ? -8.367 31.119 91.300 1.00 59.93 24 THR D O 1
ATOM 8317 N N . THR D 2 44 ? -8.284 30.289 93.385 1.00 36.23 25 THR D N 1
ATOM 8318 C CA . THR D 2 44 ? -7.349 29.223 93.061 1.00 45.37 25 THR D CA 1
ATOM 8319 C C . THR D 2 44 ? -8.094 27.963 92.664 1.00 49.10 25 THR D C 1
ATOM 8320 O O . THR D 2 44 ? -7.492 26.937 92.373 1.00 59.87 25 THR D O 1
ATOM 8324 N N . ASN D 2 45 ? -9.415 28.051 92.669 1.00 54.81 26 ASN D N 1
ATOM 8325 C CA . ASN D 2 45 ? -10.274 26.889 92.392 1.00 72.23 26 ASN D CA 1
ATOM 8326 C C . ASN D 2 45 ? -9.795 25.641 93.172 1.00 65.84 26 ASN D C 1
ATOM 8327 O O . ASN D 2 45 ? -9.454 24.599 92.604 1.00 71.02 26 ASN D O 1
ATOM 8332 N N . ALA D 2 46 ? -9.752 25.774 94.490 1.00 57.97 27 ALA D N 1
ATOM 8333 C CA . ALA D 2 46 ? -9.022 24.832 95.307 1.00 62.32 27 ALA D CA 1
ATOM 8334 C C . ALA D 2 46 ? -9.950 23.699 95.591 1.00 57.53 27 ALA D C 1
ATOM 8335 O O . ALA D 2 46 ? -11.153 23.841 95.393 1.00 50.12 27 ALA D O 1
ATOM 8337 N N . PHE D 2 47 ? -9.421 22.600 96.110 1.00 48.17 28 PHE D N 1
ATOM 8338 C CA . PHE D 2 47 ? -10.268 21.493 96.499 1.00 59.75 28 PHE D CA 1
ATOM 8339 C C . PHE D 2 47 ? -10.966 22.064 97.720 1.00 61.18 28 PHE D C 1
ATOM 8340 O O . PHE D 2 47 ? -10.434 22.967 98.358 1.00 55.99 28 PHE D O 1
ATOM 8348 N N . PRO D 2 48 ? -12.143 21.562 98.065 1.00 56.28 29 PRO D N 1
ATOM 8349 C CA . PRO D 2 48 ? -12.856 22.142 99.203 1.00 74.38 29 PRO D CA 1
ATOM 8350 C C . PRO D 2 48 ? -12.098 22.041 100.516 1.00 76.10 29 PRO D C 1
ATOM 8351 O O . PRO D 2 48 ? -12.013 23.022 101.246 1.00 81.82 29 PRO D O 1
ATOM 8355 N N . GLY D 2 49 ? -11.546 20.877 100.810 1.00 54.27 30 GLY D N 1
ATOM 8356 C CA . GLY D 2 49 ? -10.805 20.701 102.040 1.00 79.26 30 GLY D CA 1
ATOM 8357 C C . GLY D 2 49 ? -9.504 21.463 102.194 1.00 80.45 30 GLY D C 1
ATOM 8358 O O . GLY D 2 49 ? -9.204 21.995 103.258 1.00 69.27 30 GLY D O 1
ATOM 8359 N N . GLU D 2 50 ? -8.720 21.506 101.124 1.00 90.44 31 GLU D N 1
ATOM 8360 C CA . GLU D 2 50 ? -7.412 22.135 101.179 1.00 78.82 31 GLU D CA 1
ATOM 8361 C C . GLU D 2 50 ? -7.111 23.262 100.200 1.00 68.65 31 GLU D C 1
ATOM 8362 O O . GLU D 2 50 ? -7.270 23.115 98.995 1.00 90.19 31 GLU D O 1
ATOM 8368 N N . TYR D 2 51 ? -6.646 24.380 100.743 1.00 60.00 32 TYR D N 1
ATOM 8369 C CA . TYR D 2 51 ? -6.255 25.540 99.959 1.00 68.79 32 TYR D CA 1
ATOM 8370 C C . TYR D 2 51 ? -4.990 26.073 100.615 1.00 81.19 32 TYR D C 1
ATOM 8371 O O . TYR D 2 51 ? -4.791 25.863 101.809 1.00 61.45 32 TYR D O 1
ATOM 8380 N N . ILE D 2 52 ? -4.124 26.746 99.861 1.00 62.78 33 ILE D N 1
ATOM 8381 C CA . ILE D 2 52 ? -2.895 27.224 100.470 1.00 51.43 33 ILE D CA 1
ATOM 8382 C C . ILE D 2 52 ? -2.908 28.726 100.645 1.00 62.04 33 ILE D C 1
ATOM 8383 O O . ILE D 2 52 ? -3.115 29.471 99.692 1.00 65.47 33 ILE D O 1
ATOM 8388 N N . PRO D 2 53 ? -2.677 29.167 101.874 1.00 66.17 34 PRO D N 1
ATOM 8389 C CA . PRO D 2 53 ? -2.639 30.569 102.160 1.00 48.40 34 PRO D CA 1
ATOM 8390 C C . PRO D 2 53 ? -1.394 31.163 101.627 1.00 53.68 34 PRO D C 1
ATOM 8391 O O . PRO D 2 53 ? -0.386 30.505 101.444 1.00 53.29 34 PRO D O 1
ATOM 8395 N N . THR D 2 54 ? -1.465 32.443 101.410 1.00 54.57 35 THR D N 1
ATOM 8396 C CA . THR D 2 54 ? -0.354 33.167 100.902 1.00 59.60 35 THR D CA 1
ATOM 8397 C C . THR D 2 54 ? -0.099 34.207 101.974 1.00 65.02 35 THR D C 1
ATOM 8398 O O . THR D 2 54 ? -0.912 34.395 102.868 1.00 62.71 35 THR D O 1
ATOM 8402 N N . VAL D 2 55 ? 1.005 34.930 101.848 1.00 70.96 36 VAL D N 1
ATOM 8403 C CA . VAL D 2 55 ? 1.334 35.985 102.794 1.00 54.79 36 VAL D CA 1
ATOM 8404 C C . VAL D 2 55 ? 0.830 37.338 102.283 1.00 55.72 36 VAL D C 1
ATOM 8405 O O . VAL D 2 55 ? 1.042 38.361 102.921 1.00 53.66 36 VAL D O 1
ATOM 8409 N N . PHE D 2 56 ? 0.167 37.335 101.128 1.00 57.23 37 PHE D N 1
ATOM 8410 C CA . PHE D 2 56 ? -0.351 38.567 100.519 1.00 46.53 37 PHE D CA 1
ATOM 8411 C C . PHE D 2 56 ? -1.879 38.661 100.404 1.00 50.08 37 PHE D C 1
ATOM 8412 O O . PHE D 2 56 ? -2.564 37.680 100.143 1.00 62.56 37 PHE D O 1
ATOM 8420 N N . ASP D 2 57 ? -2.378 39.875 100.609 1.00 57.77 38 ASP D N 1
ATOM 8421 C CA . ASP D 2 57 ? -3.806 40.228 100.612 1.00 81.60 38 ASP D CA 1
ATOM 8422 C C . ASP D 2 57 ? -4.808 40.138 99.445 1.00 107.04 38 ASP D C 1
ATOM 8423 O O . ASP D 2 57 ? -5.956 39.775 99.680 1.00 153.58 38 ASP D O 1
ATOM 8428 N N . ASN D 2 58 ? -4.439 40.472 98.218 1.00 48.27 39 ASN D N 1
ATOM 8429 C CA . ASN D 2 58 ? -5.442 40.415 97.145 1.00 63.24 39 ASN D CA 1
ATOM 8430 C C . ASN D 2 58 ? -5.489 39.238 96.160 1.00 51.90 39 ASN D C 1
ATOM 8431 O O . ASN D 2 58 ? -4.464 38.697 95.761 1.00 64.93 39 ASN D O 1
ATOM 8436 N N . TYR D 2 59 ? -6.713 38.862 95.787 1.00 40.18 40 TYR D N 1
ATOM 8437 C CA . TYR D 2 59 ? -6.979 37.754 94.867 1.00 50.95 40 TYR D CA 1
ATOM 8438 C C . TYR D 2 59 ? -7.744 38.178 93.609 1.00 54.95 40 TYR D C 1
ATOM 8439 O O . TYR D 2 59 ? -8.632 39.018 93.667 1.00 62.31 40 TYR D O 1
ATOM 8448 N N . SER D 2 60 ? -7.376 37.589 92.476 1.00 51.31 41 SER D N 1
ATOM 8449 C CA . SER D 2 60 ? -7.972 37.891 91.181 1.00 49.86 41 SER D CA 1
ATOM 8450 C C . SER D 2 60 ? -8.317 36.615 90.441 1.00 47.37 41 SER D C 1
ATOM 8451 O O . SER D 2 60 ? -7.608 35.631 90.545 1.00 51.58 41 SER D O 1
ATOM 8454 N N . ALA D 2 61 ? -9.416 36.629 89.700 1.00 40.27 42 ALA D N 1
ATOM 8455 C CA . ALA D 2 61 ? -9.789 35.491 88.840 1.00 41.79 42 ALA D CA 1
ATOM 8456 C C . ALA D 2 61 ? -10.280 35.949 87.453 1.00 60.26 42 ALA D C 1
ATOM 8457 O O . ALA D 2 61 ? -10.967 36.980 87.321 1.00 54.70 42 ALA D O 1
ATOM 8459 N N . ASN D 2 62 ? -9.928 35.206 86.405 1.00 58.12 43 ASN D N 1
ATOM 8460 C CA . ASN D 2 62 ? -10.532 35.460 85.103 1.00 44.62 43 ASN D CA 1
ATOM 8461 C C . ASN D 2 62 ? -11.683 34.508 84.892 1.00 56.17 43 ASN D C 1
ATOM 8462 O O . ASN D 2 62 ? -11.488 33.314 84.751 1.00 43.76 43 ASN D O 1
ATOM 8467 N N . VAL D 2 63 ? -12.899 35.027 84.883 1.00 55.40 44 VAL D N 1
ATOM 8468 C CA . VAL D 2 63 ? -14.042 34.133 84.867 1.00 50.58 44 VAL D CA 1
ATOM 8469 C C . VAL D 2 63 ? -15.068 34.564 83.840 1.00 51.48 44 VAL D C 1
ATOM 8470 O O . VAL D 2 63 ? -15.136 35.731 83.474 1.00 52.96 44 VAL D O 1
ATOM 8474 N N . MET D 2 64 ? -15.902 33.627 83.406 1.00 44.84 45 MET D N 1
ATOM 8475 C CA . MET D 2 64 ? -16.958 33.945 82.461 1.00 47.56 45 MET D CA 1
ATOM 8476 C C . MET D 2 64 ? -18.330 33.707 83.077 1.00 52.58 45 MET D C 1
ATOM 8477 O O . MET D 2 64 ? -18.626 32.612 83.543 1.00 58.94 45 MET D O 1
ATOM 8482 N N . VAL D 2 65 ? -19.166 34.739 83.070 1.00 74.77 46 VAL D N 1
ATOM 8483 C CA . VAL D 2 65 ? -20.521 34.637 83.603 1.00 77.24 46 VAL D CA 1
ATOM 8484 C C . VAL D 2 65 ? -21.517 35.089 82.543 1.00 72.99 46 VAL D C 1
ATOM 8485 O O . VAL D 2 65 ? -21.377 36.170 81.977 1.00 50.72 46 VAL D O 1
ATOM 8489 N N . ASP D 2 66 ? -22.524 34.268 82.276 1.00 73.40 47 ASP D N 1
ATOM 8490 C CA . ASP D 2 66 ? -23.517 34.617 81.273 1.00 76.67 47 ASP D CA 1
ATOM 8491 C C . ASP D 2 66 ? -22.831 34.888 79.946 1.00 82.18 47 ASP D C 1
ATOM 8492 O O . ASP D 2 66 ? -23.188 35.817 79.230 1.00 74.27 47 ASP D O 1
ATOM 8497 N N . GLY D 2 67 ? -21.836 34.070 79.631 1.00 77.60 48 GLY D N 1
ATOM 8498 C CA . GLY D 2 67 ? -21.081 34.209 78.394 1.00 72.52 48 GLY D CA 1
ATOM 8499 C C . GLY D 2 67 ? -20.218 35.451 78.296 1.00 67.48 48 GLY D C 1
ATOM 8500 O O . GLY D 2 67 ? -19.658 35.732 77.248 1.00 61.26 48 GLY D O 1
ATOM 8501 N N . LYS D 2 68 ? -20.107 36.212 79.373 1.00 69.45 49 LYS D N 1
ATOM 8502 C CA . LYS D 2 68 ? -19.237 37.379 79.365 1.00 60.26 49 LYS D CA 1
ATOM 8503 C C . LYS D 2 68 ? -17.990 37.142 80.207 1.00 66.12 49 LYS D C 1
ATOM 8504 O O . LYS D 2 68 ? -18.081 36.763 81.366 1.00 81.70 49 LYS D O 1
ATOM 8510 N N . PRO D 2 69 ? -16.823 37.351 79.612 1.00 57.32 50 PRO D N 1
ATOM 8511 C CA . PRO D 2 69 ? -15.557 37.148 80.318 1.00 60.97 50 PRO D CA 1
ATOM 8512 C C . PRO D 2 69 ? -15.081 38.421 80.996 1.00 55.24 50 PRO D C 1
ATOM 8513 O O . PRO D 2 69 ? -15.120 39.486 80.390 1.00 65.97 50 PRO D O 1
ATOM 8517 N N . VAL D 2 70 ? -14.636 38.307 82.240 1.00 58.25 51 VAL D N 1
ATOM 8518 C CA . VAL D 2 70 ? -14.164 39.469 82.975 1.00 60.04 51 VAL D CA 1
ATOM 8519 C C . VAL D 2 70 ? -13.002 39.165 83.907 1.00 58.58 51 VAL D C 1
ATOM 8520 O O . VAL D 2 70 ? -12.732 38.015 84.235 1.00 56.13 51 VAL D O 1
ATOM 8524 N N . ASN D 2 71 ? -12.323 40.224 84.329 1.00 62.93 52 ASN D N 1
ATOM 8525 C CA . ASN D 2 71 ? -11.195 40.120 85.234 1.00 44.12 52 ASN D CA 1
ATOM 8526 C C . ASN D 2 71 ? -11.656 40.591 86.597 1.00 60.00 52 ASN D C 1
ATOM 8527 O O . ASN D 2 71 ? -11.695 41.785 86.867 1.00 58.01 52 ASN D O 1
ATOM 8532 N N . LEU D 2 72 ? -12.014 39.642 87.451 1.00 56.97 53 LEU D N 1
ATOM 8533 C CA . LEU D 2 72 ? -12.501 39.948 88.800 1.00 52.09 53 LEU D CA 1
ATOM 8534 C C . LEU D 2 72 ? -11.395 40.118 89.822 1.00 48.79 53 LEU D C 1
ATOM 8535 O O . LEU D 2 72 ? -10.657 39.182 90.126 1.00 45.58 53 LEU D O 1
ATOM 8540 N N . GLY D 2 73 ? -11.324 41.320 90.371 1.00 47.52 54 GLY D N 1
ATOM 8541 C CA . GLY D 2 73 ? -10.404 41.660 91.451 1.00 55.86 54 GLY D CA 1
ATOM 8542 C C . GLY D 2 73 ? -11.123 41.633 92.785 1.00 66.75 54 GLY D C 1
ATOM 8543 O O . GLY D 2 73 ? -12.107 42.372 92.981 1.00 50.32 54 GLY D O 1
ATOM 8544 N N . LEU D 2 74 ? -10.642 40.761 93.685 1.00 50.52 55 LEU D N 1
ATOM 8545 C CA . LEU D 2 74 ? -11.179 40.616 95.056 1.00 46.31 55 LEU D CA 1
ATOM 8546 C C . LEU D 2 74 ? -10.316 41.289 96.154 1.00 56.08 55 LEU D C 1
ATOM 8547 O O . LEU D 2 74 ? -9.226 40.817 96.514 1.00 40.91 55 LEU D O 1
ATOM 8552 N N . TRP D 2 75 ? -10.828 42.400 96.675 1.00 44.96 56 TRP D N 1
ATOM 8553 C CA . TRP D 2 75 ? -10.136 43.130 97.700 1.00 44.01 56 TRP D CA 1
ATOM 8554 C C . TRP D 2 75 ? -10.536 42.645 99.063 1.00 49.65 56 TRP D C 1
ATOM 8555 O O . TRP D 2 75 ? -11.713 42.755 99.473 1.00 51.93 56 TRP D O 1
ATOM 8566 N N . ASP D 2 76 ? -9.535 42.130 99.765 1.00 57.98 57 ASP D N 1
ATOM 8567 C CA . ASP D 2 76 ? -9.662 41.632 101.116 1.00 53.76 57 ASP D CA 1
ATOM 8568 C C . ASP D 2 76 ? -9.349 42.777 102.080 1.00 55.80 57 ASP D C 1
ATOM 8569 O O . ASP D 2 76 ? -8.177 43.069 102.361 1.00 62.38 57 ASP D O 1
ATOM 8574 N N . THR D 2 77 ? -10.389 43.438 102.566 1.00 45.90 58 THR D N 1
ATOM 8575 C CA . THR D 2 77 ? -10.208 44.551 103.479 1.00 32.63 58 THR D CA 1
ATOM 8576 C C . THR D 2 77 ? -9.939 44.072 104.894 1.00 64.85 58 THR D C 1
ATOM 8577 O O . THR D 2 77 ? -10.202 42.923 105.233 1.00 41.51 58 THR D O 1
ATOM 8581 N N . ALA D 2 78 ? -9.409 44.967 105.718 1.00 53.60 59 ALA D N 1
ATOM 8582 C CA . ALA D 2 78 ? -9.103 44.645 107.100 1.00 59.69 59 ALA D CA 1
ATOM 8583 C C . ALA D 2 78 ? -10.282 44.992 107.992 1.00 70.05 59 ALA D C 1
ATOM 8584 O O . ALA D 2 78 ? -10.803 46.101 107.937 1.00 64.91 59 ALA D O 1
ATOM 8586 N N . GLY D 2 79 ? -10.698 44.037 108.814 1.00 61.52 60 GLY D N 1
ATOM 8587 C CA . GLY D 2 79 ? -11.812 44.243 109.718 1.00 71.90 60 GLY D CA 1
ATOM 8588 C C . GLY D 2 79 ? -11.410 45.065 110.924 1.00 66.31 60 GLY D C 1
ATOM 8589 O O . GLY D 2 79 ? -12.193 45.861 111.429 1.00 73.10 60 GLY D O 1
ATOM 8590 N N . GLN D 2 80 ? -10.181 44.871 111.385 1.00 65.78 61 GLN D N 1
ATOM 8591 C CA . GLN D 2 80 ? -9.676 45.600 112.536 1.00 53.56 61 GLN D CA 1
ATOM 8592 C C . GLN D 2 80 ? -10.019 47.077 112.577 1.00 76.21 61 GLN D C 1
ATOM 8593 O O . GLN D 2 80 ? -10.062 47.739 111.546 1.00 69.34 61 GLN D O 1
ATOM 8599 N N . GLU D 2 81 ? -10.264 47.586 113.778 1.00 94.41 62 GLU D N 1
ATOM 8600 C CA . GLU D 2 81 ? -10.779 48.934 113.966 1.00 88.05 62 GLU D CA 1
ATOM 8601 C C . GLU D 2 81 ? -9.689 49.958 113.703 1.00 71.77 62 GLU D C 1
ATOM 8602 O O . GLU D 2 81 ? -9.970 51.096 113.346 1.00 80.87 62 GLU D O 1
ATOM 8608 N N . ASP D 2 82 ? -8.442 49.543 113.881 1.00 62.06 63 ASP D N 1
ATOM 8609 C CA . ASP D 2 82 ? -7.304 50.423 113.641 1.00 77.69 63 ASP D CA 1
ATOM 8610 C C . ASP D 2 82 ? -7.336 50.970 112.218 1.00 79.06 63 ASP D C 1
ATOM 8611 O O . ASP D 2 82 ? -6.801 52.063 111.905 1.00 71.68 63 ASP D O 1
ATOM 8616 N N . TYR D 2 83 ? -7.973 50.188 111.358 1.00 63.99 64 TYR D N 1
ATOM 8617 C CA . TYR D 2 83 ? -8.006 50.479 109.952 1.00 62.30 64 TYR D CA 1
ATOM 8618 C C . TYR D 2 83 ? -9.236 51.281 109.536 1.00 72.74 64 TYR D C 1
ATOM 8619 O O . TYR D 2 83 ? -9.467 51.479 108.341 1.00 64.81 64 TYR D O 1
ATOM 8628 N N . ASP D 2 84 ? -10.014 51.760 110.504 1.00 74.67 65 ASP D N 1
ATOM 8629 C CA . ASP D 2 84 ? -11.233 52.490 110.157 1.00 67.79 65 ASP D CA 1
ATOM 8630 C C . ASP D 2 84 ? -10.914 53.739 109.339 1.00 67.39 65 ASP D C 1
ATOM 8631 O O . ASP D 2 84 ? -11.743 54.211 108.555 1.00 74.03 65 ASP D O 1
ATOM 8636 N N . ARG D 2 85 ? -9.727 54.301 109.528 1.00 61.18 66 ARG D N 1
ATOM 8637 C CA . ARG D 2 85 ? -9.359 55.486 108.769 1.00 77.93 66 ARG D CA 1
ATOM 8638 C C . ARG D 2 85 ? -8.813 55.101 107.394 1.00 82.67 66 ARG D C 1
ATOM 8639 O O . ARG D 2 85 ? -9.201 55.652 106.367 1.00 82.75 66 ARG D O 1
ATOM 8647 N N . LEU D 2 86 ? -7.898 54.138 107.415 1.00 67.42 67 LEU D N 1
ATOM 8648 C CA . LEU D 2 86 ? -7.216 53.590 106.241 1.00 65.78 67 LEU D CA 1
ATOM 8649 C C . LEU D 2 86 ? -8.000 52.756 105.224 1.00 72.13 67 LEU D C 1
ATOM 8650 O O . LEU D 2 86 ? -7.758 52.836 104.024 1.00 56.99 67 LEU D O 1
ATOM 8655 N N . ARG D 2 87 ? -8.928 51.946 105.713 1.00 71.03 68 ARG D N 1
ATOM 8656 C CA . ARG D 2 87 ? -9.717 51.067 104.855 1.00 58.91 68 ARG D CA 1
ATOM 8657 C C . ARG D 2 87 ? -10.589 51.673 103.756 1.00 69.46 68 ARG D C 1
ATOM 8658 O O . ARG D 2 87 ? -10.625 51.138 102.654 1.00 74.56 68 ARG D O 1
ATOM 8666 N N . PRO D 2 88 ? -11.288 52.766 104.022 1.00 67.08 69 PRO D N 1
ATOM 8667 C CA . PRO D 2 88 ? -12.128 53.344 102.972 1.00 54.15 69 PRO D CA 1
ATOM 8668 C C . PRO D 2 88 ? -11.383 54.064 101.854 1.00 62.57 69 PRO D C 1
ATOM 8669 O O . PRO D 2 88 ? -11.999 54.442 100.875 1.00 59.41 69 PRO D O 1
ATOM 8673 N N . LEU D 2 89 ? -10.066 54.147 101.933 1.00 69.13 70 LEU D N 1
ATOM 8674 C CA . LEU D 2 89 ? -9.295 54.796 100.881 1.00 58.25 70 LEU D CA 1
ATOM 8675 C C . LEU D 2 89 ? -9.483 54.114 99.525 1.00 76.61 70 LEU D C 1
ATOM 8676 O O . LEU D 2 89 ? -9.514 54.778 98.494 1.00 95.27 70 LEU D O 1
ATOM 8681 N N . SER D 2 90 ? -9.611 52.795 99.545 1.00 69.23 71 SER D N 1
ATOM 8682 C CA . SER D 2 90 ? -9.769 52.002 98.334 1.00 58.13 71 SER D CA 1
ATOM 8683 C C . SER D 2 90 ? -11.219 51.792 97.918 1.00 66.74 71 SER D C 1
ATOM 8684 O O . SER D 2 90 ? -11.494 51.117 96.932 1.00 79.49 71 SER D O 1
ATOM 8687 N N . TYR D 2 91 ? -12.143 52.362 98.678 1.00 64.81 72 TYR D N 1
ATOM 8688 C CA . TYR D 2 91 ? -13.565 52.221 98.395 1.00 71.30 72 TYR D CA 1
ATOM 8689 C C . TYR D 2 91 ? -13.992 52.803 97.052 1.00 73.51 72 TYR D C 1
ATOM 8690 O O . TYR D 2 91 ? -14.827 52.227 96.361 1.00 70.34 72 TYR D O 1
ATOM 8699 N N . PRO D 2 92 ? -13.411 53.933 96.676 1.00 75.91 73 PRO D N 1
ATOM 8700 C CA . PRO D 2 92 ? -13.764 54.582 95.411 1.00 83.48 73 PRO D CA 1
ATOM 8701 C C . PRO D 2 92 ? -13.435 53.727 94.195 1.00 77.19 73 PRO D C 1
ATOM 8702 O O . PRO D 2 92 ? -12.401 53.070 94.154 1.00 76.19 73 PRO D O 1
ATOM 8706 N N . GLN D 2 93 ? -14.321 53.750 93.208 1.00 77.86 74 GLN D N 1
ATOM 8707 C CA . GLN D 2 93 ? -14.136 52.983 91.984 1.00 79.90 74 GLN D CA 1
ATOM 8708 C C . GLN D 2 93 ? -14.658 51.555 92.083 1.00 74.07 74 GLN D C 1
ATOM 8709 O O . GLN D 2 93 ? -14.568 50.794 91.126 1.00 86.33 74 GLN D O 1
ATOM 8715 N N . THR D 2 94 ? -15.210 51.192 93.233 1.00 70.52 75 THR D N 1
ATOM 8716 C CA . THR D 2 94 ? -15.739 49.847 93.413 1.00 70.37 75 THR D CA 1
ATOM 8717 C C . THR D 2 94 ? -16.951 49.610 92.523 1.00 57.35 75 THR D C 1
ATOM 8718 O O . THR D 2 94 ? -17.790 50.489 92.359 1.00 71.84 75 THR D O 1
ATOM 8722 N N . ASP D 2 95 ? -17.040 48.413 91.957 1.00 54.29 76 ASP D N 1
ATOM 8723 C CA . ASP D 2 95 ? -18.146 48.053 91.096 1.00 59.32 76 ASP D CA 1
ATOM 8724 C C . ASP D 2 95 ? -19.237 47.395 91.912 1.00 67.80 76 ASP D C 1
ATOM 8725 O O . ASP D 2 95 ? -20.424 47.558 91.617 1.00 74.77 76 ASP D O 1
ATOM 8730 N N . VAL D 2 96 ? -18.840 46.649 92.940 1.00 59.97 77 VAL D N 1
ATOM 8731 C CA . VAL D 2 96 ? -19.780 45.929 93.800 1.00 58.35 77 VAL D CA 1
ATOM 8732 C C . VAL D 2 96 ? -19.130 45.649 95.158 1.00 66.86 77 VAL D C 1
ATOM 8733 O O . VAL D 2 96 ? -17.899 45.499 95.249 1.00 59.57 77 VAL D O 1
ATOM 8737 N N . PHE D 2 97 ? -19.969 45.583 96.198 1.00 58.02 78 PHE D N 1
ATOM 8738 C CA . PHE D 2 97 ? -19.555 45.275 97.565 1.00 46.39 78 PHE D CA 1
ATOM 8739 C C . PHE D 2 97 ? -20.073 43.931 98.080 1.00 63.00 78 PHE D C 1
ATOM 8740 O O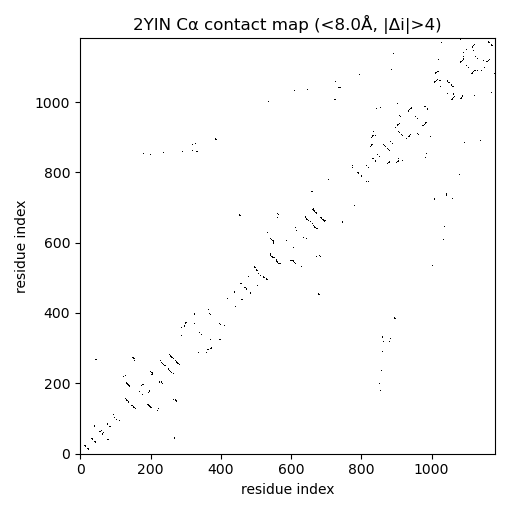 . PHE D 2 97 ? -21.273 43.609 97.987 1.00 58.57 78 PHE D O 1
ATOM 8748 N N . LEU D 2 98 ? -19.177 43.173 98.692 1.00 56.11 79 LEU D N 1
ATOM 8749 C CA . LEU D 2 98 ? -19.568 41.922 99.293 1.00 57.27 79 LEU D CA 1
ATOM 8750 C C . LEU D 2 98 ? -19.530 42.167 100.785 1.00 49.44 79 LEU D C 1
ATOM 8751 O O . LEU D 2 98 ? -18.494 42.512 101.332 1.00 51.95 79 LEU D O 1
ATOM 8756 N N . ILE D 2 99 ? -20.663 41.986 101.446 1.00 57.82 80 ILE D N 1
ATOM 8757 C CA . ILE D 2 99 ? -20.725 42.175 102.883 1.00 47.25 80 ILE D CA 1
ATOM 8758 C C . ILE D 2 99 ? -20.951 40.805 103.474 1.00 45.18 80 ILE D C 1
ATOM 8759 O O . ILE D 2 99 ? -21.891 40.112 103.104 1.00 55.45 80 ILE D O 1
ATOM 8764 N N . CYS D 2 100 ? -20.080 40.411 104.391 1.00 49.29 81 CYS D N 1
ATOM 8765 C CA . CYS D 2 100 ? -20.169 39.090 104.980 1.00 64.92 81 CYS D CA 1
ATOM 8766 C C . CYS D 2 100 ? -20.216 39.076 106.491 1.00 58.73 81 CYS D C 1
ATOM 8767 O O . CYS D 2 100 ? -19.635 39.919 107.161 1.00 48.50 81 CYS D O 1
ATOM 8770 N N . PHE D 2 101 ? -20.921 38.085 107.012 1.00 55.99 82 PHE D N 1
ATOM 8771 C CA . PHE D 2 101 ? -21.039 37.880 108.433 1.00 40.11 82 PHE D CA 1
ATOM 8772 C C . PHE D 2 101 ? -21.070 36.377 108.591 1.00 47.57 82 PHE D C 1
ATOM 8773 O O . PHE D 2 101 ? -21.372 35.666 107.632 1.00 52.08 82 PHE D O 1
ATOM 8781 N N . SER D 2 102 ? -20.748 35.896 109.791 1.00 60.19 83 SER D N 1
ATOM 8782 C CA . SER D 2 102 ? -20.752 34.463 110.078 1.00 54.77 83 SER D CA 1
ATOM 8783 C C . SER D 2 102 ? -22.149 34.066 110.450 1.00 60.96 83 SER D C 1
ATOM 8784 O O . SER D 2 102 ? -22.774 34.731 111.238 1.00 70.91 83 SER D O 1
ATOM 8787 N N . LEU D 2 103 ? -22.654 32.989 109.887 1.00 66.03 84 LEU D N 1
ATOM 8788 C CA . LEU D 2 103 ? -23.981 32.563 110.254 1.00 65.07 84 LEU D CA 1
ATOM 8789 C C . LEU D 2 103 ? -23.984 32.073 111.687 1.00 67.91 84 LEU D C 1
ATOM 8790 O O . LEU D 2 103 ? -25.023 32.042 112.314 1.00 72.35 84 LEU D O 1
ATOM 8795 N N . VAL D 2 104 ? -22.820 31.705 112.204 1.00 62.52 85 VAL D N 1
ATOM 8796 C CA . VAL D 2 104 ? -22.706 31.262 113.584 1.00 47.63 85 VAL D CA 1
ATOM 8797 C C . VAL D 2 104 ? -22.143 32.329 114.537 1.00 54.68 85 VAL D C 1
ATOM 8798 O O . VAL D 2 104 ? -21.689 32.002 115.635 1.00 61.40 85 VAL D O 1
ATOM 8802 N N . SER D 2 105 ? -22.170 33.596 114.125 1.00 54.74 86 SER D N 1
ATOM 8803 C CA . SER D 2 105 ? -21.790 34.693 115.013 1.00 53.37 86 SER D CA 1
ATOM 8804 C C . SER D 2 105 ? -22.778 35.862 114.937 1.00 57.88 86 SER D C 1
ATOM 8805 O O . SER D 2 105 ? -22.632 36.759 114.100 1.00 64.63 86 SER D O 1
ATOM 8808 N N . PRO D 2 106 ? -23.789 35.872 115.817 1.00 53.32 87 PRO D N 1
ATOM 8809 C CA . PRO D 2 106 ? -24.788 36.943 115.752 1.00 59.58 87 PRO D CA 1
ATOM 8810 C C . PRO D 2 106 ? -24.185 38.338 115.921 1.00 67.10 87 PRO D C 1
ATOM 8811 O O . PRO D 2 106 ? -24.789 39.337 115.495 1.00 58.63 87 PRO D O 1
ATOM 8815 N N . ALA D 2 107 ? -22.999 38.410 116.523 1.00 63.17 88 ALA D N 1
ATOM 8816 C CA . ALA D 2 107 ? -22.331 39.691 116.698 1.00 58.94 88 ALA D CA 1
ATOM 8817 C C . ALA D 2 107 ? -21.911 40.291 115.351 1.00 69.14 88 ALA D C 1
ATOM 8818 O O . ALA D 2 107 ? -22.109 41.489 115.085 1.00 60.03 88 ALA D O 1
ATOM 8820 N N . SER D 2 108 ? -21.313 39.439 114.513 1.00 53.42 89 SER D N 1
ATOM 8821 C CA . SER D 2 108 ? -20.855 39.828 113.196 1.00 45.37 89 SER D CA 1
ATOM 8822 C C . SER D 2 108 ? -22.065 40.153 112.357 1.00 51.90 89 SER D C 1
ATOM 8823 O O . SER D 2 108 ? -22.031 41.092 111.584 1.00 65.36 89 SER D O 1
ATOM 8826 N N . PHE D 2 109 ? -23.137 39.386 112.519 1.00 48.79 90 PHE D N 1
ATOM 8827 C CA . PHE D 2 109 ? -24.414 39.753 111.931 1.00 65.26 90 PHE D CA 1
ATOM 8828 C C . PHE D 2 109 ? -24.896 41.148 112.343 1.00 57.99 90 PHE D C 1
ATOM 8829 O O . PHE D 2 109 ? -25.255 41.951 111.491 1.00 46.33 90 PHE D O 1
ATOM 8837 N N . GLU D 2 110 ? -24.886 41.439 113.639 1.00 52.34 91 GLU D N 1
ATOM 8838 C CA . GLU D 2 110 ? -25.373 42.716 114.111 1.00 43.10 91 GLU D CA 1
ATOM 8839 C C . GLU D 2 110 ? -24.476 43.833 113.619 1.00 60.63 91 GLU D C 1
ATOM 8840 O O . GLU D 2 110 ? -24.948 44.941 113.345 1.00 66.44 91 GLU D O 1
ATOM 8846 N N . ASN D 2 111 ? -23.192 43.545 113.462 1.00 44.40 92 ASN D N 1
ATOM 8847 C CA . ASN D 2 111 ? -22.291 44.543 112.906 1.00 68.71 92 ASN D CA 1
ATOM 8848 C C . ASN D 2 111 ? -22.553 44.944 111.462 1.00 71.49 92 ASN D C 1
ATOM 8849 O O . ASN D 2 111 ? -22.116 46.015 111.019 1.00 64.14 92 ASN D O 1
ATOM 8854 N N . VAL D 2 112 ? -23.243 44.081 110.726 1.00 67.13 93 VAL D N 1
ATOM 8855 C CA . VAL D 2 112 ? -23.610 44.404 109.371 1.00 61.01 93 VAL D CA 1
ATOM 8856 C C . VAL D 2 112 ? -24.435 45.665 109.354 1.00 69.05 93 VAL D C 1
ATOM 8857 O O . VAL D 2 112 ? -24.155 46.568 108.569 1.00 70.78 93 VAL D O 1
ATOM 8861 N N . ARG D 2 113 ? -25.462 45.693 110.214 1.00 75.67 94 ARG D N 1
ATOM 8862 C CA . ARG D 2 113 ? -26.362 46.849 110.389 1.00 77.53 94 ARG D CA 1
ATOM 8863 C C . ARG D 2 113 ? -25.677 47.966 111.161 1.00 65.23 94 ARG D C 1
ATOM 8864 O O . ARG D 2 113 ? -25.813 49.140 110.823 1.00 67.31 94 ARG D O 1
ATOM 8872 N N . ALA D 2 114 ? -24.941 47.585 112.195 1.00 63.47 95 ALA D N 1
ATOM 8873 C CA . ALA D 2 114 ? -24.282 48.575 113.055 1.00 73.89 95 ALA D CA 1
ATOM 8874 C C . ALA D 2 114 ? -23.141 49.351 112.399 1.00 71.49 95 ALA D C 1
ATOM 8875 O O . ALA D 2 114 ? -23.098 50.577 112.518 1.00 67.29 95 ALA D O 1
ATOM 8877 N N . LYS D 2 115 ? -22.223 48.655 111.717 1.00 67.79 96 LYS D N 1
ATOM 8878 C CA . LYS D 2 115 ? -21.009 49.328 111.203 1.00 73.19 96 LYS D CA 1
ATOM 8879 C C . LYS D 2 115 ? -20.737 49.253 109.698 1.00 74.57 96 LYS D C 1
ATOM 8880 O O . LYS D 2 115 ? -20.445 50.285 109.093 1.00 66.09 96 LYS D O 1
ATOM 8886 N N . TRP D 2 116 ? -20.834 48.055 109.107 1.00 72.57 97 TRP D N 1
ATOM 8887 C CA . TRP D 2 116 ? -20.384 47.827 107.718 1.00 75.03 97 TRP D CA 1
ATOM 8888 C C . TRP D 2 116 ? -21.249 48.543 106.692 1.00 74.03 97 TRP D C 1
ATOM 8889 O O . TRP D 2 116 ? -20.732 49.341 105.903 1.00 73.79 97 TRP D O 1
ATOM 8900 N N . TYR D 2 117 ? -22.554 48.288 106.722 1.00 68.72 98 TYR D N 1
ATOM 8901 C CA . TYR D 2 117 ? -23.469 48.939 105.792 1.00 59.53 98 TYR D CA 1
ATOM 8902 C C . TYR D 2 117 ? -23.364 50.452 105.844 1.00 63.76 98 TYR D C 1
ATOM 8903 O O . TYR D 2 117 ? -23.157 51.079 104.822 1.00 80.18 98 TYR D O 1
ATOM 8912 N N . PRO D 2 118 ? -23.494 51.045 107.031 1.00 69.15 99 PRO D N 1
ATOM 8913 C CA . PRO D 2 118 ? -23.280 52.498 107.165 1.00 69.88 99 PRO D CA 1
ATOM 8914 C C . PRO D 2 118 ? -21.966 53.013 106.556 1.00 66.95 99 PRO D C 1
ATOM 8915 O O . PRO D 2 118 ? -21.959 54.023 105.851 1.00 70.05 99 PRO D O 1
ATOM 8919 N N . GLU D 2 119 ? -20.868 52.328 106.848 1.00 52.78 100 GLU D N 1
ATOM 8920 C CA . GLU D 2 119 ? -19.576 52.733 106.333 1.00 65.84 100 GLU D CA 1
ATOM 8921 C C . GLU D 2 119 ? -19.600 52.716 104.798 1.00 69.93 100 GLU D C 1
ATOM 8922 O O . GLU D 2 119 ? -19.216 53.687 104.125 1.00 66.72 100 GLU D O 1
ATOM 8928 N N . VAL D 2 120 ? -20.052 51.592 104.253 1.00 61.81 101 VAL D N 1
ATOM 8929 C CA . VAL D 2 120 ? -20.067 51.417 102.815 1.00 65.95 101 VAL D CA 1
ATOM 8930 C C . VAL D 2 120 ? -20.962 52.479 102.208 1.00 73.91 101 VAL D C 1
ATOM 8931 O O . VAL D 2 120 ? -20.552 53.168 101.265 1.00 80.56 101 VAL D O 1
ATOM 8935 N N . ARG D 2 121 ? -22.187 52.572 102.714 1.00 67.09 102 ARG D N 1
ATOM 8936 C CA . ARG D 2 121 ? -23.157 53.528 102.206 1.00 53.46 102 ARG D CA 1
ATOM 8937 C C . ARG D 2 121 ? -22.655 54.939 102.323 1.00 56.05 102 ARG D C 1
ATOM 8938 O O . ARG D 2 121 ? -22.874 55.757 101.438 1.00 83.58 102 ARG D O 1
ATOM 8946 N N . HIS D 2 122 ? -21.978 55.236 103.419 1.00 54.64 103 HIS D N 1
ATOM 8947 C CA . HIS D 2 122 ? -21.465 56.576 103.578 1.00 80.98 103 HIS D CA 1
ATOM 8948 C C . HIS D 2 122 ? -20.576 56.881 102.381 1.00 83.56 103 HIS D C 1
ATOM 8949 O O . HIS D 2 122 ? -20.740 57.923 101.723 1.00 91.74 103 HIS D O 1
ATOM 8956 N N . HIS D 2 123 ? -19.662 55.962 102.087 1.00 67.31 104 HIS D N 1
ATOM 8957 C CA . HIS D 2 123 ? -18.618 56.228 101.111 1.00 76.38 104 HIS D CA 1
ATOM 8958 C C . HIS D 2 123 ? -19.035 56.019 99.659 1.00 82.77 104 HIS D C 1
ATOM 8959 O O . HIS D 2 123 ? -18.549 56.706 98.760 1.00 77.84 104 HIS D O 1
ATOM 8966 N N . CYS D 2 124 ? -19.919 55.057 99.429 1.00 77.46 105 CYS D N 1
ATOM 8967 C CA . CYS D 2 124 ? -20.361 54.745 98.084 1.00 74.39 105 CYS D CA 1
ATOM 8968 C C . CYS D 2 124 ? -21.852 54.485 98.092 1.00 81.46 105 CYS D C 1
ATOM 8969 O O . CYS D 2 124 ? -22.278 53.337 98.275 1.00 82.43 105 CYS D O 1
ATOM 8972 N N . PRO D 2 125 ? -22.654 55.555 97.914 1.00 78.82 106 PRO D N 1
ATOM 8973 C CA . PRO D 2 125 ? -24.114 55.518 98.014 1.00 68.24 106 PRO D CA 1
ATOM 8974 C C . PRO D 2 125 ? -24.778 54.611 97.001 1.00 76.13 106 PRO D C 1
ATOM 8975 O O . PRO D 2 125 ? -25.770 53.966 97.331 1.00 81.19 106 PRO D O 1
ATOM 8979 N N . ASN D 2 126 ? -24.240 54.547 95.784 1.00 70.06 107 ASN D N 1
ATOM 8980 C CA . ASN D 2 126 ? -24.937 53.825 94.693 1.00 81.00 107 ASN D CA 1
ATOM 8981 C C . ASN D 2 126 ? -24.345 52.493 94.232 1.00 88.03 107 ASN D C 1
ATOM 8982 O O . ASN D 2 126 ? -24.990 51.783 93.460 1.00 94.87 107 ASN D O 1
ATOM 8987 N N . THR D 2 127 ? -23.133 52.166 94.690 1.00 79.67 108 THR D N 1
ATOM 8988 C CA . THR D 2 127 ? -22.526 50.859 94.441 1.00 73.06 108 THR D CA 1
ATOM 8989 C C . THR D 2 127 ? -23.349 49.742 95.062 1.00 71.88 108 THR D C 1
ATOM 8990 O O . THR D 2 127 ? -23.665 49.811 96.249 1.00 70.51 108 THR D O 1
ATOM 8994 N N . PRO D 2 128 ? -23.691 48.705 94.269 1.00 69.26 109 PRO D N 1
ATOM 8995 C CA . PRO D 2 128 ? -24.544 47.619 94.750 1.00 69.00 109 PRO D CA 1
ATOM 8996 C C . PRO D 2 128 ? -23.915 46.852 95.923 1.00 70.98 109 PRO D C 1
ATOM 8997 O O . PRO D 2 128 ? -22.706 46.956 96.168 1.00 64.82 109 PRO D O 1
ATOM 9001 N N . ILE D 2 129 ? -24.736 46.096 96.643 1.00 77.93 110 ILE D N 1
ATOM 9002 C CA . ILE D 2 129 ? -24.264 45.339 97.792 1.00 70.83 110 ILE D CA 1
ATOM 9003 C C . ILE D 2 129 ? -24.833 43.927 97.790 1.00 58.54 110 ILE D C 1
ATOM 9004 O O . ILE D 2 129 ? -26.000 43.717 97.507 1.00 55.82 110 ILE D O 1
ATOM 9009 N N . ILE D 2 130 ? -23.995 42.966 98.143 1.00 71.95 111 ILE D N 1
ATOM 9010 C CA . ILE D 2 130 ? -24.422 41.584 98.213 1.00 64.55 111 ILE D CA 1
ATOM 9011 C C . ILE D 2 130 ? -24.164 41.161 99.645 1.00 67.78 111 ILE D C 1
ATOM 9012 O O . ILE D 2 130 ? -23.077 41.376 100.170 1.00 69.06 111 ILE D O 1
ATOM 9017 N N . LEU D 2 131 ? -25.159 40.562 100.284 1.00 55.64 112 LEU D N 1
ATOM 9018 C CA . LEU D 2 131 ? -24.990 40.131 101.661 1.00 58.68 112 LEU D CA 1
ATOM 9019 C C . LEU D 2 131 ? -24.583 38.676 101.670 1.00 60.92 112 LEU D C 1
ATOM 9020 O O . LEU D 2 131 ? -25.230 37.839 101.050 1.00 51.54 112 LEU D O 1
ATOM 9025 N N . VAL D 2 132 ? -23.500 38.373 102.371 1.00 53.84 113 VAL D N 1
ATOM 9026 C CA . VAL D 2 132 ? -23.031 37.004 102.428 1.00 51.50 113 VAL D CA 1
ATOM 9027 C C . VAL D 2 132 ? -22.946 36.399 103.821 1.00 54.23 113 VAL D C 1
ATOM 9028 O O . VAL D 2 132 ? -22.391 36.984 104.741 1.00 54.81 113 VAL D O 1
ATOM 9032 N N . GLY D 2 133 ? -23.511 35.207 103.940 1.00 52.79 114 GLY D N 1
ATOM 9033 C CA . GLY D 2 133 ? -23.530 34.433 105.169 1.00 54.36 114 GLY D CA 1
ATOM 9034 C C . GLY D 2 133 ? -22.516 33.313 105.102 1.00 62.82 114 GLY D C 1
ATOM 9035 O O . GLY D 2 133 ? -22.633 32.411 104.274 1.00 51.43 114 GLY D O 1
ATOM 9036 N N . THR D 2 134 ? -21.519 33.382 105.982 1.00 60.61 115 THR D N 1
ATOM 9037 C CA . THR D 2 134 ? -20.367 32.499 105.965 1.00 47.14 115 THR D CA 1
ATOM 9038 C C . THR D 2 134 ? -20.640 31.318 106.824 1.00 43.54 115 THR D C 1
ATOM 9039 O O . THR D 2 134 ? -21.658 31.274 107.451 1.00 68.95 115 THR D O 1
ATOM 9043 N N . LYS D 2 135 ? -19.699 30.386 106.900 1.00 51.79 116 LYS D N 1
ATOM 9044 C CA . LYS D 2 135 ? -19.836 29.206 107.749 1.00 52.79 116 LYS D CA 1
ATOM 9045 C C . LYS D 2 135 ? -21.194 28.531 107.693 1.00 58.37 116 LYS D C 1
ATOM 9046 O O . LYS D 2 135 ? -21.727 28.129 108.720 1.00 50.46 116 LYS D O 1
ATOM 9052 N N . LEU D 2 136 ? -21.753 28.402 106.500 1.00 52.97 117 LEU D N 1
ATOM 9053 C CA . LEU D 2 136 ? -23.051 27.772 106.343 1.00 37.87 117 LEU D CA 1
ATOM 9054 C C . LEU D 2 136 ? -23.036 26.317 106.788 1.00 57.07 117 LEU D C 1
ATOM 9055 O O . LEU D 2 136 ? -24.084 25.730 107.037 1.00 68.99 117 LEU D O 1
ATOM 9060 N N . ASP D 2 137 ? -21.847 25.737 106.885 1.00 49.72 118 ASP D N 1
ATOM 9061 C CA . ASP D 2 137 ? -21.715 24.343 107.290 1.00 59.13 118 ASP D CA 1
ATOM 9062 C C . ASP D 2 137 ? -21.782 24.129 108.794 1.00 66.11 118 ASP D C 1
ATOM 9063 O O . ASP D 2 137 ? -22.154 23.056 109.257 1.00 73.18 118 ASP D O 1
ATOM 9068 N N . LEU D 2 138 ? -21.417 25.150 109.554 1.00 62.42 119 LEU D N 1
ATOM 9069 C CA . LEU D 2 138 ? -21.432 25.051 111.005 1.00 59.54 119 LEU D CA 1
ATOM 9070 C C . LEU D 2 138 ? -22.826 25.212 111.588 1.00 57.31 119 LEU D C 1
ATOM 9071 O O . LEU D 2 138 ? -23.121 24.674 112.650 1.00 75.13 119 LEU D O 1
ATOM 9076 N N . ARG D 2 139 ? -23.684 25.950 110.894 1.00 52.04 120 ARG D N 1
ATOM 9077 C CA . ARG D 2 139 ? -25.066 26.164 111.382 1.00 44.18 120 ARG D CA 1
ATOM 9078 C C . ARG D 2 139 ? -25.805 24.889 111.833 1.00 49.09 120 ARG D C 1
ATOM 9079 O O . ARG D 2 139 ? -26.841 24.968 112.482 1.00 81.65 120 ARG D O 1
ATOM 9087 N N . ASP D 2 140 ? -25.264 23.720 111.509 1.00 65.95 121 ASP D N 1
ATOM 9088 C CA . ASP D 2 140 ? -25.857 22.450 111.919 1.00 70.16 121 ASP D CA 1
ATOM 9089 C C . ASP D 2 140 ? -24.917 21.653 112.793 1.00 75.05 121 ASP D C 1
ATOM 9090 O O . ASP D 2 140 ? -25.264 20.556 113.220 1.00 84.95 121 ASP D O 1
ATOM 9095 N N . ASP D 2 141 ? -23.725 22.178 113.054 1.00 81.62 122 ASP D N 1
ATOM 9096 C CA . ASP D 2 141 ? -22.789 21.460 113.903 1.00 85.47 122 ASP D CA 1
ATOM 9097 C C . ASP D 2 141 ? -23.206 21.529 115.377 1.00 90.19 122 ASP D C 1
ATOM 9098 O O . ASP D 2 141 ? -23.360 22.616 115.938 1.00 66.53 122 ASP D O 1
ATOM 9103 N N . LYS D 2 142 ? -23.377 20.356 115.987 1.00 95.60 123 LYS D N 1
ATOM 9104 C CA . LYS D 2 142 ? -23.882 20.242 117.355 1.00 79.91 123 LYS D CA 1
ATOM 9105 C C . LYS D 2 142 ? -23.026 21.012 118.326 1.00 76.78 123 LYS D C 1
ATOM 9106 O O . LYS D 2 142 ? -23.539 21.845 119.060 1.00 76.77 123 LYS D O 1
ATOM 9112 N N . ASP D 2 143 ? -21.724 20.782 118.296 1.00 80.36 124 ASP D N 1
ATOM 9113 C CA . ASP D 2 143 ? -20.835 21.441 119.226 1.00 74.77 124 ASP D CA 1
ATOM 9114 C C . ASP D 2 143 ? -20.983 22.938 119.059 1.00 66.73 124 ASP D C 1
ATOM 9115 O O . ASP D 2 143 ? -20.996 23.674 120.031 1.00 84.17 124 ASP D O 1
ATOM 9120 N N . THR D 2 144 ? -21.098 23.390 117.822 1.00 63.03 125 THR D N 1
ATOM 9121 C CA . THR D 2 144 ? -21.268 24.807 117.562 1.00 60.16 125 THR D CA 1
ATOM 9122 C C . THR D 2 144 ? -22.578 25.349 118.132 1.00 59.22 125 THR D C 1
ATOM 9123 O O . THR D 2 144 ? -22.616 26.449 118.678 1.00 63.39 125 THR D O 1
ATOM 9127 N N . ILE D 2 145 ? -23.650 24.580 117.991 1.00 60.21 126 ILE D N 1
ATOM 9128 C CA . ILE D 2 145 ? -24.952 24.987 118.501 1.00 70.02 126 ILE D CA 1
ATOM 9129 C C . ILE D 2 145 ? -24.951 25.106 120.022 1.00 72.78 126 ILE D C 1
ATOM 9130 O O . ILE D 2 145 ? -25.537 26.025 120.583 1.00 64.96 126 ILE D O 1
ATOM 9135 N N . GLU D 2 146 ? -24.287 24.162 120.677 1.00 72.22 127 GLU D N 1
ATOM 9136 C CA . GLU D 2 146 ? -24.194 24.122 122.128 1.00 83.37 127 GLU D CA 1
ATOM 9137 C C . GLU D 2 146 ? -23.458 25.305 122.725 1.00 76.48 127 GLU D C 1
ATOM 9138 O O . GLU D 2 146 ? -23.894 25.890 123.708 1.00 78.79 127 GLU D O 1
ATOM 9144 N N . LYS D 2 147 ? -22.334 25.650 122.120 1.00 65.97 128 LYS D N 1
ATOM 9145 C CA . LYS D 2 147 ? -21.522 26.753 122.590 1.00 65.70 128 LYS D CA 1
ATOM 9146 C C . LYS D 2 147 ? -22.300 28.039 122.454 1.00 61.68 128 LYS D C 1
ATOM 9147 O O . LYS D 2 147 ? -22.219 28.917 123.298 1.00 72.16 128 LYS D O 1
ATOM 9153 N N . LEU D 2 148 ? -23.062 28.140 121.381 1.00 57.68 129 LEU D N 1
ATOM 9154 C CA . LEU D 2 148 ? -23.863 29.334 121.161 1.00 61.61 129 LEU D CA 1
ATOM 9155 C C . LEU D 2 148 ? -24.954 29.487 122.196 1.00 62.50 129 LEU D C 1
ATOM 9156 O O . LEU D 2 148 ? -25.212 30.590 122.670 1.00 62.98 129 LEU D O 1
ATOM 9161 N N . LYS D 2 149 ? -25.606 28.366 122.509 1.00 54.82 130 LYS D N 1
ATOM 9162 C CA . LYS D 2 149 ? -26.687 28.324 123.493 1.00 71.62 130 LYS D CA 1
ATOM 9163 C C . LYS D 2 149 ? -26.138 28.724 124.866 1.00 76.85 130 LYS D C 1
ATOM 9164 O O . LYS D 2 149 ? -26.732 29.557 125.537 1.00 68.66 130 LYS D O 1
ATOM 9169 N N . GLU D 2 150 ? -24.982 28.199 125.241 1.00 57.94 131 GLU D N 1
ATOM 9170 C CA . GLU D 2 150 ? -24.400 28.521 126.532 1.00 64.38 131 GLU D CA 1
ATOM 9171 C C . GLU D 2 150 ? -24.285 30.028 126.636 1.00 78.66 131 GLU D C 1
ATOM 9172 O O . GLU D 2 150 ? -24.424 30.593 127.715 1.00 82.66 131 GLU D O 1
ATOM 9178 N N . LYS D 2 151 ? -24.031 30.676 125.511 1.00 78.37 132 LYS D N 1
ATOM 9179 C CA . LYS D 2 151 ? -23.907 32.123 125.471 1.00 63.83 132 LYS D CA 1
ATOM 9180 C C . LYS D 2 151 ? -25.279 32.740 125.216 1.00 65.24 132 LYS D C 1
ATOM 9181 O O . LYS D 2 151 ? -25.406 33.946 125.031 1.00 57.12 132 LYS D O 1
ATOM 9187 N N . LYS D 2 152 ? -26.306 31.894 125.212 1.00 67.23 133 LYS D N 1
ATOM 9188 C CA . LYS D 2 152 ? -27.676 32.339 124.980 1.00 77.92 133 LYS D CA 1
ATOM 9189 C C . LYS D 2 152 ? -27.874 32.957 123.605 1.00 69.34 133 LYS D C 1
ATOM 9190 O O . LYS D 2 152 ? -28.589 33.943 123.451 1.00 66.29 133 LYS D O 1
ATOM 9192 N N . LEU D 2 153 ? -27.227 32.362 122.612 1.00 62.47 134 LEU D N 1
ATOM 9193 C CA . LEU D 2 153 ? -27.298 32.825 121.227 1.00 70.33 134 LEU D CA 1
ATOM 9194 C C . LEU D 2 153 ? -27.618 31.652 120.313 1.00 79.37 134 LEU D C 1
ATOM 9195 O O . LEU D 2 153 ? -27.264 30.502 120.604 1.00 76.96 134 LEU D O 1
ATOM 9200 N N . THR D 2 154 ? -28.293 31.949 119.205 1.00 77.86 135 THR D N 1
ATOM 9201 C CA . THR D 2 154 ? -28.562 30.944 118.184 1.00 75.84 135 THR D CA 1
ATOM 9202 C C . THR D 2 154 ? -28.048 31.398 116.807 1.00 71.43 135 THR D C 1
ATOM 9203 O O . THR D 2 154 ? -27.923 32.610 116.543 1.00 64.25 135 THR D O 1
ATOM 9207 N N . PRO D 2 155 ? -27.746 30.425 115.918 1.00 64.00 136 PRO D N 1
ATOM 9208 C CA . PRO D 2 155 ? -27.184 30.790 114.628 1.00 54.74 136 PRO D CA 1
ATOM 9209 C C . PRO D 2 155 ? -28.215 31.606 113.922 1.00 59.13 136 PRO D C 1
ATOM 9210 O O . PRO D 2 155 ? -29.394 31.501 114.246 1.00 75.63 136 PRO D O 1
ATOM 9214 N N . ILE D 2 156 ? -27.762 32.432 112.992 1.00 66.33 137 ILE D N 1
ATOM 9215 C CA . ILE D 2 156 ? -28.630 33.217 112.143 1.00 69.28 137 ILE D CA 1
ATOM 9216 C C . ILE D 2 156 ? -29.320 32.274 111.155 1.00 71.05 137 ILE D C 1
ATOM 9217 O O . ILE D 2 156 ? -28.690 31.346 110.634 1.00 84.47 137 ILE D O 1
ATOM 9222 N N . THR D 2 157 ? -30.608 32.501 110.911 1.00 60.06 138 THR D N 1
ATOM 9223 C CA . THR D 2 157 ? -31.375 31.639 110.014 1.00 75.73 138 THR D CA 1
ATOM 9224 C C . THR D 2 157 ? -31.486 32.288 108.655 1.00 72.19 138 THR D C 1
ATOM 9225 O O . THR D 2 157 ? -31.301 33.507 108.546 1.00 61.91 138 THR D O 1
ATOM 9229 N N . TYR D 2 158 ? -31.810 31.483 107.641 1.00 70.05 139 TYR D N 1
ATOM 9230 C CA . TYR D 2 158 ? -32.058 32.010 106.307 1.00 75.91 139 TYR D CA 1
ATOM 9231 C C . TYR D 2 158 ? -33.045 33.189 106.300 1.00 75.04 139 TYR D C 1
ATOM 9232 O O . TYR D 2 158 ? -32.756 34.241 105.703 1.00 69.03 139 TYR D O 1
ATOM 9241 N N . PRO D 2 159 ? -34.223 33.018 106.940 1.00 76.13 140 PRO D N 1
ATOM 9242 C CA . PRO D 2 159 ? -35.205 34.116 106.969 1.00 69.92 140 PRO D CA 1
ATOM 9243 C C . PRO D 2 159 ? -34.662 35.388 107.590 1.00 63.42 140 PRO D C 1
ATOM 9244 O O . PRO D 2 159 ? -34.989 36.478 107.130 1.00 63.20 140 PRO D O 1
ATOM 9248 N N . GLN D 2 160 ? -33.818 35.247 108.606 1.00 57.45 141 GLN D N 1
ATOM 9249 C CA . GLN D 2 160 ? -33.171 36.417 109.217 1.00 70.77 141 GLN D CA 1
ATOM 9250 C C . GLN D 2 160 ? -32.148 37.123 108.309 1.00 81.02 141 GLN D C 1
ATOM 9251 O O . GLN D 2 160 ? -32.068 38.377 108.281 1.00 81.56 141 GLN D O 1
ATOM 9257 N N . GLY D 2 161 ? -31.351 36.348 107.589 1.00 61.73 142 GLY D N 1
ATOM 9258 C CA . GLY D 2 161 ? -30.366 36.941 106.713 1.00 58.02 142 GLY D CA 1
ATOM 9259 C C . GLY D 2 161 ? -31.044 37.726 105.612 1.00 74.85 142 GLY D C 1
ATOM 9260 O O . GLY D 2 161 ? -30.622 38.820 105.250 1.00 64.54 142 GLY D O 1
ATOM 9261 N N . LEU D 2 162 ? -32.113 37.149 105.081 1.00 73.85 143 LEU D N 1
ATOM 9262 C CA . LEU D 2 162 ? -32.875 37.765 104.009 1.00 67.24 143 LEU D CA 1
ATOM 9263 C C . LEU D 2 162 ? -33.506 39.078 104.440 1.00 70.16 143 LEU D C 1
ATOM 9264 O O . LEU D 2 162 ? -33.502 40.051 103.694 1.00 74.69 143 LEU D O 1
ATOM 9269 N N . ALA D 2 163 ? -34.048 39.100 105.649 1.00 75.94 144 ALA D N 1
ATOM 9270 C CA . ALA D 2 163 ? -34.681 40.298 106.174 1.00 61.12 144 ALA D CA 1
ATOM 9271 C C . ALA D 2 163 ? -33.649 41.397 106.310 1.00 67.24 144 ALA D C 1
ATOM 9272 O O . ALA D 2 163 ? -33.916 42.561 106.026 1.00 75.83 144 ALA D O 1
ATOM 9274 N N . MET D 2 164 ? -32.464 41.005 106.754 1.00 70.89 145 MET D N 1
ATOM 9275 C CA . MET D 2 164 ? -31.354 41.927 106.951 1.00 68.07 145 MET D CA 1
ATOM 9276 C C . MET D 2 164 ? -30.965 42.551 105.609 1.00 74.18 145 MET D C 1
ATOM 9277 O O . MET D 2 164 ? -30.711 43.766 105.532 1.00 66.62 145 MET D O 1
ATOM 9282 N N . ALA D 2 165 ? -30.950 41.719 104.559 1.00 74.87 146 ALA D N 1
ATOM 9283 C CA . ALA D 2 165 ? -30.591 42.158 103.207 1.00 72.57 146 ALA D CA 1
ATOM 9284 C C . ALA D 2 165 ? -31.609 43.171 102.737 1.00 77.73 146 ALA D C 1
ATOM 9285 O O . ALA D 2 165 ? -31.255 44.280 102.289 1.00 73.93 146 ALA D O 1
ATOM 9287 N N . LYS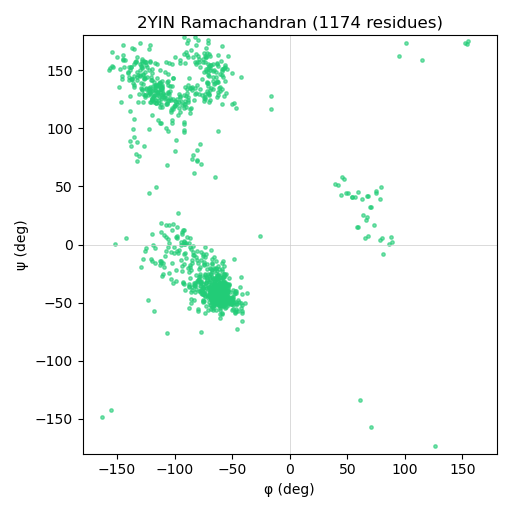 D 2 166 ? -32.879 42.797 102.876 1.00 69.52 147 LYS D N 1
ATOM 9288 C CA . LYS D 2 166 ? -33.968 43.662 102.479 1.00 76.48 147 LYS D CA 1
ATOM 9289 C C . LYS D 2 166 ? -33.812 45.017 103.172 1.00 74.56 147 LYS D C 1
ATOM 9290 O O . LYS D 2 166 ? -33.951 46.078 102.549 1.00 74.89 147 LYS D O 1
ATOM 9296 N N . GLU D 2 167 ? -33.484 44.958 104.456 1.00 64.40 148 GLU D N 1
ATOM 9297 C CA . GLU D 2 167 ? -33.298 46.147 105.255 1.00 77.44 148 GLU D CA 1
ATOM 9298 C C . GLU D 2 167 ? -32.181 47.039 104.707 1.00 73.85 148 GLU D C 1
ATOM 9299 O O . GLU D 2 167 ? -32.362 48.240 104.544 1.00 73.48 148 GLU D O 1
ATOM 9305 N N . ILE D 2 168 ? -31.028 46.464 104.411 1.00 61.56 149 ILE D N 1
ATOM 9306 C CA . ILE D 2 168 ? -29.889 47.298 104.038 1.00 72.93 149 ILE D CA 1
ATOM 9307 C C . ILE D 2 168 ? -29.941 47.678 102.559 1.00 86.62 149 ILE D C 1
ATOM 9308 O O . ILE D 2 168 ? -29.150 48.508 102.086 1.00 73.00 149 ILE D O 1
ATOM 9313 N N . GLY D 2 169 ? -30.878 47.060 101.837 1.00 91.07 150 GLY D N 1
ATOM 9314 C CA . GLY D 2 169 ? -31.011 47.272 100.394 1.00 89.86 150 GLY D CA 1
ATOM 9315 C C . GLY D 2 169 ? -29.929 46.569 99.587 1.00 81.64 150 GLY D C 1
ATOM 9316 O O . GLY D 2 169 ? -29.335 47.151 98.667 1.00 73.22 150 GLY D O 1
ATOM 9317 N N . ALA D 2 170 ? -29.658 45.319 99.955 1.00 71.47 151 ALA D N 1
ATOM 9318 C CA . ALA D 2 170 ? -28.702 44.507 99.229 1.00 72.59 151 ALA D CA 1
ATOM 9319 C C . ALA D 2 170 ? -29.413 43.799 98.059 1.00 74.35 151 ALA D C 1
ATOM 9320 O O . ALA D 2 170 ? -30.519 43.242 98.233 1.00 73.73 151 ALA D O 1
ATOM 9322 N N . VAL D 2 171 ? -28.768 43.825 96.885 1.00 62.65 152 VAL D N 1
ATOM 9323 C CA . VAL D 2 171 ? -29.255 43.144 95.700 1.00 57.28 152 VAL D CA 1
ATOM 9324 C C . VAL D 2 171 ? -29.556 41.681 95.990 1.00 67.00 152 VAL D C 1
ATOM 9325 O O . VAL D 2 171 ? -30.623 41.182 95.634 1.00 59.47 152 VAL D O 1
ATOM 9329 N N . LYS D 2 172 ? -28.623 40.995 96.654 1.00 69.42 153 LYS D N 1
ATOM 9330 C CA . LYS D 2 172 ? -28.792 39.548 96.931 1.00 73.87 153 LYS D CA 1
ATOM 9331 C C . LYS D 2 172 ? -28.346 39.157 98.350 1.00 71.77 153 LYS D C 1
ATOM 9332 O O . LYS D 2 172 ? -27.464 39.807 98.927 1.00 76.65 153 LYS D O 1
ATOM 9338 N N . TYR D 2 173 ? -28.971 38.121 98.909 1.00 49.72 154 TYR D N 1
ATOM 9339 C CA . TYR D 2 173 ? -28.492 37.536 100.139 1.00 37.56 154 TYR D CA 1
ATOM 9340 C C . TYR D 2 173 ? -28.160 36.102 99.815 1.00 52.11 154 TYR D C 1
ATOM 9341 O O . TYR D 2 173 ? -28.964 35.420 99.202 1.00 61.59 154 TYR D O 1
ATOM 9350 N N . LEU D 2 174 ? -26.982 35.641 100.221 1.00 48.37 155 LEU D N 1
ATOM 9351 C CA . LEU D 2 174 ? -26.512 34.330 99.805 1.00 54.47 155 LEU D CA 1
ATOM 9352 C C . LEU D 2 174 ? -25.737 33.733 100.916 1.00 50.66 155 LEU D C 1
ATOM 9353 O O . LEU D 2 174 ? -24.985 34.444 101.562 1.00 66.97 155 LEU D O 1
ATOM 9358 N N . GLU D 2 175 ? -25.878 32.432 101.106 1.00 35.64 156 GLU D N 1
ATOM 9359 C CA . GLU D 2 175 ? -25.135 31.730 102.123 1.00 45.33 156 GLU D CA 1
ATOM 9360 C C . GLU D 2 175 ? -24.202 30.717 101.516 1.00 50.11 156 GLU D C 1
ATOM 9361 O O . GLU D 2 175 ? -24.603 29.958 100.611 1.00 56.96 156 GLU D O 1
ATOM 9367 N N . CYS D 2 176 ? -22.977 30.658 102.043 1.00 48.69 157 CYS D N 1
ATOM 9368 C CA . CYS D 2 176 ? -21.958 29.707 101.557 1.00 59.63 157 CYS D CA 1
ATOM 9369 C C . CYS D 2 176 ? -21.060 29.185 102.664 1.00 68.24 157 CYS D C 1
ATOM 9370 O O . CYS D 2 176 ? -21.072 29.683 103.807 1.00 48.62 157 CYS D O 1
ATOM 9373 N N . SER D 2 177 ? -20.243 28.203 102.288 1.00 59.25 158 SER D N 1
ATOM 9374 C CA . SER D 2 177 ? -19.286 27.624 103.183 1.00 42.64 158 SER D CA 1
ATOM 9375 C C . SER D 2 177 ? -17.994 27.402 102.451 1.00 54.75 158 SER D C 1
ATOM 9376 O O . SER D 2 177 ? -17.932 26.568 101.549 1.00 48.24 158 SER D O 1
ATOM 9379 N N . ALA D 2 178 ? -16.954 28.119 102.866 1.00 53.56 159 ALA D N 1
ATOM 9380 C CA . ALA D 2 178 ? -15.600 27.896 102.336 1.00 42.33 159 ALA D CA 1
ATOM 9381 C C . ALA D 2 178 ? -15.118 26.454 102.454 1.00 52.20 159 ALA D C 1
ATOM 9382 O O . ALA D 2 178 ? -14.402 25.980 101.580 1.00 66.38 159 ALA D O 1
ATOM 9384 N N . LEU D 2 179 ? -15.522 25.758 103.515 1.00 61.90 160 LEU D N 1
ATOM 9385 C CA . LEU D 2 179 ? -15.033 24.421 103.739 1.00 56.17 160 LEU D CA 1
ATOM 9386 C C . LEU D 2 179 ? -15.689 23.415 102.809 1.00 60.33 160 LEU D C 1
ATOM 9387 O O . LEU D 2 179 ? -14.993 22.603 102.187 1.00 84.37 160 LEU D O 1
ATOM 9392 N N . THR D 2 180 ? -17.010 23.436 102.707 1.00 55.48 161 THR D N 1
ATOM 9393 C CA . THR D 2 180 ? -17.660 22.467 101.827 1.00 58.50 161 THR D CA 1
ATOM 9394 C C . THR D 2 180 ? -17.715 23.001 100.415 1.00 74.09 161 THR D C 1
ATOM 9395 O O . THR D 2 180 ? -17.892 22.250 99.451 1.00 57.22 161 THR D O 1
ATOM 9399 N N . GLN D 2 181 ? -17.570 24.318 100.305 1.00 77.35 162 GLN D N 1
ATOM 9400 C CA . GLN D 2 181 ? -17.509 24.997 99.017 1.00 69.54 162 GLN D CA 1
ATOM 9401 C C . GLN D 2 181 ? -18.904 25.190 98.466 1.00 57.12 162 GLN D C 1
ATOM 9402 O O . GLN D 2 181 ? -19.070 25.850 97.454 1.00 64.19 162 GLN D O 1
ATOM 9408 N N . ARG D 2 182 ? -19.908 24.604 99.102 1.00 58.70 163 ARG D N 1
ATOM 9409 C CA . ARG D 2 182 ? -21.271 24.736 98.595 1.00 76.27 163 ARG D CA 1
ATOM 9410 C C . ARG D 2 182 ? -21.867 26.132 98.724 1.00 67.69 163 ARG D C 1
ATOM 9411 O O . ARG D 2 182 ? -21.919 26.701 99.807 1.00 56.05 163 ARG D O 1
ATOM 9419 N N . GLY D 2 183 ? -22.316 26.667 97.594 1.00 54.65 164 GLY D N 1
ATOM 9420 C CA . GLY D 2 183 ? -22.914 27.985 97.541 1.00 51.68 164 GLY D CA 1
ATOM 9421 C C . GLY D 2 183 ? -21.892 29.073 97.311 1.00 58.88 164 GLY D C 1
ATOM 9422 O O . GLY D 2 183 ? -22.231 30.250 97.274 1.00 54.63 164 GLY D O 1
ATOM 942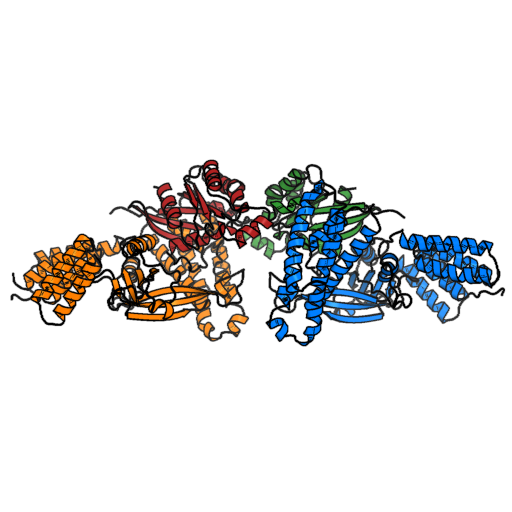3 N N . LEU D 2 184 ? -20.638 28.672 97.153 1.00 42.08 165 LEU D N 1
ATOM 9424 C CA . LEU D 2 184 ? -19.546 29.611 96.935 1.00 58.77 165 LEU D CA 1
ATOM 9425 C C . LEU D 2 184 ? -19.530 30.225 95.537 1.00 52.18 165 LEU D C 1
ATOM 9426 O O . LEU D 2 184 ? -19.594 31.439 95.389 1.00 50.73 165 LEU D O 1
ATOM 9431 N N . LYS D 2 185 ? -19.439 29.386 94.513 1.00 51.06 166 LYS D N 1
ATOM 9432 C CA . LYS D 2 185 ? -19.412 29.870 93.138 1.00 49.47 166 LYS D CA 1
ATOM 9433 C C . LYS D 2 185 ? -20.482 30.927 92.924 1.00 58.88 166 LYS D C 1
ATOM 9434 O O . LYS D 2 185 ? -20.210 32.010 92.421 1.00 54.40 166 LYS D O 1
ATOM 9440 N N . THR D 2 186 ? -21.703 30.594 93.313 1.00 49.55 167 THR D N 1
ATOM 9441 C CA . THR D 2 186 ? -22.846 31.492 93.188 1.00 60.99 167 THR D CA 1
ATOM 9442 C C . THR D 2 186 ? -22.605 32.930 93.701 1.00 65.27 167 THR D C 1
ATOM 9443 O O . THR D 2 186 ? -23.018 33.895 93.043 1.00 53.08 167 THR D O 1
ATOM 9447 N N . VAL D 2 187 ? -21.940 33.060 94.857 1.00 59.58 168 VAL D N 1
ATOM 9448 C CA . VAL D 2 187 ? -21.647 34.373 95.462 1.00 41.44 168 VAL D CA 1
ATOM 9449 C C . VAL D 2 187 ? -20.927 35.221 94.448 1.00 51.48 168 VAL D C 1
ATOM 9450 O O . VAL D 2 187 ? -21.210 36.395 94.312 1.00 54.86 168 VAL D O 1
ATOM 9454 N N . PHE D 2 188 ? -19.993 34.617 93.728 1.00 40.49 169 PHE D N 1
ATOM 9455 C CA . PHE D 2 188 ? -19.149 35.382 92.840 1.00 57.12 169 PHE D CA 1
ATOM 9456 C C . PHE D 2 188 ? -19.796 35.598 91.491 1.00 62.70 169 PHE D C 1
ATOM 9457 O O . PHE D 2 188 ? -19.672 36.684 90.900 1.00 49.79 169 PHE D O 1
ATOM 9465 N N . ASP D 2 189 ? -20.524 34.583 91.025 1.00 51.67 170 ASP D N 1
ATOM 9466 C CA . ASP D 2 189 ? -21.333 34.741 89.834 1.00 54.08 170 ASP D CA 1
ATOM 9467 C C . ASP D 2 189 ? -22.251 35.936 90.042 1.00 53.03 170 ASP D C 1
ATOM 9468 O O . ASP D 2 189 ? -22.318 36.850 89.222 1.00 53.76 170 ASP D O 1
ATOM 9473 N N . GLU D 2 190 ? -22.933 35.941 91.175 1.00 52.39 171 GLU D N 1
ATOM 9474 C CA . GLU D 2 190 ? -23.967 36.914 91.411 1.00 56.97 171 GLU D CA 1
ATOM 9475 C C . GLU D 2 190 ? -23.396 38.301 91.656 1.00 59.35 171 GLU D C 1
ATOM 9476 O O . GLU D 2 190 ? -24.023 39.331 91.339 1.00 69.10 171 GLU D O 1
ATOM 9482 N N . ALA D 2 191 ? -22.195 38.327 92.198 1.00 41.42 172 ALA D N 1
ATOM 9483 C CA . ALA D 2 191 ? -21.486 39.563 92.376 1.00 53.02 172 ALA D CA 1
ATOM 9484 C C . ALA D 2 191 ? -21.293 40.227 91.038 1.00 59.92 172 ALA D C 1
ATOM 9485 O O . ALA D 2 191 ? -21.326 41.455 90.919 1.00 65.15 172 ALA D O 1
ATOM 9487 N N . ILE D 2 192 ? -21.080 39.392 90.028 1.00 46.82 173 ILE D N 1
ATOM 9488 C CA . ILE D 2 192 ? -20.779 39.869 88.696 1.00 61.19 173 ILE D CA 1
ATOM 9489 C C . ILE D 2 192 ? -22.053 40.250 87.931 1.00 60.79 173 ILE D C 1
ATOM 9490 O O . ILE D 2 192 ? -22.087 41.267 87.240 1.00 57.00 173 ILE D O 1
ATOM 9495 N N . ARG D 2 193 ? -23.102 39.452 88.077 1.00 56.16 174 ARG D N 1
ATOM 9496 C CA . ARG D 2 193 ? -24.393 39.802 87.513 1.00 56.77 174 ARG D CA 1
ATOM 9497 C C . ARG D 2 193 ? -24.851 41.161 88.029 1.00 56.29 174 ARG D C 1
ATOM 9498 O O . ARG D 2 193 ? -25.493 41.945 87.315 1.00 74.16 174 ARG D O 1
ATOM 9506 N N . ALA D 2 194 ? -24.499 41.454 89.265 1.00 47.86 175 ALA D N 1
ATOM 9507 C CA . ALA D 2 194 ? -24.773 42.758 89.821 1.00 63.37 175 ALA D CA 1
ATOM 9508 C C . ALA D 2 194 ? -24.076 43.929 89.101 1.00 64.96 175 ALA D C 1
ATOM 9509 O O . ALA D 2 194 ? -24.616 45.033 89.054 1.00 80.90 175 ALA D O 1
ATOM 9511 N N . VAL D 2 195 ? -22.895 43.683 88.552 1.00 58.58 176 VAL D N 1
ATOM 9512 C CA . VAL D 2 195 ? -22.162 44.727 87.852 1.00 60.79 176 VAL D CA 1
ATOM 9513 C C . VAL D 2 195 ? -22.604 44.847 86.401 1.00 81.41 176 VAL D C 1
ATOM 9514 O O . VAL D 2 195 ? -22.707 45.947 85.867 1.00 88.04 176 VAL D O 1
ATOM 9518 N N . LEU D 2 196 ? -22.865 43.711 85.767 1.00 84.08 177 LEU D N 1
ATOM 9519 C CA . LEU D 2 196 ? -23.298 43.701 84.378 1.00 92.65 177 LEU D CA 1
ATOM 9520 C C . LEU D 2 196 ? -24.671 44.346 84.246 1.00 99.95 177 LEU D C 1
ATOM 9521 O O . LEU D 2 196 ? -25.660 43.831 84.764 1.00 91.62 177 LEU D O 1
#

Solvent-accessible surface area: 56079 Å² total; per-residue (Å²): 89,82,22,90,149,3,18,65,9,25,78,64,5,58,122,38,110,94,87,130,134,101,145,66,24,39,121,27,0,63,88,0,46,69,24,1,57,108,38,79,1,57,8,0,0,0,28,0,4,42,49,17,6,220,75,17,101,61,28,115,118,156,42,44,48,68,44,20,37,53,18,12,95,62,0,16,33,25,0,49,137,16,52,7,11,24,37,0,6,45,10,3,112,75,6,12,106,19,10,73,110,98,66,127,40,138,134,66,21,52,113,12,95,109,59,17,59,103,1,109,94,15,15,86,145,56,139,40,38,122,11,31,0,0,0,0,1,2,14,0,93,36,9,65,89,84,20,119,37,60,21,18,0,16,19,2,74,88,46,35,25,10,37,59,25,17,122,123,7,37,97,77,30,112,132,16,98,111,29,114,64,14,45,84,16,34,100,110,40,69,100,20,115,33,34,59,0,8,3,9,16,1,94,29,37,72,46,151,47,106,75,50,75,145,142,125,39,70,47,51,41,28,51,21,36,71,14,5,25,0,57,102,0,51,21,32,67,27,41,79,96,44,109,60,81,96,129,14,50,11,39,10,19,86,6,12,52,19,13,6,34,1,44,139,73,0,6,4,45,12,30,18,21,53,14,101,105,91,45,121,76,82,10,21,11,1,62,15,1,18,62,26,0,31,62,8,6,96,111,0,67,53,32,23,56,77,15,120,99,48,170,116,60,64,30,19,30,1,1,11,26,0,31,3,10,8,34,23,36,48,21,26,3,20,58,50,7,51,71,17,4,64,52,160,90,35,70,177,80,66,67,122,22,107,121,76,20,82,87,0,26,86,17,0,7,118,0,4,42,15,0,15,42,0,6,104,35,1,100,108,58,24,44,126,80,2,32,73,10,8,78,45,1,67,113,19,19,60,61,34,75,115,112,6,51,90,105,41,32,108,64,71,40,101,41,7,14,60,10,24,82,66,5,76,110,40,72,104,71,150,31,106,144,62,23,46,82,42,0,55,63,0,46,71,45,0,59,116,55,80,9,63,8,0,0,0,28,0,2,41,48,16,5,214,67,21,110,36,34,115,155,178,40,54,37,68,56,15,37,58,15,11,93,66,0,13,35,28,0,59,88,16,65,6,13,20,30,0,8,52,8,2,113,69,5,12,108,19,9,85,112,102,65,131,36,138,132,74,20,55,116,12,100,96,64,17,61,127,6,111,95,16,12,83,147,69,133,45,36,125,12,29,0,0,0,0,0,3,12,0,90,37,10,72,89,87,21,128,38,61,17,17,0,18,18,2,79,88,56,36,24,10,37,58,23,26,127,129,9,44,101,82,32,114,136,11,94,123,26,115,68,14,48,93,19,39,101,114,34,58,102,10,118,31,37,57,0,5,2,6,14,2,91,28,39,68,45,116,42,114,71,49,78,140,134,124,37,62,47,58,44,31,57,18,29,74,13,7,35,0,53,110,0,51,20,29,71,31,34,71,110,37,147,97,55,95,120,15,70,9,42,14,20,85,4,19,47,33,5,1,34,1,46,142,79,0,8,4,47,13,38,28,21,58,16,102,104,80,40,119,67,77,10,24,12,1,63,16,0,17,65,24,0,29,64,4,5,93,103,0,69,47,32,20,57,84,6,117,91,47,134,92,42,50,26,22,30,0,0,8,24,0,30,2,12,5,44,23,34,46,21,25,5,22,58,50,8,55,71,16,5,65,58,163,120,31,58,76,100,63,97,138,14,48,118,73,20,82,87,0,23,89,17,0,13,119,1,9,47,19,2,18,45,0,6,53,20,0,70,150,61,14,44,122,73,1,88,73,8,0,62,18,2,41,87,40,20,132,60,32,45,129,84,9,57,93,122,34,56,113,74,106,71,127,76,86,25,3,4,0,0,0,0,0,28,53,74,0,18,8,22,35,2,0,4,1,5,27,79,12,10,12,25,37,30,55,51,16,32,0,16,5,28,16,69,10,93,13,78,6,76,58,109,36,0,32,0,10,0,8,9,11,6,13,82,77,58,41,49,145,23,10,12,48,11,0,55,55,12,44,0,0,1,0,0,0,2,0,21,28,25,23,2,22,78,22,0,99,62,52,2,61,59,28,0,54,142,83,10,87,140,21,34,0,0,0,0,0,1,62,33,33,60,51,113,55,155,87,16,65,88,121,21,107,95,53,105,30,96,16,10,62,102,94,76,0,86,60,4,5,176,92,3,43,16,90,89,13,22,22,0,0,13,112,55,24,105,31,3,56,56,0,0,14,31,0,0,100,28,37,87,228,187,72,72,70,84,23,3,2,0,0,1,0,0,26,54,75,0,18,8,18,38,2,0,5,2,6,26,83,10,13,14,24,42,26,55,58,20,33,0,16,5,31,16,67,10,95,15,81,6,81,56,111,52,1,37,0,10,0,8,9,12,6,11,82,69,54,34,56,176,31,12,12,49,11,1,33,78,15,45,0,0,1,0,1,0,2,0,21,28,28,26,3,22,85,37,0,100,60,53,2,60,58,27,0,55,144,85,14,86,140,21,35,0,0,0,0,0,2,62,31,34,54,50,117,58,154,87,17,58,103,118,18,140,87,47,40,29,97,16,9,60,105,94,77,0,89,61,5,4,178,92,3,45,16,93,88,10,24,23,0,0,14,109,62,27,109,34,3,62,58,0,0,19,29,0,0,96,28,34,79

CATH classification: 1.25.40.410 (+1 more: 1.20.58.740)

Sequence (1182 aa):
SKDNRMSCTVNLLNFYKDNNREEMYIRYLYKLRDLHLDCDNYTEAAYTLLLHTWLLKWSDEQTHRQLKETLYETIIGYFDKGKMWEEAISLCKELAEQYEMEIFDYELLSQNLIQQAKFYESIMKILRPKPDYFAVGYYGQGFPSFLRNKVFIYRGKEYERREDFQMQLMTQFPNAEKMNTTSAPGDDVKNAPGQYIQCFTVQPVLDEHPRFKNKPVPDQIINFYKSNYVQRFHYSRPVRRGTVDPENEFASMWIERTSFVTAYKLPGILRWFEVVHMSQTTISPLENAIETMSTANEKILMMINQYQSDETLPINPLSMLLNGIVDPAVMGGFAKYEKAFFTEEYVRDHPEDQDKLTHLKDLIAWQIPFLGAGIKIHEKRVSDNLRPFHDRMEECFKNLKMKVEKEYGVRKDNRMSCTVNLLNFYKDNNREEMYIRYLYKLRDLHLDCDNYTEAAYTLLLHTWLLKWSDEQTHRQLKETLYETIIGYFDKGKMWEEAISLCKELAEQYEMEIFDYELLSQNLIQQAKFYESIMKILRPKPDYFAVGYYGQGFPSFLRNKVFIYRGKEYERREDFQMQLMTQFPNAEKMNTTSAPGDDVKNAPGQYIQCFTVQPVLDEHPRFKNKPVPDQIINFYKSNYVQRFHYSRPVRRGTVDPENEFASMWIERTSFVTAYKLPGILRWFEVVHMSQTTISPLENAIETMSTANEKILMMINQYQSDETLPINPLSMLLNGIVDPAVMGGFAKYEKAFFTEEYVRDHPEDQDKLTHLKDLIAWQIPFLGAGIKIHEKRVSDNLRPFHDRMEECFKNLKMKVEKEYGVRQGTMQAIKCVVVGDGAVGKTCLLISYTTNAFPGEYIPTVFDNYSANVMVDGKPVNLGLWDTAGQEDYDRLRPLSYPQTDVFLICFSLVSPASFENVRAKWYPEVRHHCPNTPIILVGTKLDLRDDKDTIEKLKEKKLTPITYPQGLAMAKEIGAVKYLECSALTQRGLKTVFDEAIRAVLFQGTMQAIKCVVVGDGAVGKTCLLISYTTNAFPGEYIPTVFDNYSANVMVDGKPVNLGLWDTAGQEDYDRLRPLSYPQTDVFLICFSLVSPASFENVRAKWYPEVRHHCPNTPIILVGTKLDLRDDKDTIEKLKEKKLTPITYPQGLAMAKEIGAVKYLECSALTQRGLKTVFDEAIRAVL

Foldseek 3Di:
DLVVVQVVLVVQLVVCVVVVVVVSNVVSLVVLLVSCVVVLVLLLSLQSLVVVLVVADCDQPVRRNVVSVVSLVSSLVSCVSVLVLVVSLVSLVVVLVCCVPVVVVVVVNVVSVVSNVVSVVCLVPPDAAQWWKKKKAKAAQLDDPVRQRFIKIFTHDHPDDQVNVVVVVCVVPVQEDEDDDQDRDDVVRRHHHTIYMYMDIWFFAQDDDDVPPPPDDDCSNRVNSRRFQTFKIKDKDWDFDPDDDPQFSLLRIKIKMKMFGFPGTPPYNDRMGITDDMDIDIGHSLRVLLVVLVVLLVVLVSVLVVCVVDVVDDCPVLLVSLQCQLPVPPRDHCVSVCVNQVDPVNCVVDVVCVVSVLSSLVSLQVVLVSSVSSLVSCVVRPPPVCVVVSVVSVVSSVVSNVVSCVVSNHD/DVVVLVVLVVQLVVCVVVVDPVSNVVSLVVLLVVCVVVLVLLLSLQSLVVVLVPADCDAPVHRNVVNVVSLVVSLVSVVSVLVLVVSLVSLVVVLCCCVPPVVVVVVNVVSVVSNVVSVVCLQPPDAAFWWKKKKAKAAPQDDPVRQRFIKIFTGDHVRDQVNVVVVVCVVPVQEAEDPDLDRDDVVRNHHHGIYMYMDIWFFAQDDDPVVVPDDDDCSNRVNSRRFQTFKIKDKDWDFDDPADPQFNLLRIKIKMKMFGFPGTPPHNHRMGITDDMDIDMGHSLNVLLVVLVVLLVVLQNVLVVCVPDVVDDCVVLLVSLQCQLPVPPHDHCVSVCVRQVDPVNCVVDVPCPVVVVSSLVSLLVRLVSSVSSLVSCQVDPPPVCNVVSVVSVVSSVVSNVVSCVVPPHD/DDDADEAEEEEEFAPVQPCQLLQQCVQVVHDLADGDDDPDFKGWHFDDAPNHTYIYIYGDFHHDPVCLVPGCVPLPPHQAYEYEDELLDVVRVVCVVVPVLVSNCVSPVPRAYEYEYEPPVCLPPPVSQVVQCVVPHHGHDPVRQVVSCVVSVHPYYFYAYSNRCPRSVVVVSVRVVSSD/DPDDAAEAEEEEAFAPVQPVVLLQQCVQVVHQLADGDDDPDFKGWHFDAAPNGTHIYIYGDFYHDPVCLPPGCPPLPPHQAYEYEAELLDVVRVVCVVVPVLCSSCVNPVPRAYEYEYEPPVCLPPPVSQVVQVVVPHHGHDPVRQVVSCVVSVHPYYFYAYSNNRPRSVVSVSVRVVSRD